Protein AF-A0A1D2VAP7-F1 (afdb_monomer)

Secondary structure (DSSP, 8-state):
-HHHHHHHHHHHHHHHHHHHHHHHGGGG-SSHHHHHHHHHHHHHHHHHHHTT----HHHHHHHHHHHHHHTEETTEES-HHHHHHHHHHHHHHGGGS-HHHHHHTHHHHHHHHHHHHH-TTS-HHHHHHHHHHHHHHHHT--HHHHHH-HHHHHHHHHHHHHTT-S-HHHHHHHHHHHHHHHTSPPPPPS-S------------TTHHHHHHHHHHHHHHHHHHHHHHHHHTTT-----SSHHHHHHHHHHHHHHHHHHHHTTT---GGGHHHHHHHHHHHTTSS-HHHHHHHHHHHHHHHHH---GGGHHHHHHHHHHHHHTPPPTT-HHHHHHHHHHHHHHHHHHHHHS-HHHHHHHHHHHHHHHHHHHT-S-HHHHHHHHHHHHHHHHHH--GGGGSPPPTT-HHHHHHHHHHHHHHHHHHHHHHHHTSGGGGGGHHHHHHHHHHHHHHHGGGGTTTTHHHHHHHHHHHHTTTS--TTHHHHHHHHHHHHHHH-HHHHHHHS----SS-BTTB---TTHHHHHHHH--S--HHHIIIIITHHHHHHHHHHHHS-TT-HHHHHHHHHHHHHHHHHHHHTSS-TTHHHHS-HHHHHHHHHHHHH-GGGHHHHHHHHHHHHHHHHHHHHS--TT-HHHHHHS-HHHHHHHHHHHHHHHHHHHHHHHHHHHHS-GGG-HHHHHHHHHHHTTS-HHHHHHHHHHHHHHHHHHHHHHHHHHHTT----TT-----HHHHHHHHHHHHTTT--GGGHHHHHHHHHHHHTSS-HHHHHHHHHHHHHHTTSHHHHHHHHHTHHHHHHHHHHTTTT--GGGHHHHHHHHHHHHHH--TT-TTHHHHHHHHHHHHTT-SSHHHHHHHHHHHHHHHHHHHT--EE-GGGSTT--TTPPPEE--HHHHHHHHHHGGG-S-HHHHHHHHHHHHHHHHHHGGGS-HHHHHHHHHHHHHGGG-S-HHHHHHHHHHHHHHHHHS-HHHHHHHHHHHHHHHHTTTSSS-HHHHHHHHHHHHHHHHHH-HHHHHHHS-GGGHHHHHHHHHHHHHHHHHHHHHHHS--S---S--------TTS-HHHHHHHHHHTTSTT-TT---------------------------EE---TTS---TTSGGGGGGEESS---PPP----------------SS-------S----TTSS------HHHHHHHHHHHTSPEE-TTS-EE----------------------------------------------------

Solvent-accessible surface area (backbone atoms only — not comparable to full-atom values): 73322 Å² total; per-residue (Å²): 106,74,68,55,56,51,50,55,48,54,51,48,52,51,54,50,49,54,57,49,50,60,38,56,68,23,59,79,46,90,49,65,72,52,19,50,48,19,49,53,50,49,55,51,50,52,52,39,54,74,70,72,49,72,96,41,55,60,52,53,49,54,50,33,49,52,48,34,53,69,20,42,56,96,86,39,77,75,39,61,70,55,33,33,47,23,30,42,51,40,34,67,39,53,78,66,38,60,48,70,58,47,52,74,44,38,66,70,53,45,63,57,50,47,53,58,69,67,45,86,85,59,60,65,69,39,46,45,21,45,49,45,38,47,41,46,51,58,66,45,52,54,76,64,47,68,73,71,37,67,66,59,56,50,53,52,51,53,38,55,55,39,25,57,44,89,51,66,74,43,13,51,54,23,33,53,39,52,24,55,52,35,59,57,49,78,84,73,79,93,76,85,76,95,84,68,100,60,88,75,78,80,50,21,90,59,20,59,59,56,49,48,52,54,51,52,52,55,46,52,50,50,53,53,52,52,51,52,63,63,50,60,80,77,64,91,85,80,84,89,68,69,75,63,54,56,54,54,50,51,51,32,50,51,53,41,49,39,38,40,36,72,30,60,19,62,44,76,93,56,44,64,66,49,52,55,53,35,56,58,49,45,70,48,89,51,66,66,55,24,39,51,35,33,54,40,49,36,43,48,40,75,68,62,84,63,64,88,46,40,71,59,50,54,53,50,51,54,53,55,61,72,64,61,69,63,83,81,44,65,77,48,44,49,39,55,41,49,30,49,41,45,44,48,45,43,43,52,78,51,48,66,68,68,63,48,52,55,50,51,52,54,49,51,61,55,38,57,59,35,46,71,36,92,48,65,69,45,24,54,39,34,39,53,36,51,34,52,38,39,65,65,41,58,56,69,78,73,72,48,79,56,55,96,86,41,71,69,41,44,53,49,40,53,55,49,51,57,48,50,47,52,49,32,57,51,45,52,60,55,73,33,82,87,34,61,94,45,45,70,51,50,40,51,40,50,35,33,49,38,70,50,48,28,58,72,37,65,71,60,44,52,61,54,49,45,56,49,52,48,58,66,69,52,58,94,52,94,63,93,57,52,69,53,47,50,50,32,51,30,46,42,22,38,42,60,15,56,70,61,50,37,73,73,60,48,48,37,78,90,71,35,44,94,93,38,53,20,39,62,77,49,52,65,45,49,37,76,27,40,35,66,25,58,37,45,53,45,61,69,69,52,51,55,52,43,55,54,43,52,52,51,47,72,74,46,68,94,83,48,74,62,46,60,53,43,50,52,51,40,52,51,57,56,58,28,49,28,25,39,26,28,46,34,78,40,47,85,78,45,67,37,72,68,55,54,49,50,54,54,50,42,46,69,77,34,72,82,51,35,62,50,53,34,47,15,54,39,32,35,50,48,39,29,51,48,57,54,68,49,86,72,78,81,50,69,65,54,43,74,81,57,38,56,65,58,34,50,51,49,48,57,57,50,24,76,49,24,65,63,51,46,59,50,50,53,54,45,47,59,73,41,60,84,90,71,34,63,63,52,53,57,32,46,49,57,41,58,72,52,39,54,68,70,60,48,48,53,50,49,53,52,50,50,52,52,29,52,52,40,48,54,52,51,51,56,47,64,73,66,71,61,76,78,67,97,79,67,90,65,65,59,62,37,54,51,41,46,52,52,52,46,61,43,46,55,68,62,54,81,86,52,48,64,61,50,52,52,47,35,62,64,31,47,74,38,100,42,51,72,46,25,32,44,31,28,41,38,57,50,37,19,55,75,27,74,71,35,41,53,50,50,59,75,46,36,72,61,53,52,51,53,57,58,70,40,64,86,61,61,48,78,88,19,43,48,34,45,52,50,27,50,49,52,50,62,75,62,58,52,56,74,56,46,29,55,52,78,56,44,46,65,64,38,31,51,30,52,66,46,92,48,65,68,31,22,56,50,25,52,53,42,53,52,47,52,44,54,56,27,57,71,48,41,40,27,41,38,50,74,25,85,92,50,57,75,86,48,75,69,41,73,36,32,49,67,55,49,52,51,59,53,52,55,36,58,76,45,91,45,64,66,47,25,20,19,27,41,46,46,50,40,54,46,48,72,75,41,57,91,80,51,64,69,68,59,56,51,53,51,48,57,58,45,49,56,42,41,73,49,90,48,72,63,34,30,54,24,32,55,51,28,52,50,45,50,71,71,68,53,64,68,75,68,49,61,80,45,40,46,62,52,41,54,43,52,51,64,47,59,76,46,95,49,68,73,55,26,50,52,48,52,52,47,53,54,49,48,38,71,75,65,35,62,67,62,52,62,72,40,45,58,81,90,51,51,62,57,56,53,49,50,50,53,48,50,52,49,50,52,51,51,53,49,55,50,62,74,73,58,90,84,90,89,88,88,87,88,74,88,83,89,83,70,92,84,79,56,70,68,56,50,60,52,40,73,72,51,75,71,70,82,73,69,91,81,75,83,86,88,82,90,84,92,80,80,90,82,90,84,85,87,82,90,83,90,82,86,88,77,94,54,73,33,78,70,80,62,96,89,56,87,82,62,86,84,46,87,67,51,65,79,38,51,37,74,59,81,80,81,78,84,83,82,86,86,81,87,86,83,86,88,86,85,86,86,87,85,79,80,96,80,86,88,76,88,88,86,72,85,83,73,70,89,82,77,82,78,94,68,91,68,46,76,20,53,56,58,47,51,49,56,58,70,57,44,64,46,70,42,105,78,80,43,76,43,69,77,78,79,81,87,73,87,85,88,84,85,85,85,89,82,91,82,91,88,84,87,87,81,79,89,86,85,84,86,83,88,82,90,84,87,84,90,79,86,86,88,84,84,87,79,91,80,88,84,86,132

InterPro domains:
  IPR012978 RRP12, HEAT domain [PF08161] (373-672)
  IPR016024 Armadillo-type fold [SSF48371] (27-998)
  IPR052087 Ribosomal RNA-processing protein RRP12 [PTHR48287] (18-1241)
  IPR057860 RRP12, N-terminal HEAT domain [PF25772] (27-260)

Organism: NCBI:txid1344418

Foldseek 3Di:
DVVVVVVVLVVLQVVLVVVLVVLCVCCVPPDPLSVLLNVVSVVLVVVCVVVVHDPALVSLLVSLVVQCVVLDDPLDGPDLSSLLSSLQSLLSSLLSDDLVVLAVCVVVLLVNLVSQLPPLPHDPSNLLSSLSNLLSSLLSDAPVCLVPPPSSLVSLVSLLVLLLDPDVSSNVSSLVSNLVSFLDAHDDDPDDDDDDPDPDQSAHPCLVSSLVVLLVVLVVLVVVVVVVVVCVVPDPDDDDDDPVSSVSSLVSSLVSLQSSLVSLHHDQVSLLSLLVSLLVQLPDPDLVSVLSSLSSLLSSLVSDDDLVCLVVLLVSLVSLVVSDDPLPDLSNQLSSLSSNLSSLLSNLNRDDVLVSLVSLLVLLVVLLVSLLDLDPSRNVSSLVSLLSCLQRRQDLVLQDDADPPDPVSVVSVVSVLVSLLVVLVSLVVCLDPSNPSPVLSSLSSLLSSCVRNQQSNPPSNVVVLLSLLVVLQVVVDDDPCNVSSLSSLLSCCQRNNPVSSCVSVPQCQLPFDPVRFHALVCLVSLLVRGAQEALQCLVPPQLVVLVVLVVVLVPDDPPDPVNVLSVVSSVSSLSNLLSCLHNYLCLVPRVDPVVVVVLLVCLVPPVVSVLSSLSSLLNNLCNLVCLLPDPVVPNPPVCSSRNNVNSVVSLVVVQVCLLVVLVSLLVSLLVDQPVPNVSSLSSNLSSLVRHDQVSLQVVLVVLLVVLVVLVVVVVVVVVVPPPPDPPPSNPSSNLSSLSSNLSNLLRHDPVCVVSLVVLLLVQCLDQDLSSNLSSLSSLVNLLVHPVSLVVCLVCLVVVLVSLLVSLVRDDLSSLLSSLSSLQSSLVSPDLAALLSCLSCLLVLLLQCPRPDPSSVLSSLVSLLSNLVSLCVKHKHQQCPHPPGPVPDDIDMRHSLVSLVSLCVQCVDPDPSSNLSSLLSVLSNCQVCVVPDPLVVVLVNLVSLLVQLQPPDPSSVLSSLLSLLSCLVRDDPVSCLVCVLVSQVSLVVQCPDPDVVSVVSSLVSVVSVCVVVNLPSNCVSHDPVCNVSSVVSVVVVVVVVVVVVVVVVPDDDDDPDDDDDDPPDPPPCPSVVSVCSRCVPVVPPPPDDDDDDDDDDDDDDDDDDDDDDDDQDKDADDDPPDDDDPPDPCSVVRIHSDDDDDDDDDDDDDDDDDDDDDDDDDDDDDDPPDDPPPPPPDDPDDDNNNSVVVVVVVVQFFDQPPVRDTDGDDDDDDDDDDDDDDDDDDDDDDDDDDDDDDDDDDDDDDDDDDDDDDDDDDD

Sequence (1258 aa):
MALEIENDKLENELDLQIKLDRIRANQSSSQENQRKLALILSVVEDNIDEQKNSRNPVAYFVSFLALLLQAFKDDQVIDQDLAIASSYFLDLILPFTPKNLLKLKFNDIFQKLIHVLINSGNEAPILKSSIGCLETLILAQDLNSWKTNSSVKKSLLALLNLGLDDRPKVRRRASDAVHKILSNPHPKNFTENLLTQVDPPKAHYASLTATNFILDEFQNYKDLKASITNNNKQNINNGNSTTTNNATELIHLLQLTSSITTANAWSVSKTQPLCNILLEIARNSDKYLVSTSLNVLTTLFQIQSSKNDSQFLENILKIIIDLKPSLNDTHLTGAWVKVLVDGISTYSKLSDPLNLIKLIANFIKILSNYLNSQLPAIYISASNGIIAILSNCLTEDLLLLPSKNDLDSIQIYEQVDDFISYLSDLLNNLLSVKYNHCTKEVLQIFQALLSGFKFRSNPDFLNPLKIVGDWRTKEQSNFDYNTETENVIATAIYELGPDVVLSILPLNLTNSSPDKPGRAWLLPLLRDNVFNSKLNYYIKEILPMTEFFKNKISTMNKSSLNIKVFETIIDQIWSLLPKFCDLPTDLKESFTKDIAQHLSSLLYSNPELRLTICNALKLLLNSNLNYSKTEISSKSLIQQHFPVSNAKENIQFLSIMANNFLSVLFNVYTQTASQSRSYVIETIDLFLQIISTDELASIFDNTCNLLQNALNEETKLLENQQKLSSNNETSRTSVSLLDLVVSMVKYVPESAYNPLFTIFVNTINFNDSLIQKRAYRIITKLSESETGKLALLHYISDIERVLIESIDSVIISAKPSRLAAINVVLDLLPKKDLFFIPSIVSDTILSTKDVNEKSRELSYSILIKMGKKMSEGGTVQNSKVPGFSQDQPDVEASLELFFNIVSAGLAANSQHMISATITSISCLVYEFQDNIPQHLLVELAQTIELFLTSKSKEIIKSAIGFVKIEVVSLPKEIIENNLEELLKNLMQWSHQHAGHIKSKVKHIVERLIRKFGYEVIEANIPEEDKKLIVNIKKSRARAKRKQQNIKENGEVNAESNNNGNNNNRKGELMSGYEKAIYDSEDSDEYMSDDEDEDEEEEISRKSRKSKKNRNQQYIFESKDEPLNLLDKQTLSHISSTKPKFNQNSNNSKRTPKDKFKTKEGKLLINEDGEDDDPFKDKEQTLPNGIDAYVDAIKSGPVRGQRNRFKYKKENRKSNDLGDEDMDASVEKKTKVNNKRFVGKGKISKGPRQQKFKSRRRL

Nearest PDB structures (foldseek):
  7wtx-assembly1_K  TM=6.501E-01  e=4.267E-30  Homo sapiens
  4xri-assembly1_A  TM=3.446E-01  e=3.393E-09  Thermochaetoides thermophila DSM 1495
  5ife-assembly1_C  TM=3.370E-01  e=5.507E-09  Homo sapiens
  8cdj-assembly1_D  TM=3.652E-01  e=2.524E-08  Homo sapiens
  7vps-assembly2_B  TM=4.484E-01  e=1.188E-03  Nakaseomyces glabratus CBS 138

Mean predicted aligned error: 19.9 Å

pLDDT: mean 72.93, std 20.86, range [23.19, 94.81]

Structure (mmCIF, N/CA/C/O backbone):
data_AF-A0A1D2VAP7-F1
#
_entry.id   AF-A0A1D2VAP7-F1
#
loop_
_atom_site.group_PDB
_atom_site.id
_atom_site.type_symbol
_atom_site.label_atom_id
_atom_site.label_alt_id
_atom_site.label_comp_id
_atom_site.label_asym_id
_atom_site.label_entity_id
_atom_site.label_seq_id
_atom_site.pdbx_PDB_ins_code
_atom_site.Cartn_x
_atom_site.Cartn_y
_atom_site.Cartn_z
_atom_site.occupancy
_atom_site.B_iso_or_equiv
_atom_site.auth_seq_id
_atom_site.auth_comp_id
_atom_site.auth_asym_id
_atom_site.auth_atom_id
_atom_site.pdbx_PDB_model_num
ATOM 1 N N . MET A 1 1 ? -16.944 -17.851 21.024 1.00 37.12 1 MET A N 1
ATOM 2 C CA . MET A 1 1 ? -17.499 -19.177 20.677 1.00 37.12 1 MET A CA 1
ATOM 3 C C . MET A 1 1 ? -18.928 -19.394 21.186 1.00 37.12 1 MET A C 1
ATOM 5 O O . MET A 1 1 ? -19.796 -19.481 20.338 1.00 37.12 1 MET A O 1
ATOM 9 N N . ALA A 1 2 ? -19.246 -19.421 22.492 1.00 33.56 2 ALA A N 1
ATOM 10 C CA . ALA A 1 2 ? -20.649 -19.581 22.947 1.00 33.56 2 ALA A CA 1
ATOM 11 C C . ALA A 1 2 ? -21.572 -18.407 22.534 1.00 33.56 2 ALA A C 1
ATOM 13 O O . ALA A 1 2 ? -22.636 -18.640 21.975 1.00 33.56 2 ALA A O 1
ATOM 14 N N . LEU A 1 3 ? -21.101 -17.164 22.694 1.00 38.53 3 LEU A N 1
ATOM 15 C CA . LEU A 1 3 ? -21.807 -15.945 22.261 1.00 38.53 3 LEU A CA 1
ATOM 16 C C . LEU A 1 3 ? -21.901 -15.800 20.730 1.00 38.53 3 LEU A C 1
ATOM 18 O O . LEU A 1 3 ? -22.878 -15.273 20.216 1.00 38.53 3 LEU A O 1
ATOM 22 N N . GLU A 1 4 ? -20.907 -16.294 19.984 1.00 39.75 4 GLU A N 1
ATOM 23 C CA . GLU A 1 4 ? -20.963 -16.335 18.509 1.00 39.75 4 GLU A CA 1
ATOM 24 C C . GLU A 1 4 ? -22.017 -17.341 18.034 1.00 39.75 4 GLU A C 1
ATOM 26 O O . GLU A 1 4 ? -22.783 -17.044 17.129 1.00 39.75 4 GLU A O 1
ATOM 31 N N . ILE A 1 5 ? -22.124 -18.493 18.705 1.00 51.62 5 ILE A N 1
ATOM 32 C CA . ILE A 1 5 ? -23.150 -19.504 18.417 1.00 51.62 5 ILE A CA 1
ATOM 33 C C . ILE A 1 5 ? -24.560 -18.991 18.760 1.00 51.62 5 ILE A C 1
ATOM 35 O O . ILE A 1 5 ? -25.519 -19.371 18.091 1.00 51.62 5 ILE A O 1
ATOM 39 N N . GLU A 1 6 ? -24.718 -18.158 19.792 1.00 50.78 6 GLU A N 1
ATOM 40 C CA . GLU A 1 6 ? -26.006 -17.528 20.126 1.00 50.78 6 GLU A CA 1
ATOM 41 C C . GLU A 1 6 ? -26.384 -16.409 19.151 1.00 50.78 6 GLU A C 1
ATOM 43 O O . GLU A 1 6 ? -27.533 -16.364 18.709 1.00 50.78 6 GLU A O 1
ATOM 48 N N . ASN A 1 7 ? -25.425 -15.578 18.736 1.00 54.72 7 ASN A N 1
ATOM 49 C CA . ASN A 1 7 ? -25.656 -14.546 17.724 1.00 54.72 7 ASN A CA 1
ATOM 50 C C . ASN A 1 7 ? -26.009 -15.152 16.357 1.00 54.72 7 ASN A C 1
ATOM 52 O O . ASN A 1 7 ? -26.987 -14.722 15.748 1.00 54.72 7 ASN A O 1
ATOM 56 N N . ASP A 1 8 ? -25.309 -16.208 15.926 1.00 54.69 8 ASP A N 1
ATOM 57 C CA . ASP A 1 8 ? -25.629 -16.932 14.688 1.00 54.69 8 ASP A CA 1
ATOM 58 C C . ASP A 1 8 ? -27.035 -17.554 14.741 1.00 54.69 8 ASP A C 1
ATOM 60 O O . ASP A 1 8 ? -27.732 -17.621 13.729 1.00 54.69 8 ASP A O 1
ATOM 64 N N . LYS A 1 9 ? -27.489 -18.029 15.909 1.00 62.50 9 LYS A N 1
ATOM 65 C CA . LYS A 1 9 ? -28.854 -18.562 16.074 1.00 62.50 9 LYS A CA 1
ATOM 66 C C . LYS A 1 9 ? -29.911 -17.463 15.969 1.00 62.50 9 LYS A C 1
ATOM 68 O O . LYS A 1 9 ? -30.897 -17.661 15.265 1.00 62.50 9 LYS A O 1
ATOM 73 N N . LEU A 1 10 ? -29.692 -16.322 16.621 1.00 65.06 10 LEU A N 1
ATOM 74 C CA . LEU A 1 10 ? -30.604 -15.173 16.584 1.00 65.06 10 LEU A CA 1
ATOM 75 C C . LEU A 1 10 ? -30.716 -14.571 15.177 1.00 65.06 10 LEU A C 1
ATOM 77 O O . LEU A 1 10 ? -31.815 -14.238 14.736 1.00 65.06 10 LEU A O 1
ATOM 81 N N . GLU A 1 11 ? -29.602 -14.474 14.449 1.00 69.25 11 GLU A N 1
ATOM 82 C CA . GLU A 1 11 ? -29.586 -13.984 13.067 1.00 69.25 11 GLU A CA 1
ATOM 83 C C . GLU A 1 11 ? -30.340 -14.938 12.127 1.00 69.25 11 GLU A C 1
ATOM 85 O O . GLU A 1 11 ? -31.195 -14.507 11.352 1.00 69.25 11 GLU A O 1
ATOM 90 N N . ASN A 1 12 ? -30.121 -16.248 12.269 1.00 72.44 12 ASN A N 1
ATOM 91 C CA . ASN A 1 12 ? -30.835 -17.279 11.514 1.00 72.44 12 ASN A CA 1
ATOM 92 C C . ASN A 1 12 ? -32.351 -17.296 11.800 1.00 72.44 12 ASN A C 1
ATOM 94 O O . ASN A 1 12 ? -33.152 -17.484 10.881 1.00 72.44 12 ASN A O 1
ATOM 98 N N . GLU A 1 13 ? -32.767 -17.087 13.051 1.00 72.94 13 GLU A N 1
ATOM 99 C CA . GLU A 1 13 ? -34.186 -16.987 13.415 1.00 72.94 13 GLU A CA 1
ATOM 100 C C . GLU A 1 13 ? -34.843 -15.726 12.837 1.00 72.94 13 GLU A C 1
ATOM 102 O O . GLU A 1 13 ? -35.961 -15.798 12.315 1.00 72.94 13 GLU A O 1
ATOM 107 N N . LEU A 1 14 ? -34.141 -14.587 12.855 1.00 76.94 14 LEU A N 1
ATOM 108 C CA . LEU A 1 14 ? -34.625 -13.340 12.264 1.00 76.94 14 LEU A CA 1
ATOM 109 C C . LEU A 1 14 ? -34.792 -13.467 10.741 1.00 76.94 14 LEU A C 1
ATOM 111 O O . LEU A 1 14 ? -35.817 -13.060 10.190 1.00 76.94 14 LEU A O 1
ATOM 115 N N . ASP A 1 15 ? -33.825 -14.086 10.064 1.00 79.88 15 ASP A N 1
ATOM 116 C CA . ASP A 1 15 ? -33.852 -14.309 8.616 1.00 79.88 15 ASP A CA 1
ATOM 117 C C . ASP A 1 15 ? -34.991 -15.239 8.178 1.00 79.88 15 ASP A C 1
ATOM 119 O O . ASP A 1 15 ? -35.669 -14.979 7.172 1.00 79.88 15 ASP A O 1
ATOM 123 N N . LEU A 1 16 ? -35.241 -16.314 8.934 1.00 82.31 16 LEU A N 1
ATOM 124 C CA . LEU A 1 16 ? -36.392 -17.184 8.704 1.00 82.31 16 LEU A CA 1
ATOM 125 C C . LEU A 1 16 ? -37.701 -16.404 8.872 1.00 82.31 16 LEU A C 1
ATOM 127 O O . LEU A 1 16 ? -38.590 -16.506 8.021 1.00 82.31 16 LEU A O 1
ATOM 131 N N . GLN A 1 17 ? -37.806 -15.587 9.922 1.00 81.00 17 GLN A N 1
ATOM 132 C CA . GLN A 1 17 ? -39.010 -14.811 10.194 1.00 81.00 17 GLN A CA 1
ATOM 133 C C . GLN A 1 17 ? -39.290 -13.784 9.090 1.00 81.00 17 GLN A C 1
ATOM 135 O O . GLN A 1 17 ? -40.425 -13.687 8.630 1.00 81.00 17 GLN A O 1
ATOM 140 N N . ILE A 1 18 ? -38.261 -13.109 8.564 1.00 82.50 18 ILE A N 1
ATOM 141 C CA . ILE A 1 18 ? -38.391 -12.190 7.420 1.00 82.50 18 ILE A CA 1
ATOM 142 C C . ILE A 1 18 ? -38.918 -12.924 6.178 1.00 82.50 18 ILE A C 1
ATOM 144 O O . ILE A 1 18 ? -39.764 -12.396 5.448 1.00 82.50 18 ILE A O 1
ATOM 148 N N . LYS A 1 19 ? -38.427 -14.141 5.908 1.00 81.19 19 LYS A N 1
ATOM 149 C CA . LYS A 1 19 ? -38.883 -14.949 4.766 1.00 81.19 19 LYS A CA 1
ATOM 150 C C . LYS A 1 19 ? -40.339 -15.393 4.928 1.00 81.19 19 LYS A C 1
ATOM 152 O O . LYS A 1 19 ? -41.094 -15.309 3.959 1.00 81.19 19 LYS A O 1
ATOM 157 N N . LEU A 1 20 ? -40.741 -15.810 6.128 1.00 85.00 20 LEU A N 1
ATOM 158 C CA . LEU A 1 20 ? -42.125 -16.187 6.427 1.00 85.00 20 LEU A CA 1
ATOM 159 C C . LEU A 1 20 ? -43.068 -14.972 6.400 1.00 85.00 20 LEU A C 1
ATOM 161 O O . LEU A 1 20 ? -44.139 -15.057 5.804 1.00 85.00 20 LEU A O 1
ATOM 165 N N . ASP A 1 21 ? -42.654 -13.810 6.915 1.00 81.75 21 ASP A N 1
ATOM 166 C CA . ASP A 1 21 ? -43.439 -12.564 6.887 1.00 81.75 21 ASP A CA 1
ATOM 167 C C . ASP A 1 21 ? -43.754 -12.091 5.463 1.00 81.75 21 ASP A C 1
ATOM 169 O O . ASP A 1 21 ? -44.869 -11.644 5.176 1.00 81.75 21 ASP A O 1
ATOM 173 N N . ARG A 1 22 ? -42.805 -12.248 4.530 1.00 80.38 22 ARG A N 1
ATOM 174 C CA . ARG A 1 22 ? -43.047 -11.973 3.102 1.00 80.38 22 ARG A CA 1
ATOM 175 C C . ARG A 1 22 ? -44.128 -12.877 2.515 1.00 80.38 22 ARG A C 1
ATOM 177 O O . ARG A 1 22 ? -44.867 -12.440 1.638 1.00 80.38 22 ARG A O 1
ATOM 184 N N . ILE A 1 23 ? -44.230 -14.120 2.981 1.00 81.88 23 ILE A N 1
ATOM 185 C CA . ILE A 1 23 ? -45.264 -15.060 2.538 1.00 81.88 23 ILE A CA 1
ATOM 186 C C . ILE A 1 23 ? -46.604 -14.726 3.206 1.00 81.88 23 ILE A C 1
ATOM 188 O O . ILE A 1 23 ? -47.620 -14.709 2.514 1.00 81.88 23 ILE A O 1
ATOM 192 N N . ARG A 1 24 ? -46.613 -14.348 4.494 1.00 81.81 24 ARG A N 1
ATOM 193 C CA . ARG A 1 24 ? -47.816 -13.878 5.212 1.00 81.81 24 ARG A CA 1
ATOM 194 C C . ARG A 1 24 ? -48.462 -12.669 4.526 1.00 81.81 24 ARG A C 1
ATOM 196 O O . ARG A 1 24 ? -49.680 -12.620 4.378 1.00 81.81 24 ARG A O 1
ATOM 203 N N . ALA A 1 25 ? -47.660 -11.733 4.015 1.00 78.00 25 ALA A N 1
ATOM 204 C CA . ALA A 1 25 ? -48.160 -10.564 3.286 1.00 78.00 25 ALA A CA 1
ATOM 205 C C . ALA A 1 25 ? -48.947 -10.917 2.003 1.00 78.00 25 ALA A C 1
ATOM 207 O O . ALA A 1 25 ? -49.784 -10.134 1.551 1.00 78.00 25 ALA A O 1
ATOM 208 N N . ASN A 1 26 ? -48.736 -12.112 1.437 1.00 80.00 26 ASN A N 1
ATOM 209 C CA . ASN A 1 26 ? -49.359 -12.541 0.185 1.00 80.00 26 ASN A CA 1
ATOM 210 C C . ASN A 1 26 ? -50.760 -13.159 0.348 1.00 80.00 26 ASN A C 1
ATOM 212 O O . ASN A 1 26 ? -51.335 -13.599 -0.649 1.00 80.00 26 ASN A O 1
ATOM 216 N N . GLN A 1 27 ? -51.358 -13.147 1.548 1.00 71.94 27 GLN A N 1
ATOM 217 C CA . GLN A 1 27 ? -52.745 -13.602 1.770 1.00 71.94 27 GLN A CA 1
ATOM 218 C C . GLN A 1 27 ? -53.773 -12.863 0.890 1.00 71.94 27 GLN A C 1
ATOM 220 O O . GLN A 1 27 ? -54.802 -13.428 0.526 1.00 71.94 27 GLN A O 1
ATOM 225 N N . SER A 1 28 ? -53.477 -11.618 0.501 1.00 67.44 28 SER A N 1
ATOM 226 C CA . SER A 1 28 ? -54.317 -10.786 -0.375 1.00 67.44 28 SER A CA 1
ATOM 227 C C . SER A 1 28 ? -53.834 -10.724 -1.836 1.00 67.44 28 SER A C 1
ATOM 229 O O . SER A 1 28 ? -54.375 -9.952 -2.629 1.00 67.44 28 SER A O 1
ATOM 231 N N . SER A 1 29 ? -52.826 -11.523 -2.218 1.00 76.56 29 SER A N 1
ATOM 232 C CA . SER A 1 29 ? -52.249 -11.488 -3.569 1.00 76.56 29 SER A CA 1
ATOM 233 C C . SER A 1 29 ? -53.253 -11.939 -4.637 1.00 76.56 29 SER A C 1
ATOM 235 O O . SER A 1 29 ? -53.999 -12.904 -4.460 1.00 76.56 29 SER A O 1
ATOM 237 N N . SER A 1 30 ? -53.226 -11.257 -5.787 1.00 66.06 30 SER A N 1
ATOM 238 C CA . SER A 1 30 ? -54.007 -11.608 -6.985 1.00 66.06 30 SER A CA 1
ATOM 239 C C . SER A 1 30 ? -53.513 -12.910 -7.640 1.00 66.06 30 SER A C 1
ATOM 241 O O . SER A 1 30 ? -54.258 -13.579 -8.356 1.00 66.06 30 SER A O 1
ATOM 243 N N . GLN A 1 31 ? -52.261 -13.311 -7.380 1.00 77.88 31 GLN A N 1
ATOM 244 C CA . GLN A 1 31 ? -51.707 -14.563 -7.893 1.00 77.88 31 GLN A CA 1
ATOM 245 C C . GLN A 1 31 ? -52.126 -15.748 -7.021 1.00 77.88 31 GLN A C 1
ATOM 247 O O . GLN A 1 31 ? -51.729 -15.861 -5.860 1.00 77.88 31 GLN A O 1
ATOM 252 N N . GLU A 1 32 ? -52.871 -16.680 -7.615 1.00 71.56 32 GLU A N 1
ATOM 253 C CA . GLU A 1 32 ? -53.454 -17.822 -6.907 1.00 71.56 32 GLU A CA 1
ATOM 254 C C . GLU A 1 32 ? -52.401 -18.700 -6.207 1.00 71.56 32 GLU A C 1
ATOM 256 O O . GLU A 1 32 ? -52.597 -19.083 -5.057 1.00 71.56 32 GLU A O 1
ATOM 261 N N . ASN A 1 33 ? -51.241 -18.921 -6.834 1.00 71.62 33 ASN A N 1
ATOM 262 C CA . ASN A 1 33 ? -50.147 -19.718 -6.263 1.00 71.62 33 ASN A CA 1
ATOM 263 C C . ASN A 1 33 ? -49.534 -19.079 -5.003 1.00 71.62 33 ASN A C 1
ATOM 265 O O . ASN A 1 33 ? -49.195 -19.782 -4.056 1.00 71.62 33 ASN A O 1
ATOM 269 N N . GLN A 1 34 ? -49.407 -17.748 -4.966 1.00 77.25 34 GLN A N 1
ATOM 270 C CA . GLN A 1 34 ? -48.858 -17.033 -3.805 1.00 77.25 34 GLN A CA 1
ATOM 271 C C . GLN A 1 34 ? -49.866 -16.980 -2.654 1.00 77.25 34 GLN A C 1
ATOM 273 O O . GLN A 1 34 ? -49.499 -17.176 -1.497 1.00 77.25 34 GLN A O 1
ATOM 278 N N . ARG A 1 35 ? -51.145 -16.770 -2.985 1.00 78.00 35 ARG A N 1
ATOM 279 C CA . ARG A 1 35 ? -52.243 -16.776 -2.017 1.00 78.00 35 ARG A CA 1
ATOM 280 C C . ARG A 1 35 ? -52.418 -18.151 -1.368 1.00 78.00 35 ARG A C 1
ATOM 282 O O . ARG A 1 35 ? -52.573 -18.231 -0.156 1.00 78.00 35 ARG A O 1
ATOM 289 N N . LYS A 1 36 ? -52.344 -19.233 -2.155 1.00 77.31 36 LYS A N 1
ATOM 290 C CA . LYS A 1 36 ? -52.418 -20.619 -1.659 1.00 77.31 36 LYS A CA 1
ATOM 291 C C . LYS A 1 36 ? -51.298 -20.937 -0.659 1.00 77.31 36 LYS A C 1
ATOM 293 O O . LYS A 1 36 ? -51.585 -21.479 0.401 1.00 77.31 36 LYS A O 1
ATOM 298 N N . LEU A 1 37 ? -50.052 -20.540 -0.942 1.00 81.12 37 LEU A N 1
ATOM 299 C CA . LEU A 1 37 ? -48.932 -20.712 -0.003 1.00 81.12 37 LEU A CA 1
ATOM 300 C C . LEU A 1 37 ? -49.176 -19.983 1.327 1.00 81.12 37 LEU A C 1
ATOM 302 O O . LEU A 1 37 ? -48.942 -20.550 2.389 1.00 81.12 37 LEU A O 1
ATOM 306 N N . ALA A 1 38 ? -49.685 -18.751 1.272 1.00 80.00 38 ALA A N 1
ATOM 307 C CA . ALA A 1 38 ? -49.971 -17.960 2.466 1.00 80.00 38 ALA A CA 1
ATOM 308 C C . ALA A 1 38 ? -51.110 -18.548 3.323 1.00 80.00 38 ALA A C 1
ATOM 310 O O . ALA A 1 38 ? -51.039 -18.486 4.548 1.00 80.00 38 ALA A O 1
ATOM 311 N N . LEU A 1 39 ? -52.126 -19.145 2.687 1.00 81.69 39 LEU A N 1
ATOM 312 C CA . LEU A 1 39 ? -53.220 -19.848 3.369 1.00 81.69 39 LEU A CA 1
ATOM 313 C C . LEU A 1 39 ? -52.752 -21.155 4.022 1.00 81.69 39 LEU A C 1
ATOM 315 O O . LEU A 1 39 ? -53.140 -21.458 5.143 1.00 81.69 39 LEU A O 1
ATOM 319 N N . ILE A 1 40 ? -51.897 -21.928 3.348 1.00 83.00 40 ILE A N 1
ATOM 320 C CA . ILE A 1 40 ? -51.337 -23.159 3.928 1.00 83.00 40 ILE A CA 1
ATOM 321 C C . ILE A 1 40 ? -50.451 -22.821 5.133 1.00 83.00 40 ILE A C 1
ATOM 323 O O . ILE A 1 40 ? -50.533 -23.494 6.157 1.00 83.00 40 ILE A O 1
ATOM 327 N N . LEU A 1 41 ? -49.654 -21.749 5.049 1.00 84.62 41 LEU A N 1
ATOM 328 C CA . LEU A 1 41 ? -48.849 -21.279 6.177 1.00 84.62 41 LEU A CA 1
ATOM 329 C C . LEU A 1 41 ? -49.718 -20.861 7.371 1.00 84.62 41 LEU A C 1
ATOM 331 O O . LEU A 1 41 ? -49.393 -21.246 8.489 1.00 84.62 41 LEU A O 1
ATOM 335 N N . SER A 1 42 ? -50.820 -20.128 7.156 1.00 83.00 42 SER A N 1
ATOM 336 C CA . SER A 1 42 ? -51.707 -19.737 8.263 1.00 83.00 42 SER A CA 1
ATOM 337 C C . SER A 1 42 ? -52.365 -20.946 8.919 1.00 83.00 42 SER A C 1
ATOM 339 O O . SER A 1 42 ? -52.356 -21.042 10.135 1.00 83.00 42 SER A O 1
ATOM 341 N N . VAL A 1 43 ? -52.836 -21.918 8.128 1.00 84.19 43 VAL A N 1
ATOM 342 C CA . VAL A 1 43 ? -53.422 -23.159 8.665 1.00 84.19 43 VAL A CA 1
ATOM 343 C C . VAL A 1 43 ? -52.400 -23.948 9.489 1.00 84.19 43 VAL A C 1
ATOM 345 O O . VAL A 1 43 ? -52.745 -24.529 10.515 1.00 84.19 43 VAL A O 1
ATOM 348 N N . VAL A 1 44 ? -51.135 -23.986 9.069 1.00 84.56 44 VAL A N 1
ATOM 349 C CA . VAL A 1 44 ? -50.070 -24.642 9.843 1.00 84.56 44 VAL A CA 1
ATOM 350 C C . VAL A 1 44 ? -49.762 -23.882 11.131 1.00 84.56 44 VAL A C 1
ATOM 352 O O . VAL A 1 44 ? -49.594 -24.512 12.169 1.00 84.56 44 VAL A O 1
ATOM 355 N N . GLU A 1 45 ? -49.708 -22.552 11.087 1.00 84.56 45 GLU A N 1
ATOM 356 C CA . GLU A 1 45 ? -49.501 -21.720 12.277 1.00 84.56 45 GLU A CA 1
ATOM 357 C C . GLU A 1 45 ? -50.646 -21.867 13.287 1.00 84.56 45 GLU A C 1
ATOM 359 O O . GLU A 1 45 ? -50.371 -22.045 14.471 1.00 84.56 45 GLU A O 1
ATOM 364 N N . ASP A 1 46 ? -51.896 -21.897 12.818 1.00 84.75 46 ASP A N 1
ATOM 365 C CA . ASP A 1 46 ? -53.076 -22.132 13.657 1.00 84.75 46 ASP A CA 1
ATOM 366 C C . ASP A 1 46 ? -52.989 -23.511 14.339 1.00 84.75 46 ASP A C 1
ATOM 368 O O . ASP A 1 46 ? -53.197 -23.625 15.544 1.00 84.75 46 ASP A O 1
ATOM 372 N N . ASN A 1 47 ? -52.570 -24.553 13.608 1.00 84.94 47 ASN A N 1
ATOM 373 C CA . ASN A 1 47 ? -52.348 -25.889 14.179 1.00 84.94 47 ASN A CA 1
ATOM 374 C C . ASN A 1 47 ? -51.204 -25.924 15.212 1.00 84.94 47 ASN A C 1
ATOM 376 O O . ASN A 1 47 ? -51.292 -26.644 16.207 1.00 84.94 47 ASN A O 1
ATOM 380 N N . ILE A 1 48 ? -50.115 -25.180 14.988 1.00 85.38 48 ILE A N 1
ATOM 381 C CA . ILE A 1 48 ? -48.993 -25.095 15.939 1.00 85.38 48 ILE A CA 1
ATOM 382 C C . ILE A 1 48 ? -49.448 -24.400 17.232 1.00 85.38 48 ILE A C 1
ATOM 384 O O . ILE A 1 48 ? -49.118 -24.868 18.328 1.00 85.38 48 ILE A O 1
ATOM 388 N N . ASP A 1 49 ? -50.240 -23.333 17.103 1.00 83.25 49 ASP A N 1
ATOM 389 C CA . ASP A 1 49 ? -50.799 -22.589 18.230 1.00 83.25 49 ASP A CA 1
ATOM 390 C C . ASP A 1 49 ? -51.829 -23.431 19.011 1.00 83.25 49 ASP A C 1
ATOM 392 O O . ASP A 1 49 ? -51.790 -23.461 20.245 1.00 83.25 49 ASP A O 1
ATOM 396 N N . GLU A 1 50 ? -52.695 -24.188 18.322 1.00 84.81 50 GLU A N 1
ATOM 397 C CA . GLU A 1 50 ? -53.645 -25.133 18.935 1.00 84.81 50 GLU A CA 1
ATOM 398 C C . GLU A 1 50 ? -52.937 -26.227 19.751 1.00 84.81 50 GLU A C 1
ATOM 400 O O . GLU A 1 50 ? -53.403 -26.616 20.826 1.00 84.81 50 GLU A O 1
ATOM 405 N N . GLN A 1 51 ? -51.769 -26.687 19.291 1.00 80.06 51 GLN A N 1
ATOM 406 C CA . GLN A 1 51 ? -50.932 -27.661 19.998 1.00 80.06 51 GLN A CA 1
ATOM 407 C C . GLN A 1 51 ? -50.125 -27.061 21.165 1.00 80.06 51 GLN A C 1
ATOM 409 O O . GLN A 1 51 ? -49.398 -27.796 21.835 1.00 80.06 51 GLN A O 1
ATOM 414 N N . LYS A 1 52 ? -50.250 -25.752 21.439 1.00 76.94 52 LYS A N 1
ATOM 415 C CA . LYS A 1 52 ? -49.469 -25.005 22.447 1.00 76.94 52 LYS A CA 1
ATOM 416 C C . LYS A 1 52 ? -47.947 -25.103 22.253 1.00 76.94 52 LYS A C 1
ATOM 418 O O . LYS A 1 52 ? -47.194 -25.000 23.222 1.00 76.94 52 LYS A O 1
ATOM 423 N N . ASN A 1 53 ? -47.484 -25.296 21.018 1.00 80.31 53 ASN A N 1
ATOM 424 C CA . ASN A 1 53 ? -46.059 -25.322 20.691 1.00 80.31 53 ASN A CA 1
ATOM 425 C C . ASN A 1 53 ? -45.562 -23.917 20.326 1.00 80.31 53 ASN A C 1
ATOM 427 O O . ASN A 1 53 ? -46.288 -23.120 19.738 1.00 80.31 53 ASN A O 1
ATOM 431 N N . SER A 1 54 ? -44.303 -23.597 20.641 1.00 76.56 54 SER A N 1
ATOM 432 C CA . SER A 1 54 ? -43.698 -22.348 20.168 1.00 76.56 54 SER A CA 1
ATOM 433 C C . SER A 1 54 ? -43.375 -22.444 18.674 1.00 76.56 54 SER A C 1
ATOM 435 O O . SER A 1 54 ? -42.912 -23.479 18.189 1.00 76.56 54 SER A O 1
ATOM 437 N N . ARG A 1 55 ? -43.610 -21.351 17.938 1.00 81.38 55 ARG A N 1
ATOM 438 C CA . ARG A 1 55 ? -43.380 -21.228 16.487 1.00 81.38 55 ARG A CA 1
ATOM 439 C C . ARG A 1 55 ? -41.885 -21.193 16.134 1.00 81.38 55 ARG A C 1
ATOM 441 O O . ARG A 1 55 ? -41.373 -20.193 15.641 1.00 81.38 55 ARG A O 1
ATOM 448 N N . ASN A 1 56 ? -41.174 -22.278 16.420 1.00 82.31 56 ASN A N 1
ATOM 449 C CA . ASN A 1 56 ? -39.748 -22.437 16.158 1.00 82.31 56 ASN A CA 1
ATOM 450 C C . ASN A 1 56 ? -39.502 -23.207 14.836 1.00 82.31 56 ASN A C 1
ATOM 452 O O . ASN A 1 56 ? -40.411 -23.872 14.325 1.00 82.31 56 ASN A O 1
ATOM 456 N N . PRO A 1 57 ? -38.281 -23.161 14.261 1.00 83.75 57 PRO A N 1
ATOM 457 C CA . PRO A 1 57 ? -37.967 -23.851 13.004 1.00 83.75 57 PRO A CA 1
ATOM 458 C C . PRO A 1 57 ? -38.273 -25.358 13.032 1.00 83.75 57 PRO A C 1
ATOM 460 O O . PRO A 1 57 ? -38.624 -25.944 12.010 1.00 83.75 57 PRO A O 1
ATOM 463 N N . VAL A 1 58 ? -38.171 -25.990 14.207 1.00 84.00 58 VAL A N 1
ATOM 464 C CA . VAL A 1 58 ? -38.436 -27.423 14.399 1.00 84.00 58 VAL A CA 1
ATOM 465 C C . VAL A 1 58 ? -39.935 -27.733 14.306 1.00 84.00 58 VAL A C 1
ATOM 467 O O . VAL A 1 58 ? -40.305 -28.708 13.657 1.00 84.00 58 VAL A O 1
ATOM 470 N N . ALA A 1 59 ? -40.801 -26.899 14.886 1.00 83.75 59 ALA A N 1
ATOM 471 C CA . ALA A 1 59 ? -42.254 -27.046 14.837 1.00 83.75 59 ALA A CA 1
ATOM 472 C C . ALA A 1 59 ? -42.781 -26.894 13.405 1.00 83.75 59 ALA A C 1
ATOM 474 O O . ALA A 1 59 ? -43.582 -27.714 12.947 1.00 83.75 59 ALA A O 1
ATOM 475 N N . TYR A 1 60 ? -42.265 -25.910 12.660 1.00 86.25 60 TYR A N 1
ATOM 476 C CA . TYR A 1 60 ? -42.581 -25.774 11.239 1.00 86.25 60 TYR A CA 1
ATOM 477 C C . TYR A 1 60 ? -42.071 -26.968 10.428 1.00 86.25 60 TYR A C 1
ATOM 479 O O . TYR A 1 60 ? -42.819 -27.519 9.624 1.00 86.25 60 TYR A O 1
ATOM 487 N N . PHE A 1 61 ? -40.834 -27.415 10.664 1.00 85.06 61 PHE A N 1
ATOM 488 C CA . PHE A 1 61 ? -40.279 -28.593 9.997 1.00 85.06 61 PHE A CA 1
ATOM 489 C C . PHE A 1 61 ? -41.150 -29.842 10.203 1.00 85.06 61 PHE A C 1
ATOM 491 O O . PHE A 1 61 ? -41.497 -30.501 9.227 1.00 85.06 61 PHE A O 1
ATOM 498 N N . VAL A 1 62 ? -41.549 -30.148 11.444 1.00 83.50 62 VAL A N 1
ATOM 499 C CA . VAL A 1 62 ? -42.401 -31.311 11.750 1.00 83.50 62 VAL A CA 1
ATOM 500 C C . VAL A 1 62 ? -43.764 -31.190 11.066 1.00 83.50 62 VAL A C 1
ATOM 502 O O . VAL A 1 62 ? -44.232 -32.157 10.468 1.00 83.50 62 VAL A O 1
ATOM 505 N N . SER A 1 63 ? -44.371 -30.003 11.100 1.00 84.88 63 SER A N 1
ATOM 506 C CA . SER A 1 63 ? -45.698 -29.764 10.523 1.00 84.88 63 SER A CA 1
ATOM 507 C C . SER A 1 63 ? -45.696 -29.888 8.998 1.00 84.88 63 SER A C 1
ATOM 509 O O . SER A 1 63 ? -46.525 -30.600 8.433 1.00 84.88 63 SER A O 1
ATOM 511 N N . PHE A 1 64 ? -44.726 -29.272 8.313 1.00 85.12 64 PHE A N 1
ATOM 512 C CA . PHE A 1 64 ? -44.615 -29.379 6.856 1.00 85.12 64 PHE A CA 1
ATOM 513 C C . PHE A 1 64 ? -44.139 -30.754 6.394 1.00 85.12 64 PHE A C 1
ATOM 515 O O . PHE A 1 64 ? -44.523 -31.189 5.311 1.00 85.12 64 PHE A O 1
ATOM 522 N N . LEU A 1 65 ? -43.361 -31.476 7.205 1.00 82.38 65 LEU A N 1
ATOM 523 C CA . LEU A 1 65 ? -43.034 -32.874 6.932 1.00 82.38 65 LEU A CA 1
ATOM 524 C C . LEU A 1 65 ? -44.277 -33.763 7.058 1.00 82.38 65 LEU A C 1
ATOM 526 O O . LEU A 1 65 ? -44.487 -34.622 6.208 1.00 82.38 65 LEU A O 1
ATOM 530 N N . ALA A 1 66 ? -45.131 -33.543 8.061 1.00 82.75 66 ALA A N 1
ATOM 531 C CA . ALA A 1 66 ? -46.391 -34.271 8.206 1.00 82.75 66 ALA A CA 1
ATOM 532 C C . ALA A 1 66 ? -47.365 -33.983 7.050 1.00 82.75 66 ALA A C 1
ATOM 534 O O . ALA A 1 66 ? -47.948 -34.914 6.497 1.00 82.75 66 ALA A O 1
ATOM 535 N N . LEU A 1 67 ? -47.485 -32.719 6.629 1.00 82.50 67 LEU A N 1
ATOM 536 C CA . LEU A 1 67 ? -48.269 -32.342 5.448 1.00 82.50 67 LEU A CA 1
ATOM 537 C C . LEU A 1 67 ? -47.708 -32.953 4.166 1.00 82.50 67 LEU A C 1
ATOM 539 O O . LEU A 1 67 ? -48.468 -33.473 3.352 1.00 82.50 67 LEU A O 1
ATOM 543 N N . LEU A 1 68 ? -46.379 -32.956 4.015 1.00 78.56 68 LEU A N 1
ATOM 544 C CA . LEU A 1 68 ? -45.728 -33.647 2.913 1.00 78.56 68 LEU A CA 1
ATOM 545 C C . LEU A 1 68 ? -46.138 -35.123 2.921 1.00 78.56 68 LEU A C 1
ATOM 547 O O . LEU A 1 68 ? -46.561 -35.606 1.885 1.00 78.56 68 LEU A O 1
ATOM 551 N N . LEU A 1 69 ? -46.092 -35.817 4.066 1.00 74.75 69 LEU A N 1
ATOM 552 C CA . LEU A 1 69 ? -46.503 -37.224 4.177 1.00 74.75 69 LEU A CA 1
ATOM 553 C C . LEU A 1 69 ? -47.977 -37.448 3.819 1.00 74.75 69 LEU A C 1
ATOM 555 O O . LEU A 1 69 ? -48.291 -38.435 3.161 1.00 74.75 69 LEU A O 1
ATOM 559 N N . GLN A 1 70 ? -48.869 -36.538 4.210 1.00 78.69 70 GLN A N 1
ATOM 560 C CA . GLN A 1 70 ? -50.297 -36.624 3.897 1.00 78.69 70 GLN A CA 1
ATOM 561 C C . GLN A 1 70 ? -50.588 -36.451 2.397 1.00 78.69 70 GLN A C 1
ATOM 563 O O . GLN A 1 70 ? -51.593 -36.965 1.904 1.00 78.69 70 GLN A O 1
ATOM 568 N N . ALA A 1 71 ? -49.698 -35.782 1.659 1.00 74.31 71 ALA A N 1
ATOM 569 C CA . ALA A 1 71 ? -49.806 -35.633 0.211 1.00 74.31 71 ALA A CA 1
ATOM 570 C C . ALA A 1 71 ? -49.561 -36.947 -0.567 1.00 74.31 71 ALA A C 1
ATOM 572 O O . ALA A 1 71 ? -49.848 -36.997 -1.767 1.00 74.31 71 ALA A O 1
ATOM 573 N N . PHE A 1 72 ? -49.058 -38.006 0.090 1.00 70.44 72 PHE A N 1
ATOM 574 C CA . PHE A 1 72 ? -48.762 -39.307 -0.525 1.00 70.44 72 PHE A CA 1
ATOM 575 C C . PHE A 1 72 ? -49.673 -40.435 -0.004 1.00 70.44 72 PHE A C 1
ATOM 577 O O . PHE A 1 72 ? -49.853 -40.601 1.201 1.00 70.44 72 PHE A O 1
ATOM 584 N N . LYS A 1 73 ? -50.163 -41.294 -0.911 1.00 67.75 73 LYS A N 1
ATOM 585 C CA . LYS A 1 73 ? -50.617 -42.674 -0.614 1.00 67.75 73 LYS A CA 1
ATOM 586 C C . LYS A 1 73 ? -49.843 -43.625 -1.503 1.00 67.75 73 LYS A C 1
ATOM 588 O O . LYS A 1 73 ? -49.696 -43.334 -2.685 1.00 67.75 73 LYS A O 1
ATOM 593 N N . ASP A 1 74 ? -49.409 -44.754 -0.947 1.00 58.69 74 ASP A N 1
ATOM 594 C CA . ASP A 1 74 ? -48.773 -45.848 -1.696 1.00 58.69 74 ASP A CA 1
ATOM 595 C C . ASP A 1 74 ? -47.681 -45.348 -2.671 1.00 58.69 74 ASP A C 1
ATOM 597 O O . ASP A 1 74 ? -47.610 -45.748 -3.830 1.00 58.69 74 ASP A O 1
ATOM 601 N N . ASP A 1 75 ? -46.860 -44.404 -2.188 1.00 62.56 75 ASP A N 1
ATOM 602 C CA . ASP A 1 75 ? -45.744 -43.752 -2.892 1.00 62.56 75 ASP A CA 1
ATOM 603 C C . ASP A 1 75 ? -46.109 -42.969 -4.181 1.00 62.56 75 ASP A C 1
ATOM 605 O O . ASP A 1 75 ? -45.234 -42.639 -4.988 1.00 62.56 75 ASP A O 1
ATOM 609 N N . GLN A 1 76 ? -47.381 -42.579 -4.345 1.00 63.47 76 GLN A N 1
ATOM 610 C CA . GLN A 1 76 ? -47.864 -41.666 -5.393 1.00 63.47 76 GLN A CA 1
ATOM 611 C C . GLN A 1 76 ? -48.403 -40.349 -4.809 1.00 63.47 76 GLN A C 1
ATOM 613 O O . GLN A 1 76 ? -48.983 -40.321 -3.722 1.00 63.47 76 GLN A O 1
ATOM 618 N N . VAL A 1 77 ? -48.207 -39.244 -5.541 1.00 66.44 77 VAL A N 1
ATOM 619 C CA . VAL A 1 77 ? -48.691 -37.903 -5.164 1.00 66.44 77 VAL A CA 1
ATOM 620 C C . VAL A 1 77 ? -50.198 -37.831 -5.424 1.00 66.44 77 VAL A C 1
ATOM 622 O O . VAL A 1 77 ? -50.618 -37.880 -6.577 1.00 66.44 77 VAL A O 1
ATOM 625 N N . ILE A 1 78 ? -51.008 -37.718 -4.369 1.00 68.44 78 ILE A N 1
ATOM 626 C CA . ILE A 1 78 ? -52.473 -37.591 -4.486 1.00 68.44 78 ILE A CA 1
ATOM 627 C C . ILE A 1 78 ? -52.868 -36.124 -4.664 1.00 68.44 78 ILE A C 1
ATOM 629 O O . ILE A 1 78 ? -53.695 -35.799 -5.513 1.00 68.44 78 ILE A O 1
ATOM 633 N N . ASP A 1 79 ? -52.277 -35.246 -3.849 1.00 72.62 79 ASP A N 1
ATOM 634 C CA . ASP A 1 79 ? -52.523 -33.806 -3.869 1.00 72.62 79 ASP A CA 1
ATOM 635 C C . ASP A 1 79 ? -51.245 -33.083 -4.286 1.00 72.62 79 ASP A C 1
ATOM 637 O O . ASP A 1 79 ? -50.303 -32.883 -3.511 1.00 72.62 79 ASP A O 1
ATOM 641 N N . GLN A 1 80 ? -51.210 -32.738 -5.567 1.00 72.25 80 GLN A N 1
ATOM 642 C CA . GLN A 1 80 ? -50.046 -32.141 -6.189 1.00 72.25 80 GLN A CA 1
ATOM 643 C C . GLN A 1 80 ? -49.781 -30.735 -5.647 1.00 72.25 80 GLN A C 1
ATOM 645 O O . GLN A 1 80 ? -48.634 -30.430 -5.330 1.00 72.25 80 GLN A O 1
ATOM 650 N N . ASP A 1 81 ? -50.824 -29.923 -5.457 1.00 71.94 81 ASP A N 1
ATOM 651 C CA . ASP A 1 81 ? -50.725 -28.553 -4.938 1.00 71.94 81 ASP A CA 1
ATOM 652 C C . ASP A 1 81 ? -50.181 -28.545 -3.501 1.00 71.94 81 ASP A C 1
ATOM 654 O O . ASP A 1 81 ? -49.277 -27.765 -3.171 1.00 71.94 81 ASP A O 1
ATOM 658 N N . LEU A 1 82 ? -50.678 -29.455 -2.657 1.00 77.44 82 LEU A N 1
ATOM 659 C CA . LEU A 1 82 ? -50.229 -29.597 -1.271 1.00 77.44 82 LEU A CA 1
ATOM 660 C C . LEU A 1 82 ? -48.782 -30.107 -1.190 1.00 77.44 82 LEU A C 1
ATOM 662 O O . LEU A 1 82 ? -48.004 -29.621 -0.362 1.00 77.44 82 LEU A O 1
ATOM 666 N N . ALA A 1 83 ? -48.379 -31.012 -2.088 1.00 75.69 83 ALA A N 1
ATOM 667 C CA . ALA A 1 83 ? -46.994 -31.468 -2.200 1.00 75.69 83 ALA A CA 1
ATOM 668 C C . ALA A 1 83 ? -46.034 -30.344 -2.638 1.00 75.69 83 ALA A C 1
ATOM 670 O O . ALA A 1 83 ? -44.936 -30.240 -2.079 1.00 75.69 83 ALA A O 1
ATOM 671 N N . ILE A 1 84 ? -46.430 -29.479 -3.590 1.00 79.00 84 ILE A N 1
ATOM 672 C CA . ILE A 1 84 ? -45.621 -28.315 -4.015 1.00 79.00 84 ILE A CA 1
ATOM 673 C C . ILE A 1 84 ? -45.403 -27.373 -2.834 1.00 79.00 84 ILE A C 1
ATOM 675 O O . ILE A 1 84 ? -44.267 -26.993 -2.546 1.00 79.00 84 ILE A O 1
ATOM 679 N N . ALA A 1 85 ? -46.490 -27.008 -2.151 1.00 80.62 85 ALA A N 1
ATOM 680 C CA . ALA A 1 85 ? -46.449 -26.074 -1.037 1.00 80.62 85 ALA A CA 1
ATOM 681 C C . ALA A 1 85 ? -45.605 -26.615 0.121 1.00 80.62 85 ALA A C 1
ATOM 683 O O . ALA A 1 85 ? -44.707 -25.925 0.603 1.00 80.62 85 ALA A O 1
ATOM 684 N N . SER A 1 86 ? -45.826 -27.872 0.510 1.00 82.31 86 SER A N 1
ATOM 685 C CA . SER A 1 86 ? -45.088 -28.508 1.605 1.00 82.31 86 SER A CA 1
ATOM 686 C C . SER A 1 86 ? -43.601 -28.650 1.276 1.00 82.31 86 SER A C 1
ATOM 688 O O . SER A 1 86 ? -42.757 -28.323 2.107 1.00 82.31 86 SER A O 1
ATOM 690 N N . SER A 1 87 ? -43.253 -29.042 0.044 1.00 82.44 87 SER A N 1
ATOM 691 C CA . SER A 1 87 ? -41.850 -29.122 -0.393 1.00 82.44 87 SER A CA 1
ATOM 692 C C . SER A 1 87 ? -41.176 -27.749 -0.409 1.00 82.44 87 SER A C 1
ATOM 694 O O . SER A 1 87 ? -40.016 -27.629 -0.027 1.00 82.44 87 SER A O 1
ATOM 696 N N . TYR A 1 88 ? -41.892 -26.707 -0.841 1.00 85.75 88 TYR A N 1
ATOM 697 C CA . TYR A 1 88 ? -41.385 -25.335 -0.871 1.00 85.75 88 TYR A CA 1
ATOM 698 C C . TYR A 1 88 ? -41.095 -24.791 0.530 1.00 85.75 88 TYR A C 1
ATOM 700 O O . TYR A 1 88 ? -40.030 -24.215 0.755 1.00 85.75 88 TYR A O 1
ATOM 708 N N . PHE A 1 89 ? -42.005 -25.004 1.484 1.00 86.75 89 PHE A N 1
ATOM 709 C CA . PHE A 1 89 ? -41.767 -24.612 2.871 1.00 86.75 89 PHE A CA 1
ATOM 710 C C . PHE A 1 89 ? -40.633 -25.420 3.506 1.00 86.75 89 PHE A C 1
ATOM 712 O O . PHE A 1 89 ? -39.807 -24.841 4.208 1.00 86.75 89 PHE A O 1
ATOM 719 N N . LEU A 1 90 ? -40.519 -26.717 3.204 1.00 84.62 90 LEU A N 1
ATOM 720 C CA . LEU A 1 90 ? -39.384 -27.522 3.659 1.00 84.62 90 LEU A CA 1
ATOM 721 C C . LEU A 1 90 ? -38.043 -26.987 3.130 1.00 84.62 90 LEU A C 1
ATOM 723 O O . LEU A 1 90 ? -37.131 -26.806 3.929 1.00 84.62 90 LEU A O 1
ATOM 727 N N . ASP A 1 91 ? -37.927 -26.649 1.842 1.00 86.69 91 ASP A N 1
ATOM 728 C CA . ASP A 1 91 ? -36.708 -26.044 1.263 1.00 86.69 91 ASP A CA 1
ATOM 729 C C . ASP A 1 91 ? -36.335 -24.730 1.977 1.00 86.69 91 ASP A C 1
ATOM 731 O O . ASP A 1 91 ? -35.168 -24.449 2.250 1.00 86.69 91 ASP A O 1
ATOM 735 N N . LEU A 1 92 ? -37.344 -23.941 2.359 1.00 87.19 92 LEU A N 1
ATOM 736 C CA . LEU A 1 92 ? -37.163 -22.678 3.072 1.00 87.19 92 LEU A CA 1
ATOM 737 C C . LEU A 1 92 ? -36.708 -22.878 4.527 1.00 87.19 92 LEU A C 1
ATOM 739 O O . LEU A 1 92 ? -35.880 -22.104 5.005 1.00 87.19 92 LEU A O 1
ATOM 743 N N . ILE A 1 93 ? -37.234 -23.890 5.222 1.00 87.44 93 ILE A N 1
ATOM 744 C CA . ILE A 1 93 ? -37.042 -24.100 6.667 1.00 87.44 93 ILE A CA 1
ATOM 745 C C . ILE A 1 93 ? -35.804 -24.946 6.980 1.00 87.44 93 ILE A C 1
ATOM 747 O O . ILE A 1 93 ? -35.110 -24.662 7.955 1.00 87.44 93 ILE A O 1
ATOM 751 N N . LEU A 1 94 ? -35.490 -25.958 6.162 1.00 85.44 94 LEU A N 1
ATOM 752 C CA . LEU A 1 94 ? -34.386 -26.898 6.403 1.00 85.44 94 LEU A CA 1
ATOM 753 C C . LEU A 1 94 ? -33.027 -26.231 6.713 1.00 85.44 94 LEU A C 1
ATOM 755 O O . LEU A 1 94 ? -32.388 -26.686 7.665 1.00 85.44 94 LEU A O 1
ATOM 759 N N . PRO A 1 95 ? -32.587 -25.148 6.033 1.00 85.69 95 PRO A N 1
ATOM 760 C CA . PRO A 1 95 ? -31.341 -24.449 6.375 1.00 85.69 95 PRO A CA 1
ATOM 761 C C . PRO A 1 95 ? -31.258 -23.965 7.830 1.00 85.69 95 PRO A C 1
ATOM 763 O O . PRO A 1 95 ? -30.165 -23.880 8.382 1.00 85.69 95 PRO A O 1
ATOM 766 N N . PHE A 1 96 ? -32.406 -23.663 8.442 1.00 83.75 96 PHE A N 1
ATOM 767 C CA . PHE A 1 96 ? -32.527 -23.102 9.790 1.00 83.75 96 PHE A CA 1
ATOM 768 C C . PHE A 1 96 ? -32.779 -24.170 10.864 1.00 83.75 96 PHE A C 1
ATOM 770 O O . PHE A 1 96 ? -32.869 -23.860 12.051 1.00 83.75 96 PHE A O 1
ATOM 777 N N . THR A 1 97 ? -32.909 -25.441 10.473 1.00 84.88 97 THR A N 1
ATOM 778 C CA . THR A 1 97 ? -33.122 -26.540 11.422 1.00 84.88 97 THR A CA 1
ATOM 779 C C . THR A 1 97 ? -31.799 -27.072 11.991 1.00 84.88 97 THR A C 1
ATOM 781 O O . THR A 1 97 ? -30.781 -27.101 11.293 1.00 84.88 97 THR A O 1
ATOM 784 N N . PRO A 1 98 ? -31.769 -27.535 13.258 1.00 83.19 98 PRO A N 1
ATOM 785 C CA . PRO A 1 98 ? -30.547 -28.057 13.865 1.00 83.19 98 PRO A CA 1
ATOM 786 C C . PRO A 1 98 ? -29.949 -29.231 13.074 1.00 83.19 98 PRO A C 1
ATOM 788 O O . PRO A 1 98 ? -30.601 -30.257 12.874 1.00 83.19 98 PRO A O 1
ATOM 791 N N . LYS A 1 99 ? -28.662 -29.133 12.706 1.00 83.12 99 LYS A N 1
ATOM 792 C CA . LYS A 1 99 ? -27.950 -30.155 11.907 1.00 83.12 99 LYS A CA 1
ATOM 793 C C . LYS A 1 99 ? -28.036 -31.569 12.502 1.00 83.12 99 LYS A C 1
ATOM 795 O O . LYS A 1 99 ? -28.129 -32.537 11.757 1.00 83.12 99 LYS A O 1
ATOM 800 N N . ASN A 1 100 ? -28.050 -31.704 13.832 1.00 80.94 100 ASN A N 1
ATOM 801 C CA . ASN A 1 100 ? -28.182 -33.006 14.502 1.00 80.94 100 ASN A CA 1
ATOM 802 C C . ASN A 1 100 ? -29.525 -33.689 14.202 1.00 80.94 100 ASN A C 1
ATOM 804 O O . ASN A 1 100 ? -29.568 -34.903 14.016 1.00 80.94 100 ASN A O 1
ATOM 808 N N . LEU A 1 101 ? -30.606 -32.913 14.109 1.00 82.75 101 LEU A N 1
ATOM 809 C CA . LEU A 1 101 ? -31.930 -33.428 13.776 1.00 82.75 101 LEU A CA 1
ATOM 810 C C . LEU A 1 101 ? -31.987 -33.867 12.307 1.00 82.75 101 LEU A C 1
ATOM 812 O O . LEU A 1 101 ? -32.480 -34.955 12.012 1.00 82.75 101 LEU A O 1
ATOM 816 N N . LEU A 1 102 ? -31.393 -33.077 11.406 1.00 83.00 102 LEU A N 1
ATOM 817 C CA . LEU A 1 102 ? -31.271 -33.417 9.984 1.00 83.00 102 LEU A CA 1
ATOM 818 C C . LEU A 1 102 ? -30.474 -34.703 9.745 1.00 83.00 102 LEU A C 1
ATOM 820 O O . LEU A 1 102 ? -30.843 -35.498 8.884 1.00 83.00 102 LEU A O 1
ATOM 824 N N . LYS A 1 103 ? -29.412 -34.944 10.523 1.00 82.12 103 LYS A N 1
ATOM 825 C CA . LYS A 1 103 ? -28.638 -36.195 10.475 1.00 82.12 103 LYS A CA 1
ATOM 826 C C . LYS A 1 103 ? -29.476 -37.402 10.900 1.00 82.12 103 LYS A C 1
ATOM 828 O O . LYS A 1 103 ? -29.518 -38.395 10.180 1.00 82.12 103 LYS A O 1
ATOM 833 N N . LEU A 1 104 ? -30.171 -37.309 12.037 1.00 81.44 104 LEU A N 1
ATOM 834 C CA . LEU A 1 104 ? -30.967 -38.416 12.582 1.00 81.44 104 LEU A CA 1
ATOM 835 C C . LEU A 1 104 ? -32.150 -38.789 11.682 1.00 81.44 104 LEU A C 1
ATOM 837 O O . LEU A 1 104 ? -32.439 -39.969 11.504 1.00 81.44 104 LEU A O 1
ATOM 841 N N . LYS A 1 105 ? -32.823 -37.791 11.100 1.00 81.12 105 LYS A N 1
ATOM 842 C CA . LYS A 1 105 ? -34.001 -37.986 10.243 1.00 81.12 105 LYS A CA 1
ATOM 843 C C . LYS A 1 105 ? -33.691 -38.078 8.750 1.00 81.12 105 LYS A C 1
ATOM 845 O O . LYS A 1 105 ? -34.616 -38.193 7.951 1.00 81.12 105 LYS A O 1
ATOM 850 N N . PHE A 1 106 ? -32.415 -38.092 8.360 1.00 82.81 106 PHE A N 1
ATOM 851 C CA . PHE A 1 106 ? -32.002 -38.090 6.956 1.00 82.81 106 PHE A CA 1
ATOM 852 C C . PHE A 1 106 ? -32.644 -39.217 6.136 1.00 82.81 106 PHE A C 1
ATOM 854 O O . PHE A 1 106 ? -33.219 -38.950 5.087 1.00 82.81 106 PHE A O 1
ATOM 861 N N . ASN A 1 107 ? -32.567 -40.468 6.607 1.00 80.00 107 ASN A N 1
ATOM 862 C CA . ASN A 1 107 ? -33.077 -41.621 5.857 1.00 80.00 107 ASN A CA 1
ATOM 863 C C . ASN A 1 107 ? -34.604 -41.570 5.687 1.00 80.00 107 ASN A C 1
ATOM 865 O O . ASN A 1 107 ? -35.088 -41.843 4.591 1.00 80.00 107 ASN A O 1
ATOM 869 N N . ASP A 1 108 ? -35.333 -41.170 6.733 1.00 76.88 108 ASP A N 1
ATOM 870 C CA . ASP A 1 108 ? -36.797 -41.048 6.720 1.00 76.88 108 ASP A CA 1
ATOM 871 C C . ASP A 1 108 ? -37.246 -40.006 5.680 1.00 76.88 108 ASP A C 1
ATOM 873 O O . ASP A 1 108 ? -38.134 -40.260 4.865 1.00 76.88 108 ASP A O 1
ATOM 877 N N . ILE A 1 109 ? -36.588 -38.840 5.668 1.00 77.31 109 ILE A N 1
ATOM 878 C CA . ILE A 1 109 ? -36.893 -37.747 4.734 1.00 77.31 109 ILE A CA 1
ATOM 879 C C . ILE A 1 109 ? -36.466 -38.127 3.311 1.00 77.31 109 ILE A C 1
ATOM 881 O O . ILE A 1 109 ? -37.209 -37.917 2.352 1.00 77.31 109 ILE A O 1
ATOM 885 N N . PHE A 1 110 ? -35.279 -38.719 3.160 1.00 80.19 110 PHE A N 1
ATOM 886 C CA . PHE A 1 110 ? -34.732 -39.094 1.861 1.00 80.19 110 PHE A CA 1
ATOM 887 C C . PHE A 1 110 ? -35.578 -40.156 1.159 1.00 80.19 110 PHE A C 1
ATOM 889 O O . PHE A 1 110 ? -35.857 -40.000 -0.026 1.00 80.19 110 PHE A O 1
ATOM 896 N N . GLN A 1 111 ? -36.029 -41.197 1.870 1.00 78.56 111 GLN A N 1
ATOM 897 C CA . GLN A 1 111 ? -36.894 -42.228 1.288 1.00 78.56 111 GLN A CA 1
ATOM 898 C C . GLN A 1 111 ? -38.164 -41.633 0.683 1.00 78.56 111 GLN A 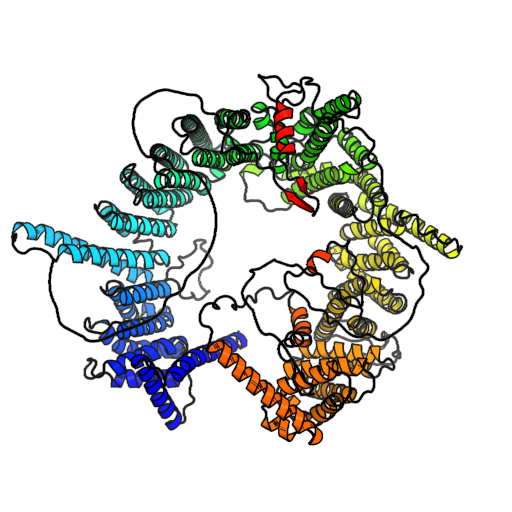C 1
ATOM 900 O O . GLN A 1 111 ? -38.625 -42.119 -0.338 1.00 78.56 111 GLN A O 1
ATOM 905 N N . LYS A 1 112 ? -38.710 -40.557 1.253 1.00 73.81 112 LYS A N 1
ATOM 906 C CA . LYS A 1 112 ? -39.919 -39.918 0.721 1.00 73.81 112 LYS A CA 1
ATOM 907 C C . LYS A 1 112 ? -39.629 -38.916 -0.391 1.00 73.81 112 LYS A C 1
ATOM 909 O O . LYS A 1 112 ? -40.338 -38.908 -1.394 1.00 73.81 112 LYS A O 1
ATOM 914 N N . LEU A 1 113 ? -38.537 -38.157 -0.292 1.00 74.25 113 LEU A N 1
ATOM 915 C CA . LEU A 1 113 ? -38.102 -37.272 -1.377 1.00 74.25 113 LEU A CA 1
ATOM 916 C C . LEU A 1 113 ? -37.651 -38.045 -2.627 1.00 74.25 113 LEU A C 1
ATOM 918 O O . LEU A 1 113 ? -37.843 -37.558 -3.737 1.00 74.25 113 LEU A O 1
ATOM 922 N N . ILE A 1 114 ? -37.089 -39.252 -2.493 1.00 74.12 114 ILE A N 1
ATOM 923 C CA . ILE A 1 114 ? -36.581 -40.003 -3.650 1.00 74.12 114 ILE A CA 1
ATOM 924 C C . ILE A 1 114 ? -37.700 -40.396 -4.626 1.00 74.12 114 ILE A C 1
ATOM 926 O O . ILE A 1 114 ? -37.502 -40.308 -5.836 1.00 74.12 114 ILE A O 1
ATOM 930 N N . HIS A 1 115 ? -38.894 -40.740 -4.128 1.00 71.19 115 HIS A N 1
ATOM 931 C CA . HIS A 1 115 ? -40.051 -41.061 -4.973 1.00 71.19 115 HIS A CA 1
ATOM 932 C C . HIS A 1 115 ? -40.515 -39.844 -5.787 1.00 71.19 115 HIS A C 1
ATOM 934 O O . HIS A 1 115 ? -40.902 -39.972 -6.948 1.00 71.19 115 HIS A O 1
ATOM 940 N N . VAL A 1 116 ? -40.388 -38.643 -5.218 1.00 71.12 116 VAL A N 1
ATOM 941 C CA . VAL A 1 116 ? -40.671 -37.379 -5.911 1.00 71.12 116 VAL A CA 1
ATOM 942 C C . VAL A 1 116 ? -39.639 -37.086 -7.000 1.00 71.12 116 VAL A C 1
ATOM 944 O O . VAL A 1 116 ? -39.982 -36.529 -8.040 1.00 71.12 116 VAL A O 1
ATOM 947 N N . LEU A 1 117 ? -38.380 -37.462 -6.779 1.00 69.44 117 LEU A N 1
ATOM 948 C CA . LEU A 1 117 ? -37.266 -37.153 -7.676 1.00 69.44 117 LEU A CA 1
ATOM 949 C C . LEU A 1 117 ? -37.124 -38.149 -8.834 1.00 69.44 117 LEU A C 1
ATOM 951 O O . LEU A 1 117 ? -36.637 -37.766 -9.893 1.00 69.44 117 LEU A O 1
ATOM 955 N N . ILE A 1 118 ? -37.547 -39.405 -8.648 1.00 67.69 118 ILE A N 1
ATOM 956 C CA . ILE A 1 118 ? -37.457 -40.462 -9.671 1.00 67.69 118 ILE A CA 1
ATOM 957 C C . ILE A 1 118 ? -38.629 -40.396 -10.667 1.00 67.69 118 ILE A C 1
ATOM 959 O O . ILE A 1 118 ? -38.464 -40.746 -11.836 1.00 67.69 118 ILE A O 1
ATOM 963 N N . ASN A 1 119 ? -39.805 -39.919 -10.249 1.00 69.31 119 ASN A N 1
ATOM 964 C CA . ASN A 1 119 ? -40.977 -39.850 -11.123 1.00 69.31 119 ASN A CA 1
ATOM 965 C C . ASN A 1 119 ? -40.849 -38.706 -12.148 1.00 69.31 119 ASN A C 1
ATOM 967 O O . ASN A 1 119 ? -41.112 -37.538 -11.854 1.00 69.31 119 ASN A O 1
ATOM 971 N N . SER A 1 120 ? -40.501 -39.060 -13.389 1.00 54.84 120 SER A N 1
ATOM 972 C CA . SER A 1 120 ? -40.300 -38.143 -14.525 1.00 54.84 120 SER A CA 1
ATOM 973 C C . SER A 1 120 ? -41.540 -37.325 -14.929 1.00 54.84 120 SER A C 1
ATOM 975 O O . SER A 1 120 ? -41.407 -36.315 -15.618 1.00 54.84 120 SER A O 1
ATOM 977 N N . GLY A 1 121 ? -42.736 -37.708 -14.465 1.00 59.25 121 GLY A N 1
ATOM 978 C CA . GLY A 1 121 ? -43.999 -36.991 -14.694 1.00 59.25 121 GLY A CA 1
ATOM 979 C C . GLY A 1 121 ? -44.272 -35.808 -13.752 1.00 59.25 121 GLY A C 1
ATOM 980 O O . GLY A 1 121 ? -45.244 -35.088 -13.964 1.00 59.25 121 GLY A O 1
ATOM 981 N N . ASN A 1 122 ? -43.443 -35.585 -12.726 1.00 67.06 122 ASN A N 1
ATOM 982 C CA . ASN A 1 122 ? -43.682 -34.543 -11.722 1.00 67.06 122 ASN A CA 1
ATOM 983 C C . ASN A 1 122 ? -43.385 -33.133 -12.249 1.00 67.06 122 ASN A C 1
ATOM 985 O O . ASN A 1 122 ? -42.431 -32.919 -12.998 1.00 67.06 122 ASN A O 1
ATOM 989 N N . GLU A 1 123 ? -44.159 -32.136 -11.815 1.00 73.75 123 GLU A N 1
ATOM 990 C CA . GLU A 1 123 ? -43.962 -30.744 -12.223 1.00 73.75 123 GLU A CA 1
ATOM 991 C C . GLU A 1 123 ? -42.642 -30.133 -11.716 1.00 73.75 123 GLU A C 1
ATOM 993 O O . GLU A 1 123 ? -42.135 -30.425 -10.630 1.00 73.75 123 GLU A O 1
ATOM 998 N N . ALA A 1 124 ? -42.098 -29.198 -12.502 1.00 77.56 124 ALA A N 1
ATOM 999 C CA . ALA A 1 124 ? -40.826 -28.531 -12.217 1.00 77.56 124 ALA A CA 1
ATOM 1000 C C . ALA A 1 124 ? -40.729 -27.818 -10.842 1.00 77.56 124 ALA A C 1
ATOM 1002 O O . ALA A 1 124 ? -39.622 -27.786 -10.299 1.00 77.56 124 ALA A O 1
ATOM 1003 N N . PRO A 1 125 ? -41.794 -27.219 -10.262 1.00 80.31 125 PRO A N 1
ATOM 1004 C CA . PRO A 1 125 ? -41.719 -26.577 -8.948 1.00 80.31 125 PRO A CA 1
ATOM 1005 C C . PRO A 1 125 ? -41.441 -27.560 -7.803 1.00 80.31 125 PRO A C 1
ATOM 1007 O O . PRO A 1 125 ? -40.570 -27.282 -6.984 1.00 80.31 125 PRO A O 1
ATOM 1010 N N . ILE A 1 126 ? -42.097 -28.727 -7.791 1.00 81.44 126 ILE A N 1
ATOM 1011 C CA . ILE A 1 126 ? -41.906 -29.756 -6.752 1.00 81.44 126 ILE A CA 1
ATOM 1012 C C . ILE A 1 126 ? -40.465 -30.262 -6.772 1.00 81.44 126 ILE A C 1
ATOM 1014 O O . ILE A 1 126 ? -39.811 -30.345 -5.733 1.00 81.44 126 ILE A O 1
ATOM 1018 N N . LEU A 1 127 ? -39.947 -30.548 -7.969 1.00 83.44 127 LEU A N 1
ATOM 1019 C CA . LEU A 1 127 ? -38.582 -31.036 -8.147 1.00 83.44 127 LEU A CA 1
ATOM 1020 C C . LEU A 1 127 ? -37.544 -30.010 -7.700 1.00 83.44 127 LEU A C 1
ATOM 1022 O O . LEU A 1 127 ? -36.576 -30.372 -7.043 1.00 83.44 127 LEU A O 1
ATOM 1026 N N . LYS A 1 128 ? -37.753 -28.722 -7.991 1.00 84.69 128 LYS A N 1
ATOM 1027 C CA . LYS A 1 128 ? -36.851 -27.658 -7.529 1.00 84.69 128 LYS A CA 1
ATOM 1028 C C . LYS A 1 128 ? -36.765 -27.567 -6.016 1.00 84.69 128 LYS A C 1
ATOM 1030 O O . LYS A 1 128 ? -35.658 -27.485 -5.491 1.00 84.69 128 LYS A O 1
ATOM 1035 N N . SER A 1 129 ? -37.915 -27.552 -5.352 1.00 84.56 129 SER A N 1
ATOM 1036 C CA . SER A 1 129 ? -37.968 -27.488 -3.896 1.00 84.56 129 SER A CA 1
ATOM 1037 C C . SER A 1 129 ? -37.387 -28.759 -3.280 1.00 84.56 129 SER A C 1
ATOM 1039 O O . SER A 1 129 ? -36.577 -28.682 -2.369 1.00 84.56 129 SER A O 1
ATOM 1041 N N . SER A 1 130 ? -37.667 -29.926 -3.867 1.00 85.19 130 SER A N 1
ATOM 1042 C CA . SER A 1 130 ? -37.079 -31.201 -3.436 1.00 85.19 130 SER A CA 1
ATOM 1043 C C . SER A 1 130 ? -35.551 -31.245 -3.609 1.00 85.19 130 SER A C 1
ATOM 1045 O O . SER A 1 130 ? -34.857 -31.759 -2.735 1.00 85.19 130 SER A O 1
ATOM 1047 N N . ILE A 1 131 ? -35.004 -30.669 -4.690 1.00 85.88 131 ILE A N 1
ATOM 1048 C CA . ILE A 1 131 ? -33.551 -30.512 -4.888 1.00 85.88 131 ILE A CA 1
ATOM 1049 C C . ILE A 1 131 ? -32.944 -29.634 -3.787 1.00 85.88 131 ILE A C 1
ATOM 1051 O O . ILE A 1 131 ? -31.885 -29.970 -3.263 1.00 85.88 131 ILE A O 1
ATOM 1055 N N . GLY A 1 132 ? -33.599 -28.529 -3.419 1.00 84.94 132 GLY A N 1
ATOM 1056 C CA . GLY A 1 132 ? -33.127 -27.654 -2.343 1.00 84.94 132 GLY A CA 1
ATOM 1057 C C . GLY A 1 132 ? -33.193 -28.302 -0.954 1.00 84.94 132 GLY A C 1
ATOM 1058 O O . GLY A 1 132 ? -32.235 -28.215 -0.176 1.00 84.94 132 GLY A O 1
ATOM 1059 N N . CYS A 1 133 ? -34.236 -29.097 -0.695 1.00 85.75 133 CYS A N 1
ATOM 1060 C CA . CYS A 1 133 ? -34.299 -29.964 0.480 1.00 85.75 133 CYS A CA 1
ATOM 1061 C C . CYS A 1 133 ? -33.134 -30.967 0.516 1.00 85.75 133 CYS A C 1
ATOM 1063 O O . CYS A 1 133 ? -32.503 -31.150 1.553 1.00 85.75 133 CYS A O 1
ATOM 1065 N N . LEU A 1 134 ? -32.806 -31.612 -0.610 1.00 85.25 134 LEU A N 1
ATOM 1066 C CA . LEU A 1 134 ? -31.665 -32.529 -0.667 1.00 85.25 134 LEU A CA 1
ATOM 1067 C C . LEU A 1 134 ? -30.318 -31.824 -0.492 1.00 85.25 134 LEU A C 1
ATOM 1069 O O . LEU A 1 134 ? -29.453 -32.363 0.193 1.00 85.25 134 LEU A O 1
ATOM 1073 N N . GLU A 1 135 ? -30.132 -30.642 -1.082 1.00 88.06 135 GLU A N 1
ATOM 1074 C CA . GLU A 1 135 ? -28.912 -29.837 -0.930 1.00 88.06 135 GLU A CA 1
ATOM 1075 C C . GLU A 1 135 ? -28.602 -29.595 0.552 1.00 88.06 135 GLU A C 1
ATOM 1077 O O . GLU A 1 135 ? -27.507 -29.903 1.022 1.00 88.06 135 GLU A O 1
ATOM 1082 N N . THR A 1 136 ? -29.589 -29.108 1.303 1.00 86.25 136 THR A N 1
ATOM 1083 C CA . THR A 1 136 ? -29.453 -28.800 2.735 1.00 86.25 136 THR A CA 1
ATOM 1084 C C . THR A 1 136 ? -29.249 -30.057 3.584 1.00 86.25 136 THR A C 1
ATOM 1086 O O . THR A 1 136 ? -28.377 -30.076 4.457 1.00 86.25 136 THR A O 1
ATOM 1089 N N . LEU A 1 137 ? -29.977 -31.140 3.289 1.00 85.19 137 LEU A N 1
ATOM 1090 C CA . LEU A 1 137 ? -29.829 -32.430 3.969 1.00 85.19 137 LEU A CA 1
ATOM 1091 C C . LEU A 1 137 ? -28.446 -33.058 3.768 1.00 85.19 137 LEU A C 1
ATOM 1093 O O . LEU A 1 137 ? -27.899 -33.634 4.710 1.00 85.19 137 LEU A O 1
ATOM 1097 N N . ILE A 1 138 ? -27.883 -32.957 2.560 1.00 84.06 138 ILE A N 1
ATOM 1098 C CA . ILE A 1 138 ? -26.559 -33.495 2.227 1.00 84.06 138 ILE A CA 1
ATOM 1099 C C . ILE A 1 138 ? -25.454 -32.653 2.879 1.00 84.06 138 ILE A C 1
ATOM 1101 O O . ILE A 1 138 ? -24.522 -33.220 3.453 1.00 84.06 138 ILE A O 1
ATOM 1105 N N . LEU A 1 139 ? -25.574 -31.320 2.854 1.00 84.44 139 LEU A N 1
ATOM 1106 C CA . LEU A 1 139 ? -24.626 -30.405 3.506 1.00 84.44 139 LEU A CA 1
ATOM 1107 C C . LEU A 1 139 ? -24.562 -30.590 5.032 1.00 84.44 139 LEU A C 1
ATOM 1109 O O . LEU A 1 139 ? -23.542 -30.283 5.647 1.00 84.44 139 LEU A O 1
ATOM 1113 N N . ALA A 1 140 ? -25.629 -31.096 5.655 1.00 83.69 140 ALA A N 1
ATOM 1114 C CA . ALA A 1 140 ? -25.672 -31.359 7.091 1.00 83.69 140 ALA A CA 1
ATOM 1115 C C . ALA A 1 140 ? -24.961 -32.661 7.523 1.00 83.69 140 ALA A C 1
ATOM 1117 O O . ALA A 1 140 ? -24.718 -32.833 8.720 1.00 83.69 140 ALA A O 1
ATOM 1118 N N . GLN A 1 141 ? -24.639 -33.578 6.600 1.00 83.31 141 GLN A N 1
ATOM 1119 C CA . GLN A 1 141 ? -24.031 -34.881 6.923 1.00 83.31 141 GLN A CA 1
ATOM 1120 C C . GLN A 1 141 ? -22.560 -34.755 7.345 1.00 83.31 141 GLN A C 1
ATOM 1122 O O . GLN A 1 141 ? -21.889 -33.794 6.994 1.00 83.31 141 GLN A O 1
ATOM 1127 N N . ASP A 1 142 ? -22.041 -35.736 8.087 1.00 78.81 142 ASP A N 1
ATOM 1128 C CA . ASP A 1 142 ? -20.621 -35.821 8.458 1.00 78.81 142 ASP A CA 1
ATOM 1129 C C . ASP A 1 142 ? -19.844 -36.856 7.625 1.00 78.81 142 ASP A C 1
ATOM 1131 O O . ASP A 1 142 ? -20.415 -37.670 6.893 1.00 78.81 142 ASP A O 1
ATOM 1135 N N . LEU A 1 143 ? -18.510 -36.845 7.747 1.00 76.06 143 LEU A N 1
ATOM 1136 C CA . LEU A 1 143 ? -17.621 -37.773 7.035 1.00 76.06 143 LEU A CA 1
ATOM 1137 C C . LEU A 1 143 ? -17.961 -39.249 7.280 1.00 76.06 143 LEU A C 1
ATOM 1139 O O . LEU A 1 143 ? -17.810 -40.068 6.372 1.00 76.06 143 LEU A O 1
ATOM 1143 N N . ASN A 1 144 ? -18.409 -39.599 8.487 1.00 75.00 144 ASN A N 1
ATOM 1144 C CA . ASN A 1 144 ? -18.776 -40.974 8.820 1.00 75.00 144 ASN A CA 1
ATOM 1145 C C . ASN A 1 144 ? -20.030 -41.406 8.059 1.00 75.00 144 ASN A C 1
ATOM 1147 O O . ASN A 1 144 ? -20.022 -42.481 7.462 1.00 75.00 144 ASN A O 1
ATOM 1151 N N . SER A 1 145 ? -21.045 -40.543 7.976 1.00 77.44 145 SER A N 1
ATOM 1152 C CA . SER A 1 145 ? -22.262 -40.802 7.200 1.00 77.44 145 SER A CA 1
ATOM 1153 C C . SER A 1 145 ? -21.964 -41.007 5.713 1.00 77.44 145 SER A C 1
ATOM 1155 O O . SER A 1 145 ? -22.520 -41.908 5.092 1.00 77.44 145 SER A O 1
ATOM 1157 N N . TRP A 1 146 ? -21.023 -40.253 5.140 1.00 78.31 146 TRP A N 1
ATOM 1158 C CA . TRP A 1 146 ? -20.584 -40.452 3.753 1.00 78.31 146 TRP A CA 1
ATOM 1159 C C . TRP A 1 146 ? -19.878 -41.796 3.510 1.00 78.31 146 TRP A C 1
ATOM 1161 O O . TRP A 1 146 ? -19.973 -42.354 2.411 1.00 78.31 146 TRP A O 1
ATOM 1171 N N . LYS A 1 147 ? -19.186 -42.335 4.521 1.00 75.75 147 LYS A N 1
ATOM 1172 C CA . LYS A 1 147 ? -18.521 -43.644 4.444 1.00 75.75 147 LYS A CA 1
ATOM 1173 C C . LYS A 1 147 ? -19.505 -44.803 4.612 1.00 75.75 147 LYS A C 1
ATOM 1175 O O . LYS A 1 147 ? -19.420 -45.764 3.849 1.00 75.75 147 LYS A O 1
ATOM 1180 N N . THR A 1 148 ? -20.411 -44.723 5.586 1.00 72.56 148 THR A N 1
ATOM 1181 C CA . THR A 1 148 ? -21.245 -45.856 6.027 1.00 72.56 148 THR A CA 1
ATOM 1182 C C . THR A 1 148 ? -22.660 -45.852 5.448 1.00 72.56 148 THR A C 1
ATOM 1184 O O . THR A 1 148 ? -23.210 -46.922 5.192 1.00 72.56 148 THR A O 1
ATOM 1187 N N . ASN A 1 149 ? -23.265 -44.683 5.205 1.00 75.94 149 ASN A N 1
ATOM 1188 C CA . ASN A 1 149 ? -24.663 -44.587 4.794 1.00 75.94 149 ASN A CA 1
ATOM 1189 C C . ASN A 1 149 ? -24.813 -44.568 3.262 1.00 75.94 149 ASN A C 1
ATOM 1191 O O . ASN A 1 149 ? -24.525 -43.576 2.587 1.00 75.94 149 ASN A O 1
ATOM 1195 N N . SER A 1 150 ? -25.335 -45.665 2.703 1.00 77.00 150 SER A N 1
ATOM 1196 C CA . SER A 1 150 ? -25.601 -45.782 1.261 1.00 77.00 150 SER A CA 1
ATOM 1197 C C . SER A 1 150 ? -26.630 -44.765 0.740 1.00 77.00 150 SER A C 1
ATOM 1199 O O . SER A 1 150 ? -26.544 -44.356 -0.419 1.00 77.00 150 SER A O 1
ATOM 1201 N N . SER A 1 151 ? -27.556 -44.299 1.585 1.00 78.75 151 SER A N 1
ATOM 1202 C CA . SER A 1 151 ? -28.590 -43.326 1.215 1.00 78.75 151 SER A CA 1
ATOM 1203 C C . SER A 1 151 ? -28.005 -41.965 0.829 1.00 78.75 151 SER A C 1
ATOM 1205 O O . SER A 1 151 ? -28.510 -41.331 -0.091 1.00 78.75 151 SER A O 1
ATOM 1207 N N . VAL A 1 152 ? -26.902 -41.540 1.460 1.00 81.38 152 VAL A N 1
ATOM 1208 C CA . VAL A 1 152 ? -26.222 -40.264 1.151 1.00 81.38 152 VAL A CA 1
ATOM 1209 C C . VAL A 1 152 ? -25.554 -40.314 -0.229 1.00 81.38 152 VAL A C 1
ATOM 1211 O O . VAL A 1 152 ? -25.552 -39.342 -0.979 1.00 81.38 152 VAL A O 1
ATOM 1214 N N . LYS A 1 153 ? -25.025 -41.480 -0.621 1.00 79.75 153 LYS A N 1
ATOM 1215 C CA . LYS A 1 153 ? -24.493 -41.678 -1.979 1.00 79.75 153 LYS A CA 1
ATOM 1216 C C . LYS A 1 153 ? -25.618 -41.706 -3.014 1.00 79.75 153 LYS A C 1
ATOM 1218 O O . LYS A 1 153 ? -25.490 -41.098 -4.072 1.00 79.75 153 LYS A O 1
ATOM 1223 N N . LYS A 1 154 ? -26.738 -42.364 -2.697 1.00 82.19 154 LYS A N 1
ATOM 1224 C CA . LYS A 1 154 ? -27.927 -42.401 -3.563 1.00 82.19 154 LYS A CA 1
ATOM 1225 C C . LYS A 1 154 ? -28.555 -41.019 -3.754 1.00 82.19 154 LYS A C 1
ATOM 1227 O O . LYS A 1 154 ? -29.001 -40.721 -4.856 1.00 82.19 154 LYS A O 1
ATOM 1232 N N . SER A 1 155 ? -28.566 -40.170 -2.726 1.00 81.44 155 SER A N 1
ATOM 1233 C CA . SER A 1 155 ? -29.101 -38.808 -2.835 1.00 81.44 155 SER A CA 1
ATOM 1234 C C . SER A 1 155 ? -28.259 -37.931 -3.758 1.00 81.44 155 SER A C 1
ATOM 1236 O O . SER A 1 155 ? -28.813 -37.202 -4.577 1.00 81.44 155 SER A O 1
ATOM 1238 N N . LEU A 1 156 ? -26.930 -38.063 -3.702 1.00 83.94 156 LEU A N 1
ATOM 1239 C CA . LEU A 1 156 ? -26.036 -37.408 -4.654 1.00 83.94 156 LEU A CA 1
ATOM 1240 C C . LEU A 1 156 ? -26.273 -37.898 -6.090 1.00 83.94 156 LEU A C 1
ATOM 1242 O O . LEU A 1 156 ? -26.361 -37.080 -6.999 1.00 83.94 156 LEU A O 1
ATOM 1246 N N . LEU A 1 157 ? -26.415 -39.212 -6.300 1.00 83.88 157 LEU A N 1
ATOM 1247 C CA . LEU A 1 157 ? -26.711 -39.773 -7.625 1.00 83.88 157 LEU A CA 1
ATOM 1248 C C . LEU A 1 157 ? -28.052 -39.269 -8.180 1.00 83.88 157 LEU A C 1
ATOM 1250 O O . LEU A 1 157 ? -28.144 -38.959 -9.364 1.00 83.88 157 LEU A O 1
ATOM 1254 N N . ALA A 1 158 ? -29.072 -39.109 -7.332 1.00 83.75 158 ALA A N 1
ATOM 1255 C CA . ALA A 1 158 ? -30.346 -38.517 -7.739 1.00 83.75 158 ALA A CA 1
ATOM 1256 C C . ALA A 1 158 ? -30.184 -37.061 -8.218 1.00 83.75 158 ALA A C 1
ATOM 1258 O O . ALA A 1 158 ? -30.762 -36.683 -9.236 1.00 83.75 158 ALA A O 1
ATOM 1259 N N . LEU A 1 159 ? -29.361 -36.254 -7.535 1.00 85.69 159 LEU A N 1
ATOM 1260 C CA . LEU A 1 159 ? -29.049 -34.887 -7.974 1.00 85.69 159 LEU A CA 1
ATOM 1261 C C . LEU A 1 159 ? -28.269 -34.860 -9.294 1.00 85.69 159 LEU A C 1
ATOM 1263 O O . LEU A 1 159 ? -28.556 -34.025 -10.148 1.00 85.69 159 LEU A O 1
ATOM 1267 N N . LEU A 1 160 ? -27.316 -35.777 -9.477 1.00 85.06 160 LEU A N 1
ATOM 1268 C CA . LEU A 1 160 ? -26.540 -35.890 -10.714 1.00 85.06 160 LEU A CA 1
ATOM 1269 C C . LEU A 1 160 ? -27.429 -36.260 -11.911 1.00 85.06 160 LEU A C 1
ATOM 1271 O O . LEU A 1 160 ? -27.332 -35.613 -12.951 1.00 85.06 160 LEU A O 1
ATOM 1275 N N . ASN A 1 161 ? -28.363 -37.200 -11.733 1.00 85.62 161 ASN A N 1
ATOM 1276 C CA . ASN A 1 161 ? -29.360 -37.554 -12.750 1.00 85.62 161 ASN A CA 1
ATOM 1277 C C . ASN A 1 161 ? -30.263 -36.369 -13.122 1.00 85.62 161 ASN A C 1
ATOM 1279 O O . ASN A 1 161 ? -30.509 -36.117 -14.298 1.00 85.62 161 ASN A O 1
ATOM 1283 N N . LEU A 1 162 ? -30.714 -35.581 -12.140 1.00 84.88 162 LEU A N 1
ATOM 1284 C CA . LEU A 1 162 ? -31.501 -34.367 -12.404 1.00 84.88 162 LEU A CA 1
ATOM 1285 C C . LEU A 1 162 ? -30.681 -33.254 -13.075 1.00 84.88 162 LEU A C 1
ATOM 1287 O O . LEU A 1 162 ? -31.251 -32.358 -13.698 1.00 84.88 162 LEU A O 1
ATOM 1291 N N . GLY A 1 163 ? -29.351 -33.327 -12.998 1.00 82.56 163 GLY A N 1
ATOM 1292 C CA . GLY A 1 163 ? -28.430 -32.520 -13.796 1.00 82.56 163 GLY A CA 1
ATOM 1293 C C . GLY A 1 163 ? -28.460 -32.838 -15.298 1.00 82.56 163 GLY A C 1
ATOM 1294 O O . GLY A 1 163 ? -27.959 -32.041 -16.088 1.00 82.56 163 GLY A O 1
ATOM 1295 N N . LEU A 1 164 ? -29.074 -33.951 -15.707 1.00 82.94 164 LEU A N 1
ATOM 1296 C CA . LEU A 1 164 ? -29.269 -34.336 -17.110 1.00 82.94 164 LEU A CA 1
ATOM 1297 C C . LEU A 1 164 ? -30.717 -34.128 -17.594 1.00 82.94 164 LEU A C 1
ATOM 1299 O O . LEU A 1 164 ? -30.997 -34.342 -18.769 1.00 82.94 164 LEU A O 1
ATOM 1303 N N . ASP A 1 165 ? -31.620 -33.653 -16.727 1.00 83.38 165 ASP A N 1
ATOM 1304 C CA . ASP A 1 165 ? -33.038 -33.432 -17.047 1.00 83.38 165 ASP A CA 1
ATOM 1305 C C . ASP A 1 165 ? -33.219 -32.423 -18.197 1.00 83.38 165 ASP A C 1
ATOM 1307 O O . ASP A 1 165 ? -32.531 -31.394 -18.269 1.00 83.38 165 ASP A O 1
ATOM 1311 N N . ASP A 1 166 ? -34.193 -32.676 -19.074 1.00 79.81 166 ASP A N 1
ATOM 1312 C CA . ASP A 1 166 ? -34.509 -31.818 -20.221 1.00 79.81 166 ASP A CA 1
ATOM 1313 C C . ASP A 1 166 ? -34.907 -30.395 -19.807 1.00 79.81 166 ASP A C 1
ATOM 1315 O O . ASP A 1 166 ? -34.639 -29.416 -20.516 1.00 79.81 166 ASP A O 1
ATOM 1319 N N . ARG A 1 167 ? -35.520 -30.236 -18.627 1.00 82.75 167 ARG A N 1
ATOM 1320 C CA . ARG A 1 167 ? -36.049 -28.955 -18.159 1.00 82.75 167 ARG A CA 1
ATOM 1321 C C . ARG A 1 167 ? -34.911 -28.079 -17.623 1.00 82.75 167 ARG A C 1
ATOM 1323 O O . ARG A 1 167 ? -34.372 -28.341 -16.544 1.00 82.75 167 ARG A O 1
ATOM 1330 N N . PRO A 1 168 ? -34.628 -26.918 -18.249 1.00 82.38 168 PRO A N 1
ATOM 1331 C CA . PRO A 1 168 ? -33.447 -26.104 -17.934 1.00 82.38 168 PRO A CA 1
ATOM 1332 C C . PRO A 1 168 ? -33.453 -25.565 -16.499 1.00 82.38 168 PRO A C 1
ATOM 1334 O O . PRO A 1 168 ? -32.417 -25.378 -15.867 1.00 82.38 168 PRO A O 1
ATOM 1337 N N . LYS A 1 169 ? -34.651 -25.315 -15.967 1.00 83.00 169 LYS A N 1
ATOM 1338 C CA . LYS A 1 169 ? -34.884 -24.795 -14.621 1.00 83.00 169 LYS A CA 1
ATOM 1339 C C . LYS A 1 169 ? -34.569 -25.826 -13.523 1.00 83.00 169 LYS A C 1
ATOM 1341 O O . LYS A 1 169 ? -34.142 -25.407 -12.451 1.00 83.00 169 LYS A O 1
ATOM 1346 N N . VAL A 1 170 ? -34.817 -27.115 -13.771 1.00 85.94 170 VAL A N 1
ATOM 1347 C CA . VAL A 1 170 ? -34.527 -28.219 -12.835 1.00 85.94 170 VAL A CA 1
ATOM 1348 C C . VAL A 1 170 ? -33.040 -28.547 -12.912 1.00 85.94 170 VAL A C 1
ATOM 1350 O O . VAL A 1 170 ? -32.356 -28.474 -11.894 1.00 85.94 170 VAL A O 1
ATOM 1353 N N . ARG A 1 171 ? -32.530 -28.728 -14.136 1.00 88.56 171 ARG A N 1
ATOM 1354 C CA . ARG A 1 171 ? -31.113 -28.963 -14.424 1.00 88.56 171 ARG A CA 1
ATOM 1355 C C . ARG A 1 171 ? -30.189 -27.943 -13.768 1.00 88.56 171 ARG A C 1
ATOM 1357 O O . ARG A 1 171 ? -29.303 -28.318 -13.0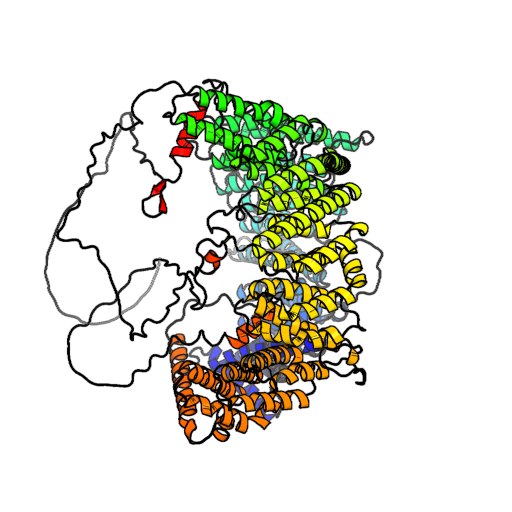13 1.00 88.56 171 ARG A O 1
ATOM 1364 N N . ARG A 1 172 ? -30.436 -26.643 -13.977 1.00 85.88 172 ARG A N 1
ATOM 1365 C CA . ARG A 1 172 ? -29.613 -25.582 -13.375 1.00 85.88 172 ARG A CA 1
ATOM 1366 C C . ARG A 1 172 ? -29.610 -25.647 -11.844 1.00 85.88 172 ARG A C 1
ATOM 1368 O O . ARG A 1 172 ? -28.550 -25.554 -11.243 1.00 85.88 172 ARG A O 1
ATOM 1375 N N . ARG A 1 173 ? -30.774 -25.856 -11.213 1.00 88.00 173 ARG A N 1
ATOM 1376 C CA . ARG A 1 173 ? -30.881 -25.970 -9.746 1.00 88.00 173 ARG A CA 1
ATOM 1377 C C . ARG A 1 173 ? -30.106 -27.184 -9.221 1.00 88.00 173 ARG A C 1
ATOM 1379 O O . ARG A 1 173 ? -29.488 -27.068 -8.167 1.00 88.00 173 ARG A O 1
ATOM 1386 N N . ALA A 1 174 ? -30.146 -28.304 -9.945 1.00 87.88 174 ALA A N 1
ATOM 1387 C CA . ALA A 1 174 ? -29.410 -29.520 -9.616 1.00 87.88 174 ALA A CA 1
ATOM 1388 C C . ALA A 1 174 ? -27.891 -29.326 -9.763 1.00 87.88 174 ALA A C 1
ATOM 1390 O O . ALA A 1 174 ? -27.162 -29.617 -8.819 1.00 87.88 174 ALA A O 1
ATOM 1391 N N . SER A 1 175 ? -27.413 -28.759 -10.877 1.00 86.81 175 SER A N 1
ATOM 1392 C CA . SER A 1 175 ? -25.989 -28.440 -11.074 1.00 86.81 175 SER A CA 1
ATOM 1393 C C . SER A 1 175 ? -25.464 -27.451 -10.026 1.00 86.81 175 SER A C 1
ATOM 1395 O O . SER A 1 175 ? -24.390 -27.671 -9.472 1.00 86.81 175 SER A O 1
ATOM 1397 N N . ASP A 1 176 ? -26.237 -26.412 -9.685 1.00 85.94 176 ASP A N 1
ATOM 1398 C CA . ASP A 1 176 ? -25.882 -25.449 -8.631 1.00 85.94 176 ASP A CA 1
ATOM 1399 C C . ASP A 1 176 ? -25.798 -26.128 -7.249 1.00 85.94 176 ASP A C 1
ATOM 1401 O O . ASP A 1 176 ? -24.890 -25.845 -6.465 1.00 85.94 176 ASP A O 1
ATOM 1405 N N . ALA A 1 177 ? -26.724 -27.047 -6.945 1.00 85.75 177 ALA A N 1
ATOM 1406 C CA . ALA A 1 177 ? -26.705 -27.822 -5.704 1.00 85.75 177 ALA A CA 1
ATOM 1407 C C . ALA A 1 177 ? -25.483 -28.752 -5.637 1.00 85.75 177 ALA A C 1
ATOM 1409 O O . ALA A 1 177 ? -24.789 -28.780 -4.622 1.00 85.75 177 ALA A O 1
ATOM 1410 N N . VAL A 1 178 ? -25.175 -29.466 -6.726 1.00 86.19 178 VAL A N 1
ATOM 1411 C CA . VAL A 1 178 ? -23.979 -30.319 -6.831 1.00 86.19 178 VAL A CA 1
ATOM 1412 C C . VAL A 1 178 ? -22.707 -29.492 -6.638 1.00 86.19 178 VAL A C 1
ATOM 1414 O O . VAL A 1 178 ? -21.855 -29.880 -5.840 1.00 86.19 178 VAL A O 1
ATOM 1417 N N . HIS A 1 179 ? -22.598 -28.332 -7.291 1.00 85.62 179 HIS A N 1
ATOM 1418 C CA . HIS A 1 179 ? -21.455 -27.429 -7.143 1.00 85.62 179 HIS A CA 1
ATOM 1419 C C . HIS A 1 179 ? -21.254 -26.999 -5.681 1.00 85.62 179 HIS A C 1
ATOM 1421 O O . HIS A 1 179 ? -20.157 -27.149 -5.149 1.00 85.62 179 HIS A O 1
ATOM 1427 N N . LYS A 1 180 ? -22.319 -26.554 -4.998 1.00 83.94 180 LYS A N 1
ATOM 1428 C CA . LYS A 1 180 ? -22.263 -26.141 -3.582 1.00 83.94 180 LYS A CA 1
ATOM 1429 C C . LYS A 1 180 ? -21.918 -27.272 -2.613 1.00 83.94 180 LYS A C 1
ATOM 1431 O O . LYS A 1 180 ? -21.237 -27.042 -1.615 1.00 83.94 180 LYS A O 1
ATOM 1436 N N . ILE A 1 181 ? -22.415 -28.485 -2.866 1.00 84.19 181 ILE A N 1
ATOM 1437 C CA . ILE A 1 181 ? -22.073 -29.663 -2.056 1.00 84.19 181 ILE A CA 1
ATOM 1438 C C . ILE A 1 181 ? -20.579 -29.962 -2.204 1.00 84.19 181 ILE A C 1
ATOM 1440 O O . ILE A 1 181 ? -19.882 -30.184 -1.218 1.00 84.19 181 ILE A O 1
ATOM 1444 N N . LEU A 1 182 ? -20.076 -29.942 -3.438 1.00 81.19 182 LEU A N 1
ATOM 1445 C CA . LEU A 1 182 ? -18.686 -30.264 -3.734 1.00 81.19 182 LEU A CA 1
ATOM 1446 C C . LEU A 1 182 ? -17.701 -29.170 -3.293 1.00 81.19 182 LEU A C 1
ATOM 1448 O O . LEU A 1 182 ? -16.578 -29.507 -2.919 1.00 81.19 182 LEU A O 1
ATOM 1452 N N . SER A 1 183 ? -18.119 -27.901 -3.264 1.00 80.69 183 SER A N 1
ATOM 1453 C CA . SER A 1 183 ? -17.293 -26.772 -2.818 1.00 80.69 183 SER A CA 1
ATOM 1454 C C . SER A 1 183 ? -17.107 -26.687 -1.296 1.00 80.69 183 SER A C 1
ATOM 1456 O O . SER A 1 183 ? -16.270 -25.912 -0.840 1.00 80.69 183 SER A O 1
ATOM 1458 N N . ASN A 1 184 ? -17.866 -27.456 -0.504 1.00 75.88 184 ASN A N 1
ATOM 1459 C CA . ASN A 1 184 ? -17.821 -27.453 0.964 1.00 75.88 184 ASN A CA 1
ATOM 1460 C C . ASN A 1 184 ? -17.166 -28.735 1.518 1.00 75.88 184 ASN A C 1
ATOM 1462 O O . ASN A 1 184 ? -17.876 -29.647 1.946 1.00 75.88 184 ASN A O 1
ATOM 1466 N N . PRO A 1 185 ? -15.825 -28.860 1.530 1.00 66.94 185 PRO A N 1
ATOM 1467 C CA . PRO A 1 185 ? -15.161 -30.035 2.089 1.00 66.94 185 PRO A CA 1
ATOM 1468 C C . PRO A 1 185 ? -15.389 -30.139 3.608 1.00 66.94 185 PRO A C 1
ATOM 1470 O O . PRO A 1 185 ? -15.324 -29.147 4.332 1.00 66.94 185 PRO A O 1
ATOM 1473 N N . HIS A 1 186 ? -15.622 -31.357 4.108 1.00 64.88 186 HIS A N 1
ATOM 1474 C CA . HIS A 1 186 ? -15.766 -31.599 5.548 1.00 64.88 186 HIS A CA 1
ATOM 1475 C C . HIS A 1 186 ? -14.463 -31.264 6.295 1.00 64.88 186 HIS A C 1
ATOM 1477 O O . HIS A 1 186 ? -13.394 -31.692 5.844 1.00 64.88 186 HIS A O 1
ATOM 1483 N N . PRO A 1 187 ? -14.517 -30.578 7.452 1.00 48.12 187 PRO A N 1
ATOM 1484 C CA . PRO A 1 187 ? -13.334 -30.359 8.277 1.00 48.12 187 PRO A CA 1
ATOM 1485 C C . PRO A 1 187 ? -12.787 -31.710 8.761 1.00 48.12 187 PRO A C 1
ATOM 1487 O O . PRO A 1 187 ? -13.508 -32.509 9.362 1.00 48.12 187 PRO A O 1
ATOM 1490 N N . LYS A 1 188 ? -11.508 -31.990 8.487 1.00 39.69 188 LYS A N 1
ATOM 1491 C CA . LYS A 1 188 ? -10.803 -33.098 9.144 1.00 39.69 188 LYS A CA 1
ATOM 1492 C C . LYS A 1 188 ? -10.568 -32.728 10.610 1.00 39.69 188 LYS A C 1
ATOM 1494 O O . LYS A 1 188 ? -10.177 -31.600 10.899 1.00 39.69 188 LYS A O 1
ATOM 1499 N N . ASN A 1 189 ? -10.742 -33.697 11.512 1.00 30.94 189 ASN A N 1
ATOM 1500 C CA . ASN A 1 189 ? -10.181 -33.621 12.859 1.00 30.94 189 ASN A CA 1
ATOM 1501 C C . ASN A 1 189 ? -8.672 -33.378 12.738 1.00 30.94 189 ASN A C 1
ATOM 1503 O O . ASN A 1 189 ? -7.961 -34.138 12.081 1.00 30.94 189 ASN A O 1
ATOM 1507 N N . PHE A 1 190 ? -8.212 -32.291 13.345 1.00 32.56 190 PHE A N 1
ATOM 1508 C CA . PHE A 1 190 ? -6.837 -31.807 13.319 1.00 32.56 190 PHE A CA 1
ATOM 1509 C C . PHE A 1 190 ? -5.951 -32.607 14.286 1.00 32.56 190 PHE A C 1
ATOM 1511 O O . PHE A 1 190 ? -5.292 -32.039 15.140 1.00 32.56 190 PHE A O 1
ATOM 1518 N N . THR A 1 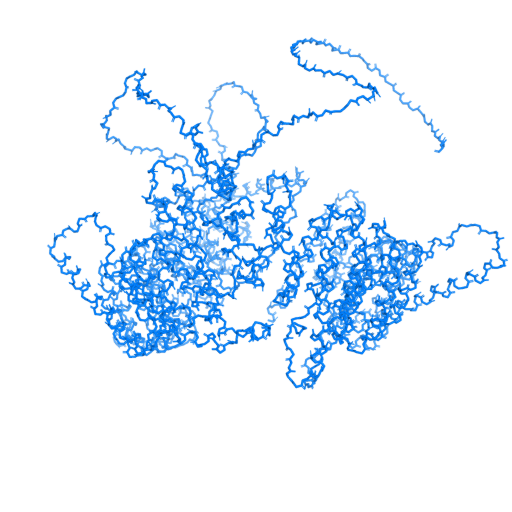191 ? -5.953 -33.935 14.203 1.00 31.28 191 THR A N 1
ATOM 1519 C CA . THR A 1 191 ? -5.062 -34.790 15.000 1.00 31.28 191 THR A CA 1
ATOM 1520 C C . THR A 1 191 ? -4.835 -36.101 14.258 1.00 31.28 191 THR A C 1
ATOM 1522 O O . THR A 1 191 ? -5.591 -37.044 14.450 1.00 31.28 191 THR A O 1
ATOM 1525 N N . GLU A 1 192 ? -3.863 -36.123 13.346 1.00 30.33 192 GLU A N 1
ATOM 1526 C CA . GLU A 1 192 ? -2.907 -37.228 13.149 1.00 30.33 192 GLU A CA 1
ATOM 1527 C C . GLU A 1 192 ? -2.050 -36.952 11.901 1.00 30.33 192 GLU A C 1
ATOM 1529 O O . GLU A 1 192 ? -2.551 -36.843 10.782 1.00 30.33 192 GLU A O 1
ATOM 1534 N N . ASN A 1 193 ? -0.738 -36.870 12.144 1.00 28.86 193 ASN A N 1
ATOM 1535 C CA . ASN A 1 193 ? 0.384 -36.844 11.197 1.00 28.86 193 ASN A CA 1
ATOM 1536 C C . ASN A 1 193 ? 0.771 -35.488 10.573 1.00 28.86 193 ASN A C 1
ATOM 1538 O O . ASN A 1 193 ? 0.755 -35.301 9.357 1.00 28.86 193 ASN A O 1
ATOM 1542 N N . LEU A 1 194 ? 1.284 -34.585 11.422 1.00 34.00 194 LEU A N 1
ATOM 1543 C CA . LEU A 1 194 ? 2.429 -33.740 11.054 1.00 34.00 194 LEU A CA 1
ATOM 1544 C C . LEU A 1 194 ? 3.607 -34.676 10.741 1.00 34.00 194 LEU A C 1
ATOM 1546 O O . LEU A 1 194 ? 4.142 -35.238 11.689 1.00 34.00 194 LEU A O 1
ATOM 1550 N N . LEU A 1 195 ? 3.968 -34.872 9.464 1.00 33.97 195 LEU A N 1
ATOM 1551 C CA . LEU A 1 195 ? 5.343 -35.200 9.007 1.00 33.97 195 LEU A CA 1
ATOM 1552 C C . LEU A 1 195 ? 5.498 -35.440 7.489 1.00 33.97 195 LEU A C 1
ATOM 1554 O O . LEU A 1 195 ? 6.550 -35.897 7.055 1.00 33.97 195 LEU A O 1
ATOM 1558 N N . THR A 1 196 ? 4.532 -35.086 6.637 1.00 30.77 196 THR A N 1
ATOM 1559 C CA . THR A 1 196 ? 4.784 -35.027 5.182 1.00 30.77 196 THR A CA 1
ATOM 1560 C C . THR A 1 196 ? 4.261 -33.716 4.602 1.00 30.77 196 THR A C 1
ATOM 1562 O O . THR A 1 196 ? 3.066 -33.441 4.627 1.00 30.77 196 THR A O 1
ATOM 1565 N N . GLN A 1 197 ? 5.184 -32.877 4.120 1.00 30.77 197 GLN A N 1
ATOM 1566 C CA . GLN A 1 197 ? 4.917 -31.644 3.374 1.00 30.77 197 GLN A CA 1
ATOM 1567 C C . GLN A 1 197 ? 4.382 -31.978 1.973 1.00 30.77 197 GLN A C 1
ATOM 1569 O O . GLN A 1 197 ? 5.073 -31.830 0.969 1.00 30.77 197 GLN A O 1
ATOM 1574 N N . VAL A 1 198 ? 3.151 -32.471 1.904 1.00 31.88 198 VAL A N 1
ATOM 1575 C CA . VAL A 1 198 ? 2.376 -32.528 0.664 1.00 31.88 198 VAL A CA 1
ATOM 1576 C C . VAL A 1 198 ? 0.981 -32.059 1.031 1.00 31.88 198 VAL A C 1
ATOM 1578 O O . VAL A 1 198 ? 0.285 -32.745 1.778 1.00 31.88 198 VAL A O 1
ATOM 1581 N N . ASP A 1 199 ? 0.591 -30.877 0.557 1.00 28.83 199 ASP A N 1
ATOM 1582 C CA . ASP A 1 199 ? -0.761 -30.354 0.753 1.00 28.83 199 ASP A CA 1
ATOM 1583 C C . ASP A 1 199 ? -1.791 -31.427 0.344 1.00 28.83 199 ASP A C 1
ATOM 1585 O O . ASP A 1 199 ? -1.836 -31.821 -0.827 1.00 28.83 199 ASP A O 1
ATOM 1589 N N . PRO A 1 200 ? -2.615 -31.961 1.267 1.00 36.09 200 PRO A N 1
ATOM 1590 C CA . PRO A 1 200 ? -3.605 -32.961 0.899 1.00 36.09 200 PRO A CA 1
ATOM 1591 C C . PRO A 1 200 ? -4.737 -32.287 0.104 1.00 36.09 200 PRO A C 1
ATOM 1593 O O . PRO A 1 200 ? -5.106 -31.146 0.398 1.00 36.09 200 PRO A O 1
ATOM 1596 N N . PRO A 1 201 ? -5.345 -32.970 -0.884 1.00 45.22 201 PRO A N 1
ATOM 1597 C CA . PRO A 1 201 ? -6.322 -32.343 -1.763 1.00 45.22 201 PRO A CA 1
ATOM 1598 C C . PRO A 1 201 ? -7.559 -31.901 -0.974 1.00 45.22 201 PRO A C 1
ATOM 1600 O O . PRO A 1 201 ? -8.147 -32.686 -0.226 1.00 45.22 201 PRO A O 1
ATOM 1603 N N . LYS A 1 202 ? -7.997 -30.658 -1.212 1.00 52.59 202 LYS A N 1
ATOM 1604 C CA . LYS A 1 202 ? -9.263 -30.047 -0.751 1.00 52.59 202 LYS A CA 1
ATOM 1605 C C . LYS A 1 202 ? -10.524 -30.743 -1.317 1.00 52.59 202 LYS A C 1
ATOM 1607 O O . LYS A 1 202 ? -11.568 -30.117 -1.448 1.00 52.59 202 LYS A O 1
ATOM 1612 N N . ALA A 1 203 ? -10.444 -32.015 -1.706 1.00 59.66 203 ALA A N 1
ATOM 1613 C CA . ALA A 1 203 ? -11.507 -32.714 -2.417 1.00 59.66 203 ALA A CA 1
ATOM 1614 C C . ALA A 1 203 ? -12.546 -33.302 -1.446 1.00 59.66 203 ALA A C 1
ATOM 1616 O O . ALA A 1 203 ? -12.215 -34.061 -0.532 1.00 59.66 203 ALA A O 1
ATOM 1617 N N . HIS A 1 204 ? -13.825 -32.994 -1.674 1.00 69.19 204 HIS A N 1
ATOM 1618 C CA . HIS A 1 204 ? -14.953 -33.607 -0.968 1.00 69.19 204 HIS A CA 1
ATOM 1619 C C . HIS A 1 204 ? -14.959 -35.138 -1.175 1.00 69.19 204 HIS A C 1
ATOM 1621 O O . HIS A 1 204 ? -14.685 -35.607 -2.277 1.00 69.19 204 HIS A O 1
ATOM 1627 N N . TYR A 1 205 ? -15.362 -35.946 -0.183 1.00 70.50 205 TYR A N 1
ATOM 1628 C CA . TYR A 1 205 ? -15.464 -37.424 -0.305 1.00 70.50 205 TYR A CA 1
ATOM 1629 C C . TYR A 1 205 ? -16.399 -37.893 -1.448 1.00 70.50 205 TYR A C 1
ATOM 1631 O O . TYR A 1 205 ? -16.288 -38.998 -1.970 1.00 70.50 205 TYR A O 1
ATOM 1639 N N . ALA A 1 206 ? -17.303 -37.011 -1.868 1.00 73.88 206 ALA A N 1
ATOM 1640 C CA . ALA A 1 206 ? -18.275 -37.219 -2.943 1.00 73.88 206 ALA A CA 1
ATOM 1641 C C . ALA A 1 206 ? -17.676 -37.078 -4.352 1.00 73.88 206 ALA A C 1
ATOM 1643 O O . ALA A 1 206 ? -18.285 -37.551 -5.311 1.00 73.88 206 ALA A O 1
ATOM 1644 N N . SER A 1 207 ? -16.493 -36.460 -4.465 1.00 76.00 207 SER A N 1
ATOM 1645 C CA . SER A 1 207 ? -15.776 -36.228 -5.727 1.00 76.00 207 SER A CA 1
ATOM 1646 C C . SER A 1 207 ? -15.702 -37.486 -6.584 1.00 76.00 207 SER A C 1
ATOM 1648 O O . SER A 1 207 ? -16.150 -37.474 -7.723 1.00 76.00 207 SER A O 1
ATOM 1650 N N . LEU A 1 208 ? -15.239 -38.600 -6.009 1.00 77.00 208 LEU A N 1
ATOM 1651 C CA . LEU A 1 208 ? -15.076 -39.867 -6.724 1.00 77.00 208 LEU A CA 1
ATOM 1652 C C . LEU A 1 208 ? -16.406 -40.444 -7.233 1.00 77.00 208 LEU A C 1
ATOM 1654 O O . LEU A 1 208 ? -16.451 -41.074 -8.282 1.00 77.00 208 LEU A O 1
ATOM 1658 N N . THR A 1 209 ? -17.501 -40.239 -6.498 1.00 79.31 209 THR A N 1
ATOM 1659 C CA . THR A 1 209 ? -18.820 -40.744 -6.918 1.00 79.31 209 THR A CA 1
ATOM 1660 C C . THR A 1 209 ? -19.354 -39.925 -8.093 1.00 79.31 209 THR A C 1
ATOM 1662 O O . THR A 1 209 ? -19.851 -40.497 -9.058 1.00 79.31 209 THR A O 1
ATOM 1665 N N . ALA A 1 210 ? -19.189 -38.600 -8.043 1.00 81.25 210 ALA A N 1
ATOM 1666 C CA . ALA A 1 210 ? -19.572 -37.707 -9.132 1.00 81.25 210 ALA A CA 1
ATOM 1667 C C . ALA A 1 210 ? -18.699 -37.898 -10.386 1.00 81.25 210 ALA A C 1
ATOM 1669 O O . ALA A 1 210 ? -19.222 -37.899 -11.499 1.00 81.25 210 ALA A O 1
ATOM 1670 N N . THR A 1 211 ? -17.388 -38.112 -10.220 1.00 80.94 211 THR A N 1
ATOM 1671 C CA . THR A 1 211 ? -16.479 -38.352 -11.352 1.00 80.94 211 THR A CA 1
ATOM 1672 C C . THR A 1 211 ? -16.735 -39.701 -12.018 1.00 80.94 211 THR A C 1
ATOM 1674 O O . THR A 1 211 ? -16.691 -39.781 -13.244 1.00 80.94 211 THR A O 1
ATOM 1677 N N . ASN A 1 212 ? -17.050 -40.747 -11.245 1.00 83.12 212 ASN A N 1
ATOM 1678 C CA . ASN A 1 212 ? -17.459 -42.043 -11.794 1.00 83.12 212 ASN A CA 1
ATOM 1679 C C . ASN A 1 212 ? -18.751 -41.920 -12.598 1.00 83.12 212 ASN A C 1
ATOM 1681 O O . ASN A 1 212 ? -18.760 -42.318 -13.753 1.00 83.12 212 ASN A O 1
ATOM 1685 N N . PHE A 1 213 ? -19.782 -41.293 -12.025 1.00 84.81 213 PHE A N 1
ATOM 1686 C CA . PHE A 1 213 ? -21.064 -41.103 -12.700 1.00 84.81 213 PHE A CA 1
ATOM 1687 C C . PHE A 1 213 ? -20.904 -40.417 -14.062 1.00 84.81 213 PHE A C 1
ATOM 1689 O O . PHE A 1 213 ? -21.407 -40.911 -15.062 1.00 84.81 213 PHE A O 1
ATOM 1696 N N . ILE A 1 214 ? -20.144 -39.318 -14.124 1.00 83.75 214 ILE A N 1
ATOM 1697 C CA . ILE A 1 214 ? -19.900 -38.619 -15.391 1.00 83.75 214 ILE A CA 1
ATOM 1698 C C . ILE A 1 214 ? -19.208 -39.526 -16.413 1.00 83.75 214 ILE A C 1
ATOM 1700 O O . ILE A 1 214 ? -19.579 -39.523 -17.584 1.00 83.75 214 ILE A O 1
ATOM 1704 N N . LEU A 1 215 ? -18.182 -40.273 -15.999 1.00 82.88 215 LEU A N 1
ATOM 1705 C CA . LEU A 1 215 ? -17.444 -41.142 -16.914 1.00 82.88 215 LEU A CA 1
ATOM 1706 C C . LEU A 1 215 ? -18.291 -42.313 -17.409 1.00 82.88 215 LEU A C 1
ATOM 1708 O O . LEU A 1 215 ? -18.211 -42.634 -18.592 1.00 82.88 215 LEU A O 1
ATOM 1712 N N . ASP A 1 216 ? -19.105 -42.898 -16.534 1.00 83.31 216 ASP A N 1
ATOM 1713 C CA . ASP A 1 216 ? -20.027 -43.977 -16.877 1.00 83.31 216 ASP A CA 1
ATOM 1714 C C . ASP A 1 216 ? -21.092 -43.464 -17.865 1.00 83.31 216 ASP A C 1
ATOM 1716 O O . ASP A 1 216 ? -21.333 -44.097 -18.887 1.00 83.31 216 ASP A O 1
ATOM 1720 N N . GLU A 1 217 ? -21.637 -42.259 -17.662 1.00 81.38 217 GLU A N 1
ATOM 1721 C CA . GLU A 1 217 ? -22.576 -41.631 -18.605 1.00 81.38 217 GLU A CA 1
ATOM 1722 C C . GLU A 1 217 ? -21.928 -41.276 -19.954 1.00 81.38 217 GLU A C 1
ATOM 1724 O O . GLU A 1 217 ? -22.522 -41.488 -21.014 1.00 81.38 217 GLU A O 1
ATOM 1729 N N . PHE A 1 218 ? -20.673 -40.810 -19.963 1.00 80.38 218 PHE A N 1
ATOM 1730 C CA . PHE A 1 218 ? -19.929 -40.624 -21.214 1.00 80.38 218 PHE A CA 1
ATOM 1731 C C . PHE A 1 218 ? -19.683 -41.953 -21.949 1.00 80.38 218 PHE A C 1
ATOM 1733 O O . PHE A 1 218 ? -19.692 -41.971 -23.183 1.00 80.38 218 PHE A O 1
ATOM 1740 N N . GLN A 1 219 ? -19.453 -43.055 -21.228 1.00 78.75 219 GLN A N 1
ATOM 1741 C CA . GLN A 1 219 ? -19.313 -44.391 -21.817 1.00 78.75 219 GLN A CA 1
ATOM 1742 C C . GLN A 1 219 ? -20.651 -44.911 -22.353 1.00 78.75 219 GLN A C 1
ATOM 1744 O O . GLN A 1 219 ? -20.709 -45.314 -23.512 1.00 78.75 219 GLN A O 1
ATOM 1749 N N . ASN A 1 220 ? -21.736 -44.782 -21.585 1.00 77.44 220 ASN A N 1
ATOM 1750 C CA . ASN A 1 220 ? -23.093 -45.123 -22.016 1.00 77.44 220 ASN A CA 1
ATOM 1751 C C . ASN A 1 220 ? -23.465 -44.387 -23.308 1.00 77.44 220 ASN A C 1
ATOM 1753 O O . ASN A 1 220 ? -23.979 -44.990 -24.249 1.00 77.44 220 ASN A O 1
ATOM 1757 N N . TYR A 1 221 ? -23.135 -43.095 -23.400 1.00 72.69 221 TYR A N 1
ATOM 1758 C CA . TYR A 1 221 ? -23.323 -42.322 -24.623 1.00 72.69 221 TYR A CA 1
ATOM 1759 C C . TYR A 1 221 ? -22.516 -42.879 -25.806 1.00 72.69 221 TYR A C 1
ATOM 1761 O O . TYR A 1 221 ? -23.028 -42.966 -26.926 1.00 72.69 221 TYR A O 1
ATOM 1769 N N . LYS A 1 222 ? -21.249 -43.259 -25.588 1.00 69.38 222 LYS A N 1
ATOM 1770 C CA . LYS A 1 222 ? -20.404 -43.863 -26.633 1.00 69.38 222 LYS A CA 1
ATOM 1771 C C . LYS A 1 222 ? -20.985 -45.186 -27.127 1.00 69.38 222 LYS A C 1
ATOM 1773 O O . LYS A 1 222 ? -21.058 -45.383 -28.341 1.00 69.38 222 LYS A O 1
ATOM 1778 N N . ASP A 1 223 ? -21.455 -46.034 -26.221 1.00 67.31 223 ASP A N 1
ATOM 1779 C CA . ASP A 1 223 ? -22.061 -47.327 -26.544 1.00 67.31 223 ASP A CA 1
ATOM 1780 C C . ASP A 1 223 ? -23.409 -47.162 -27.265 1.00 67.31 223 ASP A C 1
ATOM 1782 O O . ASP A 1 223 ? -23.681 -47.848 -28.255 1.00 67.31 223 ASP A O 1
ATOM 1786 N N . LEU A 1 224 ? -24.224 -46.182 -26.861 1.00 61.38 224 LEU A N 1
ATOM 1787 C CA . LEU A 1 224 ? -25.452 -45.785 -27.561 1.00 61.38 224 LEU A CA 1
ATOM 1788 C C . LEU A 1 224 ? -25.161 -45.267 -28.975 1.00 61.38 224 LEU A C 1
ATOM 1790 O O . LEU A 1 224 ? -25.821 -45.648 -29.941 1.00 61.38 224 LEU A O 1
ATOM 1794 N N . LYS A 1 225 ? -24.129 -44.438 -29.145 1.00 65.31 225 LYS A N 1
ATOM 1795 C CA . LYS A 1 225 ? -23.731 -43.936 -30.466 1.00 65.31 225 LYS A CA 1
ATOM 1796 C C . LYS A 1 225 ? -23.184 -45.056 -31.360 1.00 65.31 225 LYS A C 1
ATOM 1798 O O . LYS A 1 225 ? -23.529 -45.088 -32.539 1.00 65.31 225 LYS A O 1
ATOM 1803 N N . ALA A 1 226 ? -22.385 -45.976 -30.811 1.00 60.41 226 ALA A N 1
ATOM 1804 C CA . ALA A 1 226 ? -21.825 -47.127 -31.525 1.00 60.41 226 ALA A CA 1
ATOM 1805 C C . ALA A 1 226 ? -22.898 -48.151 -31.940 1.00 60.41 226 ALA A C 1
ATOM 1807 O O . ALA A 1 226 ? -22.846 -48.719 -33.032 1.00 60.41 226 ALA A O 1
ATOM 1808 N N . SER A 1 227 ? -23.907 -48.367 -31.096 1.00 57.28 227 SER A N 1
ATOM 1809 C CA . SER A 1 227 ? -25.046 -49.234 -31.415 1.00 57.28 227 SER A CA 1
ATOM 1810 C C . SER A 1 227 ? -25.968 -48.619 -32.476 1.00 57.28 227 SER A C 1
ATOM 1812 O O . SER A 1 227 ? -26.430 -49.334 -33.367 1.00 57.28 227 SER A O 1
ATOM 1814 N N . ILE A 1 228 ? -26.159 -47.294 -32.478 1.00 56.25 228 ILE A N 1
ATOM 1815 C CA . ILE A 1 228 ? -26.910 -46.588 -33.530 1.00 56.25 228 ILE A CA 1
ATOM 1816 C C . ILE A 1 228 ? -26.159 -46.612 -34.875 1.00 56.25 228 ILE A C 1
ATOM 1818 O O . ILE A 1 228 ? -26.773 -46.859 -35.915 1.00 56.25 228 ILE A O 1
ATOM 1822 N N . THR A 1 229 ? -24.834 -46.417 -34.898 1.00 55.69 229 THR A N 1
ATOM 1823 C CA . THR A 1 229 ? -24.051 -46.499 -36.147 1.00 55.69 229 THR A CA 1
ATOM 1824 C C . THR A 1 229 ? -23.970 -47.919 -36.714 1.00 55.69 229 THR A C 1
ATOM 1826 O O . THR A 1 229 ? -23.975 -48.068 -37.937 1.00 55.69 229 THR A O 1
ATOM 1829 N N . ASN A 1 230 ? -23.976 -48.958 -35.871 1.00 53.62 230 ASN A N 1
ATOM 1830 C CA . ASN A 1 230 ? -24.014 -50.356 -36.317 1.00 53.62 230 ASN A CA 1
ATOM 1831 C C . ASN A 1 230 ? -25.401 -50.789 -36.833 1.00 53.62 230 ASN A C 1
ATOM 1833 O O . ASN A 1 230 ? -25.480 -51.506 -37.832 1.00 53.62 230 ASN A O 1
ATOM 1837 N N . ASN A 1 231 ? -26.494 -50.305 -36.230 1.00 48.28 231 ASN A N 1
ATOM 1838 C CA . ASN A 1 231 ? -27.863 -50.628 -36.663 1.00 48.28 231 ASN A CA 1
ATOM 1839 C C . ASN A 1 231 ? -28.320 -49.861 -37.920 1.00 48.28 231 ASN A C 1
ATOM 1841 O O . ASN A 1 231 ? -29.214 -50.318 -38.637 1.00 48.28 231 ASN A O 1
ATOM 1845 N N . ASN A 1 232 ? -27.670 -48.744 -38.263 1.00 47.28 232 ASN A N 1
ATOM 1846 C CA . ASN A 1 232 ? -27.986 -47.967 -39.470 1.00 47.28 232 ASN A CA 1
ATOM 1847 C C . ASN A 1 232 ? -27.616 -48.659 -40.799 1.00 47.28 232 ASN A C 1
ATOM 1849 O O . ASN A 1 232 ? -27.924 -48.124 -41.862 1.00 47.28 232 ASN A O 1
ATOM 1853 N N . LYS A 1 233 ? -27.027 -49.865 -40.778 1.00 46.56 233 LYS A N 1
ATOM 1854 C CA . LYS A 1 233 ? -26.918 -50.720 -41.975 1.00 46.56 233 LYS A CA 1
ATOM 1855 C C . LYS A 1 233 ? -28.178 -51.541 -42.280 1.00 46.56 233 LYS A C 1
ATOM 1857 O O . LYS A 1 233 ? -28.218 -52.144 -43.348 1.00 46.56 233 LYS A O 1
ATOM 1862 N N . GLN A 1 234 ? -29.197 -51.565 -41.412 1.00 43.81 234 GLN A N 1
ATOM 1863 C CA . GLN A 1 234 ? -30.388 -52.400 -41.643 1.00 43.81 234 GLN A CA 1
ATOM 1864 C C . GLN A 1 234 ? -31.752 -51.704 -41.612 1.00 43.81 234 GLN A C 1
ATOM 1866 O O . GLN A 1 234 ? -32.713 -52.353 -41.997 1.00 43.81 234 GLN A O 1
ATOM 1871 N N . ASN A 1 235 ? -31.885 -50.416 -41.277 1.00 39.69 235 ASN A N 1
ATOM 1872 C CA . ASN A 1 235 ? -33.196 -49.747 -41.338 1.00 39.69 235 ASN A CA 1
ATOM 1873 C C . ASN A 1 235 ? -33.104 -48.279 -41.782 1.00 39.69 235 ASN A C 1
ATOM 1875 O O . ASN A 1 235 ? -33.191 -47.350 -40.982 1.00 39.69 235 ASN A O 1
ATOM 1879 N N . ILE A 1 236 ? -32.981 -48.067 -43.092 1.00 44.69 236 ILE A N 1
ATOM 1880 C CA . ILE A 1 236 ? -33.308 -46.790 -43.738 1.00 44.69 236 ILE A CA 1
ATOM 1881 C C . ILE A 1 236 ? -34.813 -46.833 -44.006 1.00 44.69 236 ILE A C 1
ATOM 1883 O O . ILE A 1 236 ? -35.203 -47.503 -44.955 1.00 44.69 236 ILE A O 1
ATOM 1887 N N . ASN A 1 237 ? -35.642 -46.225 -43.144 1.00 39.75 237 ASN A N 1
ATOM 1888 C CA . ASN A 1 237 ? -36.965 -45.653 -43.488 1.00 39.75 237 ASN A CA 1
ATOM 1889 C C . ASN A 1 237 ? -37.810 -45.260 -42.262 1.00 39.75 237 ASN A C 1
ATOM 1891 O O . ASN A 1 237 ? -38.975 -45.620 -42.186 1.00 39.75 237 ASN A O 1
ATOM 1895 N N . ASN A 1 238 ? -37.284 -44.470 -41.324 1.00 36.34 238 ASN A N 1
ATOM 1896 C CA . ASN A 1 238 ? -38.143 -43.562 -40.551 1.00 36.34 238 ASN A CA 1
ATOM 1897 C C . ASN A 1 238 ? -37.331 -42.343 -40.109 1.00 36.34 238 ASN A C 1
ATOM 1899 O O . ASN A 1 238 ? -36.380 -42.448 -39.339 1.00 36.34 238 ASN A O 1
ATOM 1903 N N . GLY A 1 239 ? -37.671 -41.195 -40.690 1.00 37.78 239 GLY A N 1
ATOM 1904 C CA . GLY A 1 239 ? -36.946 -39.945 -40.526 1.00 37.78 239 GLY A CA 1
ATOM 1905 C C . GLY A 1 239 ? -37.193 -39.248 -39.186 1.00 37.78 239 GLY A C 1
ATOM 1906 O O . GLY A 1 239 ? -38.294 -39.268 -38.648 1.00 37.78 239 GLY A O 1
ATOM 1907 N N . ASN A 1 240 ? -36.145 -38.544 -38.750 1.00 42.53 240 ASN A N 1
ATOM 1908 C CA . ASN A 1 240 ? -36.159 -37.321 -37.942 1.00 42.53 240 ASN A CA 1
ATOM 1909 C C . ASN A 1 240 ? -36.769 -37.386 -36.526 1.00 42.53 240 ASN A C 1
ATOM 1911 O O . ASN A 1 240 ? -37.899 -36.952 -36.324 1.00 42.53 240 ASN A O 1
ATOM 1915 N N . SER A 1 241 ? -35.956 -37.779 -35.531 1.00 41.59 241 SER A N 1
ATOM 1916 C CA . SER A 1 241 ? -36.032 -37.253 -34.142 1.00 41.59 241 SER A CA 1
ATOM 1917 C C . SER A 1 241 ? -34.893 -37.717 -33.216 1.00 41.59 241 SER A C 1
ATOM 1919 O O . SER A 1 241 ? -34.615 -37.062 -32.216 1.00 41.59 241 SER A O 1
ATOM 1921 N N . THR A 1 242 ? -34.204 -38.819 -33.523 1.00 43.28 242 THR A N 1
ATOM 1922 C CA . THR A 1 242 ? -33.258 -39.445 -32.576 1.00 43.28 242 THR A CA 1
ATOM 1923 C C . THR A 1 242 ? -31.869 -38.803 -32.543 1.00 43.28 242 THR A C 1
ATOM 1925 O O . THR A 1 242 ? -31.210 -38.819 -31.510 1.00 43.28 242 THR A O 1
ATOM 1928 N N . THR A 1 243 ? -31.406 -38.180 -33.629 1.00 43.62 243 THR A N 1
ATOM 1929 C CA . THR A 1 243 ? -30.064 -37.568 -33.684 1.00 43.62 243 THR A CA 1
ATOM 1930 C C . THR A 1 243 ? -29.958 -36.227 -32.953 1.00 43.62 243 THR A C 1
ATOM 1932 O O . THR A 1 243 ? -28.878 -35.897 -32.468 1.00 43.62 243 THR A O 1
ATOM 1935 N N . THR A 1 244 ? -31.048 -35.461 -32.834 1.00 46.28 244 THR A N 1
ATOM 1936 C CA . THR A 1 244 ? -31.058 -34.160 -32.139 1.00 46.28 244 THR A CA 1
ATOM 1937 C C . THR A 1 244 ? -31.077 -34.301 -30.618 1.00 46.28 244 THR A C 1
ATOM 1939 O O . THR A 1 244 ? -30.405 -33.525 -29.944 1.00 46.28 244 THR A O 1
ATOM 1942 N N . ASN A 1 245 ? -31.769 -35.316 -30.087 1.00 54.22 245 ASN A N 1
ATOM 1943 C CA . ASN A 1 245 ? -31.852 -35.561 -28.641 1.00 54.22 245 ASN A CA 1
ATOM 1944 C C . ASN A 1 245 ? -30.488 -35.966 -28.049 1.00 54.22 245 ASN A C 1
ATOM 1946 O O . ASN A 1 245 ? -30.096 -35.498 -26.982 1.00 54.22 245 ASN A O 1
ATOM 1950 N N . ASN A 1 246 ? -29.692 -36.721 -28.809 1.00 62.38 246 ASN A N 1
ATOM 1951 C CA . ASN A 1 246 ? -28.371 -37.169 -28.364 1.00 62.38 246 ASN A CA 1
ATOM 1952 C C . ASN A 1 246 ? -27.349 -36.014 -28.277 1.00 62.38 246 ASN A C 1
ATOM 1954 O O . ASN A 1 246 ? -26.414 -36.064 -27.480 1.00 62.38 246 ASN A O 1
ATOM 1958 N N . ALA A 1 247 ? -27.482 -34.968 -29.101 1.00 64.19 247 ALA A N 1
ATOM 1959 C CA . ALA A 1 247 ? -26.604 -33.796 -29.025 1.00 64.19 247 ALA A CA 1
ATOM 1960 C C . ALA A 1 247 ? -26.946 -32.911 -27.814 1.00 64.19 247 ALA A C 1
ATOM 1962 O O . ALA A 1 247 ? -26.045 -32.386 -27.160 1.00 64.19 247 ALA A O 1
ATOM 1963 N N . THR A 1 248 ? -28.234 -32.781 -27.479 1.00 73.56 248 THR A N 1
ATOM 1964 C CA . THR A 1 248 ? -28.689 -32.022 -26.306 1.00 73.56 248 THR A CA 1
ATOM 1965 C C . THR A 1 248 ? -28.289 -32.684 -24.991 1.00 73.56 248 THR A C 1
ATOM 1967 O O . THR A 1 248 ? -27.814 -31.992 -24.093 1.00 73.56 248 THR A O 1
ATOM 1970 N N . GLU A 1 249 ? -28.376 -34.012 -24.896 1.00 73.19 249 GLU A N 1
ATOM 1971 C CA . GLU A 1 249 ? -27.910 -34.769 -23.725 1.00 73.19 249 GLU A CA 1
ATOM 1972 C C . GLU A 1 249 ? -26.402 -34.595 -23.496 1.00 73.19 249 GLU A C 1
ATOM 1974 O O . GLU A 1 249 ? -25.966 -34.333 -22.375 1.00 73.19 249 GLU A O 1
ATOM 1979 N N . LEU A 1 250 ? -25.599 -34.626 -24.566 1.00 78.00 250 LEU A N 1
ATOM 1980 C CA . LEU A 1 250 ? -24.156 -34.399 -24.474 1.00 78.00 250 LEU A CA 1
ATOM 1981 C C . LEU A 1 250 ? -23.821 -32.964 -24.030 1.00 78.00 250 LEU A C 1
ATOM 1983 O O . LEU A 1 250 ? -22.893 -32.762 -23.246 1.00 78.00 250 LEU A O 1
ATOM 1987 N N . ILE A 1 251 ? -24.597 -31.964 -24.465 1.00 77.44 251 ILE A N 1
ATOM 1988 C CA . ILE A 1 251 ? -24.472 -30.585 -23.965 1.00 77.44 251 ILE A CA 1
ATOM 1989 C C . ILE A 1 251 ? -24.773 -30.526 -22.462 1.00 77.44 251 ILE A C 1
ATOM 1991 O O . ILE A 1 251 ? -24.034 -29.875 -21.721 1.00 77.44 251 ILE A O 1
ATOM 1995 N N . HIS A 1 252 ? -25.833 -31.197 -21.998 1.00 83.50 252 HIS A N 1
ATOM 1996 C CA . HIS A 1 252 ? -26.182 -31.238 -20.575 1.00 83.50 252 HIS A CA 1
ATOM 1997 C C . HIS A 1 252 ? -25.072 -31.906 -19.751 1.00 83.50 252 HIS A C 1
ATOM 1999 O O . HIS A 1 252 ? -24.672 -31.374 -18.714 1.00 83.50 252 HIS A O 1
ATOM 2005 N N . LEU A 1 253 ? -24.505 -33.002 -20.258 1.00 82.88 253 LEU A N 1
ATOM 2006 C CA . LEU A 1 253 ? -23.401 -33.722 -19.628 1.00 82.88 253 LEU A CA 1
ATOM 2007 C C . LEU A 1 253 ? -22.127 -32.863 -19.535 1.00 82.88 253 LEU A C 1
ATOM 2009 O O . LEU A 1 253 ? -21.483 -32.822 -18.485 1.00 82.88 253 LEU A O 1
ATOM 2013 N N . LEU A 1 254 ? -21.784 -32.105 -20.583 1.00 80.62 254 LEU A N 1
ATOM 2014 C CA . LEU A 1 254 ? -20.656 -31.162 -20.560 1.00 80.62 254 LEU A CA 1
ATOM 2015 C C . LEU A 1 254 ? -20.885 -29.992 -19.591 1.00 80.62 254 LEU A C 1
ATOM 2017 O O . LEU A 1 254 ? -19.960 -29.598 -18.881 1.00 80.62 254 LEU A O 1
ATOM 2021 N N . GLN A 1 255 ? -22.107 -29.454 -19.518 1.00 82.69 255 GLN A N 1
ATOM 2022 C CA . GLN A 1 255 ? -22.468 -28.406 -18.553 1.00 82.69 255 GLN A CA 1
ATOM 2023 C C . GLN A 1 255 ? -22.357 -28.909 -17.108 1.00 82.69 255 GLN A C 1
ATOM 2025 O O . GLN A 1 255 ? -21.784 -28.224 -16.257 1.00 82.69 255 GLN A O 1
ATOM 2030 N N . LEU A 1 256 ? -22.840 -30.125 -16.838 1.00 83.31 256 LEU A N 1
ATOM 2031 C CA . LEU A 1 256 ? -22.704 -30.767 -15.533 1.00 83.31 256 LEU A CA 1
ATOM 2032 C C . LEU A 1 256 ? -21.227 -31.018 -15.194 1.00 83.31 256 LEU A C 1
ATOM 2034 O O . LEU A 1 256 ? -20.789 -30.707 -14.086 1.00 83.31 256 LEU A O 1
ATOM 2038 N N . THR A 1 257 ? -20.437 -31.483 -16.163 1.00 83.56 257 THR A N 1
ATOM 2039 C CA . THR A 1 257 ? -18.988 -31.670 -15.999 1.00 83.56 257 THR A CA 1
ATOM 2040 C C . THR A 1 257 ? -18.302 -30.356 -15.640 1.00 83.56 257 THR A C 1
ATOM 2042 O O . THR A 1 257 ? -17.545 -30.313 -14.674 1.00 83.56 257 THR A O 1
ATOM 2045 N N . SER A 1 258 ? -18.632 -29.266 -16.338 1.00 82.69 258 SER A N 1
ATOM 2046 C CA . SER A 1 258 ? -18.114 -27.930 -16.028 1.00 82.69 258 SER A CA 1
ATOM 2047 C C . SER A 1 258 ? -18.464 -27.491 -14.598 1.00 82.69 258 SER A C 1
ATOM 2049 O O . SER A 1 258 ? -17.601 -26.980 -13.884 1.00 82.69 258 SER A O 1
ATOM 2051 N N . SER A 1 259 ? -19.696 -27.732 -14.131 1.00 80.88 259 SER A N 1
ATOM 2052 C CA . SER A 1 259 ? -20.106 -27.398 -12.754 1.00 80.88 259 SER A CA 1
ATOM 2053 C C . SER A 1 259 ? -19.318 -28.155 -11.673 1.00 80.88 259 SER A C 1
ATOM 2055 O O . SER A 1 259 ? -19.065 -27.616 -10.596 1.00 80.88 259 SER A O 1
ATOM 2057 N N . ILE A 1 260 ? -18.881 -29.382 -11.973 1.00 81.50 260 ILE A N 1
ATOM 2058 C CA . ILE A 1 260 ? -18.097 -30.223 -11.061 1.00 81.50 260 ILE A CA 1
ATOM 2059 C C . ILE A 1 260 ? -16.612 -29.847 -11.086 1.00 81.50 260 ILE A C 1
ATOM 2061 O O . ILE A 1 260 ? -15.986 -29.771 -10.027 1.00 81.50 260 ILE A O 1
ATOM 2065 N N . THR A 1 261 ? -16.035 -29.581 -12.263 1.00 77.81 261 THR A N 1
ATOM 2066 C CA . THR A 1 261 ? -14.623 -29.182 -12.375 1.00 77.81 261 THR A CA 1
ATOM 2067 C C . THR A 1 261 ? -14.389 -27.811 -11.746 1.00 77.81 261 THR A C 1
ATOM 2069 O O . THR A 1 261 ? -13.461 -27.647 -10.963 1.00 77.81 261 THR A O 1
ATOM 2072 N N . THR A 1 262 ? -15.290 -26.855 -11.975 1.00 77.62 262 THR A N 1
ATOM 2073 C CA . THR A 1 262 ? -15.253 -25.526 -11.329 1.00 77.62 262 THR A CA 1
ATOM 2074 C C . THR A 1 262 ? -15.352 -25.561 -9.804 1.00 77.62 262 THR A C 1
ATOM 2076 O O . THR A 1 262 ? -14.885 -24.634 -9.151 1.00 77.62 262 THR A O 1
ATOM 2079 N N . ALA A 1 263 ? -15.910 -26.623 -9.214 1.00 70.62 263 ALA A N 1
ATOM 2080 C CA . ALA A 1 263 ? -15.922 -26.820 -7.764 1.00 70.62 263 ALA A CA 1
ATOM 2081 C C . ALA A 1 263 ? -14.580 -27.345 -7.204 1.00 70.62 263 ALA A C 1
ATOM 2083 O O . ALA A 1 263 ? -14.502 -27.655 -6.017 1.00 70.62 263 ALA A O 1
ATOM 2084 N N . ASN A 1 264 ? -13.536 -27.498 -8.037 1.00 67.25 264 ASN A N 1
ATOM 2085 C CA . ASN A 1 264 ? -12.247 -28.124 -7.698 1.00 67.25 264 ASN A CA 1
ATOM 2086 C C . ASN A 1 264 ? -12.378 -29.532 -7.088 1.00 67.25 264 ASN A C 1
ATOM 2088 O O . ASN A 1 264 ? -11.531 -29.983 -6.318 1.00 67.25 264 ASN A O 1
ATOM 2092 N N . ALA A 1 265 ? -13.448 -30.245 -7.438 1.00 68.31 265 ALA A N 1
ATOM 2093 C CA . ALA A 1 265 ? -13.782 -31.541 -6.862 1.00 68.31 265 A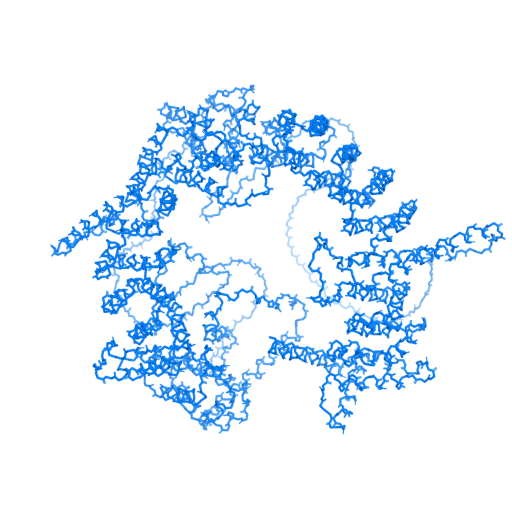LA A CA 1
ATOM 2094 C C . ALA A 1 265 ? -13.549 -32.707 -7.832 1.00 68.31 265 ALA A C 1
ATOM 2096 O O . ALA A 1 265 ? -14.065 -33.800 -7.608 1.00 68.31 265 ALA A O 1
ATOM 2097 N N . TRP A 1 266 ? -12.791 -32.505 -8.915 1.00 75.38 266 TRP A N 1
ATOM 2098 C CA . TRP A 1 266 ? -12.452 -33.592 -9.833 1.00 75.38 266 TRP A CA 1
ATOM 2099 C C . TRP A 1 266 ? -11.319 -34.460 -9.268 1.00 75.38 266 TRP A C 1
ATOM 2101 O O . TRP A 1 266 ? -10.302 -33.954 -8.799 1.00 75.38 266 TRP A O 1
ATOM 2111 N N . SER A 1 267 ? -11.471 -35.786 -9.315 1.00 70.00 267 SER A N 1
ATOM 2112 C CA . SER A 1 267 ? -10.455 -36.723 -8.821 1.00 70.00 267 SER A CA 1
ATOM 2113 C C . SER A 1 267 ? -9.253 -36.802 -9.770 1.00 70.00 267 SER A C 1
ATOM 2115 O O . SER A 1 267 ? -9.425 -37.176 -10.933 1.00 70.00 267 SER A O 1
ATOM 2117 N N . VAL A 1 268 ? -8.042 -36.546 -9.257 1.00 67.44 268 VAL A N 1
ATOM 2118 C CA . VAL A 1 268 ? -6.780 -36.529 -10.031 1.00 67.44 268 VAL A CA 1
ATOM 2119 C C . VAL A 1 268 ? -6.562 -37.825 -10.822 1.00 67.44 268 VAL A C 1
ATOM 2121 O O . VAL A 1 268 ? -6.235 -37.772 -12.003 1.00 67.44 268 VAL A O 1
ATOM 2124 N N . SER A 1 269 ? -6.866 -38.989 -10.238 1.00 67.88 269 SER A N 1
ATOM 2125 C CA . SER A 1 269 ? -6.717 -40.304 -10.889 1.00 67.88 269 SER A CA 1
ATOM 2126 C C . SER A 1 269 ? -7.606 -40.523 -12.120 1.00 67.88 269 SER A C 1
ATOM 2128 O O . SER A 1 269 ? -7.331 -41.407 -12.926 1.00 67.88 269 SER A O 1
ATOM 2130 N N . LYS A 1 270 ? -8.678 -39.737 -12.278 1.00 71.75 270 LYS A N 1
ATOM 2131 C CA . LYS A 1 270 ? -9.643 -39.856 -13.383 1.00 71.75 270 LYS A CA 1
ATOM 2132 C C . LYS A 1 270 ? -9.595 -38.677 -14.361 1.00 71.75 270 LYS A C 1
ATOM 2134 O O . LYS A 1 270 ? -10.500 -38.512 -15.176 1.00 71.75 270 LYS A O 1
ATOM 2139 N N . THR A 1 271 ? -8.558 -37.847 -14.290 1.00 72.81 271 THR A N 1
ATOM 2140 C CA . THR A 1 271 ? -8.337 -36.719 -15.213 1.00 72.81 271 THR A CA 1
ATOM 2141 C C . THR A 1 271 ? -8.012 -37.198 -16.629 1.00 72.81 271 THR A C 1
ATOM 2143 O O . THR A 1 271 ? -8.658 -36.768 -17.580 1.00 72.81 271 THR A O 1
ATOM 2146 N N . GLN A 1 272 ? -7.096 -38.159 -16.776 1.00 75.25 272 GLN A N 1
ATOM 2147 C CA . GLN A 1 272 ? -6.665 -38.676 -18.078 1.00 75.25 272 GLN A CA 1
ATOM 2148 C C . GLN A 1 272 ? -7.805 -39.271 -18.936 1.00 75.25 272 GLN A C 1
ATOM 2150 O O . GLN A 1 272 ? -7.924 -38.883 -20.103 1.00 75.25 272 GLN A O 1
ATOM 2155 N N . PRO A 1 273 ? -8.688 -40.144 -18.404 1.00 78.50 273 PRO A N 1
ATOM 2156 C CA . PRO A 1 273 ? -9.857 -40.627 -19.141 1.00 78.50 273 PRO A CA 1
ATOM 2157 C C . PRO A 1 273 ? -10.781 -39.505 -19.627 1.00 78.50 273 PRO A C 1
ATOM 2159 O O . PRO A 1 273 ? -11.240 -39.548 -20.768 1.00 78.50 273 PRO A O 1
ATOM 2162 N N . LEU A 1 274 ? -11.024 -38.485 -18.795 1.00 79.12 274 LEU A N 1
ATOM 2163 C CA . LEU A 1 274 ? -11.875 -37.357 -19.168 1.00 79.12 274 LEU A CA 1
ATOM 2164 C C . LEU A 1 274 ? -11.228 -36.504 -20.265 1.00 79.12 274 LEU A C 1
ATOM 2166 O O . LEU A 1 274 ? -11.900 -36.172 -21.236 1.00 79.12 274 LEU A O 1
ATOM 2170 N N . CYS A 1 275 ? -9.932 -36.196 -20.161 1.00 76.06 275 CYS A N 1
ATOM 2171 C CA . CYS A 1 275 ? -9.220 -35.440 -21.194 1.00 76.06 275 CYS A CA 1
ATOM 2172 C C . CYS A 1 275 ? -9.292 -36.139 -22.559 1.00 76.06 275 CYS A C 1
ATOM 2174 O O . CYS A 1 275 ? -9.583 -35.486 -23.556 1.00 76.06 275 CYS A O 1
ATOM 2176 N N . ASN A 1 276 ? -9.124 -37.466 -22.609 1.00 78.81 276 ASN A N 1
ATOM 2177 C CA . ASN A 1 276 ? -9.258 -38.225 -23.857 1.00 78.81 276 ASN A CA 1
ATOM 2178 C C . ASN A 1 276 ? -10.676 -38.125 -24.448 1.00 78.81 276 ASN A C 1
ATOM 2180 O O . ASN A 1 276 ? -10.827 -37.903 -25.648 1.00 78.81 276 ASN A O 1
ATOM 2184 N N . ILE A 1 277 ? -11.715 -38.229 -23.611 1.00 79.56 277 ILE A N 1
ATOM 2185 C CA . ILE A 1 277 ? -13.114 -38.074 -24.045 1.00 79.56 277 ILE A CA 1
ATOM 2186 C C . ILE A 1 277 ? -13.372 -36.650 -24.561 1.00 79.56 277 ILE A C 1
ATOM 2188 O O . ILE A 1 277 ? -13.975 -36.480 -25.618 1.00 79.56 277 ILE A O 1
ATOM 2192 N N . LEU A 1 278 ? -12.889 -35.622 -23.859 1.00 79.50 278 LEU A N 1
ATOM 2193 C CA . LEU A 1 278 ? -13.052 -34.223 -24.266 1.00 79.50 278 LEU A CA 1
ATOM 2194 C C . LEU A 1 278 ? -12.319 -33.914 -25.576 1.00 79.50 278 LEU A C 1
ATOM 2196 O O . LEU A 1 278 ? -12.865 -33.195 -26.408 1.00 79.50 278 LEU A O 1
ATOM 2200 N N . LEU A 1 279 ? -11.130 -34.483 -25.796 1.00 78.56 279 LEU A N 1
ATOM 2201 C CA . LEU A 1 279 ? -10.388 -34.344 -27.054 1.00 78.56 279 LEU A CA 1
ATOM 2202 C C . LEU A 1 279 ? -11.094 -35.037 -28.227 1.00 78.56 279 LEU A C 1
ATOM 2204 O O . LEU A 1 279 ? -11.096 -34.509 -29.337 1.00 78.56 279 LEU A O 1
ATOM 2208 N N . GLU A 1 280 ? -11.729 -36.189 -28.004 1.00 78.38 280 GLU A N 1
ATOM 2209 C CA . GLU A 1 280 ? -12.582 -36.823 -29.016 1.00 78.38 280 GLU A CA 1
ATOM 2210 C C . GLU A 1 280 ? -13.824 -35.979 -29.327 1.00 78.38 280 GLU A C 1
ATOM 2212 O O . GLU A 1 280 ? -14.189 -35.830 -30.493 1.00 78.38 280 GLU A O 1
ATOM 2217 N N . ILE A 1 281 ? -14.453 -35.382 -28.308 1.00 75.31 281 ILE A N 1
ATOM 2218 C CA . ILE A 1 281 ? -15.590 -34.471 -28.498 1.00 75.31 281 ILE A CA 1
ATOM 2219 C C . ILE A 1 281 ? -15.155 -33.218 -29.267 1.00 75.31 281 ILE A C 1
ATOM 2221 O O . ILE A 1 281 ? -15.878 -32.778 -30.162 1.00 75.31 281 ILE A O 1
ATOM 2225 N N . ALA A 1 282 ? -13.957 -32.700 -28.985 1.00 74.12 282 ALA A N 1
ATOM 2226 C CA . ALA A 1 282 ? -13.367 -31.550 -29.663 1.00 74.12 282 ALA A CA 1
ATOM 2227 C C . ALA A 1 282 ? -13.053 -31.802 -31.153 1.00 74.12 282 ALA A C 1
ATOM 2229 O O . ALA A 1 282 ? -12.835 -30.847 -31.894 1.00 74.12 282 ALA A O 1
ATOM 2230 N N . ARG A 1 283 ? -13.061 -33.063 -31.618 1.00 76.12 283 ARG A N 1
ATOM 2231 C CA . ARG A 1 283 ? -12.939 -33.421 -33.046 1.00 76.12 283 ARG A CA 1
ATOM 2232 C C . ARG A 1 283 ? -14.272 -33.383 -33.807 1.00 76.12 283 ARG A C 1
ATOM 2234 O O . ARG A 1 283 ? -14.273 -33.558 -35.024 1.00 76.12 283 ARG A O 1
ATOM 2241 N N . ASN A 1 284 ? -15.405 -33.185 -33.127 1.00 73.81 284 ASN A N 1
ATOM 2242 C CA . ASN A 1 284 ? -16.710 -33.077 -33.785 1.00 73.81 284 ASN A CA 1
ATOM 2243 C C . ASN A 1 284 ? -16.870 -31.738 -34.528 1.00 73.81 284 ASN A C 1
ATOM 2245 O O . ASN A 1 284 ? -16.218 -30.746 -34.221 1.00 73.81 284 ASN A O 1
ATOM 2249 N N . SER A 1 285 ? -17.800 -31.692 -35.485 1.00 62.88 285 SER A N 1
ATOM 2250 C CA . SER A 1 285 ? -18.056 -30.510 -36.320 1.00 62.88 285 SER A CA 1
ATOM 2251 C C . SER A 1 285 ? -18.847 -29.386 -35.632 1.00 62.88 285 SER A C 1
ATOM 2253 O O . SER A 1 285 ? -18.940 -28.289 -36.181 1.00 62.88 285 SER A O 1
ATOM 2255 N N . ASP A 1 286 ? -19.460 -29.637 -34.471 1.00 76.88 286 ASP A N 1
ATOM 2256 C CA . ASP A 1 286 ? -20.276 -28.635 -33.775 1.00 76.88 286 ASP A CA 1
ATOM 2257 C C . ASP A 1 286 ? -19.407 -27.675 -32.950 1.00 76.88 286 ASP A C 1
ATOM 2259 O O . ASP A 1 286 ? -18.823 -28.045 -31.929 1.00 76.88 286 ASP A O 1
ATOM 2263 N N . LYS A 1 287 ? -19.371 -26.406 -33.370 1.00 77.69 287 LYS A N 1
ATOM 2264 C CA . LYS A 1 287 ? -18.555 -25.352 -32.755 1.00 77.69 287 LYS A CA 1
ATOM 2265 C C . LYS A 1 287 ? -18.859 -25.145 -31.268 1.00 77.69 287 LYS A C 1
ATOM 2267 O O . LYS A 1 287 ? -17.951 -24.810 -30.507 1.00 77.69 287 LYS A O 1
ATOM 2272 N N . TYR A 1 288 ? -20.109 -25.334 -30.838 1.00 76.94 288 TYR A N 1
ATOM 2273 C CA . TYR A 1 288 ? -20.484 -25.140 -29.435 1.00 76.94 288 TYR A CA 1
ATOM 2274 C C . TYR A 1 288 ? -19.945 -26.266 -28.545 1.00 76.94 288 TYR A C 1
ATOM 2276 O O . TYR A 1 288 ? -19.436 -26.003 -27.452 1.00 76.94 288 TYR A O 1
ATOM 2284 N N . LEU A 1 289 ? -19.987 -27.510 -29.034 1.00 76.56 289 LEU A N 1
ATOM 2285 C CA . LEU A 1 289 ? -19.424 -28.668 -28.337 1.00 76.56 289 LEU A CA 1
ATOM 2286 C C . LEU A 1 289 ? -17.910 -28.546 -28.185 1.00 76.56 289 LEU A C 1
ATOM 2288 O O . LEU A 1 289 ? -17.392 -28.762 -27.095 1.00 76.56 289 LEU A O 1
ATOM 2292 N N . VAL A 1 290 ? -17.220 -28.115 -29.244 1.00 80.19 290 VAL A N 1
ATOM 2293 C CA . VAL A 1 290 ? -15.767 -27.898 -29.213 1.00 80.19 290 VAL A CA 1
ATOM 2294 C C . VAL A 1 290 ? -15.400 -26.782 -28.228 1.00 80.19 290 VAL A C 1
ATOM 2296 O O . VAL A 1 290 ? -14.499 -26.939 -27.409 1.00 80.19 290 VAL A O 1
ATOM 2299 N N . SER A 1 291 ? -16.119 -25.655 -28.248 1.00 80.94 291 SER A N 1
ATOM 2300 C CA . SER A 1 291 ? -15.860 -24.543 -27.322 1.00 80.94 291 SER A CA 1
ATOM 2301 C C . SER A 1 291 ? -16.099 -24.932 -25.858 1.00 80.94 291 SER A C 1
ATOM 2303 O O . SER A 1 291 ? -15.291 -24.612 -24.986 1.00 80.94 291 SER A O 1
ATOM 2305 N N . THR A 1 292 ? -17.184 -25.657 -25.571 1.00 78.56 292 THR A N 1
ATOM 2306 C CA . THR A 1 292 ? -17.498 -26.107 -24.208 1.00 78.56 292 THR A CA 1
ATOM 2307 C C . THR A 1 292 ? -16.526 -27.179 -23.721 1.00 78.56 292 THR A C 1
ATOM 2309 O O . THR A 1 292 ? -16.070 -27.079 -22.584 1.00 78.56 292 THR A O 1
ATOM 2312 N N . SER A 1 293 ? -16.116 -28.131 -24.568 1.00 82.81 293 SER A N 1
ATOM 2313 C CA . SER A 1 293 ? -15.085 -29.114 -24.210 1.00 82.81 293 SER A CA 1
ATOM 2314 C C . SER A 1 293 ? -13.736 -28.458 -23.917 1.00 82.81 293 SER A C 1
ATOM 2316 O O . SER A 1 293 ? -13.078 -28.819 -22.944 1.00 82.81 293 SER A O 1
ATOM 2318 N N . LEU A 1 294 ? -13.353 -27.451 -24.710 1.00 82.56 294 LEU A N 1
ATOM 2319 C CA . LEU A 1 294 ? -12.148 -26.653 -24.484 1.00 82.56 294 LEU A CA 1
ATOM 2320 C C . LEU A 1 294 ? -12.223 -25.907 -23.138 1.00 82.56 294 LEU A C 1
ATOM 2322 O O . LEU A 1 294 ? -11.315 -26.017 -22.322 1.00 82.56 294 LEU A O 1
ATOM 2326 N N . ASN A 1 295 ? -13.339 -25.248 -22.822 1.00 82.38 295 ASN A N 1
ATOM 2327 C CA . ASN A 1 295 ? -13.514 -24.590 -21.518 1.00 82.38 295 ASN A CA 1
ATOM 2328 C C . ASN A 1 295 ? -13.501 -25.570 -20.327 1.00 82.38 295 ASN A C 1
ATOM 2330 O O . ASN A 1 295 ? -13.083 -25.214 -19.229 1.00 82.38 295 ASN A O 1
ATOM 2334 N N . VAL A 1 296 ? -13.946 -26.817 -20.502 1.00 80.88 296 VAL A N 1
ATOM 2335 C CA . VAL A 1 296 ? -13.793 -27.829 -19.443 1.00 80.88 296 VAL A CA 1
ATOM 2336 C C . VAL A 1 296 ? -12.313 -28.191 -19.274 1.00 80.88 296 VAL A C 1
ATOM 2338 O O . VAL A 1 296 ? -11.835 -28.239 -18.140 1.00 80.88 296 VAL A O 1
ATOM 2341 N N . LEU A 1 297 ? -11.557 -28.345 -20.369 1.00 80.81 297 LEU A N 1
ATOM 2342 C CA . LEU A 1 297 ? -10.107 -28.577 -20.318 1.00 80.81 297 LEU A CA 1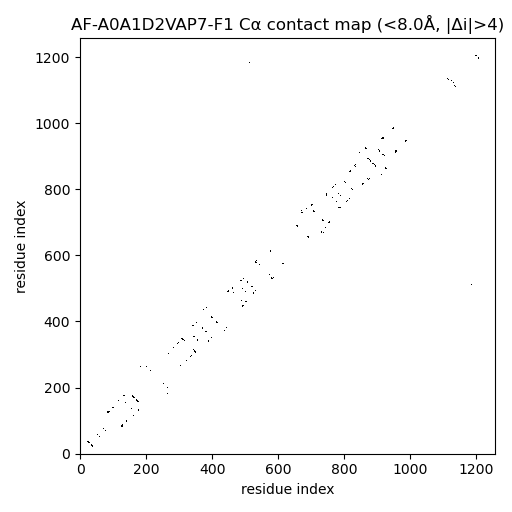
ATOM 2343 C C . LEU A 1 297 ? -9.354 -27.450 -19.591 1.00 80.81 297 LEU A C 1
ATOM 2345 O O . LEU A 1 297 ? -8.493 -27.765 -18.772 1.00 80.81 297 LEU A O 1
ATOM 2349 N N . THR A 1 298 ? -9.718 -26.168 -19.778 1.00 79.50 298 THR A N 1
ATOM 2350 C CA . THR A 1 298 ? -9.088 -25.064 -19.013 1.00 79.50 298 THR A CA 1
ATOM 2351 C C . THR A 1 298 ? -9.228 -25.279 -17.507 1.00 79.50 298 THR A C 1
ATOM 2353 O O . THR A 1 298 ? -8.269 -25.127 -16.756 1.00 79.50 298 THR A O 1
ATOM 2356 N N . THR A 1 299 ? -10.430 -25.657 -17.053 1.00 76.56 299 THR A N 1
ATOM 2357 C CA . THR A 1 299 ? -10.692 -25.883 -15.622 1.00 76.56 299 THR A CA 1
ATOM 2358 C C . THR A 1 299 ? -9.990 -27.129 -15.094 1.00 76.56 299 THR A C 1
ATOM 2360 O O . THR A 1 299 ? -9.564 -27.141 -13.946 1.00 76.56 299 THR A O 1
ATOM 2363 N N . LEU A 1 300 ? -9.820 -28.163 -15.922 1.00 77.88 300 LEU A N 1
ATOM 2364 C CA . LEU A 1 300 ? -9.110 -29.381 -15.532 1.00 77.88 300 LEU A CA 1
ATOM 2365 C C . LEU A 1 300 ? -7.612 -29.142 -15.343 1.00 77.88 300 LEU A C 1
ATOM 2367 O O . LEU A 1 300 ? -7.054 -29.635 -14.364 1.00 77.88 300 LEU A O 1
ATOM 2371 N N . PHE A 1 301 ? -6.981 -28.357 -16.220 1.00 75.25 301 PHE A N 1
ATOM 2372 C CA . PHE A 1 301 ? -5.563 -28.018 -16.081 1.00 75.25 301 PHE A CA 1
ATOM 2373 C C . PHE A 1 301 ? -5.277 -27.275 -14.770 1.00 75.25 301 PHE A C 1
ATOM 2375 O O . PHE A 1 301 ? -4.265 -27.536 -14.131 1.00 75.25 301 PHE A O 1
ATOM 2382 N N . GLN A 1 302 ? -6.196 -26.424 -14.300 1.00 70.56 302 GLN A N 1
ATOM 2383 C CA . GLN A 1 302 ? -6.055 -25.737 -13.008 1.00 70.56 302 GLN A CA 1
ATOM 2384 C C . GLN A 1 302 ? -6.111 -26.679 -11.789 1.00 70.56 302 GLN A C 1
ATOM 2386 O O . GLN A 1 302 ? -5.596 -26.328 -10.729 1.00 70.56 302 GLN A O 1
ATOM 2391 N N . ILE A 1 303 ? -6.723 -27.862 -11.922 1.00 67.06 303 ILE A N 1
ATOM 2392 C CA . ILE A 1 303 ? -6.859 -28.860 -10.845 1.00 67.06 303 ILE A CA 1
ATOM 2393 C C . ILE A 1 303 ? -5.620 -29.772 -10.764 1.00 67.06 303 ILE A C 1
ATOM 2395 O O . ILE A 1 303 ? -5.346 -30.345 -9.709 1.00 67.06 303 ILE A O 1
ATOM 2399 N N . GLN A 1 304 ? -4.862 -29.926 -11.855 1.00 62.88 304 GLN A N 1
ATOM 2400 C CA . GLN A 1 304 ? -3.689 -30.804 -11.910 1.00 62.88 304 GLN A CA 1
ATOM 2401 C C . GLN A 1 304 ? -2.453 -30.145 -11.273 1.00 62.88 304 GLN A C 1
ATOM 2403 O O . GLN A 1 304 ? -1.992 -29.097 -11.715 1.00 62.88 304 GLN A O 1
ATOM 2408 N N . SER A 1 305 ? -1.896 -30.783 -10.237 1.00 53.12 305 SER A N 1
ATOM 2409 C CA . SER A 1 305 ? -0.681 -30.337 -9.531 1.00 53.12 305 SER A CA 1
ATOM 2410 C C . SER A 1 305 ? 0.365 -31.444 -9.302 1.00 53.12 305 SER A C 1
ATOM 2412 O O . SER A 1 305 ? 1.369 -31.210 -8.628 1.00 53.12 305 SER A O 1
ATOM 2414 N N . SER A 1 306 ? 0.178 -32.652 -9.852 1.00 53.97 306 SER A N 1
ATOM 2415 C CA . SER A 1 306 ? 1.120 -33.771 -9.687 1.00 53.97 306 SER A CA 1
ATOM 2416 C C . SER A 1 306 ? 2.231 -33.786 -10.742 1.00 53.97 306 SER A C 1
ATOM 2418 O O . SER A 1 306 ? 1.973 -33.779 -11.942 1.00 53.97 306 SER A O 1
ATOM 2420 N N . LYS A 1 307 ? 3.487 -33.929 -10.290 1.00 51.25 307 LYS A N 1
ATOM 2421 C CA . LYS A 1 307 ? 4.692 -34.024 -11.143 1.00 51.25 307 LYS A CA 1
ATOM 2422 C C . LYS A 1 307 ? 4.669 -35.189 -12.151 1.00 51.25 307 LYS A C 1
ATOM 2424 O O . LYS A 1 307 ? 5.295 -35.099 -13.200 1.00 51.25 307 LYS A O 1
ATOM 2429 N N . ASN A 1 308 ? 3.918 -36.258 -11.872 1.00 51.88 308 ASN A N 1
ATOM 2430 C CA . ASN A 1 308 ? 3.837 -37.442 -12.739 1.00 51.88 308 ASN A CA 1
ATOM 2431 C C . ASN A 1 308 ? 3.039 -37.213 -14.044 1.00 51.88 308 ASN A C 1
ATOM 2433 O O . ASN A 1 308 ? 3.082 -38.063 -14.929 1.00 51.88 308 ASN A O 1
ATOM 2437 N N . ASP A 1 309 ? 2.356 -36.071 -14.195 1.00 62.53 309 ASP A N 1
ATOM 2438 C CA . ASP A 1 309 ? 1.483 -35.778 -15.343 1.00 62.53 309 ASP A CA 1
ATOM 2439 C C . ASP A 1 309 ? 2.178 -34.992 -16.476 1.00 62.53 309 ASP A C 1
ATOM 2441 O O . ASP A 1 309 ? 1.546 -34.692 -17.490 1.00 62.53 309 ASP A O 1
ATOM 2445 N N . SER A 1 310 ? 3.473 -34.667 -16.352 1.00 67.00 310 SER A N 1
ATOM 2446 C CA . SER A 1 310 ? 4.182 -33.790 -17.304 1.00 67.00 310 SER A CA 1
ATOM 2447 C C . SER A 1 310 ? 4.185 -34.327 -18.748 1.00 67.00 310 SER A C 1
ATOM 2449 O O . SER A 1 310 ? 3.774 -33.615 -19.664 1.00 67.00 310 SER A O 1
ATOM 2451 N N . GLN A 1 311 ? 4.537 -35.601 -18.965 1.00 72.38 311 GLN A N 1
ATOM 2452 C CA . GLN A 1 311 ? 4.545 -36.208 -20.309 1.00 72.38 311 GLN A CA 1
ATOM 2453 C C . GLN A 1 311 ? 3.139 -36.326 -20.916 1.00 72.38 311 GLN A C 1
ATOM 2455 O O . GLN A 1 311 ? 2.947 -36.205 -22.127 1.00 72.38 311 GLN A O 1
ATOM 2460 N N . PHE A 1 312 ? 2.133 -36.570 -20.076 1.00 75.50 312 PHE A N 1
ATOM 2461 C CA . PHE A 1 312 ? 0.743 -36.652 -20.510 1.00 75.50 312 PHE A CA 1
ATOM 2462 C C . PHE A 1 312 ? 0.215 -35.280 -20.950 1.00 75.50 312 PHE A C 1
ATOM 2464 O O . PHE A 1 312 ? -0.392 -35.170 -22.017 1.00 75.50 312 PHE A O 1
ATOM 2471 N N . LEU A 1 313 ? 0.505 -34.231 -20.174 1.00 76.31 313 LEU A N 1
ATOM 2472 C CA . LEU A 1 313 ? 0.178 -32.848 -20.520 1.00 76.31 313 LEU A CA 1
ATOM 2473 C C . LEU A 1 313 ? 0.877 -32.400 -21.804 1.00 76.31 313 LEU A C 1
ATOM 2475 O O . LEU A 1 313 ? 0.229 -31.802 -22.660 1.00 76.31 313 LEU A O 1
ATOM 2479 N N . GLU A 1 314 ? 2.153 -32.745 -21.990 1.00 77.81 314 GLU A N 1
ATOM 2480 C CA . GLU A 1 314 ? 2.886 -32.434 -23.221 1.00 77.81 314 GLU A CA 1
ATOM 2481 C C . GLU A 1 314 ? 2.200 -33.044 -24.458 1.00 77.81 314 GLU A C 1
ATOM 2483 O O . GLU A 1 314 ? 1.997 -32.366 -25.469 1.00 77.81 314 GLU A O 1
ATOM 2488 N N . ASN A 1 315 ? 1.780 -34.309 -24.370 1.00 79.75 315 ASN A N 1
ATOM 2489 C CA . ASN A 1 315 ? 1.070 -34.987 -25.455 1.00 79.75 315 ASN A CA 1
ATOM 2490 C C . ASN A 1 315 ? -0.307 -34.367 -25.727 1.00 79.75 315 ASN A C 1
ATOM 2492 O O . ASN A 1 315 ? -0.669 -34.178 -26.889 1.00 79.75 315 ASN A O 1
ATOM 2496 N N . ILE A 1 316 ? -1.065 -34.006 -24.686 1.00 80.88 316 ILE A N 1
ATOM 2497 C CA . ILE A 1 316 ? -2.344 -33.303 -24.853 1.00 80.88 316 ILE A CA 1
ATOM 2498 C C . ILE A 1 316 ? -2.135 -31.952 -25.534 1.00 80.88 316 ILE A C 1
ATOM 2500 O O . ILE A 1 316 ? -2.858 -31.631 -26.475 1.00 80.88 316 ILE A O 1
ATOM 2504 N N . LEU A 1 317 ? -1.152 -31.166 -25.091 1.00 83.19 317 LEU A N 1
ATOM 2505 C CA . LEU A 1 317 ? -0.870 -29.855 -25.667 1.00 83.19 317 LEU A CA 1
ATOM 2506 C C . LEU A 1 317 ? -0.520 -29.966 -27.151 1.00 83.19 317 LEU A C 1
ATOM 2508 O O . LEU A 1 317 ? -1.067 -29.209 -27.948 1.00 83.19 317 LEU A O 1
ATOM 2512 N N . LYS A 1 318 ? 0.293 -30.955 -27.545 1.00 82.62 318 LYS A N 1
ATOM 2513 C CA . LYS A 1 318 ? 0.573 -31.241 -28.964 1.00 82.62 318 LYS A CA 1
ATOM 2514 C C . LYS A 1 318 ? -0.706 -31.555 -29.748 1.00 82.62 318 LYS A C 1
ATOM 2516 O O . LYS A 1 318 ? -0.929 -30.957 -30.795 1.00 82.62 318 LYS A O 1
ATOM 2521 N N . ILE A 1 319 ? -1.593 -32.399 -29.208 1.00 82.75 319 ILE A N 1
ATOM 2522 C CA . ILE A 1 319 ? -2.879 -32.722 -29.853 1.00 82.75 319 ILE A CA 1
ATOM 2523 C C . ILE A 1 319 ? -3.764 -31.474 -29.996 1.00 82.75 319 ILE A C 1
ATOM 2525 O O . ILE A 1 319 ? -4.390 -31.284 -31.035 1.00 82.75 319 ILE A O 1
ATOM 2529 N N . ILE A 1 320 ? -3.830 -30.609 -28.981 1.00 83.50 320 ILE A N 1
ATOM 2530 C CA . ILE A 1 320 ? -4.634 -29.378 -29.039 1.00 83.50 320 ILE A CA 1
ATOM 2531 C C . ILE A 1 320 ? -4.036 -28.389 -30.048 1.00 83.50 320 ILE A C 1
ATOM 2533 O O . ILE A 1 320 ? -4.790 -27.740 -30.773 1.00 83.50 320 ILE A O 1
ATOM 2537 N N . ILE A 1 321 ? -2.706 -28.299 -30.139 1.00 85.06 321 ILE A N 1
ATOM 2538 C CA . ILE A 1 321 ? -2.014 -27.492 -31.153 1.00 85.06 321 ILE A CA 1
ATOM 2539 C C . ILE A 1 321 ? -2.357 -27.985 -32.570 1.00 85.06 321 ILE A C 1
ATOM 2541 O O . ILE A 1 321 ? -2.610 -27.162 -33.453 1.00 85.06 321 ILE A O 1
ATOM 2545 N N . ASP A 1 322 ? -2.436 -29.301 -32.781 1.00 84.12 322 ASP A N 1
ATOM 2546 C CA . ASP A 1 322 ? -2.834 -29.890 -34.067 1.00 84.12 322 ASP A CA 1
ATOM 2547 C C . ASP A 1 322 ? -4.309 -29.611 -34.415 1.00 84.12 322 ASP A C 1
ATOM 2549 O O . ASP A 1 322 ? -4.651 -29.453 -35.589 1.00 84.12 322 ASP A O 1
ATOM 2553 N N . LEU A 1 323 ? -5.181 -29.462 -33.410 1.00 82.19 323 LEU A N 1
ATOM 2554 C CA . LEU A 1 323 ? -6.597 -29.081 -33.555 1.00 82.19 323 LEU A CA 1
ATOM 2555 C C . LEU A 1 323 ? -6.804 -27.572 -33.809 1.00 82.19 323 LEU A C 1
ATOM 2557 O O . LEU A 1 323 ? -7.815 -26.995 -33.399 1.00 82.19 323 LEU A O 1
ATOM 2561 N N . LYS A 1 324 ? -5.856 -26.906 -34.476 1.00 83.62 324 LYS A N 1
ATOM 2562 C CA . LYS A 1 324 ? -5.923 -25.461 -34.720 1.00 83.62 324 LYS A CA 1
ATOM 2563 C C . LYS A 1 324 ? -7.151 -25.068 -35.566 1.00 83.62 324 LYS A C 1
ATOM 2565 O O . LYS A 1 324 ? -7.423 -25.693 -36.597 1.00 83.62 324 LYS A O 1
ATOM 2570 N N . PRO A 1 325 ? -7.886 -24.007 -35.185 1.00 82.88 325 PRO A N 1
ATOM 2571 C CA . PRO A 1 325 ? -9.034 -23.528 -35.946 1.00 82.88 325 PRO A CA 1
ATOM 2572 C C . PRO A 1 325 ? -8.599 -22.823 -37.238 1.00 82.88 325 PRO A C 1
ATOM 2574 O O . PRO A 1 325 ? -7.467 -22.360 -37.370 1.00 82.88 325 PRO A O 1
ATOM 2577 N N . SER A 1 326 ? -9.509 -22.683 -38.202 1.00 82.31 326 SER A N 1
ATOM 2578 C CA . SER A 1 326 ? -9.237 -21.879 -39.403 1.00 82.31 326 SER A CA 1
ATOM 2579 C C . SER A 1 326 ? -8.960 -20.407 -39.051 1.00 82.31 326 SER A C 1
ATOM 2581 O O . SER A 1 326 ? -9.524 -19.889 -38.087 1.00 82.31 326 SER A O 1
ATOM 2583 N N . LEU A 1 327 ? -8.162 -19.711 -39.869 1.00 78.31 327 LEU A N 1
ATOM 2584 C CA . LEU A 1 327 ? -7.736 -18.315 -39.643 1.00 78.31 327 LEU A CA 1
ATOM 2585 C C . LEU A 1 327 ? -8.884 -17.285 -39.558 1.00 78.31 327 LEU A C 1
ATOM 2587 O O . LEU A 1 327 ? -8.642 -16.146 -39.168 1.00 78.31 327 LEU A O 1
ATOM 2591 N N . ASN A 1 328 ? -10.116 -17.677 -39.907 1.00 79.56 328 ASN A N 1
ATOM 2592 C CA . ASN A 1 328 ? -11.305 -16.819 -39.923 1.00 79.56 328 ASN A CA 1
ATOM 2593 C C . ASN A 1 328 ? -12.385 -17.244 -38.905 1.00 79.56 328 ASN A C 1
ATOM 2595 O O . ASN A 1 328 ? -13.482 -16.686 -38.919 1.00 79.56 328 ASN A O 1
ATOM 2599 N N . ASP A 1 329 ? -12.127 -18.230 -38.033 1.00 82.31 329 ASP A N 1
ATOM 2600 C CA . ASP A 1 329 ? -13.124 -18.669 -37.046 1.00 82.31 329 ASP A CA 1
ATOM 2601 C C . ASP A 1 329 ? -13.066 -17.829 -35.761 1.00 82.31 329 ASP A C 1
ATOM 2603 O O . ASP A 1 329 ? -12.259 -18.074 -34.862 1.00 82.31 329 ASP A O 1
ATOM 2607 N N . THR A 1 330 ? -13.949 -16.837 -35.652 1.00 81.31 330 THR A N 1
ATOM 2608 C CA . THR A 1 330 ? -14.026 -15.936 -34.491 1.00 81.31 330 THR A CA 1
ATOM 2609 C C . THR A 1 330 ? -14.509 -16.618 -33.211 1.00 81.31 330 THR A C 1
ATOM 2611 O O . THR A 1 330 ? -14.158 -16.171 -32.121 1.00 81.31 330 THR A O 1
ATOM 2614 N N . HIS A 1 331 ? -15.296 -17.693 -33.312 1.00 79.38 331 HIS A N 1
ATOM 2615 C CA . HIS A 1 331 ? -15.914 -18.337 -32.150 1.00 79.38 331 HIS A CA 1
ATOM 2616 C C . HIS A 1 331 ? -14.986 -19.360 -31.492 1.00 79.38 331 HIS A C 1
ATOM 2618 O O . HIS A 1 331 ? -14.954 -19.456 -30.266 1.00 79.38 331 HIS A O 1
ATOM 2624 N N . LEU A 1 332 ? -14.222 -20.112 -32.291 1.00 83.00 332 LEU A N 1
ATOM 2625 C CA . LEU A 1 332 ? -13.323 -21.148 -31.774 1.00 83.00 332 LEU A CA 1
ATOM 2626 C C . LEU A 1 332 ? -11.954 -20.606 -31.360 1.00 83.00 332 LEU A C 1
ATOM 2628 O O . LEU A 1 332 ? -11.401 -21.088 -30.373 1.00 83.00 332 LEU A O 1
ATOM 2632 N N . THR A 1 333 ? -11.423 -19.597 -32.061 1.00 84.94 333 THR A N 1
ATOM 2633 C CA . THR A 1 333 ? -10.053 -19.104 -31.822 1.00 84.94 333 THR A CA 1
ATOM 2634 C C . THR A 1 333 ? -9.848 -18.644 -30.381 1.00 84.94 333 THR A C 1
ATOM 2636 O O . THR A 1 333 ? -8.876 -19.050 -29.754 1.00 84.94 333 THR A O 1
ATOM 2639 N N . GLY A 1 334 ? -10.782 -17.876 -29.810 1.00 85.50 334 GLY A N 1
ATOM 2640 C CA . GLY A 1 334 ? -10.662 -17.410 -28.424 1.00 85.50 334 GLY A CA 1
ATOM 2641 C C . GLY A 1 334 ? -10.623 -18.551 -27.397 1.00 85.50 334 GLY A C 1
ATOM 2642 O O . GLY A 1 334 ? -9.775 -18.551 -26.507 1.00 85.50 334 GLY A O 1
ATOM 2643 N N . ALA A 1 335 ? -11.498 -19.553 -27.542 1.00 85.06 335 ALA A N 1
ATOM 2644 C CA . ALA A 1 335 ? -11.530 -20.714 -26.648 1.00 85.06 335 ALA A CA 1
ATOM 2645 C C . ALA A 1 335 ? -10.279 -21.596 -26.807 1.00 85.06 335 ALA A C 1
ATOM 2647 O O . ALA A 1 335 ? -9.718 -22.055 -25.815 1.00 85.06 335 ALA A O 1
ATOM 2648 N N . TRP A 1 336 ? -9.814 -21.792 -28.043 1.00 89.31 336 TRP A N 1
ATOM 2649 C CA . TRP A 1 336 ? -8.616 -22.575 -28.350 1.00 89.31 336 TRP A CA 1
ATOM 2650 C C . TRP A 1 336 ? -7.337 -21.928 -27.804 1.00 89.31 336 TRP A C 1
ATOM 2652 O O . TRP A 1 336 ? -6.560 -22.601 -27.127 1.00 89.31 336 TRP A O 1
ATOM 2662 N N . VAL A 1 337 ? -7.154 -20.616 -28.012 1.00 87.69 337 VAL A N 1
ATOM 2663 C CA . VAL A 1 337 ? -6.016 -19.872 -27.444 1.00 87.69 337 VAL A CA 1
ATOM 2664 C C . VAL A 1 337 ? -6.020 -19.977 -25.922 1.00 87.69 337 VAL A C 1
ATOM 2666 O O . VAL A 1 337 ? -4.986 -20.275 -25.333 1.00 87.69 337 VAL A O 1
ATOM 2669 N N . LYS A 1 338 ? -7.181 -19.796 -25.280 1.00 86.19 338 LYS A N 1
ATOM 2670 C CA . LYS A 1 338 ? -7.295 -19.857 -23.819 1.00 86.19 338 LYS A CA 1
ATOM 2671 C C . LYS A 1 338 ? -6.860 -21.210 -23.249 1.00 86.19 338 LYS A C 1
ATOM 2673 O O . LYS A 1 338 ? -6.081 -21.240 -22.303 1.00 86.19 338 LYS A O 1
ATOM 2678 N N . VAL A 1 339 ? -7.316 -22.316 -23.842 1.00 86.75 339 VAL A N 1
ATOM 2679 C CA . VAL A 1 339 ? -6.908 -23.669 -23.421 1.00 86.75 339 VAL A CA 1
ATOM 2680 C C . VAL A 1 339 ? -5.412 -23.879 -23.525 1.00 86.75 339 VAL A C 1
ATOM 2682 O O . VAL A 1 339 ? -4.824 -24.472 -22.623 1.00 86.75 339 VAL A O 1
ATOM 2685 N N . LEU A 1 340 ? -4.792 -23.391 -24.598 1.00 86.25 340 LEU A N 1
ATOM 2686 C CA . LEU A 1 340 ? -3.351 -23.520 -24.768 1.00 86.25 340 LEU A CA 1
ATOM 2687 C C . LEU A 1 340 ? -2.581 -22.659 -23.768 1.00 86.25 340 LEU A C 1
ATOM 2689 O O . LEU A 1 340 ? -1.633 -23.157 -23.176 1.00 86.25 340 LEU A O 1
ATOM 2693 N N . VAL A 1 341 ? -3.007 -21.422 -23.506 1.00 87.06 341 VAL A N 1
ATOM 2694 C CA . VAL A 1 341 ? -2.382 -20.565 -22.483 1.00 87.06 341 VAL A CA 1
ATOM 2695 C C . VAL A 1 341 ? -2.468 -21.213 -21.098 1.00 87.06 341 VAL A C 1
ATOM 2697 O O . VAL A 1 341 ? -1.446 -21.364 -20.430 1.00 87.06 341 VAL A O 1
ATOM 2700 N N . ASP A 1 342 ? -3.660 -21.652 -20.682 1.00 83.94 342 ASP A N 1
ATOM 2701 C CA . ASP A 1 342 ? -3.865 -22.276 -19.369 1.00 83.94 342 ASP A CA 1
ATOM 2702 C C . ASP A 1 342 ? -3.080 -23.598 -19.259 1.00 83.94 342 ASP A C 1
ATOM 2704 O O . ASP A 1 342 ? -2.425 -23.863 -18.247 1.00 83.94 342 ASP A O 1
ATOM 2708 N N . GLY A 1 343 ? -3.062 -24.403 -20.323 1.00 84.38 343 GLY A N 1
ATOM 2709 C CA . GLY A 1 343 ? -2.304 -25.651 -20.376 1.00 84.38 343 GLY A CA 1
ATOM 2710 C C . GLY A 1 343 ? -0.781 -25.451 -20.361 1.00 84.38 343 GLY A C 1
ATOM 2711 O O . GLY A 1 343 ? -0.074 -26.159 -19.652 1.00 84.38 343 GLY A O 1
ATOM 2712 N N . ILE A 1 344 ? -0.251 -24.450 -21.067 1.00 84.56 344 ILE A N 1
ATOM 2713 C CA . ILE A 1 344 ? 1.187 -24.126 -21.043 1.00 84.56 344 ILE A CA 1
ATOM 2714 C C . ILE A 1 344 ? 1.586 -23.539 -19.682 1.00 84.56 344 ILE A C 1
ATOM 2716 O O . ILE A 1 344 ? 2.637 -23.888 -19.154 1.00 84.56 344 ILE A O 1
ATOM 2720 N N . SER A 1 345 ? 0.731 -22.715 -19.069 1.00 84.19 345 SER A N 1
ATOM 2721 C CA . SER A 1 345 ? 0.988 -22.126 -17.743 1.00 84.19 345 SER A CA 1
ATOM 2722 C C . SER A 1 345 ? 0.960 -23.137 -16.592 1.00 84.19 345 SER A C 1
ATOM 2724 O O . SER A 1 345 ? 1.536 -22.911 -15.529 1.00 84.19 345 SER A O 1
ATOM 2726 N N . THR A 1 346 ? 0.257 -24.252 -16.777 1.00 81.00 346 THR A N 1
ATOM 2727 C CA . THR A 1 346 ? 0.250 -25.367 -15.824 1.00 81.00 346 THR A CA 1
ATOM 2728 C C . THR A 1 346 ? 1.434 -26.286 -16.086 1.00 81.00 346 THR A C 1
ATOM 2730 O O . THR A 1 346 ? 2.101 -26.696 -15.139 1.00 81.00 346 THR A O 1
ATOM 2733 N N . TYR A 1 347 ? 1.777 -26.507 -17.358 1.00 80.25 347 TYR A N 1
ATOM 2734 C CA . TYR A 1 347 ? 2.993 -27.210 -17.756 1.00 80.25 347 TYR A CA 1
ATOM 2735 C C . TYR A 1 347 ? 4.265 -26.520 -17.227 1.00 80.25 347 TYR A C 1
ATOM 2737 O O . TYR A 1 347 ? 5.109 -27.196 -16.643 1.00 80.25 347 TYR A O 1
ATOM 2745 N N . SER A 1 348 ? 4.361 -25.183 -17.294 1.00 79.25 348 SER A N 1
ATOM 2746 C CA . SER A 1 348 ? 5.527 -24.425 -16.800 1.00 79.25 348 SER A CA 1
ATOM 2747 C C . SER A 1 348 ? 5.815 -24.618 -15.307 1.00 79.25 348 SER A C 1
ATOM 2749 O O . SER A 1 348 ? 6.959 -24.485 -14.886 1.00 79.25 348 SER A O 1
ATOM 2751 N N . LYS A 1 349 ? 4.805 -24.971 -14.502 1.00 78.19 349 LYS A N 1
ATOM 2752 C CA . LYS A 1 349 ? 4.960 -25.257 -13.065 1.00 78.19 349 LYS A CA 1
ATOM 2753 C C . LYS A 1 349 ? 5.435 -26.683 -12.774 1.00 78.19 349 LYS A C 1
ATOM 2755 O O . LYS A 1 349 ? 5.850 -26.958 -11.650 1.00 78.19 349 LYS A O 1
ATOM 2760 N N . LEU A 1 350 ? 5.303 -27.601 -13.733 1.00 71.44 350 LEU A N 1
ATOM 2761 C CA . LEU A 1 350 ? 5.434 -29.046 -13.516 1.00 71.44 350 LEU A CA 1
ATOM 2762 C C . LEU A 1 350 ? 6.644 -29.677 -14.223 1.00 71.44 350 LEU A C 1
ATOM 2764 O O . LEU A 1 350 ? 7.104 -30.721 -13.763 1.00 71.44 350 LEU A O 1
ATOM 2768 N N . SER A 1 351 ? 7.122 -29.106 -15.333 1.00 64.69 351 SER A N 1
ATOM 2769 C CA . SER A 1 351 ? 8.034 -29.772 -16.281 1.00 64.69 351 SER A CA 1
ATOM 2770 C C . SER A 1 351 ? 9.441 -29.173 -16.384 1.00 64.69 351 SER A C 1
ATOM 2772 O O . SER A 1 351 ? 9.665 -28.032 -15.986 1.00 64.69 351 SER A O 1
ATOM 2774 N N . ASP A 1 352 ? 10.338 -29.901 -17.065 1.00 69.75 352 ASP A N 1
ATOM 2775 C CA . ASP A 1 352 ? 11.688 -29.453 -17.428 1.00 69.75 352 ASP A CA 1
ATOM 2776 C C . ASP A 1 352 ? 11.685 -28.183 -18.311 1.00 69.75 352 ASP A C 1
ATOM 2778 O O . ASP A 1 352 ? 10.934 -28.112 -19.297 1.00 69.75 352 ASP A O 1
ATOM 2782 N N . PRO A 1 353 ? 12.566 -27.199 -18.043 1.00 71.25 353 PRO A N 1
ATOM 2783 C CA . PRO A 1 353 ? 12.512 -25.899 -18.712 1.00 71.25 353 PRO A CA 1
ATOM 2784 C C . PRO A 1 353 ? 12.823 -25.925 -20.222 1.00 71.25 353 PRO A C 1
ATOM 2786 O O . PRO A 1 353 ? 12.304 -25.106 -20.980 1.00 71.25 353 PRO A O 1
ATOM 2789 N N . LEU A 1 354 ? 13.615 -26.892 -20.699 1.00 73.25 354 LEU A N 1
ATOM 2790 C CA . LEU A 1 354 ? 14.012 -26.993 -22.114 1.00 73.25 354 LEU A CA 1
ATOM 2791 C C . LEU A 1 354 ? 12.834 -27.325 -23.046 1.00 73.25 354 LEU A C 1
ATOM 2793 O O . LEU A 1 354 ? 12.677 -26.736 -24.119 1.00 73.25 354 LEU A O 1
ATOM 2797 N N . ASN A 1 355 ? 11.979 -28.270 -22.645 1.00 76.12 355 ASN A N 1
ATOM 2798 C CA . ASN A 1 355 ? 10.813 -28.656 -23.445 1.00 76.12 355 ASN A CA 1
ATOM 2799 C C . ASN A 1 355 ? 9.745 -27.558 -23.439 1.00 76.12 355 ASN A C 1
ATOM 2801 O O . ASN A 1 355 ? 9.061 -27.362 -24.445 1.00 76.12 355 ASN A O 1
ATOM 2805 N N . LEU A 1 356 ? 9.644 -26.808 -22.337 1.00 80.38 356 LEU A N 1
ATOM 2806 C CA . LEU A 1 356 ? 8.779 -25.638 -22.235 1.00 80.38 356 LEU A CA 1
ATOM 2807 C C . LEU A 1 356 ? 9.150 -24.580 -23.287 1.00 80.38 356 LEU A C 1
ATOM 2809 O O . LEU A 1 356 ? 8.272 -24.145 -24.030 1.00 80.38 356 LEU A O 1
ATOM 2813 N N . ILE A 1 357 ? 10.434 -24.224 -23.416 1.00 82.38 357 ILE A N 1
ATOM 2814 C CA . ILE A 1 357 ? 10.901 -23.219 -24.392 1.00 82.38 357 ILE A CA 1
ATOM 2815 C C . ILE A 1 357 ? 10.544 -23.634 -25.825 1.00 82.38 357 ILE A C 1
ATOM 2817 O O . ILE A 1 357 ? 9.973 -22.846 -26.580 1.00 82.38 357 ILE A O 1
ATOM 2821 N N . LYS A 1 358 ? 10.793 -24.898 -26.196 1.00 83.44 358 LYS A N 1
ATOM 2822 C CA . LYS A 1 358 ? 10.458 -25.422 -27.534 1.00 83.44 358 LYS A CA 1
ATOM 2823 C C . LYS A 1 358 ? 8.956 -25.383 -27.820 1.00 83.44 358 LYS A C 1
ATOM 2825 O O . LYS A 1 358 ? 8.542 -25.048 -28.932 1.00 83.44 358 LYS A O 1
ATOM 2830 N N . LEU A 1 359 ? 8.133 -25.722 -26.827 1.00 83.69 359 LEU A N 1
ATOM 2831 C CA . LEU A 1 359 ? 6.677 -25.694 -26.953 1.00 83.69 359 LEU A CA 1
ATOM 2832 C C . LEU A 1 359 ? 6.175 -24.252 -27.121 1.00 83.69 359 LEU A C 1
ATOM 2834 O O . LEU A 1 359 ? 5.399 -23.982 -28.042 1.00 83.69 359 LEU A O 1
ATOM 2838 N N . ILE A 1 360 ? 6.678 -23.318 -26.308 1.00 86.00 360 ILE A N 1
ATOM 2839 C CA . ILE A 1 360 ? 6.359 -21.889 -26.414 1.00 86.00 360 ILE A CA 1
ATOM 2840 C C . ILE A 1 360 ? 6.766 -21.344 -27.790 1.00 86.00 360 ILE A C 1
ATOM 2842 O O . ILE A 1 360 ? 5.959 -20.679 -28.440 1.00 86.00 360 ILE A O 1
ATOM 2846 N N . ALA A 1 361 ? 7.968 -21.664 -28.280 1.00 86.81 361 ALA A N 1
ATOM 2847 C CA . ALA A 1 361 ? 8.443 -21.217 -29.589 1.00 86.81 361 ALA A CA 1
ATOM 2848 C C . ALA A 1 361 ? 7.516 -21.662 -30.729 1.00 86.81 361 ALA A C 1
ATOM 2850 O O . ALA A 1 361 ? 7.122 -20.851 -31.575 1.00 86.81 361 ALA A O 1
ATOM 2851 N N . ASN A 1 362 ? 7.101 -22.932 -30.713 1.00 87.44 362 ASN A N 1
ATOM 2852 C CA . ASN A 1 362 ? 6.145 -23.465 -31.681 1.00 87.44 362 ASN A CA 1
ATOM 2853 C C . ASN A 1 362 ? 4.782 -22.772 -31.584 1.00 87.44 362 ASN A C 1
ATOM 2855 O O . ASN A 1 362 ? 4.190 -22.435 -32.610 1.00 87.44 362 ASN A O 1
ATOM 2859 N N . PHE A 1 363 ? 4.290 -22.517 -30.373 1.00 86.75 363 PHE A N 1
ATOM 2860 C CA . PHE A 1 363 ? 3.008 -21.848 -30.175 1.00 86.75 363 PHE A CA 1
ATOM 2861 C C . PHE A 1 363 ? 3.020 -20.394 -30.670 1.00 86.75 363 PHE A C 1
ATOM 2863 O O . PHE A 1 363 ? 2.133 -20.000 -31.431 1.00 86.75 363 PHE A O 1
ATOM 2870 N N . ILE A 1 364 ? 4.056 -19.616 -30.330 1.00 88.81 364 ILE A N 1
ATOM 2871 C CA . ILE A 1 364 ? 4.221 -18.232 -30.805 1.00 88.81 364 ILE A CA 1
ATOM 2872 C C . ILE A 1 364 ? 4.316 -18.199 -32.335 1.00 88.81 364 ILE A C 1
ATOM 2874 O O . ILE A 1 364 ? 3.682 -17.356 -32.972 1.00 88.81 364 ILE A O 1
ATOM 2878 N N . LYS A 1 365 ? 5.027 -19.158 -32.947 1.00 88.94 365 LYS A N 1
ATOM 2879 C CA . LYS A 1 365 ? 5.100 -19.303 -34.411 1.00 88.94 365 LYS A CA 1
ATOM 2880 C C . LYS A 1 365 ? 3.736 -19.547 -35.058 1.00 88.94 365 LYS A C 1
ATOM 2882 O O . LYS A 1 365 ? 3.494 -19.118 -36.183 1.00 88.94 365 LYS A O 1
ATOM 2887 N N . ILE A 1 366 ? 2.849 -20.281 -34.389 1.00 88.19 366 ILE A N 1
ATOM 2888 C CA . ILE A 1 366 ? 1.505 -20.548 -34.904 1.00 88.19 366 ILE A CA 1
ATOM 2889 C C . ILE A 1 366 ? 0.637 -19.298 -34.761 1.00 88.19 366 ILE A C 1
ATOM 2891 O O . ILE A 1 366 ? 0.007 -18.900 -35.741 1.00 88.19 366 ILE A O 1
ATOM 2895 N N . LEU A 1 367 ? 0.641 -18.656 -33.588 1.00 87.94 367 LEU A N 1
ATOM 2896 C CA . LEU A 1 367 ? -0.155 -17.456 -33.326 1.00 87.94 367 LEU A CA 1
ATOM 2897 C C . LEU A 1 367 ? 0.264 -16.243 -34.155 1.00 87.94 367 LEU A C 1
ATOM 2899 O O . LEU A 1 367 ? -0.607 -15.463 -34.540 1.00 87.94 367 LEU A O 1
ATOM 2903 N N . SER A 1 368 ? 1.546 -16.106 -34.503 1.00 87.00 368 SER A N 1
ATOM 2904 C CA . SER A 1 368 ? 2.000 -15.019 -35.379 1.00 87.00 368 SER A CA 1
ATOM 2905 C C . SER A 1 368 ? 1.295 -15.039 -36.742 1.00 87.00 368 SER A C 1
ATOM 2907 O O . SER A 1 368 ? 1.009 -13.984 -37.303 1.00 87.00 368 SER A O 1
ATOM 2909 N N . ASN A 1 369 ? 0.885 -16.214 -37.239 1.00 88.06 369 ASN A N 1
ATOM 2910 C CA . ASN A 1 369 ? 0.085 -16.308 -38.463 1.00 88.06 369 ASN A CA 1
ATOM 2911 C C . ASN A 1 369 ? -1.343 -15.767 -38.285 1.00 88.06 369 ASN A C 1
ATOM 2913 O O . ASN A 1 369 ? -1.888 -15.196 -39.227 1.00 88.06 369 ASN A O 1
ATOM 2917 N N . TYR A 1 370 ? -1.945 -15.904 -37.097 1.00 88.12 370 TYR A N 1
ATOM 2918 C CA . TYR A 1 370 ? -3.284 -15.368 -36.806 1.00 88.12 370 TYR A CA 1
ATOM 2919 C C . TYR A 1 370 ? -3.284 -13.838 -36.677 1.00 88.12 370 TYR A C 1
ATOM 2921 O O . TYR A 1 370 ? -4.325 -13.222 -36.907 1.00 88.12 370 TYR A O 1
ATOM 2929 N N . LEU A 1 371 ? -2.132 -13.212 -36.398 1.00 87.50 371 LEU A N 1
ATOM 2930 C CA . LEU A 1 371 ? -1.986 -11.748 -36.410 1.00 87.50 371 LEU A CA 1
ATOM 2931 C C . LEU A 1 371 ? -2.153 -11.146 -37.816 1.00 87.50 371 LEU A C 1
ATOM 2933 O O . LEU A 1 371 ? -2.584 -10.004 -37.943 1.00 87.50 371 LEU A O 1
ATOM 2937 N N . ASN A 1 372 ? -1.898 -11.919 -38.881 1.00 86.69 372 ASN A N 1
ATOM 2938 C CA . ASN A 1 372 ? -2.168 -11.482 -40.259 1.00 86.69 372 ASN A CA 1
ATOM 2939 C C . ASN A 1 372 ? -3.670 -11.384 -40.582 1.00 86.69 372 ASN A C 1
ATOM 2941 O O . ASN A 1 372 ? -4.036 -10.846 -41.626 1.00 86.69 372 ASN A O 1
ATOM 2945 N N . SER A 1 373 ? -4.551 -11.928 -39.735 1.00 86.06 373 SER A N 1
ATOM 2946 C CA . SER A 1 373 ? -5.995 -11.830 -39.950 1.00 86.06 373 SER A CA 1
ATOM 2947 C C . SER A 1 373 ? -6.458 -10.378 -39.816 1.00 86.06 373 SER A C 1
ATOM 2949 O O . SER A 1 373 ? -6.061 -9.679 -38.890 1.00 86.06 373 SER A O 1
ATOM 2951 N N . GLN A 1 374 ? -7.345 -9.931 -40.707 1.00 83.38 374 GLN A N 1
ATOM 2952 C CA . GLN A 1 374 ? -7.927 -8.580 -40.656 1.00 83.38 374 GLN A CA 1
ATOM 2953 C C . GLN A 1 374 ? -9.067 -8.455 -39.630 1.00 83.38 374 GLN A C 1
ATOM 2955 O O . GLN A 1 374 ? -9.621 -7.374 -39.444 1.00 83.38 374 GLN A O 1
ATOM 2960 N N . LEU A 1 375 ? -9.455 -9.555 -38.973 1.00 87.19 375 LEU A N 1
ATOM 2961 C CA . LEU A 1 375 ? -10.564 -9.585 -38.020 1.00 87.19 375 LEU A CA 1
ATOM 2962 C C . LEU A 1 375 ? -10.086 -9.264 -36.590 1.00 87.19 375 LEU A C 1
ATOM 2964 O O . LEU A 1 375 ? -9.342 -10.069 -36.021 1.00 87.19 375 LEU A O 1
ATOM 2968 N N . PRO A 1 376 ? -10.594 -8.188 -35.948 1.00 86.44 376 PRO A N 1
ATOM 2969 C CA . PRO A 1 376 ? -10.205 -7.786 -34.590 1.00 86.44 376 PRO A CA 1
ATOM 2970 C C . PRO A 1 376 ? -10.287 -8.885 -33.542 1.00 86.44 376 PRO A C 1
ATOM 2972 O O . PRO A 1 376 ? -9.350 -9.085 -32.778 1.00 86.44 376 PRO A O 1
ATOM 2975 N N . ALA A 1 377 ? -11.367 -9.667 -33.541 1.00 86.62 377 ALA A N 1
ATOM 2976 C CA . ALA A 1 377 ? -11.545 -10.742 -32.568 1.00 86.62 377 ALA A CA 1
ATOM 2977 C C . ALA A 1 377 ? -10.420 -11.796 -32.613 1.00 86.62 377 ALA A C 1
ATOM 2979 O O . ALA A 1 377 ? -10.134 -12.425 -31.596 1.00 86.62 377 ALA A O 1
ATOM 2980 N N . ILE A 1 378 ? -9.784 -11.989 -33.774 1.00 87.56 378 ILE A N 1
ATOM 2981 C CA . ILE A 1 378 ? -8.786 -13.036 -34.004 1.00 87.56 378 ILE A CA 1
ATOM 2982 C C . ILE A 1 378 ? -7.400 -12.544 -33.599 1.00 87.56 378 ILE A C 1
ATOM 2984 O O . ILE A 1 378 ? -6.780 -13.162 -32.733 1.00 87.56 378 ILE A O 1
ATOM 2988 N N . TYR A 1 379 ? -6.935 -11.420 -34.156 1.00 89.88 379 TYR A N 1
ATOM 2989 C CA . TYR A 1 379 ? -5.596 -10.921 -33.838 1.00 89.88 379 TYR A CA 1
ATOM 2990 C C . TYR A 1 379 ? -5.485 -10.423 -32.387 1.00 89.88 379 TYR A C 1
ATOM 2992 O O . TYR A 1 379 ? -4.446 -10.639 -31.774 1.00 89.88 379 TYR A O 1
ATOM 3000 N N . ILE A 1 380 ? -6.556 -9.870 -31.790 1.00 90.62 380 ILE A N 1
ATOM 3001 C CA . ILE A 1 380 ? -6.574 -9.492 -30.361 1.00 90.62 380 ILE A CA 1
ATOM 3002 C C . ILE A 1 380 ? -6.503 -10.735 -29.464 1.00 90.62 380 ILE A C 1
ATOM 3004 O O . ILE A 1 380 ? -5.808 -10.744 -28.452 1.00 90.62 380 ILE A O 1
ATOM 3008 N N . SER A 1 381 ? -7.214 -11.812 -29.816 1.00 88.81 381 SER A N 1
ATOM 3009 C CA . SER A 1 381 ? -7.133 -13.062 -29.048 1.00 88.81 381 SER A CA 1
ATOM 3010 C C . SER A 1 381 ? -5.742 -13.690 -29.159 1.00 88.81 381 SER A C 1
ATOM 3012 O O . SER A 1 381 ? -5.205 -14.156 -28.158 1.00 88.81 381 SER A O 1
ATOM 3014 N N . ALA A 1 382 ? -5.143 -13.669 -30.355 1.00 91.19 382 ALA A N 1
ATOM 3015 C CA . ALA A 1 382 ? -3.793 -14.174 -30.584 1.00 91.19 382 ALA A CA 1
ATOM 3016 C C . ALA A 1 382 ? -2.735 -13.355 -29.824 1.00 91.19 382 ALA A C 1
ATOM 3018 O O . ALA A 1 382 ? -1.893 -13.942 -29.147 1.00 91.19 382 ALA A O 1
ATOM 3019 N N . SER A 1 383 ? -2.795 -12.020 -29.865 1.00 92.31 383 SER A N 1
ATOM 3020 C CA . SER A 1 383 ? -1.848 -11.169 -29.135 1.00 92.31 383 SER A CA 1
ATOM 3021 C C . SER A 1 383 ? -1.961 -11.349 -27.623 1.00 92.31 383 SER A C 1
ATOM 3023 O O . SER A 1 383 ? -0.948 -11.578 -26.966 1.00 92.31 383 SER A O 1
ATOM 3025 N N . ASN A 1 384 ? -3.182 -11.363 -27.077 1.00 92.00 384 ASN A N 1
ATOM 3026 C CA . ASN A 1 384 ? -3.420 -11.632 -25.658 1.00 92.00 384 ASN A CA 1
ATOM 3027 C C . ASN A 1 384 ? -2.896 -13.013 -25.240 1.00 92.00 384 ASN A C 1
ATOM 3029 O O . ASN A 1 384 ? -2.364 -13.157 -24.142 1.00 92.00 384 ASN A O 1
ATOM 3033 N N . GLY A 1 385 ? -3.009 -14.019 -26.115 1.00 90.00 385 GLY A N 1
ATOM 3034 C CA . GLY A 1 385 ? -2.447 -15.349 -25.884 1.00 90.00 385 GLY A CA 1
ATOM 3035 C C . GLY A 1 385 ? -0.920 -15.353 -25.802 1.00 90.00 385 GLY A C 1
ATOM 3036 O O . GLY A 1 385 ? -0.362 -15.957 -24.887 1.00 90.00 385 GLY A O 1
ATOM 3037 N N . ILE A 1 386 ? -0.244 -14.647 -26.717 1.00 90.94 386 ILE A N 1
ATOM 3038 C CA . ILE A 1 386 ? 1.220 -14.487 -26.690 1.00 90.94 386 ILE A CA 1
ATOM 3039 C C . ILE A 1 386 ? 1.645 -13.760 -25.408 1.00 90.94 386 ILE A C 1
ATOM 3041 O O . ILE A 1 386 ? 2.513 -14.250 -24.689 1.00 90.94 386 ILE A O 1
ATOM 3045 N N . ILE A 1 387 ? 1.001 -12.633 -25.086 1.00 90.81 387 ILE A N 1
ATOM 3046 C CA . ILE A 1 387 ? 1.309 -11.824 -23.898 1.00 90.81 387 ILE A CA 1
ATOM 3047 C C . ILE A 1 387 ? 1.144 -12.647 -22.616 1.00 90.81 387 ILE A C 1
ATOM 3049 O O . ILE A 1 387 ? 2.044 -12.650 -21.782 1.00 90.81 387 ILE A O 1
ATOM 3053 N N . ALA A 1 388 ? 0.037 -13.384 -22.475 1.00 88.50 388 ALA A N 1
ATOM 3054 C CA 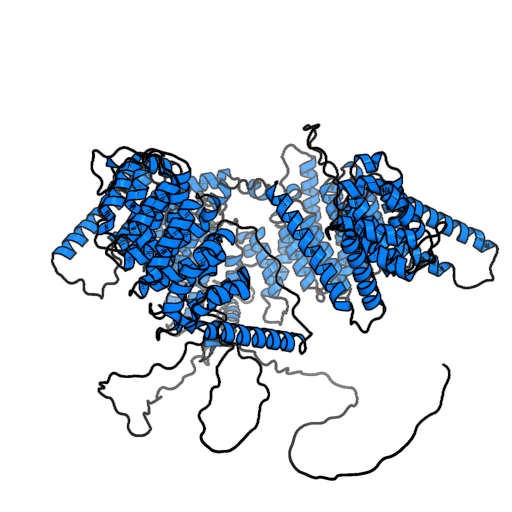. ALA A 1 388 ? -0.231 -14.185 -21.282 1.00 88.50 388 ALA A CA 1
ATOM 3055 C C . ALA A 1 388 ? 0.800 -15.304 -21.068 1.00 88.50 388 ALA A C 1
ATOM 3057 O O . ALA A 1 388 ? 1.124 -15.634 -19.929 1.00 88.50 388 ALA A O 1
ATOM 3058 N N . ILE A 1 389 ? 1.339 -15.887 -22.143 1.00 87.38 389 ILE A N 1
ATOM 3059 C CA . ILE A 1 389 ? 2.407 -16.886 -22.025 1.00 87.38 389 ILE A CA 1
ATOM 3060 C C . ILE A 1 389 ? 3.720 -16.229 -21.629 1.00 87.38 389 ILE A C 1
ATOM 3062 O O . ILE A 1 389 ? 4.375 -16.713 -20.709 1.00 87.38 389 ILE A O 1
ATOM 3066 N N . LEU A 1 390 ? 4.084 -15.121 -22.274 1.00 85.81 390 LEU A N 1
ATOM 3067 C CA . LEU A 1 390 ? 5.309 -14.397 -21.944 1.00 85.81 390 LEU A CA 1
ATOM 3068 C C . LEU A 1 390 ? 5.306 -13.910 -20.487 1.00 85.81 390 LEU A C 1
ATOM 3070 O O . LEU A 1 390 ? 6.334 -13.997 -19.828 1.00 85.81 390 LEU A O 1
ATOM 3074 N N . SER A 1 391 ? 4.158 -13.470 -19.960 1.00 85.25 391 SER A N 1
ATOM 3075 C CA . SER A 1 391 ? 4.054 -12.977 -18.581 1.00 85.25 391 SER A CA 1
ATOM 3076 C C . SER A 1 391 ? 3.958 -14.079 -17.524 1.00 85.25 391 SER A C 1
ATOM 3078 O O . SER A 1 391 ? 4.470 -13.907 -16.422 1.00 85.25 391 SER A O 1
ATOM 3080 N N . ASN A 1 392 ? 3.270 -15.190 -17.819 1.00 82.25 392 ASN A N 1
ATOM 3081 C CA . ASN A 1 392 ? 2.929 -16.194 -16.801 1.00 82.25 392 ASN A CA 1
ATOM 3082 C C . ASN A 1 392 ? 3.805 -17.452 -16.855 1.00 82.25 392 ASN A C 1
ATOM 3084 O O . ASN A 1 392 ? 3.845 -18.198 -15.877 1.00 82.25 392 ASN A O 1
ATOM 3088 N N . CYS A 1 393 ? 4.440 -17.737 -17.997 1.00 77.88 393 CYS A N 1
ATOM 3089 C CA . CYS A 1 393 ? 5.164 -18.995 -18.213 1.00 77.88 393 CYS A CA 1
ATOM 3090 C C . CYS A 1 393 ? 6.686 -18.842 -18.130 1.00 77.88 393 CYS A C 1
ATOM 3092 O O . CYS A 1 393 ? 7.360 -19.831 -17.856 1.00 77.88 393 CYS A O 1
ATOM 3094 N N . LEU A 1 394 ? 7.226 -17.639 -18.351 1.00 76.94 394 LEU A N 1
ATOM 3095 C CA . LEU A 1 394 ? 8.650 -17.358 -18.171 1.00 76.94 394 LEU A CA 1
ATOM 3096 C C . LEU A 1 394 ? 8.929 -17.111 -16.683 1.00 76.94 394 LEU A C 1
ATOM 3098 O O . LEU A 1 394 ? 8.593 -16.061 -16.142 1.00 76.94 394 LEU A O 1
ATOM 3102 N N . THR A 1 395 ? 9.502 -18.101 -16.001 1.00 71.69 395 THR A N 1
ATOM 3103 C CA . THR A 1 395 ? 9.950 -17.961 -14.609 1.00 71.69 395 THR A CA 1
ATOM 3104 C C . THR A 1 395 ? 11.289 -17.224 -14.547 1.00 71.69 395 THR A C 1
ATOM 3106 O O . THR A 1 395 ? 12.125 -17.371 -15.435 1.00 71.69 395 THR A O 1
ATOM 3109 N N . GLU A 1 396 ? 11.523 -16.442 -13.486 1.00 69.25 396 GLU A N 1
ATOM 3110 C CA . GLU A 1 396 ? 12.786 -15.695 -13.323 1.00 69.25 396 GLU A CA 1
ATOM 3111 C C . GLU A 1 396 ? 14.016 -16.621 -13.257 1.00 69.25 396 GLU A C 1
ATOM 3113 O O . GLU A 1 396 ? 15.103 -16.219 -13.666 1.00 69.25 396 GLU A O 1
ATOM 3118 N N . ASP A 1 397 ? 13.835 -17.876 -12.834 1.00 67.69 397 ASP A N 1
ATOM 3119 C CA . ASP A 1 397 ? 14.895 -18.889 -12.758 1.00 67.69 397 ASP A CA 1
ATOM 3120 C C . ASP A 1 397 ? 15.501 -19.235 -14.131 1.00 67.69 397 ASP A C 1
ATOM 3122 O O . ASP A 1 397 ? 16.684 -19.554 -14.221 1.00 67.69 397 ASP A O 1
ATOM 3126 N N . LEU A 1 398 ? 14.722 -19.123 -15.217 1.00 72.81 398 LEU A N 1
ATOM 3127 C CA . LEU A 1 398 ? 15.188 -19.359 -16.593 1.00 72.81 398 LEU A CA 1
ATOM 3128 C C . LEU A 1 398 ? 16.157 -18.285 -17.103 1.00 72.81 398 LEU A C 1
ATOM 3130 O O . LEU A 1 398 ? 16.857 -18.485 -18.097 1.00 72.81 398 LEU A O 1
ATOM 3134 N N . LEU A 1 399 ? 16.166 -17.123 -16.455 1.00 75.62 399 LEU A N 1
ATOM 3135 C CA . LEU A 1 399 ? 16.908 -15.945 -16.889 1.00 75.62 399 LEU A CA 1
ATOM 3136 C C . LEU A 1 399 ? 18.231 -15.771 -16.128 1.00 75.62 399 LEU A C 1
ATOM 3138 O O . LEU A 1 399 ? 18.967 -14.826 -16.405 1.00 75.62 399 LEU A O 1
ATOM 3142 N N . LEU A 1 400 ? 18.540 -16.663 -15.184 1.00 76.94 400 LEU A N 1
ATOM 3143 C CA . LEU A 1 400 ? 19.777 -16.630 -14.407 1.00 76.94 400 LEU A CA 1
ATOM 3144 C C . LEU A 1 400 ? 20.995 -16.981 -15.278 1.00 76.94 400 LEU A C 1
ATOM 3146 O O . LEU A 1 400 ? 20.909 -17.811 -16.186 1.00 76.94 400 LEU A O 1
ATOM 3150 N N . LEU A 1 401 ? 22.149 -16.367 -14.988 1.00 71.94 401 LEU A N 1
ATOM 3151 C CA . LEU A 1 401 ? 23.415 -16.753 -15.634 1.00 71.94 401 LEU A CA 1
ATOM 3152 C C . LEU A 1 401 ? 23.840 -18.161 -15.175 1.00 71.94 401 LEU A C 1
ATOM 3154 O O . LEU A 1 401 ? 23.598 -18.514 -14.015 1.00 71.94 401 LEU A O 1
ATOM 3158 N N . PRO A 1 402 ? 24.516 -18.944 -16.036 1.00 76.00 402 PRO A N 1
ATOM 3159 C CA . PRO A 1 402 ? 24.862 -20.327 -15.735 1.00 76.00 402 PRO A CA 1
ATOM 3160 C C . PRO A 1 402 ? 25.840 -20.431 -14.559 1.00 76.00 402 PRO A C 1
ATOM 3162 O O . PRO A 1 402 ? 26.773 -19.633 -14.412 1.00 76.00 402 PRO A O 1
ATOM 3165 N N . SER A 1 403 ? 25.654 -21.463 -13.734 1.00 68.31 403 SER A N 1
ATOM 3166 C CA . SER A 1 403 ? 26.625 -21.835 -12.706 1.00 68.31 403 SER A CA 1
ATOM 3167 C C . SER A 1 403 ? 27.814 -22.513 -13.382 1.00 68.31 403 SER A C 1
ATOM 3169 O O . SER A 1 403 ? 27.635 -23.426 -14.186 1.00 68.31 403 SER A O 1
ATOM 3171 N N . LYS A 1 404 ? 29.048 -22.105 -13.049 1.00 65.31 404 LYS A N 1
ATOM 3172 C CA . LYS A 1 404 ? 30.281 -22.603 -13.700 1.00 65.31 404 LYS A CA 1
ATOM 3173 C C . LYS A 1 404 ? 30.472 -24.128 -13.621 1.00 65.31 404 LYS A C 1
ATOM 3175 O O . LYS A 1 404 ? 31.306 -24.655 -14.350 1.00 65.31 404 LYS A O 1
ATOM 3180 N N . ASN A 1 405 ? 29.727 -24.814 -12.753 1.00 57.94 405 ASN A N 1
ATOM 3181 C CA . ASN A 1 405 ? 29.878 -26.242 -12.478 1.00 57.94 405 ASN A CA 1
ATOM 3182 C C . ASN A 1 405 ? 28.732 -27.119 -13.027 1.00 57.94 405 ASN A C 1
ATOM 3184 O O . ASN A 1 405 ? 28.877 -28.338 -13.003 1.00 57.94 405 ASN A O 1
ATOM 3188 N N . ASP A 1 406 ? 27.641 -26.539 -13.548 1.00 70.25 406 ASP A N 1
ATOM 3189 C CA . ASP A 1 406 ? 26.457 -27.290 -13.998 1.00 70.25 406 ASP A CA 1
ATOM 3190 C C . ASP A 1 406 ? 26.294 -27.216 -15.523 1.00 70.25 406 ASP A C 1
ATOM 3192 O O . ASP A 1 406 ? 25.808 -26.212 -16.053 1.00 70.25 406 ASP A O 1
ATOM 3196 N N . LEU A 1 407 ? 26.661 -28.294 -16.234 1.00 69.69 407 LEU A N 1
ATOM 3197 C CA . LEU A 1 407 ? 26.508 -28.393 -17.697 1.00 69.69 407 LEU A CA 1
ATOM 3198 C C . LEU A 1 407 ? 25.060 -28.158 -18.160 1.00 69.69 407 LEU A C 1
ATOM 3200 O O . LEU A 1 407 ? 24.844 -27.496 -19.175 1.00 69.69 407 LEU A O 1
ATOM 3204 N N . ASP A 1 408 ? 24.076 -28.633 -17.396 1.00 67.00 408 ASP A N 1
ATOM 3205 C CA . ASP A 1 408 ? 22.655 -28.467 -17.722 1.00 67.00 408 ASP A CA 1
ATOM 3206 C C . ASP A 1 408 ? 22.227 -26.988 -17.678 1.00 67.00 408 ASP A C 1
ATOM 3208 O O . ASP A 1 408 ? 21.420 -26.545 -18.495 1.00 67.00 408 ASP A O 1
ATOM 3212 N N . SER A 1 409 ? 22.820 -26.187 -16.783 1.00 70.06 409 SER A N 1
ATOM 3213 C CA . SER A 1 409 ? 22.536 -24.747 -16.688 1.00 70.06 409 SER A CA 1
ATOM 3214 C C . SER A 1 409 ? 23.069 -23.968 -17.893 1.00 70.06 409 SER A C 1
ATOM 3216 O O . SER A 1 409 ? 22.419 -23.035 -18.363 1.00 70.06 409 SER A O 1
ATOM 3218 N N . ILE A 1 410 ? 24.215 -24.392 -18.438 1.00 77.31 410 ILE A N 1
ATOM 3219 C CA . ILE A 1 410 ? 24.819 -23.808 -19.642 1.00 77.31 410 ILE A CA 1
ATOM 3220 C C . ILE A 1 410 ? 23.932 -24.101 -20.854 1.00 77.31 410 ILE A C 1
ATOM 3222 O O . ILE A 1 410 ? 23.601 -23.192 -21.610 1.00 77.31 410 ILE A O 1
ATOM 3226 N N . GLN A 1 411 ? 23.467 -25.345 -20.995 1.00 77.81 411 GLN A N 1
ATOM 3227 C CA . GLN A 1 411 ? 22.597 -25.731 -22.105 1.00 77.81 411 GLN A CA 1
ATOM 3228 C C . GLN A 1 411 ? 21.234 -25.017 -22.068 1.00 77.81 411 GLN A C 1
ATOM 3230 O O . GLN A 1 411 ? 20.706 -24.641 -23.116 1.00 77.81 411 GLN A O 1
ATOM 3235 N N . ILE A 1 412 ? 20.652 -24.823 -20.877 1.00 77.50 412 ILE A N 1
ATOM 3236 C CA . ILE A 1 412 ? 19.428 -24.023 -20.705 1.00 77.50 412 ILE A CA 1
ATOM 3237 C C . ILE A 1 412 ? 19.690 -22.572 -21.106 1.00 77.50 412 ILE A C 1
ATOM 3239 O O . ILE A 1 412 ? 18.893 -21.991 -21.840 1.00 77.50 412 ILE A O 1
ATOM 3243 N N . TYR A 1 413 ? 20.810 -22.001 -20.664 1.00 82.19 413 TYR A N 1
ATOM 3244 C CA . TYR A 1 413 ? 21.168 -20.625 -20.976 1.00 82.19 413 TYR A CA 1
ATOM 3245 C C . TYR A 1 413 ? 21.299 -20.387 -22.490 1.00 82.19 413 TYR A C 1
ATOM 3247 O O . TYR A 1 413 ? 20.672 -19.453 -22.990 1.00 82.19 413 TYR A O 1
ATOM 3255 N N . GLU A 1 414 ? 22.024 -21.251 -23.210 1.00 83.88 414 GLU A N 1
ATOM 3256 C CA . GLU A 1 414 ? 22.202 -21.168 -24.670 1.00 83.88 414 GLU A CA 1
ATOM 3257 C C . GLU A 1 414 ? 20.871 -21.295 -25.426 1.00 83.88 414 GLU A C 1
ATOM 3259 O O . GLU A 1 414 ? 20.582 -20.497 -26.312 1.00 83.88 414 GLU A O 1
ATOM 3264 N N . GLN A 1 415 ? 20.005 -22.241 -25.042 1.00 82.06 415 GLN A N 1
ATOM 3265 C CA . GLN A 1 415 ? 18.695 -22.393 -25.693 1.00 82.06 415 GLN A CA 1
ATOM 3266 C C . GLN A 1 415 ? 17.758 -21.208 -25.440 1.00 82.06 415 GLN A C 1
ATOM 3268 O O . GLN A 1 415 ? 16.914 -20.905 -26.285 1.00 82.06 415 GLN A O 1
ATOM 3273 N N . VAL A 1 416 ? 17.875 -20.547 -24.284 1.00 84.62 416 VAL A N 1
ATOM 3274 C CA . VAL A 1 416 ? 17.141 -19.305 -24.019 1.00 84.62 416 VAL A CA 1
ATOM 3275 C C . VAL A 1 416 ? 17.669 -18.173 -24.902 1.00 84.62 416 VAL A C 1
ATOM 3277 O O . VAL A 1 416 ? 16.848 -17.433 -25.435 1.00 84.62 416 VAL A O 1
ATOM 3280 N N . ASP A 1 417 ? 18.984 -18.059 -25.116 1.00 84.88 417 ASP A N 1
ATOM 3281 C CA . ASP A 1 417 ? 19.556 -17.054 -26.028 1.00 84.88 417 ASP A CA 1
ATOM 3282 C C . ASP A 1 417 ? 19.103 -17.288 -27.477 1.00 84.88 417 ASP A C 1
ATOM 3284 O O . ASP A 1 417 ? 18.570 -16.372 -28.103 1.00 84.88 417 ASP A O 1
ATOM 3288 N N . ASP A 1 418 ? 19.177 -18.527 -27.977 1.00 87.19 418 ASP A N 1
ATOM 3289 C CA . ASP A 1 418 ? 18.656 -18.885 -29.307 1.00 87.19 418 ASP A CA 1
ATOM 3290 C C . ASP A 1 418 ? 17.165 -18.527 -29.449 1.00 87.19 418 ASP A C 1
ATOM 3292 O O . ASP A 1 418 ? 16.698 -18.073 -30.501 1.00 87.19 418 ASP A O 1
ATOM 3296 N N . PHE A 1 419 ? 16.393 -18.721 -28.376 1.00 88.31 419 PHE A N 1
ATOM 3297 C CA . PHE A 1 419 ? 14.979 -18.375 -28.338 1.00 88.31 419 PHE A CA 1
ATOM 3298 C C . PHE A 1 419 ? 14.741 -16.858 -28.337 1.00 88.31 419 PHE A C 1
ATOM 3300 O O . PHE A 1 419 ? 13.845 -16.392 -29.045 1.00 88.31 419 PHE A O 1
ATOM 3307 N N . ILE A 1 420 ? 15.541 -16.080 -27.602 1.00 89.31 420 ILE A N 1
ATOM 3308 C CA . ILE A 1 420 ? 15.487 -14.609 -27.604 1.00 89.31 420 ILE A CA 1
ATOM 3309 C C . ILE A 1 420 ? 15.824 -14.072 -28.999 1.00 89.31 420 ILE A C 1
ATOM 3311 O O . ILE A 1 420 ? 15.060 -13.263 -29.534 1.00 89.31 420 ILE A O 1
ATOM 3315 N N . SER A 1 421 ? 16.883 -14.582 -29.631 1.00 90.69 421 SER A N 1
ATOM 3316 C CA . SER A 1 421 ? 17.259 -14.219 -31.000 1.00 90.69 421 SER A CA 1
ATOM 3317 C C . SER A 1 421 ? 16.133 -14.531 -31.997 1.00 90.69 421 SER A C 1
ATOM 3319 O O . SER A 1 421 ? 15.731 -13.660 -32.774 1.00 90.69 421 SER A O 1
ATOM 3321 N N . TYR A 1 422 ? 15.519 -15.720 -31.912 1.00 91.69 422 TYR A N 1
ATOM 3322 C CA . TYR A 1 422 ? 14.343 -16.075 -32.719 1.00 91.69 422 TYR A CA 1
ATOM 3323 C C . TYR A 1 422 ? 13.164 -15.106 -32.515 1.00 91.69 422 TYR A C 1
ATOM 3325 O O . TYR A 1 422 ? 12.497 -14.714 -33.478 1.00 91.69 422 TYR A O 1
ATOM 3333 N N . LEU A 1 423 ? 12.885 -14.713 -31.269 1.00 90.50 423 LEU A N 1
ATOM 3334 C CA . LEU A 1 423 ? 11.814 -13.766 -30.961 1.00 90.50 423 LEU A CA 1
ATOM 3335 C C . LEU A 1 423 ? 12.126 -12.353 -31.458 1.00 90.50 423 LEU A C 1
ATOM 3337 O O . LEU A 1 423 ? 11.203 -11.664 -31.893 1.00 90.50 423 LEU A O 1
ATOM 3341 N N . SER A 1 424 ? 13.391 -11.929 -31.440 1.00 91.31 424 SER A N 1
ATOM 3342 C CA . SER A 1 424 ? 13.807 -10.644 -32.011 1.00 91.31 424 SER A CA 1
ATOM 3343 C C . SER A 1 424 ? 13.599 -10.610 -33.525 1.00 91.31 424 SER A C 1
ATOM 3345 O O . SER A 1 424 ? 12.989 -9.672 -34.046 1.00 91.31 424 SER A O 1
ATOM 3347 N N . ASP A 1 425 ? 13.981 -11.673 -34.237 1.00 92.00 425 ASP A N 1
ATOM 3348 C CA . ASP A 1 425 ? 13.724 -11.803 -35.675 1.00 92.00 425 ASP A CA 1
ATOM 3349 C C . ASP A 1 425 ? 12.224 -11.819 -35.994 1.00 92.00 425 ASP A C 1
ATOM 3351 O O . ASP A 1 425 ? 11.758 -11.166 -36.936 1.00 92.00 425 ASP A O 1
ATOM 3355 N N . LEU A 1 426 ? 11.429 -12.533 -35.193 1.00 90.50 426 LEU A N 1
ATOM 3356 C CA . LEU A 1 426 ? 9.975 -12.536 -35.321 1.00 90.50 426 LEU A CA 1
ATOM 3357 C C . LEU A 1 426 ? 9.397 -11.134 -35.088 1.00 90.50 426 LEU A C 1
ATOM 3359 O O . LEU A 1 426 ? 8.541 -10.696 -35.857 1.00 90.50 426 LEU A O 1
ATOM 3363 N N . LEU A 1 427 ? 9.882 -10.407 -34.082 1.00 90.69 427 LEU A N 1
ATOM 3364 C CA . LEU A 1 427 ? 9.431 -9.054 -33.772 1.00 90.69 427 LEU A CA 1
ATOM 3365 C C . LEU A 1 427 ? 9.796 -8.056 -34.879 1.00 90.69 427 LEU A C 1
ATOM 3367 O O . LEU A 1 427 ? 8.943 -7.267 -35.278 1.00 90.69 427 LEU A O 1
ATOM 3371 N N . ASN A 1 428 ? 11.005 -8.130 -35.443 1.00 89.69 428 ASN A N 1
ATOM 3372 C CA . ASN A 1 428 ? 11.395 -7.324 -36.607 1.00 89.69 428 ASN A CA 1
ATOM 3373 C C . ASN A 1 428 ? 10.443 -7.547 -37.794 1.00 89.69 428 ASN A C 1
ATOM 3375 O O . ASN A 1 428 ? 10.058 -6.599 -38.480 1.00 89.69 428 ASN A O 1
ATOM 3379 N N . ASN A 1 429 ? 9.997 -8.789 -38.003 1.00 89.56 429 ASN A N 1
ATOM 3380 C CA . ASN A 1 429 ? 8.994 -9.109 -39.018 1.00 89.56 429 ASN A CA 1
ATOM 3381 C C . ASN A 1 429 ? 7.597 -8.565 -38.665 1.00 89.56 429 ASN A C 1
ATOM 3383 O O . ASN A 1 429 ? 6.891 -8.082 -39.556 1.00 89.56 429 ASN A O 1
ATOM 3387 N N . LEU A 1 430 ? 7.191 -8.620 -37.391 1.00 88.44 430 LEU A N 1
ATOM 3388 C CA . LEU A 1 430 ? 5.914 -8.072 -36.914 1.00 88.44 430 LEU A CA 1
ATOM 3389 C C . LEU A 1 430 ? 5.864 -6.538 -36.960 1.00 88.44 430 LEU A C 1
ATOM 3391 O O . LEU A 1 430 ? 4.793 -5.980 -37.154 1.00 88.44 430 LEU A O 1
ATOM 3395 N N . LEU A 1 431 ? 7.002 -5.849 -36.845 1.00 87.44 431 LEU A N 1
ATOM 3396 C CA . LEU A 1 431 ? 7.101 -4.391 -36.998 1.00 87.44 431 LEU A CA 1
ATOM 3397 C C . LEU A 1 431 ? 7.125 -3.940 -38.473 1.00 87.44 431 LEU A C 1
ATOM 3399 O O . LEU A 1 431 ? 7.292 -2.757 -38.766 1.00 87.44 431 LEU A O 1
ATOM 3403 N N . SER A 1 432 ? 6.958 -4.861 -39.426 1.00 86.31 432 SER A N 1
ATOM 3404 C CA . SER A 1 432 ? 6.842 -4.516 -40.844 1.00 86.31 432 SER A CA 1
ATOM 3405 C C . SER A 1 432 ? 5.464 -3.941 -41.197 1.00 86.31 432 SER A C 1
ATOM 3407 O O . SER A 1 432 ? 4.465 -4.168 -40.517 1.00 86.31 432 SER A O 1
ATOM 3409 N N . VAL A 1 433 ? 5.382 -3.263 -42.348 1.00 81.12 433 VAL A N 1
ATOM 3410 C CA . VAL A 1 433 ? 4.144 -2.641 -42.868 1.00 81.12 433 VAL A CA 1
ATOM 3411 C C . VAL A 1 433 ? 2.977 -3.638 -42.995 1.00 81.12 433 VAL A C 1
ATOM 3413 O O . VAL A 1 433 ? 1.817 -3.236 -42.942 1.00 81.12 433 VAL A O 1
ATOM 3416 N N . LYS A 1 434 ? 3.262 -4.944 -43.111 1.00 82.56 434 LYS A N 1
ATOM 3417 C CA . LYS A 1 434 ? 2.249 -6.009 -43.220 1.00 82.56 434 LYS A CA 1
ATOM 3418 C C . LYS A 1 434 ? 1.291 -6.067 -42.027 1.00 82.56 434 LYS A C 1
ATOM 3420 O O . LYS A 1 434 ? 0.153 -6.484 -42.205 1.00 82.56 434 LYS A O 1
ATOM 3425 N N . TYR A 1 435 ? 1.738 -5.649 -40.846 1.00 85.12 435 TYR A N 1
ATOM 3426 C CA . TYR A 1 435 ? 0.987 -5.754 -39.593 1.00 85.12 435 TYR A CA 1
ATOM 3427 C C . TYR A 1 435 ? 0.475 -4.399 -39.090 1.00 85.12 435 TYR A C 1
ATOM 3429 O O . TYR A 1 435 ? 0.132 -4.259 -37.918 1.00 85.12 435 TYR A O 1
ATOM 3437 N N . ASN A 1 436 ? 0.389 -3.390 -39.967 1.00 84.31 436 ASN A N 1
ATOM 3438 C CA . ASN A 1 436 ? -0.003 -2.040 -39.558 1.00 84.31 436 ASN A CA 1
ATOM 3439 C C . ASN A 1 436 ? -1.433 -1.971 -38.968 1.00 84.31 436 ASN A C 1
ATOM 3441 O O . ASN A 1 436 ? -1.743 -1.103 -38.155 1.00 84.31 436 ASN A O 1
ATOM 3445 N N . HIS A 1 437 ? -2.320 -2.903 -39.344 1.00 85.75 437 HIS A N 1
ATOM 3446 C CA . HIS A 1 437 ? -3.673 -3.004 -38.779 1.00 85.75 437 HIS A CA 1
ATOM 3447 C C . HIS A 1 437 ? -3.690 -3.455 -37.312 1.00 85.75 437 HIS A C 1
ATOM 3449 O O . HIS A 1 437 ? -4.670 -3.182 -36.624 1.00 85.75 437 HIS A O 1
ATOM 3455 N N . CYS A 1 438 ? -2.631 -4.118 -36.835 1.00 89.19 438 CYS A N 1
ATOM 3456 C CA . CYS A 1 438 ? -2.484 -4.598 -35.458 1.00 89.19 438 CYS A CA 1
ATOM 3457 C C . CYS A 1 438 ? -1.244 -4.015 -34.755 1.00 89.19 438 CYS A C 1
ATOM 3459 O O . CYS A 1 438 ? -0.681 -4.634 -33.850 1.00 89.19 438 CYS A O 1
ATOM 3461 N N . THR A 1 439 ? -0.794 -2.820 -35.163 1.00 89.69 439 THR A N 1
ATOM 3462 C CA . THR A 1 439 ? 0.378 -2.135 -34.583 1.00 89.69 439 THR A CA 1
ATOM 3463 C C . THR A 1 439 ? 0.272 -2.006 -33.066 1.00 89.69 439 THR A C 1
ATOM 3465 O O . THR A 1 439 ? 1.247 -2.241 -32.354 1.00 89.69 439 THR A O 1
ATOM 3468 N N . LYS A 1 440 ? -0.923 -1.692 -32.554 1.00 91.44 440 LYS A N 1
ATOM 3469 C CA . LYS A 1 440 ? -1.184 -1.590 -31.116 1.00 91.44 440 LYS A CA 1
ATOM 3470 C C . LYS A 1 440 ? -0.869 -2.896 -30.387 1.00 91.44 440 LYS A C 1
ATOM 3472 O O . LYS A 1 440 ? -0.157 -2.893 -29.386 1.00 91.44 440 LYS A O 1
ATOM 3477 N N . GLU A 1 441 ? -1.392 -4.008 -30.888 1.00 93.38 441 GLU A N 1
ATOM 3478 C CA . GLU A 1 441 ? -1.203 -5.332 -30.305 1.00 93.38 441 GLU A CA 1
ATOM 3479 C C . GLU A 1 441 ? 0.257 -5.793 -30.407 1.00 93.38 441 GLU A C 1
ATOM 3481 O O . GLU A 1 441 ? 0.776 -6.389 -29.466 1.00 93.38 441 GLU A O 1
ATOM 3486 N N . VAL A 1 442 ? 0.950 -5.472 -31.506 1.00 93.50 442 VAL A N 1
ATOM 3487 C CA . VAL A 1 442 ? 2.384 -5.771 -31.673 1.00 93.50 442 VAL A CA 1
ATOM 3488 C C . VAL A 1 442 ? 3.238 -4.996 -30.663 1.00 93.50 442 VAL A C 1
ATOM 3490 O O . VAL A 1 442 ? 4.132 -5.580 -30.052 1.00 93.50 442 VAL A O 1
ATOM 3493 N N . LEU A 1 443 ? 2.942 -3.713 -30.421 1.00 93.38 443 LEU A N 1
ATOM 3494 C CA . LEU A 1 443 ? 3.633 -2.917 -29.397 1.00 93.38 443 LEU A CA 1
ATOM 3495 C C . LEU A 1 443 ? 3.406 -3.485 -27.986 1.00 93.38 443 LEU A C 1
ATOM 3497 O O . LEU A 1 443 ? 4.341 -3.534 -27.190 1.00 93.38 443 LEU A O 1
ATOM 3501 N N . GLN A 1 444 ? 2.205 -3.989 -27.686 1.00 93.94 444 GLN A N 1
ATOM 3502 C CA . GLN A 1 444 ? 1.925 -4.667 -26.413 1.00 93.94 444 GLN A CA 1
ATOM 3503 C C . GLN A 1 444 ? 2.693 -5.990 -26.265 1.00 93.94 444 GLN A C 1
ATOM 3505 O O . GLN A 1 444 ? 3.189 -6.287 -25.179 1.00 93.94 444 GLN A O 1
ATOM 3510 N N . ILE A 1 445 ? 2.844 -6.767 -27.346 1.00 93.88 445 ILE A N 1
ATOM 3511 C CA . ILE A 1 445 ? 3.701 -7.965 -27.348 1.00 93.88 445 ILE A CA 1
ATOM 3512 C C . ILE A 1 445 ? 5.157 -7.570 -27.082 1.00 93.88 445 ILE A C 1
ATOM 3514 O O . ILE A 1 445 ? 5.821 -8.217 -26.276 1.00 93.88 445 ILE A O 1
ATOM 3518 N N . PHE A 1 446 ? 5.651 -6.498 -27.708 1.00 94.31 446 PHE A N 1
ATOM 3519 C CA . PHE A 1 446 ? 7.019 -6.034 -27.477 1.00 94.31 446 PHE A CA 1
ATOM 3520 C C . PHE A 1 446 ? 7.240 -5.600 -26.022 1.00 94.31 446 PHE A C 1
ATOM 3522 O O . PHE A 1 446 ? 8.231 -5.978 -25.401 1.00 94.31 446 PHE A O 1
ATOM 3529 N N . GLN A 1 447 ? 6.279 -4.881 -25.443 1.00 93.44 447 GLN A N 1
ATOM 3530 C CA . GLN A 1 447 ? 6.310 -4.535 -24.027 1.00 93.44 447 GLN A CA 1
ATOM 3531 C C . GLN A 1 447 ? 6.395 -5.788 -23.138 1.00 93.44 447 GLN A C 1
ATOM 3533 O O . GLN A 1 447 ? 7.228 -5.845 -22.233 1.00 93.44 447 GLN A O 1
ATOM 3538 N N . ALA A 1 448 ? 5.577 -6.808 -23.426 1.00 92.06 448 ALA A N 1
ATOM 3539 C CA . ALA A 1 448 ? 5.595 -8.073 -22.697 1.00 92.06 448 ALA A CA 1
ATOM 3540 C C . ALA A 1 448 ? 6.946 -8.800 -22.827 1.00 92.06 448 ALA A C 1
ATOM 3542 O O . ALA A 1 448 ? 7.454 -9.298 -21.825 1.00 92.06 448 ALA A O 1
ATOM 3543 N N . LEU A 1 449 ? 7.561 -8.807 -24.017 1.00 91.81 449 LEU A N 1
ATOM 3544 C CA . LEU A 1 449 ? 8.892 -9.386 -24.250 1.00 91.81 449 LEU A CA 1
ATOM 3545 C C . LEU A 1 449 ? 9.974 -8.704 -23.406 1.00 91.81 449 LEU A C 1
ATOM 3547 O O . LEU A 1 449 ? 10.736 -9.395 -22.732 1.00 91.81 449 LEU A O 1
ATOM 3551 N N . LEU A 1 450 ? 10.003 -7.367 -23.387 1.00 91.00 450 LEU A N 1
ATOM 3552 C CA . LEU A 1 450 ? 10.959 -6.602 -22.580 1.00 91.00 450 LEU A CA 1
ATOM 3553 C C . LEU A 1 450 ? 10.784 -6.885 -21.082 1.00 91.00 450 LEU A C 1
ATOM 3555 O O . LEU A 1 450 ? 11.766 -7.145 -20.396 1.00 91.00 450 LEU A O 1
ATOM 3559 N N . SER A 1 451 ? 9.541 -6.912 -20.587 1.00 89.69 451 SER A N 1
ATOM 3560 C CA . SER A 1 451 ? 9.255 -7.233 -19.179 1.00 89.69 451 SER A CA 1
ATOM 3561 C C . SER A 1 451 ? 9.529 -8.698 -18.813 1.00 89.69 451 SER A C 1
ATOM 3563 O O . SER A 1 451 ? 9.869 -9.001 -17.670 1.00 89.69 451 SER A O 1
ATOM 3565 N N . GLY A 1 452 ? 9.379 -9.610 -19.779 1.00 86.00 452 GLY A N 1
ATOM 3566 C CA . GLY A 1 452 ? 9.570 -11.045 -19.595 1.00 86.00 452 GLY A CA 1
ATOM 3567 C C . GLY A 1 452 ? 11.044 -11.427 -19.532 1.00 86.00 452 GLY A C 1
ATOM 3568 O O . GLY A 1 452 ? 11.441 -12.128 -18.613 1.00 86.00 452 GLY A O 1
ATOM 3569 N N . PHE A 1 453 ? 11.866 -10.941 -20.469 1.00 86.31 453 PHE A N 1
ATOM 3570 C CA . PHE A 1 453 ? 13.301 -11.264 -20.533 1.00 86.31 453 PHE A CA 1
ATOM 3571 C C . PHE A 1 453 ? 14.200 -10.279 -19.780 1.00 86.31 453 PHE A C 1
ATOM 3573 O O . PHE A 1 453 ? 15.364 -10.591 -19.513 1.00 86.31 453 PHE A O 1
ATOM 3580 N N . LYS A 1 454 ? 13.673 -9.105 -19.414 1.00 86.12 454 LYS A N 1
ATOM 3581 C CA . LYS A 1 454 ? 14.362 -8.076 -18.625 1.00 86.12 454 LYS A CA 1
ATOM 3582 C C . LYS A 1 454 ? 15.730 -7.747 -19.229 1.00 86.12 454 LYS A C 1
ATOM 3584 O O . LYS A 1 454 ? 15.789 -7.429 -20.414 1.00 86.12 454 LYS A O 1
ATOM 3589 N N . PHE A 1 455 ? 16.834 -7.888 -18.490 1.00 80.62 455 PHE A N 1
ATOM 3590 C CA . PHE A 1 455 ? 18.179 -7.583 -18.996 1.00 80.62 455 PHE A CA 1
ATOM 3591 C C . PHE A 1 455 ? 18.666 -8.492 -20.132 1.00 80.62 455 PHE A C 1
ATOM 3593 O O . PHE A 1 455 ? 19.475 -8.036 -20.939 1.00 80.62 455 PHE A O 1
ATOM 3600 N N . ARG A 1 456 ? 18.190 -9.747 -20.239 1.00 83.44 456 ARG A N 1
ATOM 3601 C CA . ARG A 1 456 ? 18.625 -10.676 -21.310 1.00 83.44 456 ARG A CA 1
ATOM 3602 C C . ARG A 1 456 ? 18.148 -10.245 -22.695 1.00 83.44 456 ARG A C 1
ATOM 3604 O O . ARG A 1 456 ? 18.638 -10.722 -23.705 1.00 83.44 456 ARG A O 1
ATOM 3611 N N . SER A 1 457 ? 17.226 -9.293 -22.736 1.00 84.62 457 SER A N 1
ATOM 3612 C CA . SER A 1 457 ? 16.792 -8.585 -23.936 1.00 84.62 457 SER A CA 1
ATOM 3613 C C . SER A 1 457 ? 17.918 -7.854 -24.689 1.00 84.62 457 SER A C 1
ATOM 3615 O O . SER A 1 457 ? 17.754 -7.528 -25.866 1.00 84.62 457 SER A O 1
ATOM 3617 N N . ASN A 1 458 ? 19.027 -7.529 -24.019 1.00 85.94 458 ASN A N 1
ATOM 3618 C CA . ASN A 1 458 ? 20.182 -6.846 -24.602 1.00 85.94 458 ASN A CA 1
ATOM 3619 C C . ASN A 1 458 ? 21.220 -7.886 -25.081 1.00 85.94 458 ASN A C 1
ATOM 3621 O O . ASN A 1 458 ? 21.659 -8.676 -24.245 1.00 85.94 458 ASN A O 1
ATOM 3625 N N . PRO A 1 459 ? 21.663 -7.889 -26.360 1.00 86.94 459 PRO A N 1
ATOM 3626 C CA . PRO A 1 459 ? 21.475 -6.859 -27.394 1.00 86.94 459 PRO A CA 1
ATOM 3627 C C . PRO A 1 459 ? 20.367 -7.124 -28.425 1.00 86.94 459 PRO A C 1
ATOM 3629 O O . PRO A 1 459 ? 20.113 -6.268 -29.275 1.00 86.94 459 PRO A O 1
ATOM 3632 N N . ASP A 1 460 ? 19.699 -8.272 -28.386 1.00 89.44 460 ASP A N 1
ATOM 3633 C CA . ASP A 1 460 ? 18.853 -8.711 -29.501 1.00 89.44 460 ASP A CA 1
ATOM 3634 C C . ASP A 1 460 ? 17.660 -7.783 -29.775 1.00 89.44 460 ASP A C 1
ATOM 3636 O O . ASP A 1 460 ? 17.350 -7.503 -30.937 1.00 89.44 460 ASP A O 1
ATOM 3640 N N . PHE A 1 461 ? 17.010 -7.232 -28.744 1.00 91.81 461 PHE A N 1
ATOM 3641 C CA . PHE A 1 461 ? 15.842 -6.355 -28.916 1.00 91.81 461 PHE A CA 1
ATOM 3642 C C . PHE A 1 461 ? 16.185 -4.879 -29.199 1.00 91.81 461 PHE A C 1
ATOM 3644 O O . PHE A 1 461 ? 15.282 -4.053 -29.371 1.00 91.81 461 PHE A O 1
ATOM 3651 N N . LEU A 1 462 ? 17.470 -4.529 -29.317 1.00 90.81 462 LEU A N 1
ATOM 3652 C CA . LEU A 1 462 ? 17.918 -3.159 -29.592 1.00 90.81 462 LEU A CA 1
ATOM 3653 C C . LEU A 1 462 ? 17.499 -2.662 -30.987 1.00 90.81 462 LEU A C 1
ATOM 3655 O O . LEU A 1 462 ? 17.115 -1.501 -31.149 1.00 90.81 462 LEU A O 1
ATOM 3659 N N . ASN A 1 463 ? 17.517 -3.541 -31.992 1.00 91.19 463 ASN A N 1
ATOM 3660 C CA . ASN A 1 463 ? 17.075 -3.216 -33.352 1.00 91.19 463 ASN A CA 1
ATOM 3661 C C . ASN A 1 463 ? 15.558 -2.927 -33.418 1.00 91.19 463 ASN A C 1
ATOM 3663 O O . ASN A 1 463 ? 15.196 -1.840 -33.881 1.00 91.19 463 ASN A O 1
ATOM 3667 N N . PRO A 1 464 ? 14.670 -3.805 -32.901 1.00 91.44 464 PRO A N 1
ATOM 3668 C CA . PRO A 1 464 ? 13.248 -3.494 -32.747 1.00 91.44 464 PRO A CA 1
ATOM 3669 C C . PRO A 1 464 ? 12.980 -2.185 -31.991 1.00 91.44 464 PRO A C 1
ATOM 3671 O O . PRO A 1 464 ? 12.138 -1.387 -32.408 1.00 91.44 464 PRO A O 1
ATOM 3674 N N . LEU A 1 465 ? 13.727 -1.918 -30.911 1.00 92.50 465 LEU A N 1
ATOM 3675 C CA . LEU A 1 465 ? 13.588 -0.687 -30.127 1.00 92.50 465 LEU A CA 1
ATOM 3676 C C . LEU A 1 465 ? 13.925 0.564 -30.948 1.00 92.50 465 LEU A C 1
ATOM 3678 O O . LEU A 1 465 ? 13.218 1.569 -30.860 1.00 92.50 465 LEU A O 1
ATOM 3682 N N . LYS A 1 466 ? 14.968 0.497 -31.785 1.00 91.19 466 LYS A N 1
ATOM 3683 C CA . LYS A 1 466 ? 15.337 1.584 -32.699 1.00 91.19 466 LYS A CA 1
ATOM 3684 C C . LYS A 1 466 ? 14.205 1.912 -33.674 1.00 91.19 466 LYS A C 1
ATOM 3686 O O . LYS A 1 466 ? 13.888 3.083 -33.850 1.00 91.19 466 LYS A O 1
ATOM 3691 N N . ILE A 1 467 ? 13.568 0.891 -34.255 1.00 89.44 467 ILE A N 1
ATOM 3692 C CA . ILE A 1 467 ? 12.442 1.062 -35.190 1.00 89.44 467 ILE A CA 1
ATOM 3693 C C . ILE A 1 467 ? 11.289 1.813 -34.508 1.00 89.44 467 ILE A C 1
ATOM 3695 O O . ILE A 1 467 ? 10.797 2.805 -35.045 1.00 89.44 467 ILE A O 1
ATOM 3699 N N . VAL A 1 468 ? 10.904 1.388 -33.300 1.00 89.81 468 VAL A N 1
ATOM 3700 C CA . VAL A 1 468 ? 9.827 2.022 -32.518 1.00 89.81 468 VAL A CA 1
ATOM 3701 C C . VAL A 1 468 ? 10.187 3.457 -32.112 1.00 89.81 468 VAL A C 1
ATOM 3703 O O . VAL A 1 468 ? 9.359 4.363 -32.224 1.00 89.81 468 VAL A O 1
ATOM 3706 N N . GLY A 1 469 ? 11.431 3.699 -31.690 1.00 86.75 469 GLY A N 1
ATOM 3707 C CA . GLY A 1 469 ? 11.911 5.044 -31.363 1.00 86.75 469 GLY A CA 1
ATOM 3708 C C . GLY A 1 469 ? 11.955 5.984 -32.572 1.00 86.75 469 GLY A C 1
ATOM 3709 O O . GLY A 1 469 ? 11.658 7.176 -32.448 1.00 86.75 469 GLY A O 1
ATOM 3710 N N . ASP A 1 470 ? 12.263 5.459 -33.758 1.00 86.06 470 ASP A N 1
ATOM 3711 C CA . ASP A 1 470 ? 12.233 6.217 -35.008 1.00 86.06 470 ASP A CA 1
ATOM 3712 C C . ASP A 1 470 ? 10.797 6.554 -35.439 1.00 86.06 470 ASP A C 1
ATOM 3714 O O . ASP A 1 470 ? 10.570 7.663 -35.926 1.00 86.06 470 ASP A O 1
ATOM 3718 N N . TRP A 1 471 ? 9.816 5.666 -35.214 1.00 85.75 471 TRP A N 1
ATOM 3719 C CA . TRP A 1 471 ? 8.391 5.982 -35.423 1.00 85.75 471 TRP A CA 1
ATOM 3720 C C . TRP A 1 471 ? 7.954 7.165 -34.562 1.00 85.75 471 TRP A C 1
ATOM 3722 O O . TRP A 1 471 ? 7.358 8.110 -35.075 1.00 85.75 471 TRP A O 1
ATOM 3732 N N . ARG A 1 472 ? 8.349 7.165 -33.284 1.00 83.38 472 ARG A N 1
ATOM 3733 C CA . ARG A 1 472 ? 8.055 8.253 -32.343 1.00 83.38 472 ARG A CA 1
ATOM 3734 C C . ARG A 1 472 ? 8.767 9.565 -32.691 1.00 83.38 472 ARG A C 1
ATOM 3736 O O . ARG A 1 472 ? 8.259 10.637 -32.377 1.00 83.38 472 ARG A O 1
ATOM 3743 N N . THR A 1 473 ? 9.943 9.499 -33.321 1.00 77.44 473 THR A N 1
ATOM 3744 C CA . THR A 1 473 ? 10.738 10.685 -33.694 1.00 77.44 473 THR A CA 1
ATOM 3745 C C . THR A 1 473 ? 10.254 11.332 -35.003 1.00 77.44 473 THR A C 1
ATOM 3747 O O . THR A 1 473 ? 10.392 12.539 -35.178 1.00 77.44 473 THR A O 1
ATOM 3750 N N . LYS A 1 474 ? 9.642 10.564 -35.915 1.00 70.62 474 LYS A N 1
ATOM 3751 C CA . LYS A 1 474 ? 9.112 11.036 -37.215 1.00 70.62 474 LYS A CA 1
ATOM 3752 C C . LYS A 1 474 ? 7.696 11.639 -37.120 1.00 70.62 474 LYS A C 1
ATOM 3754 O O . LYS A 1 474 ? 6.951 11.659 -38.100 1.00 70.62 474 LYS A O 1
ATOM 3759 N N . GLU A 1 475 ? 7.347 12.178 -35.953 1.00 55.31 475 GLU A N 1
ATOM 3760 C CA . GLU A 1 475 ? 6.034 12.713 -35.547 1.00 55.31 475 GLU A CA 1
ATOM 3761 C C . GLU A 1 475 ? 5.421 13.793 -36.459 1.00 55.31 475 GLU A C 1
ATOM 3763 O O . GLU A 1 475 ? 4.252 14.137 -36.308 1.00 55.31 475 GLU A O 1
ATOM 3768 N N . GLN A 1 476 ? 6.162 14.303 -37.444 1.00 53.66 476 GLN A N 1
ATOM 3769 C CA . GLN A 1 476 ? 5.623 15.191 -38.480 1.00 53.66 476 GLN A CA 1
ATOM 3770 C C . GLN A 1 476 ? 4.579 14.497 -39.382 1.00 53.66 476 GLN A C 1
ATOM 3772 O O . GLN A 1 476 ? 3.843 15.170 -40.100 1.00 53.66 476 GLN A O 1
ATOM 3777 N N . SER A 1 477 ? 4.465 13.165 -39.324 1.00 51.44 477 SER A N 1
ATOM 3778 C CA . SER A 1 477 ? 3.411 12.389 -39.989 1.00 51.44 477 SER A CA 1
ATOM 3779 C C . SER A 1 477 ? 2.485 11.737 -38.954 1.00 51.44 477 SER A C 1
ATOM 3781 O O . SER A 1 477 ? 2.942 10.896 -38.193 1.00 51.44 477 SER A O 1
ATOM 3783 N N . ASN A 1 478 ? 1.208 12.146 -38.913 1.00 57.53 478 ASN A N 1
ATOM 3784 C CA . ASN A 1 478 ? 0.114 11.645 -38.052 1.00 57.53 478 ASN A CA 1
ATOM 3785 C C . ASN A 1 478 ? 0.232 10.151 -37.642 1.00 57.53 478 ASN A C 1
ATOM 3787 O O . ASN A 1 478 ? -0.346 9.289 -38.305 1.00 57.53 478 ASN A O 1
ATOM 3791 N N . PHE A 1 479 ? 0.933 9.841 -36.548 1.00 73.75 479 PHE A N 1
ATOM 3792 C CA . PHE A 1 479 ? 1.023 8.488 -35.996 1.00 73.75 479 PHE A CA 1
ATOM 3793 C C . PHE A 1 479 ? 0.122 8.366 -34.762 1.00 73.75 479 PHE A C 1
ATOM 3795 O O . PHE A 1 479 ? 0.334 9.031 -33.751 1.00 73.75 479 PHE A O 1
ATOM 3802 N N . ASP A 1 480 ? -0.904 7.520 -34.850 1.00 77.25 480 ASP A N 1
ATOM 3803 C CA . ASP A 1 480 ? -1.982 7.461 -33.853 1.00 77.25 480 ASP A CA 1
ATOM 3804 C C . ASP A 1 480 ? -1.604 6.708 -32.554 1.00 77.25 480 ASP A C 1
ATOM 3806 O O . ASP A 1 480 ? -2.307 6.844 -31.554 1.00 77.25 480 ASP A O 1
ATOM 3810 N N . TYR A 1 481 ? -0.495 5.948 -32.529 1.00 84.25 481 TYR A N 1
ATOM 3811 C CA . TYR A 1 481 ? -0.113 5.054 -31.414 1.00 84.25 481 TYR A CA 1
ATOM 3812 C C . TYR A 1 481 ? 1.073 5.555 -30.573 1.00 84.25 481 TYR A C 1
ATOM 3814 O O . TYR A 1 481 ? 1.846 4.763 -30.028 1.00 84.25 481 TYR A O 1
ATOM 3822 N N . ASN A 1 482 ? 1.246 6.876 -30.468 1.00 85.06 482 ASN A N 1
ATOM 3823 C CA . ASN A 1 482 ? 2.336 7.483 -29.696 1.00 85.06 482 ASN A CA 1
ATOM 3824 C C . ASN A 1 482 ? 2.387 6.974 -28.248 1.00 85.06 482 ASN A C 1
ATOM 3826 O O . ASN A 1 482 ? 3.457 6.621 -27.757 1.00 85.06 482 ASN A O 1
ATOM 3830 N N . THR A 1 483 ? 1.233 6.859 -27.590 1.00 88.50 483 THR A N 1
ATOM 3831 C CA . THR A 1 483 ? 1.134 6.365 -26.211 1.00 88.50 483 THR A CA 1
ATOM 3832 C C . THR A 1 483 ? 1.693 4.956 -26.053 1.00 88.50 483 THR A C 1
ATOM 3834 O O . THR A 1 483 ? 2.451 4.681 -25.128 1.00 88.50 483 THR A O 1
ATOM 3837 N N . GLU A 1 484 ? 1.363 4.052 -26.970 1.00 90.50 484 GLU A N 1
ATOM 3838 C CA . GLU A 1 484 ? 1.849 2.679 -26.949 1.00 90.50 484 GLU A CA 1
ATOM 3839 C C . GLU A 1 484 ? 3.350 2.603 -27.251 1.00 90.50 484 GLU A C 1
ATOM 3841 O O . GLU A 1 484 ? 4.053 1.820 -26.615 1.00 90.50 484 GLU A O 1
ATOM 3846 N N . THR A 1 485 ? 3.870 3.446 -28.150 1.00 90.75 485 THR A N 1
ATOM 3847 C CA . THR A 1 485 ? 5.322 3.516 -28.400 1.00 90.75 485 THR A CA 1
ATOM 3848 C C . THR A 1 485 ? 6.096 4.055 -27.200 1.00 90.75 485 THR A C 1
ATOM 3850 O O . THR A 1 485 ? 7.141 3.510 -26.850 1.00 90.75 485 THR A O 1
ATOM 3853 N N . GLU A 1 486 ? 5.565 5.071 -26.517 1.00 91.50 486 GLU A N 1
ATOM 3854 C CA . GLU A 1 486 ? 6.151 5.613 -25.290 1.00 91.50 486 GLU A CA 1
ATOM 3855 C C . GLU A 1 486 ? 6.160 4.566 -24.169 1.00 91.50 486 GLU A C 1
ATOM 3857 O O . GLU A 1 486 ? 7.159 4.457 -23.466 1.00 91.50 486 GLU A O 1
ATOM 3862 N N . ASN A 1 487 ? 5.118 3.732 -24.053 1.00 93.44 487 ASN A N 1
ATOM 3863 C CA . ASN A 1 487 ? 5.067 2.634 -23.078 1.00 93.44 487 ASN A CA 1
ATOM 3864 C C . ASN A 1 487 ? 6.137 1.559 -23.326 1.00 93.44 487 ASN A C 1
ATOM 3866 O O . ASN A 1 487 ? 6.735 1.047 -22.375 1.00 93.44 487 ASN A O 1
ATOM 3870 N N . VAL A 1 488 ? 6.404 1.220 -24.591 1.00 94.69 488 VAL A N 1
ATOM 3871 C CA . VAL A 1 488 ? 7.484 0.290 -24.959 1.00 94.69 488 VAL A CA 1
ATOM 3872 C C . VAL A 1 488 ? 8.840 0.871 -24.566 1.00 94.69 488 VAL A C 1
ATOM 3874 O O . VAL A 1 488 ? 9.632 0.194 -23.916 1.00 94.69 488 VAL A O 1
ATOM 3877 N N . ILE A 1 489 ? 9.093 2.140 -24.900 1.00 93.75 489 ILE A N 1
ATOM 3878 C CA . ILE A 1 489 ? 10.353 2.822 -24.570 1.00 93.75 489 ILE A CA 1
ATOM 3879 C C . ILE A 1 489 ? 10.510 2.970 -23.052 1.00 93.75 489 ILE A C 1
ATOM 3881 O O . ILE A 1 489 ? 11.590 2.728 -22.526 1.00 93.75 489 ILE A O 1
ATOM 3885 N N . ALA A 1 490 ? 9.438 3.304 -22.335 1.00 93.75 490 ALA A N 1
ATOM 3886 C CA . ALA A 1 490 ? 9.409 3.358 -20.876 1.00 93.75 490 ALA A CA 1
ATOM 3887 C C . ALA A 1 490 ? 9.783 2.009 -20.246 1.00 93.75 490 ALA A C 1
ATOM 3889 O O . ALA A 1 490 ? 10.637 1.956 -19.363 1.00 93.75 490 ALA A O 1
ATOM 3890 N N . THR A 1 491 ? 9.203 0.914 -20.748 1.00 93.62 491 THR A N 1
ATOM 3891 C CA . THR A 1 491 ? 9.520 -0.446 -20.284 1.00 93.62 491 THR A CA 1
ATOM 3892 C C . THR A 1 491 ? 10.971 -0.812 -20.608 1.00 93.62 491 THR A C 1
ATOM 3894 O O . THR A 1 491 ? 11.660 -1.384 -19.771 1.00 93.62 491 THR A O 1
ATOM 3897 N N . ALA A 1 492 ? 11.481 -0.409 -21.777 1.00 93.62 492 ALA A N 1
ATOM 3898 C CA . ALA A 1 492 ? 12.887 -0.588 -22.130 1.00 93.62 492 ALA A CA 1
ATOM 3899 C C . ALA A 1 492 ? 13.832 0.191 -21.195 1.00 93.62 492 ALA A C 1
ATOM 3901 O O . ALA A 1 492 ? 14.851 -0.351 -20.786 1.00 93.62 492 ALA A O 1
ATOM 3902 N N . ILE A 1 493 ? 13.500 1.435 -20.823 1.00 93.19 493 ILE A N 1
ATOM 3903 C CA . ILE A 1 493 ? 14.296 2.240 -19.876 1.00 93.19 493 ILE A CA 1
ATOM 3904 C C . ILE A 1 493 ? 14.341 1.570 -18.499 1.00 93.19 493 ILE A C 1
ATOM 3906 O O . ILE A 1 493 ? 15.403 1.548 -17.879 1.00 93.19 493 ILE A O 1
ATOM 3910 N N . TYR A 1 494 ? 13.211 1.028 -18.038 1.00 91.50 494 TYR A N 1
ATOM 3911 C CA . TYR A 1 494 ? 13.111 0.369 -16.737 1.00 91.50 494 TYR A CA 1
ATOM 3912 C C . TYR A 1 494 ? 13.896 -0.950 -16.678 1.00 91.50 494 TYR A C 1
ATOM 3914 O O . TYR A 1 494 ? 14.598 -1.192 -15.701 1.00 91.50 494 TYR A O 1
ATOM 3922 N N . GLU A 1 495 ? 13.808 -1.785 -17.720 1.00 89.62 495 GLU A N 1
ATOM 3923 C CA . GLU A 1 495 ? 14.398 -3.133 -17.719 1.00 89.62 495 GLU A CA 1
ATOM 3924 C C . GLU A 1 495 ? 15.842 -3.193 -18.253 1.00 89.62 495 GLU A C 1
ATOM 3926 O O . GLU A 1 495 ? 16.646 -3.984 -17.760 1.00 89.62 495 GLU A O 1
ATOM 3931 N N . LEU A 1 496 ? 16.193 -2.384 -19.264 1.00 88.69 496 LEU A N 1
ATOM 3932 C CA . LEU A 1 496 ? 17.539 -2.367 -19.871 1.00 88.69 496 LEU A CA 1
ATOM 3933 C C . LEU A 1 496 ? 18.461 -1.314 -19.253 1.00 88.69 496 LEU A C 1
ATOM 3935 O O . LEU A 1 496 ? 19.680 -1.423 -19.371 1.00 88.69 496 LEU A O 1
ATOM 3939 N N . GLY A 1 497 ? 17.879 -0.281 -18.645 1.00 89.38 497 GLY A N 1
ATOM 3940 C CA . GLY A 1 497 ? 18.592 0.886 -18.149 1.00 89.38 497 GLY A CA 1
ATOM 3941 C C . GLY A 1 497 ? 18.711 2.026 -19.176 1.00 89.38 497 GLY A C 1
ATOM 3942 O O . GLY A 1 497 ? 18.656 1.823 -20.396 1.00 89.38 497 GLY A O 1
ATOM 3943 N N . PRO A 1 498 ? 18.880 3.271 -18.694 1.00 91.00 498 PRO A N 1
ATOM 3944 C CA . PRO A 1 498 ? 18.948 4.456 -19.545 1.00 91.00 498 PRO A CA 1
ATOM 3945 C C . PRO A 1 498 ? 20.205 4.512 -20.422 1.00 91.00 498 PRO A C 1
ATOM 3947 O O . PRO A 1 498 ? 20.142 5.073 -21.512 1.00 91.00 498 PRO A O 1
ATOM 3950 N N . ASP A 1 499 ? 21.331 3.938 -19.990 1.00 90.12 499 ASP A N 1
ATOM 3951 C CA . ASP A 1 499 ? 22.595 3.931 -20.739 1.00 90.12 499 ASP A CA 1
ATOM 3952 C C . ASP A 1 499 ? 22.475 3.141 -22.051 1.00 90.12 499 ASP A C 1
ATOM 3954 O O . ASP A 1 499 ? 22.869 3.629 -23.114 1.00 90.12 499 ASP A O 1
ATOM 3958 N N . VAL A 1 500 ? 21.853 1.961 -21.999 1.00 90.25 500 VAL A N 1
ATOM 3959 C CA . VAL A 1 500 ? 21.605 1.118 -23.176 1.00 90.25 500 VAL A CA 1
ATOM 3960 C C . VAL A 1 500 ? 20.621 1.790 -24.133 1.00 90.25 500 VAL A C 1
ATOM 3962 O O . VAL A 1 500 ? 20.910 1.916 -25.324 1.00 90.25 500 VAL A O 1
ATOM 3965 N N . VAL A 1 501 ? 19.484 2.285 -23.633 1.00 91.38 501 VAL A N 1
ATOM 3966 C CA . VAL A 1 501 ? 18.456 2.914 -24.482 1.00 91.38 501 VAL A CA 1
ATOM 3967 C C . VAL A 1 501 ? 18.986 4.182 -25.160 1.00 91.38 501 VAL A C 1
ATOM 3969 O O . VAL A 1 501 ? 18.781 4.373 -26.361 1.00 91.38 501 VAL A O 1
ATOM 3972 N N . LEU A 1 502 ? 19.718 5.029 -24.430 1.00 90.56 502 LEU A N 1
ATOM 3973 C CA . LEU A 1 502 ? 20.274 6.275 -24.965 1.00 90.56 502 LEU A CA 1
ATOM 3974 C C . LEU A 1 502 ? 21.431 6.059 -25.947 1.00 90.56 502 LEU A C 1
ATOM 3976 O O . LEU A 1 502 ? 21.691 6.943 -26.763 1.00 90.56 502 LEU A O 1
ATOM 3980 N N . SER A 1 503 ? 22.085 4.893 -25.933 1.00 90.00 503 SER A N 1
ATOM 3981 C CA . SER A 1 503 ? 23.079 4.542 -26.957 1.00 90.00 503 SER A CA 1
ATOM 3982 C C . SER A 1 503 ? 22.459 4.419 -28.360 1.00 90.00 503 SER A C 1
ATOM 3984 O O . SER A 1 503 ? 23.102 4.744 -29.359 1.00 90.00 503 SER A O 1
ATOM 3986 N N . ILE A 1 504 ? 21.184 4.020 -28.437 1.00 89.81 504 ILE A N 1
ATOM 3987 C CA . ILE A 1 504 ? 20.430 3.839 -29.688 1.00 89.81 504 ILE A CA 1
ATOM 3988 C C . ILE A 1 504 ? 19.573 5.063 -29.998 1.00 89.81 504 ILE A C 1
ATOM 3990 O O . ILE A 1 504 ? 19.496 5.496 -31.150 1.00 89.81 504 ILE A O 1
ATOM 3994 N N . LEU A 1 505 ? 18.935 5.627 -28.968 1.00 88.81 505 LEU A N 1
ATOM 3995 C CA . LEU A 1 505 ? 18.063 6.797 -29.044 1.00 88.81 505 LEU A CA 1
ATOM 3996 C C . LEU A 1 505 ? 18.686 7.982 -28.283 1.00 88.81 505 LEU A C 1
ATOM 3998 O O . LEU A 1 505 ? 18.146 8.407 -27.261 1.00 88.81 505 LEU A O 1
ATOM 4002 N N . PRO A 1 506 ? 19.807 8.555 -28.764 1.00 87.44 506 PRO A N 1
ATOM 4003 C CA . PRO A 1 506 ? 20.480 9.641 -28.062 1.00 87.44 506 PRO A CA 1
ATOM 4004 C C . PRO A 1 506 ? 19.607 10.899 -27.988 1.00 87.44 506 PRO A C 1
ATOM 4006 O O . PRO A 1 506 ? 18.876 11.230 -28.929 1.00 87.44 506 PRO A O 1
ATOM 4009 N N . LEU A 1 507 ? 19.726 11.635 -26.879 1.00 84.50 507 LEU A N 1
ATOM 4010 C CA . LEU A 1 507 ? 18.970 12.867 -26.624 1.00 84.50 507 LEU A CA 1
ATOM 4011 C C . LEU A 1 507 ? 19.255 13.967 -27.660 1.00 84.50 507 LEU A C 1
ATOM 4013 O O . LEU A 1 507 ? 18.348 14.718 -28.009 1.00 84.50 507 LEU A O 1
ATOM 4017 N N . ASN A 1 508 ? 20.499 14.071 -28.150 1.00 85.31 508 ASN A N 1
ATOM 4018 C CA . ASN A 1 508 ? 20.948 15.040 -29.166 1.00 85.31 508 ASN A CA 1
ATOM 4019 C C . ASN A 1 508 ? 20.544 16.511 -28.897 1.00 85.31 508 ASN A C 1
ATOM 4021 O O . ASN A 1 508 ? 20.377 17.290 -29.831 1.00 85.31 508 ASN A O 1
ATOM 4025 N N . LEU A 1 509 ? 20.392 16.922 -27.633 1.00 80.44 509 LEU A N 1
ATOM 4026 C CA . LEU A 1 509 ? 19.906 18.268 -27.282 1.00 80.44 509 LEU A CA 1
ATOM 4027 C C . LEU A 1 509 ? 20.959 19.372 -27.485 1.00 80.44 509 LEU A C 1
ATOM 4029 O O . LEU A 1 509 ? 20.612 20.536 -27.681 1.00 80.44 509 LEU A O 1
ATOM 4033 N N . THR A 1 510 ? 22.246 19.021 -27.447 1.00 76.38 510 THR A N 1
ATOM 4034 C CA . THR A 1 510 ? 23.362 19.968 -27.591 1.00 76.38 510 THR A CA 1
ATOM 4035 C C . THR A 1 510 ? 23.740 20.220 -29.056 1.00 76.38 510 THR A C 1
ATOM 4037 O O . THR A 1 510 ? 23.993 21.369 -29.416 1.00 76.38 510 THR A O 1
ATOM 4040 N N . ASN A 1 511 ? 23.691 19.178 -29.900 1.00 70.06 511 ASN A N 1
ATOM 4041 C CA . ASN A 1 511 ? 24.128 19.169 -31.305 1.00 70.06 511 ASN A CA 1
ATOM 4042 C C . ASN A 1 511 ? 23.071 18.532 -32.235 1.00 70.06 511 ASN A C 1
ATOM 4044 O O . ASN A 1 511 ? 23.342 17.517 -32.881 1.00 70.06 511 ASN A O 1
ATOM 4048 N N . SER A 1 512 ? 21.853 19.078 -32.281 1.00 67.38 512 SER A N 1
ATOM 4049 C CA . SER A 1 512 ? 20.801 18.533 -33.153 1.00 67.38 512 SER A CA 1
ATOM 4050 C C . SER A 1 512 ? 20.990 18.962 -34.616 1.00 67.38 512 SER A C 1
ATOM 4052 O O . SER A 1 512 ? 21.286 20.117 -34.915 1.00 67.38 512 SER A O 1
ATOM 4054 N N . SER A 1 513 ? 20.826 17.997 -35.524 1.00 69.25 513 SER A N 1
ATOM 4055 C CA . SER A 1 513 ? 20.878 18.139 -36.987 1.00 69.25 513 SER A CA 1
ATOM 4056 C C . SER A 1 513 ? 19.713 17.349 -37.620 1.00 69.25 513 SER A C 1
ATOM 4058 O O . SER A 1 513 ? 19.084 16.563 -36.908 1.00 69.25 513 SER A O 1
ATOM 4060 N N . PRO A 1 514 ? 19.380 17.508 -38.918 1.00 61.84 514 PRO A N 1
ATOM 4061 C CA . PRO A 1 514 ? 18.310 16.720 -39.549 1.00 61.84 514 PRO A CA 1
ATOM 4062 C C . PRO A 1 514 ? 18.543 15.197 -39.474 1.00 61.84 514 PRO A C 1
ATOM 4064 O O . PRO A 1 514 ? 17.588 14.454 -39.269 1.00 61.84 514 PRO A O 1
ATOM 4067 N N . ASP A 1 515 ? 19.800 14.740 -39.522 1.00 63.25 515 ASP A N 1
ATOM 4068 C CA . ASP A 1 515 ? 20.170 13.324 -39.332 1.00 63.25 515 ASP A CA 1
ATOM 4069 C C . ASP A 1 515 ? 20.238 12.899 -37.850 1.00 63.25 515 ASP A C 1
ATOM 4071 O O . ASP A 1 515 ? 20.248 11.711 -37.526 1.00 63.25 515 ASP A O 1
ATOM 4075 N N . LYS A 1 516 ? 20.303 13.866 -36.925 1.00 75.12 516 LYS A N 1
ATOM 4076 C CA . LYS A 1 516 ? 20.367 13.665 -35.469 1.00 75.12 516 LYS A CA 1
ATOM 4077 C C . LYS A 1 516 ? 19.307 14.532 -34.780 1.00 75.12 516 LYS A C 1
ATOM 4079 O O . LYS A 1 516 ? 19.643 15.567 -34.189 1.00 75.12 516 LYS A O 1
ATOM 4084 N N . PRO A 1 517 ? 18.024 14.136 -34.847 1.00 75.00 517 PRO A N 1
ATOM 4085 C CA . PRO A 1 517 ? 16.947 14.891 -34.221 1.00 75.00 517 PRO A CA 1
ATOM 4086 C C . PRO A 1 517 ? 17.133 14.927 -32.701 1.00 75.00 517 PRO A C 1
ATOM 4088 O O . PRO A 1 517 ? 17.529 13.928 -32.092 1.00 75.00 517 PRO A O 1
ATOM 4091 N N . GLY A 1 518 ? 16.860 16.085 -32.094 1.00 80.75 518 GLY A N 1
ATOM 4092 C CA . GLY A 1 518 ? 16.808 16.230 -30.638 1.00 80.75 518 GLY A CA 1
ATOM 4093 C C . GLY A 1 518 ? 15.546 15.574 -30.068 1.00 80.75 518 GLY A C 1
ATOM 4094 O O . GLY A 1 518 ? 14.463 15.724 -30.627 1.00 80.75 518 GLY A O 1
ATOM 4095 N N . ARG A 1 519 ? 15.677 14.840 -28.959 1.00 85.19 519 ARG A N 1
ATOM 4096 C CA . ARG A 1 519 ? 14.607 14.021 -28.359 1.00 85.19 519 ARG A CA 1
ATOM 4097 C C . ARG A 1 519 ? 14.234 14.505 -26.957 1.00 85.19 519 ARG A C 1
ATOM 4099 O O . ARG A 1 519 ? 14.336 13.761 -25.987 1.00 85.19 519 ARG A O 1
ATOM 4106 N N . ALA A 1 520 ? 13.798 15.758 -26.828 1.00 83.88 520 ALA A N 1
ATOM 4107 C CA . ALA A 1 520 ? 13.413 16.322 -25.525 1.00 83.88 520 ALA A CA 1
ATOM 4108 C C . ALA A 1 520 ? 12.213 15.593 -24.879 1.00 83.88 520 ALA A C 1
ATOM 4110 O O . ALA A 1 520 ? 12.136 15.501 -23.656 1.00 83.88 520 ALA A O 1
ATOM 4111 N N . TRP A 1 521 ? 11.329 14.991 -25.685 1.00 86.19 521 TRP A N 1
ATOM 4112 C CA . TRP A 1 521 ? 10.209 14.153 -25.224 1.00 86.19 521 TRP A CA 1
ATOM 4113 C C . TRP A 1 521 ? 10.645 12.905 -24.436 1.00 86.19 521 TRP A C 1
ATOM 4115 O O . TRP A 1 521 ? 9.835 12.322 -23.721 1.00 86.19 521 TRP A O 1
ATOM 4125 N N . LEU A 1 522 ? 11.920 12.506 -24.519 1.00 89.75 522 LEU A N 1
ATOM 4126 C CA . LEU A 1 522 ? 12.462 11.378 -23.765 1.00 89.75 522 LEU A CA 1
ATOM 4127 C C . LEU A 1 522 ? 12.753 11.741 -22.296 1.00 89.75 522 LEU A C 1
ATOM 4129 O O . LEU A 1 522 ? 12.799 10.848 -21.454 1.00 89.75 522 LEU A O 1
ATOM 4133 N N . LEU A 1 523 ? 12.908 13.032 -21.955 1.00 90.69 523 LEU A N 1
ATOM 4134 C CA . LEU A 1 523 ? 13.212 13.466 -20.582 1.00 90.69 523 LEU A CA 1
ATOM 4135 C C . LEU A 1 523 ? 12.109 13.059 -19.582 1.00 90.69 523 LEU A C 1
ATOM 4137 O O . LEU A 1 523 ? 12.445 12.439 -18.574 1.00 90.69 523 LEU A O 1
ATOM 4141 N N . PRO A 1 524 ? 10.802 13.294 -19.831 1.00 90.88 524 PRO A N 1
ATOM 4142 C CA . PRO A 1 524 ? 9.747 12.785 -18.950 1.00 90.88 524 PRO A CA 1
ATOM 4143 C C . PRO A 1 524 ? 9.736 11.255 -18.816 1.00 90.88 524 PRO A C 1
ATOM 4145 O O . PRO A 1 524 ? 9.511 10.744 -17.722 1.00 90.88 524 PRO A O 1
ATOM 4148 N N . LEU A 1 525 ? 10.025 10.519 -19.897 1.00 91.69 525 LEU A N 1
ATOM 4149 C CA . LEU A 1 525 ? 10.073 9.052 -19.863 1.00 91.69 525 LEU A CA 1
ATOM 4150 C C . LEU A 1 525 ? 11.233 8.541 -19.003 1.00 91.69 525 LEU A C 1
ATOM 4152 O O . LEU A 1 525 ? 11.047 7.607 -18.227 1.00 91.69 525 LEU A O 1
ATOM 4156 N N . LEU A 1 526 ? 12.405 9.177 -19.092 1.00 92.56 526 LEU A N 1
ATOM 4157 C CA . LEU A 1 526 ? 13.542 8.888 -18.214 1.00 92.56 526 LEU A CA 1
ATOM 4158 C C . LEU A 1 526 ? 13.208 9.208 -16.753 1.00 92.56 526 LEU A C 1
ATOM 4160 O O . LEU A 1 526 ? 13.514 8.417 -15.865 1.00 92.56 526 LEU A O 1
ATOM 4164 N N . ARG A 1 527 ? 12.539 10.339 -16.497 1.00 91.62 527 ARG A N 1
ATOM 4165 C CA . ARG A 1 527 ? 12.160 10.746 -15.139 1.00 91.62 527 ARG A CA 1
ATOM 4166 C C . ARG A 1 527 ? 11.323 9.676 -14.448 1.00 91.62 527 ARG A C 1
ATOM 4168 O O . ARG A 1 527 ? 11.538 9.398 -13.278 1.00 91.62 527 ARG A O 1
ATOM 4175 N N . ASP A 1 528 ? 10.368 9.084 -15.153 1.00 90.62 528 ASP A N 1
ATOM 4176 C CA . ASP A 1 528 ? 9.382 8.221 -14.506 1.00 90.62 528 ASP A CA 1
ATOM 4177 C C . ASP A 1 528 ? 9.844 6.748 -14.431 1.00 90.62 528 ASP A C 1
ATOM 4179 O O . ASP A 1 528 ? 9.450 6.042 -13.498 1.00 90.62 528 ASP A O 1
ATOM 4183 N N . ASN A 1 529 ? 10.738 6.309 -15.333 1.00 90.94 529 ASN A N 1
ATOM 4184 C CA . ASN A 1 529 ? 11.050 4.885 -15.545 1.00 90.94 529 ASN A CA 1
ATOM 4185 C C . ASN A 1 529 ? 12.499 4.458 -15.257 1.00 90.94 529 ASN A C 1
ATOM 4187 O O . ASN A 1 529 ? 12.791 3.272 -15.355 1.00 90.94 529 ASN A O 1
ATOM 4191 N N . VAL A 1 530 ? 13.418 5.362 -14.905 1.00 91.75 530 VAL A N 1
ATOM 4192 C CA . VAL A 1 530 ? 14.785 4.951 -14.529 1.00 91.75 530 VAL A CA 1
ATOM 4193 C C . VAL A 1 530 ? 14.778 4.206 -13.188 1.00 91.75 530 VAL A C 1
ATOM 4195 O O . VAL A 1 530 ? 14.209 4.687 -12.206 1.00 91.75 530 VAL A O 1
ATOM 4198 N N . PHE A 1 531 ? 15.431 3.041 -13.165 1.00 85.75 531 PHE A N 1
ATOM 4199 C CA . PHE A 1 531 ? 15.628 2.181 -11.997 1.00 85.75 531 PHE A CA 1
ATOM 4200 C C . PHE A 1 531 ? 16.951 1.409 -12.138 1.00 85.75 531 PHE A C 1
ATOM 4202 O O . PHE A 1 531 ? 17.339 1.091 -13.260 1.00 85.75 531 PHE A O 1
ATOM 4209 N N . ASN A 1 532 ? 17.640 1.120 -11.024 1.00 84.94 532 ASN A N 1
ATOM 4210 C CA . ASN A 1 532 ? 18.857 0.289 -10.976 1.00 84.94 532 ASN A CA 1
ATOM 4211 C C . ASN A 1 532 ? 19.902 0.660 -12.050 1.00 84.94 532 ASN A C 1
ATOM 4213 O O . ASN A 1 532 ? 20.382 -0.179 -12.812 1.00 84.94 532 ASN A O 1
ATOM 4217 N N . SER A 1 533 ? 20.196 1.957 -12.152 1.00 86.81 533 SER A N 1
ATOM 4218 C CA . SER A 1 533 ? 21.036 2.525 -13.213 1.00 86.81 533 SER A CA 1
ATOM 4219 C C . SER A 1 533 ? 22.384 3.024 -12.688 1.00 86.81 533 SER A C 1
ATOM 4221 O O . SER A 1 533 ? 22.616 3.094 -11.480 1.00 86.81 533 SER A O 1
ATOM 4223 N N . LYS A 1 534 ? 23.287 3.392 -13.603 1.00 90.12 534 LYS A N 1
ATOM 4224 C CA . LYS A 1 534 ? 24.580 3.994 -13.257 1.00 90.12 534 LYS A CA 1
ATOM 4225 C C . LYS A 1 534 ? 24.422 5.488 -13.002 1.00 90.12 534 LYS A C 1
ATOM 4227 O O . LYS A 1 534 ? 24.151 6.254 -13.930 1.00 90.12 534 LYS A O 1
ATOM 4232 N N . LEU A 1 535 ? 24.666 5.925 -11.772 1.00 91.12 535 LEU A N 1
ATOM 4233 C CA . LEU A 1 535 ? 24.608 7.338 -11.398 1.00 91.12 535 LEU A CA 1
ATOM 4234 C C . LEU A 1 535 ? 25.714 8.143 -12.102 1.00 91.12 535 LEU A C 1
ATOM 4236 O O . LEU A 1 535 ? 25.498 9.300 -12.469 1.00 91.12 535 LEU A O 1
ATOM 4240 N N . ASN A 1 536 ? 26.868 7.526 -12.384 1.00 91.56 536 ASN A N 1
ATOM 4241 C CA . ASN A 1 536 ? 27.953 8.170 -13.128 1.00 91.56 536 ASN A CA 1
ATOM 4242 C C . ASN A 1 536 ? 27.530 8.613 -14.537 1.00 91.56 536 ASN A C 1
ATOM 4244 O O . ASN A 1 536 ? 28.014 9.629 -15.034 1.00 91.56 536 ASN A O 1
ATOM 4248 N N . TYR A 1 537 ? 26.609 7.879 -15.173 1.00 90.94 537 TYR A N 1
ATOM 4249 C CA . TYR A 1 537 ? 26.085 8.246 -16.489 1.00 90.94 537 TYR A CA 1
ATOM 4250 C C . TYR A 1 537 ? 25.354 9.593 -16.428 1.00 90.94 537 TYR A C 1
ATOM 4252 O O . TYR A 1 537 ? 25.607 10.475 -17.247 1.00 90.94 537 TYR A O 1
ATOM 4260 N N . TYR A 1 538 ? 24.521 9.804 -15.402 1.00 92.44 538 TYR A N 1
ATOM 4261 C CA . TYR A 1 538 ? 23.877 11.098 -15.184 1.00 92.44 538 TYR A CA 1
ATOM 4262 C C . TYR A 1 538 ? 24.910 12.209 -14.953 1.00 92.44 538 TYR A C 1
ATOM 4264 O O . TYR A 1 538 ? 24.818 13.265 -15.572 1.00 92.44 538 TYR A O 1
ATOM 4272 N N . ILE A 1 539 ? 25.918 11.968 -14.110 1.00 90.81 539 ILE A N 1
ATOM 4273 C CA . ILE A 1 539 ? 26.927 12.976 -13.748 1.00 90.81 539 ILE A CA 1
ATOM 4274 C C . ILE A 1 539 ? 27.789 13.398 -14.948 1.00 90.81 539 ILE A C 1
ATOM 4276 O O . ILE A 1 539 ? 28.086 14.582 -15.088 1.00 90.81 539 ILE A O 1
ATOM 4280 N N . LYS A 1 540 ? 28.204 12.454 -15.802 1.00 90.44 540 LYS A N 1
ATOM 4281 C CA . LYS A 1 540 ? 29.130 12.728 -16.915 1.00 90.44 540 LYS A CA 1
ATOM 4282 C C . LYS A 1 540 ? 28.440 13.146 -18.208 1.00 90.44 540 LYS A C 1
ATOM 4284 O O . LYS A 1 540 ? 28.951 14.022 -18.893 1.00 90.44 540 LYS A O 1
ATOM 4289 N N . GLU A 1 541 ? 27.308 12.532 -18.547 1.00 88.00 541 GLU A N 1
ATOM 4290 C CA . GLU A 1 541 ? 26.663 12.737 -19.851 1.00 88.00 541 GLU A CA 1
ATOM 4291 C C . GLU A 1 541 ? 25.489 13.723 -19.768 1.00 88.00 541 GLU A C 1
ATOM 4293 O O . GLU A 1 541 ? 25.327 14.570 -20.644 1.00 88.00 541 GLU A O 1
ATOM 4298 N N . ILE A 1 542 ? 24.669 13.650 -18.711 1.00 90.06 542 ILE A N 1
ATOM 4299 C CA . ILE A 1 542 ? 23.409 14.410 -18.619 1.00 90.06 542 ILE A CA 1
ATOM 4300 C C . ILE A 1 542 ? 23.596 15.750 -17.888 1.00 90.06 542 ILE A C 1
ATOM 4302 O O . ILE A 1 542 ? 23.171 16.794 -18.384 1.00 90.06 542 ILE A O 1
ATOM 4306 N N . LEU A 1 543 ? 24.237 15.753 -16.717 1.00 90.00 543 LEU A N 1
ATOM 4307 C CA . LEU A 1 543 ? 24.380 16.934 -15.860 1.00 90.00 543 LEU A CA 1
ATOM 4308 C C . LEU A 1 543 ? 25.112 18.112 -16.543 1.00 90.00 543 LEU A C 1
ATOM 4310 O O . LEU A 1 543 ? 24.623 19.242 -16.408 1.00 90.00 543 LEU A O 1
ATOM 4314 N N . PRO A 1 544 ? 26.191 17.911 -17.335 1.00 90.88 544 PRO A N 1
ATOM 4315 C CA . PRO A 1 544 ? 26.887 19.011 -18.013 1.00 90.88 544 PRO A CA 1
ATOM 4316 C C . PRO A 1 544 ? 26.023 19.736 -19.053 1.00 90.88 544 PRO A C 1
ATOM 4318 O O . PRO A 1 544 ? 26.279 20.898 -19.379 1.00 90.88 544 PRO A O 1
ATOM 4321 N N . MET A 1 545 ? 24.945 19.105 -19.540 1.00 87.56 545 MET A N 1
ATOM 4322 C CA . MET A 1 545 ? 23.986 19.774 -20.423 1.00 87.56 545 MET A CA 1
ATOM 4323 C C . MET A 1 545 ? 23.329 20.980 -19.734 1.00 87.56 545 MET A C 1
ATOM 4325 O O . MET A 1 545 ? 22.981 21.952 -20.406 1.00 87.56 545 MET A O 1
ATOM 4329 N N . THR A 1 546 ? 23.201 20.970 -18.401 1.00 88.50 546 THR A N 1
ATOM 4330 C CA . THR A 1 546 ? 22.647 22.113 -17.658 1.00 88.50 546 THR A CA 1
ATOM 4331 C C . THR A 1 546 ? 23.537 23.349 -17.755 1.00 88.50 546 THR A C 1
ATOM 4333 O O . THR A 1 546 ? 23.023 24.451 -17.937 1.00 88.50 546 THR A O 1
ATOM 4336 N N . GLU A 1 547 ? 24.862 23.191 -17.701 1.00 87.25 547 GLU A N 1
ATOM 4337 C CA . GLU A 1 547 ? 25.814 24.296 -17.859 1.00 87.25 547 GLU A CA 1
ATOM 4338 C C . GLU A 1 547 ? 25.789 24.842 -19.285 1.00 87.25 547 GLU A C 1
ATOM 4340 O O . GLU A 1 547 ? 25.755 26.056 -19.487 1.00 87.25 547 GLU A O 1
ATOM 4345 N N . PHE A 1 548 ? 25.703 23.956 -20.280 1.00 87.38 548 PHE A N 1
ATOM 4346 C CA . PHE A 1 548 ? 25.555 24.350 -21.678 1.00 87.38 548 PHE A CA 1
ATOM 4347 C C . PHE A 1 548 ? 24.308 25.217 -21.908 1.00 87.38 548 PHE A C 1
ATOM 4349 O O . PHE A 1 548 ? 24.395 26.275 -22.538 1.00 87.38 548 PHE A O 1
ATOM 4356 N N . PHE A 1 549 ? 23.153 24.813 -21.368 1.00 85.88 549 PHE A N 1
ATOM 4357 C CA . PHE A 1 549 ? 21.921 25.595 -21.492 1.00 85.88 549 PHE A CA 1
ATOM 4358 C C . PHE A 1 549 ? 21.952 26.885 -20.664 1.00 85.88 549 PHE A C 1
ATOM 4360 O O . PHE A 1 549 ? 21.506 27.914 -21.166 1.00 85.88 549 PHE A O 1
ATOM 4367 N N . LYS A 1 550 ? 22.555 26.891 -19.466 1.00 86.19 550 LYS A N 1
ATOM 4368 C CA . LYS A 1 550 ? 22.779 28.123 -18.682 1.00 86.19 550 LYS A CA 1
ATOM 4369 C C . LYS A 1 550 ? 23.651 29.129 -19.439 1.00 86.19 550 LYS A C 1
ATOM 4371 O O . LYS A 1 550 ? 23.309 30.310 -19.501 1.00 86.19 550 LYS A O 1
ATOM 4376 N N . ASN A 1 551 ? 24.720 28.666 -20.087 1.00 86.19 551 ASN A N 1
ATOM 4377 C CA . ASN A 1 551 ? 25.587 29.513 -20.908 1.00 86.19 551 ASN A CA 1
ATOM 4378 C C . ASN A 1 551 ? 24.835 30.072 -22.130 1.00 86.19 551 ASN A C 1
ATOM 4380 O O . ASN A 1 551 ? 24.937 31.266 -22.427 1.00 86.19 551 ASN A O 1
ATOM 4384 N N . LYS A 1 552 ? 24.004 29.257 -22.795 1.00 81.94 552 LYS A N 1
ATOM 4385 C CA . LYS A 1 552 ? 23.117 29.730 -23.876 1.00 81.94 552 LYS A CA 1
ATOM 4386 C C . LYS A 1 552 ? 22.092 30.764 -23.404 1.00 81.94 552 LYS A C 1
ATOM 4388 O O . LYS A 1 552 ? 21.882 31.751 -24.098 1.00 81.94 552 LYS A O 1
ATOM 4393 N N . ILE A 1 553 ? 21.498 30.586 -22.225 1.00 83.75 553 ILE A N 1
ATOM 4394 C CA . ILE A 1 553 ? 20.582 31.577 -21.639 1.00 83.75 553 ILE A CA 1
ATOM 4395 C C . ILE A 1 553 ? 21.320 32.897 -21.383 1.00 83.75 553 ILE A C 1
ATOM 4397 O O . ILE A 1 553 ? 20.808 33.958 -21.727 1.00 83.75 553 ILE A O 1
ATOM 4401 N N . SER A 1 554 ? 22.546 32.839 -20.848 1.00 81.06 554 SER A N 1
ATOM 4402 C CA . SER A 1 554 ? 23.339 34.036 -20.528 1.00 81.06 554 SER A CA 1
ATOM 4403 C C . SER A 1 554 ? 23.755 34.862 -21.754 1.00 81.06 554 SER A C 1
ATOM 4405 O O . SER A 1 554 ? 23.955 36.069 -21.644 1.00 81.06 554 SER A O 1
ATOM 4407 N N . THR A 1 555 ? 23.852 34.225 -22.925 1.00 81.12 555 THR A N 1
ATOM 4408 C CA . THR A 1 555 ? 24.230 34.858 -24.200 1.00 81.12 555 THR A CA 1
ATOM 4409 C C . THR A 1 555 ? 23.034 35.325 -25.036 1.00 81.12 555 THR A C 1
ATOM 4411 O O . THR A 1 555 ? 23.223 36.044 -26.016 1.00 81.12 555 THR A O 1
ATOM 4414 N N . MET A 1 556 ? 21.804 34.957 -24.661 1.00 77.44 556 MET A N 1
ATOM 4415 C CA . MET A 1 556 ? 20.576 35.338 -25.366 1.00 77.44 556 MET A CA 1
ATOM 4416 C C . MET A 1 556 ? 19.930 36.612 -24.801 1.00 77.44 556 MET A C 1
ATOM 4418 O O . MET A 1 556 ? 20.025 36.933 -23.618 1.00 77.44 556 MET A O 1
ATOM 4422 N N . ASN A 1 557 ? 19.202 37.333 -25.660 1.00 72.44 557 ASN A N 1
ATOM 4423 C CA . ASN A 1 557 ? 18.429 38.508 -25.258 1.00 72.44 557 ASN A CA 1
ATOM 4424 C C . ASN A 1 557 ? 17.263 38.112 -24.334 1.00 72.44 557 ASN A C 1
ATOM 4426 O O . ASN A 1 557 ? 16.512 37.187 -24.646 1.00 72.44 557 ASN A O 1
ATOM 4430 N N . LYS A 1 558 ? 17.060 38.874 -23.246 1.00 64.12 558 LYS A N 1
ATOM 4431 C CA . LYS A 1 558 ? 16.078 38.614 -22.166 1.00 64.12 558 LYS A CA 1
ATOM 4432 C C . LYS A 1 558 ? 14.611 38.440 -22.613 1.00 64.12 558 LYS A C 1
ATOM 4434 O O . LYS A 1 558 ? 13.801 37.975 -21.821 1.00 64.12 558 LYS A O 1
ATOM 4439 N N . SER A 1 559 ? 14.256 38.803 -23.848 1.00 55.81 559 SER A N 1
ATOM 4440 C CA . SER A 1 559 ? 12.902 38.693 -24.416 1.00 55.81 559 SER A CA 1
ATOM 4441 C C . SER A 1 559 ? 12.654 37.427 -25.252 1.00 55.81 559 SER A C 1
ATOM 4443 O O . SER A 1 559 ? 11.544 37.236 -25.744 1.00 55.81 559 SER A O 1
ATOM 4445 N N . SER A 1 560 ? 13.646 36.548 -25.430 1.00 68.62 560 SER A N 1
ATOM 4446 C CA . SER A 1 560 ? 13.476 35.335 -26.239 1.00 68.62 560 SER A CA 1
ATOM 4447 C C . SER A 1 560 ? 12.668 34.260 -25.499 1.00 68.62 560 SER A C 1
ATOM 4449 O O . SER A 1 560 ? 13.042 33.833 -24.406 1.00 68.62 560 SER A O 1
ATOM 4451 N N . LEU A 1 561 ? 11.597 33.749 -26.124 1.00 65.06 561 LEU A N 1
ATOM 4452 C CA . LEU A 1 561 ? 10.825 32.590 -25.636 1.00 65.06 561 LEU A CA 1
ATOM 4453 C C . LEU A 1 561 ? 11.703 31.352 -25.389 1.00 65.06 561 LEU A C 1
ATOM 4455 O O . LEU A 1 561 ? 11.377 30.523 -24.540 1.00 65.06 561 LEU A O 1
ATOM 4459 N N . ASN A 1 562 ? 12.840 31.266 -26.080 1.00 69.56 562 ASN A N 1
ATOM 4460 C CA . ASN A 1 562 ? 13.797 30.172 -25.967 1.00 69.56 562 ASN A CA 1
ATOM 4461 C C . ASN A 1 562 ? 14.437 30.091 -24.576 1.00 69.56 562 ASN A C 1
ATOM 4463 O O . ASN A 1 562 ? 14.787 28.997 -24.147 1.00 69.56 562 ASN A O 1
ATOM 4467 N N . ILE A 1 563 ? 14.526 31.208 -23.839 1.00 80.00 563 ILE A N 1
ATOM 4468 C CA . ILE A 1 563 ? 15.043 31.214 -22.461 1.00 80.00 563 ILE A CA 1
ATOM 4469 C C . ILE A 1 563 ? 14.173 30.327 -21.569 1.00 80.00 563 ILE A C 1
ATOM 4471 O O . ILE A 1 563 ? 14.697 29.419 -20.932 1.00 80.00 563 ILE A O 1
ATOM 4475 N N . LYS A 1 564 ? 12.845 30.504 -21.608 1.00 81.69 564 LYS A N 1
ATOM 4476 C CA . LYS A 1 564 ? 11.910 29.685 -20.817 1.00 81.69 564 LYS A CA 1
ATOM 4477 C C . LYS A 1 564 ? 11.965 28.212 -21.212 1.00 81.69 564 LYS A C 1
ATOM 4479 O O . LYS A 1 564 ? 11.848 27.341 -20.360 1.00 81.69 564 LYS A O 1
ATOM 4484 N N . VAL A 1 565 ? 12.150 27.920 -22.500 1.00 81.25 565 VAL A N 1
ATOM 4485 C CA . VAL A 1 565 ? 12.294 26.540 -22.986 1.00 81.25 565 VAL A CA 1
ATOM 4486 C C . VAL A 1 565 ? 13.569 25.911 -22.422 1.00 81.25 565 VAL A C 1
ATOM 4488 O O . VAL A 1 565 ? 13.507 24.811 -21.880 1.00 81.25 565 VAL A O 1
ATOM 4491 N N . PHE A 1 566 ? 14.704 26.612 -22.465 1.00 84.00 566 PHE A N 1
ATOM 4492 C CA . PHE A 1 566 ? 15.955 26.125 -21.882 1.00 84.00 566 PHE A CA 1
ATOM 4493 C C . PHE A 1 566 ? 15.895 26.004 -20.355 1.00 84.00 566 PHE A C 1
ATOM 4495 O O . PHE A 1 566 ? 16.395 25.015 -19.828 1.00 84.00 566 PHE A O 1
ATOM 4502 N N . GLU A 1 567 ? 15.237 26.931 -19.655 1.00 85.31 567 GLU A N 1
ATOM 4503 C CA . GLU A 1 567 ? 14.953 26.813 -18.217 1.00 85.31 567 GLU A CA 1
ATOM 4504 C C . GLU A 1 567 ? 14.137 25.548 -17.925 1.00 85.31 567 GLU A C 1
ATOM 4506 O O . GLU A 1 567 ? 14.540 24.744 -17.089 1.00 85.31 567 GLU A O 1
ATOM 4511 N N . THR A 1 568 ? 13.073 25.279 -18.695 1.00 87.00 568 THR A N 1
ATOM 4512 C CA . THR A 1 568 ? 12.281 24.049 -18.507 1.00 87.00 568 THR A CA 1
ATOM 4513 C C . THR A 1 568 ? 13.087 22.777 -18.771 1.00 87.00 568 THR A C 1
ATOM 4515 O O . THR A 1 568 ? 12.881 21.776 -18.091 1.00 87.00 568 THR A O 1
ATOM 4518 N N . ILE A 1 569 ? 14.017 22.801 -19.733 1.00 86.56 569 ILE A N 1
ATOM 4519 C CA . ILE A 1 569 ? 14.914 21.671 -20.007 1.00 86.56 569 ILE A CA 1
ATOM 4520 C C . ILE A 1 569 ? 15.892 21.481 -18.842 1.00 86.56 569 ILE A C 1
ATOM 4522 O O . ILE A 1 569 ? 16.122 20.346 -18.432 1.00 86.56 569 ILE A O 1
ATOM 4526 N N . ILE A 1 570 ? 16.436 22.563 -18.273 1.00 89.81 570 ILE A N 1
ATOM 4527 C CA . ILE A 1 570 ? 17.300 22.501 -17.084 1.00 89.81 570 ILE A CA 1
ATOM 4528 C C . ILE A 1 570 ? 16.538 21.886 -15.905 1.00 89.81 570 ILE A C 1
ATOM 4530 O O . ILE A 1 570 ? 17.053 20.962 -15.274 1.00 89.81 570 ILE A O 1
ATOM 4534 N N . ASP A 1 571 ? 15.310 22.335 -15.643 1.00 89.50 571 ASP A N 1
ATOM 4535 C CA . ASP A 1 571 ? 14.467 21.787 -14.575 1.00 89.50 571 ASP A CA 1
ATOM 4536 C C . ASP A 1 571 ? 14.151 20.308 -14.804 1.00 89.50 571 ASP A C 1
ATOM 4538 O O . ASP A 1 571 ? 14.214 19.500 -13.874 1.00 89.50 571 ASP A O 1
ATOM 4542 N N . GLN A 1 572 ? 13.857 19.923 -16.050 1.00 90.38 572 GLN A N 1
ATOM 4543 C CA . GLN A 1 572 ? 13.623 18.528 -16.411 1.00 90.38 572 GLN A CA 1
ATOM 4544 C C . GLN A 1 572 ? 14.867 17.668 -16.220 1.00 90.38 572 GLN A C 1
ATOM 4546 O O . GLN A 1 572 ? 14.737 16.578 -15.669 1.00 90.38 572 GLN A O 1
ATOM 4551 N N . ILE A 1 573 ? 16.054 18.152 -16.596 1.00 92.81 573 ILE A N 1
ATOM 4552 C CA . ILE A 1 573 ? 17.319 17.451 -16.352 1.00 92.81 573 ILE A CA 1
ATOM 4553 C C . ILE A 1 573 ? 17.515 17.226 -14.848 1.00 92.81 573 ILE A C 1
ATOM 4555 O O . ILE A 1 573 ? 17.737 16.090 -14.433 1.00 92.81 573 ILE A O 1
ATOM 4559 N N . TRP A 1 574 ? 17.347 18.263 -14.018 1.00 93.69 574 TRP A N 1
ATOM 4560 C CA . TRP A 1 574 ? 17.429 18.113 -12.561 1.00 93.69 574 TRP A CA 1
ATOM 4561 C C . TRP A 1 574 ? 16.376 17.153 -12.010 1.00 93.69 574 TRP A C 1
ATOM 4563 O O . TRP A 1 574 ? 16.667 16.392 -11.089 1.00 93.69 574 TRP A O 1
ATOM 4573 N N . SER A 1 575 ? 15.171 17.141 -12.584 1.00 93.31 575 SER A N 1
ATOM 4574 C CA . SER A 1 575 ? 14.101 16.230 -12.171 1.00 93.31 575 SER A CA 1
ATOM 4575 C C . SER A 1 575 ? 14.423 14.749 -12.404 1.00 93.31 575 SER A C 1
ATOM 4577 O O . SER A 1 575 ? 13.777 13.906 -11.787 1.00 93.31 575 SER A O 1
ATOM 4579 N N . LEU A 1 576 ? 15.423 14.423 -13.236 1.00 94.19 576 LEU A N 1
ATOM 4580 C CA . LEU A 1 576 ? 15.893 13.048 -13.440 1.00 94.19 576 LEU A CA 1
ATOM 4581 C C . LEU A 1 576 ? 16.723 12.532 -12.259 1.00 94.19 576 LEU A C 1
ATOM 4583 O O . LEU A 1 576 ? 16.680 11.337 -11.965 1.00 94.19 576 LEU A O 1
ATOM 4587 N N . LEU A 1 577 ? 17.458 13.416 -11.568 1.00 94.31 577 LEU A N 1
ATOM 4588 C CA . LEU A 1 577 ? 18.411 13.043 -10.516 1.00 94.31 577 LEU A CA 1
ATOM 4589 C C . LEU A 1 577 ? 17.816 12.083 -9.469 1.00 94.31 577 LEU A C 1
ATOM 4591 O O . LEU A 1 577 ? 18.458 11.069 -9.195 1.00 94.31 577 LEU A O 1
ATOM 4595 N N . PRO A 1 578 ? 16.605 12.309 -8.909 1.00 94.06 578 PRO A N 1
ATOM 4596 C CA . PRO A 1 578 ? 16.059 11.410 -7.900 1.00 94.06 578 PRO A CA 1
ATOM 4597 C C . PRO A 1 578 ? 15.924 9.957 -8.339 1.00 94.06 578 PRO A C 1
ATOM 4599 O O . PRO A 1 578 ? 16.077 9.067 -7.514 1.00 94.06 578 PRO A O 1
ATOM 4602 N N . LYS A 1 579 ? 15.660 9.710 -9.622 1.00 91.81 579 LYS A N 1
ATOM 4603 C CA . LYS A 1 579 ? 15.452 8.364 -10.162 1.00 91.81 579 LYS A CA 1
ATOM 4604 C C . LYS A 1 579 ? 16.750 7.679 -10.563 1.00 91.81 579 LYS A C 1
ATOM 4606 O O . LYS A 1 579 ? 16.875 6.475 -10.387 1.00 91.81 579 LYS A O 1
ATOM 4611 N N . PHE A 1 580 ? 17.768 8.444 -10.951 1.00 93.12 580 PHE A N 1
ATOM 4612 C CA . PHE A 1 580 ? 19.143 7.932 -11.012 1.00 93.12 580 PHE A CA 1
ATOM 4613 C C . PHE A 1 580 ? 19.715 7.599 -9.624 1.00 93.12 580 PHE A C 1
ATOM 4615 O O . PHE A 1 580 ? 20.642 6.803 -9.516 1.00 93.12 580 PHE A O 1
ATOM 4622 N N . CYS A 1 581 ? 19.144 8.163 -8.557 1.00 92.44 581 CYS A N 1
ATOM 4623 C CA . CYS A 1 581 ? 19.419 7.768 -7.178 1.00 92.44 581 CYS A CA 1
ATOM 4624 C C . CYS A 1 581 ? 18.604 6.543 -6.706 1.00 92.44 581 CYS A C 1
ATOM 4626 O O . CYS A 1 581 ? 18.753 6.146 -5.552 1.00 92.44 581 CYS A O 1
ATOM 4628 N N . ASP A 1 582 ? 17.774 5.926 -7.557 1.00 90.06 582 ASP A N 1
ATOM 4629 C CA . ASP A 1 582 ? 17.021 4.707 -7.228 1.00 90.06 582 ASP A CA 1
ATOM 4630 C C . ASP A 1 582 ? 17.887 3.458 -7.388 1.00 90.06 582 ASP A C 1
ATOM 4632 O O . ASP A 1 582 ? 18.053 2.936 -8.492 1.00 90.06 582 ASP A O 1
ATOM 4636 N N . LEU A 1 583 ? 18.462 3.012 -6.266 1.00 87.50 583 LEU A N 1
ATOM 4637 C CA . LEU A 1 583 ? 19.347 1.850 -6.160 1.00 87.50 583 LEU A CA 1
ATOM 4638 C C . LEU A 1 583 ? 20.494 1.847 -7.201 1.00 87.50 583 LEU A C 1
ATOM 4640 O O . LEU A 1 583 ? 20.582 0.925 -8.009 1.00 87.50 583 LEU A O 1
ATOM 4644 N N . PRO A 1 584 ? 21.382 2.861 -7.223 1.00 90.44 584 PRO A N 1
ATOM 4645 C CA . PRO A 1 584 ? 22.418 2.939 -8.247 1.00 90.44 584 PRO A CA 1
ATOM 4646 C C . PRO A 1 584 ? 23.483 1.849 -8.084 1.00 90.44 584 PRO A C 1
ATOM 4648 O O . PRO A 1 584 ? 23.982 1.599 -6.981 1.00 90.44 584 PRO A O 1
ATOM 4651 N N . THR A 1 585 ? 23.887 1.246 -9.203 1.00 86.31 585 THR A N 1
ATOM 4652 C CA . THR A 1 585 ? 24.832 0.114 -9.224 1.00 86.31 585 THR A CA 1
ATOM 4653 C C . THR A 1 585 ? 26.267 0.510 -8.859 1.00 86.31 585 THR A C 1
ATOM 4655 O O . THR A 1 585 ? 27.032 -0.313 -8.366 1.00 86.31 585 THR A O 1
ATOM 4658 N N . ASP A 1 586 ? 26.642 1.767 -9.107 1.00 89.81 586 ASP A N 1
ATOM 4659 C CA . ASP A 1 586 ? 28.005 2.318 -9.047 1.00 89.81 586 ASP A CA 1
ATOM 4660 C C . ASP A 1 586 ? 28.152 3.429 -7.990 1.00 89.81 586 ASP A C 1
ATOM 4662 O O . ASP A 1 586 ? 28.981 4.332 -8.123 1.00 89.81 586 ASP A O 1
ATOM 4666 N N . LEU A 1 587 ? 27.341 3.393 -6.927 1.00 88.56 587 LEU A N 1
ATOM 4667 C CA . LEU A 1 587 ? 27.242 4.463 -5.924 1.00 88.56 587 LEU A CA 1
ATOM 4668 C C . LEU A 1 587 ? 28.600 4.912 -5.365 1.00 88.56 587 LEU A C 1
ATOM 4670 O O . LEU A 1 587 ? 28.874 6.106 -5.317 1.00 88.56 587 LEU A O 1
ATOM 4674 N N . LYS A 1 588 ? 29.463 3.974 -4.958 1.00 87.00 588 LYS A N 1
ATOM 4675 C CA . LYS A 1 588 ? 30.757 4.299 -4.327 1.00 87.00 588 LYS A CA 1
ATOM 4676 C C . LYS A 1 588 ? 31.745 4.979 -5.277 1.00 87.00 588 LYS A C 1
ATOM 4678 O O . LYS A 1 588 ? 32.585 5.752 -4.830 1.00 87.00 588 LYS A O 1
ATOM 4683 N N . GLU A 1 589 ? 31.659 4.675 -6.569 1.00 86.94 589 GLU A N 1
ATOM 4684 C CA . GLU A 1 589 ? 32.527 5.260 -7.597 1.00 86.94 589 GLU A CA 1
ATOM 4685 C C . GLU A 1 589 ? 31.983 6.607 -8.085 1.00 86.94 589 GLU A C 1
ATOM 4687 O O . GLU A 1 589 ? 32.745 7.523 -8.389 1.00 86.94 589 GLU A O 1
ATOM 4692 N N . SER A 1 590 ? 30.656 6.723 -8.153 1.00 86.62 590 SER A N 1
ATOM 4693 C CA . SER A 1 590 ? 29.944 7.868 -8.716 1.00 86.62 590 SER A CA 1
ATOM 4694 C C . SER A 1 590 ? 29.667 8.979 -7.706 1.00 86.62 590 SER A C 1
ATOM 4696 O O . SER A 1 590 ? 29.824 10.143 -8.052 1.00 86.62 590 SER A O 1
ATOM 4698 N N . PHE A 1 591 ? 29.283 8.675 -6.463 1.00 88.00 591 PHE A N 1
ATOM 4699 C CA . PHE A 1 591 ? 28.931 9.675 -5.448 1.00 88.00 591 PHE A CA 1
ATOM 4700 C C . PHE A 1 591 ? 30.174 10.128 -4.668 1.00 88.00 591 PHE A C 1
ATOM 4702 O O . PHE A 1 591 ? 30.365 9.817 -3.492 1.00 88.00 591 PHE A O 1
ATOM 4709 N N . THR A 1 592 ? 31.068 10.842 -5.355 1.00 87.88 592 THR A N 1
ATOM 4710 C CA . THR A 1 592 ? 32.322 11.338 -4.774 1.00 87.88 592 THR A CA 1
ATOM 4711 C C . THR A 1 592 ? 32.094 12.517 -3.820 1.00 87.88 592 THR A C 1
ATOM 4713 O O . THR A 1 592 ? 31.043 13.165 -3.819 1.00 87.88 592 THR A O 1
ATOM 4716 N N . LYS A 1 593 ? 33.117 12.844 -3.016 1.00 86.06 593 LYS A N 1
ATOM 4717 C CA . LYS A 1 593 ? 33.089 14.004 -2.105 1.00 86.06 593 LYS A CA 1
ATOM 4718 C C . LYS A 1 593 ? 32.800 15.321 -2.836 1.00 86.06 593 LYS A C 1
ATOM 4720 O O . LYS A 1 593 ? 32.070 16.150 -2.301 1.00 86.06 593 LYS A O 1
ATOM 4725 N N . ASP A 1 594 ? 33.306 15.484 -4.057 1.00 87.56 594 ASP A N 1
ATOM 4726 C CA . ASP A 1 594 ? 33.109 16.699 -4.858 1.00 87.56 594 ASP A CA 1
ATOM 4727 C C . ASP A 1 594 ? 31.638 16.891 -5.238 1.00 87.56 594 ASP A C 1
ATOM 4729 O O . ASP A 1 594 ? 31.096 17.992 -5.133 1.00 87.56 594 ASP A O 1
ATOM 4733 N N . ILE A 1 595 ? 30.953 15.807 -5.612 1.00 89.00 595 ILE A N 1
ATOM 4734 C CA . ILE A 1 595 ? 29.523 15.839 -5.941 1.00 89.00 595 ILE A CA 1
ATOM 4735 C C . ILE A 1 595 ? 28.696 16.100 -4.687 1.00 89.00 595 ILE A C 1
ATOM 4737 O O . ILE A 1 595 ? 27.773 16.915 -4.719 1.00 89.00 595 ILE A O 1
ATOM 4741 N N . ALA A 1 596 ? 29.051 15.473 -3.564 1.00 88.50 596 ALA A N 1
ATOM 4742 C CA . ALA A 1 596 ? 28.405 15.741 -2.286 1.00 88.50 596 ALA A CA 1
ATOM 4743 C C . ALA A 1 596 ? 28.543 17.220 -1.873 1.00 88.50 596 ALA A C 1
ATOM 4745 O O . ALA A 1 596 ? 27.564 17.839 -1.444 1.00 88.50 596 ALA A O 1
ATOM 4746 N N . GLN A 1 597 ? 29.725 17.816 -2.064 1.00 90.06 597 GLN A N 1
ATOM 4747 C CA . GLN A 1 597 ? 29.968 19.236 -1.812 1.00 90.06 597 GLN A CA 1
ATOM 4748 C C . GLN A 1 597 ? 29.193 20.132 -2.787 1.00 90.06 597 GLN A C 1
ATOM 4750 O O . GLN A 1 597 ? 28.600 21.125 -2.364 1.00 90.06 597 GLN A O 1
ATOM 4755 N N . HIS A 1 598 ? 29.135 19.767 -4.070 1.00 89.50 598 HIS A N 1
ATOM 4756 C CA . HIS A 1 598 ? 28.362 20.493 -5.076 1.00 89.50 598 HIS A CA 1
ATOM 4757 C C . HIS A 1 598 ? 26.864 20.509 -4.738 1.00 89.50 598 HIS A C 1
ATOM 4759 O O . HIS A 1 598 ? 26.256 21.579 -4.687 1.00 89.50 598 HIS A O 1
ATOM 4765 N N . LEU A 1 599 ? 26.277 19.350 -4.412 1.00 91.44 599 LEU A N 1
ATOM 4766 C CA . LEU A 1 599 ? 24.881 19.247 -3.973 1.00 91.44 599 LEU A CA 1
ATOM 4767 C C . LEU A 1 599 ? 24.633 20.046 -2.688 1.00 91.44 599 LEU A C 1
ATOM 4769 O O . LEU A 1 599 ? 23.634 20.756 -2.590 1.00 91.44 599 LEU A O 1
ATOM 4773 N N . SER A 1 600 ? 25.564 19.992 -1.734 1.00 90.75 600 SER A N 1
ATOM 4774 C CA . SER A 1 600 ? 25.487 20.765 -0.489 1.00 90.75 600 SER A CA 1
ATOM 4775 C C . SER A 1 600 ? 25.495 22.277 -0.738 1.00 90.75 600 SER A C 1
ATOM 4777 O O . SER A 1 600 ? 24.693 23.002 -0.154 1.00 90.75 600 SER A O 1
ATOM 4779 N N . SER A 1 601 ? 26.345 22.765 -1.646 1.00 92.12 601 SER A N 1
ATOM 4780 C CA . SER A 1 601 ? 26.354 24.175 -2.054 1.00 92.12 601 SER A CA 1
ATOM 4781 C C . SER A 1 601 ? 25.042 24.570 -2.729 1.00 92.12 601 SER A C 1
ATOM 4783 O O . SER A 1 601 ? 24.498 25.634 -2.439 1.00 92.12 601 SER A O 1
ATOM 4785 N N . LEU A 1 602 ? 24.501 23.715 -3.603 1.00 90.75 602 LEU A N 1
ATOM 4786 C CA . LEU A 1 602 ? 23.240 23.981 -4.297 1.00 90.75 602 LEU A CA 1
ATOM 4787 C C . LEU A 1 602 ? 22.050 24.063 -3.337 1.00 90.75 602 LEU A C 1
ATOM 4789 O O . LEU A 1 602 ? 21.166 24.889 -3.559 1.00 90.75 602 LEU A O 1
ATOM 4793 N N . LEU A 1 603 ? 22.042 23.273 -2.258 1.00 90.12 603 LEU A N 1
ATOM 4794 C CA . LEU A 1 603 ? 21.018 23.364 -1.214 1.00 90.12 603 LEU A CA 1
ATOM 4795 C C . LEU A 1 603 ? 20.982 24.755 -0.556 1.00 90.12 603 LEU A C 1
ATOM 4797 O O . LEU A 1 603 ? 19.896 25.252 -0.241 1.00 90.12 603 LEU A O 1
ATOM 4801 N N . TYR A 1 604 ? 22.135 25.412 -0.391 1.00 87.44 604 TYR A N 1
ATOM 4802 C CA . TYR A 1 604 ? 22.198 26.790 0.099 1.00 87.44 604 TYR A CA 1
ATOM 4803 C C . TYR A 1 604 ? 21.834 27.809 -0.982 1.00 87.44 604 TYR A C 1
ATOM 4805 O O . TYR A 1 604 ? 20.954 28.639 -0.755 1.00 87.44 604 TYR A O 1
ATOM 4813 N N . SER A 1 605 ? 22.488 27.736 -2.145 1.00 87.62 605 SER A N 1
ATOM 4814 C CA . SER A 1 605 ? 22.397 28.757 -3.195 1.00 87.62 605 SER A CA 1
ATOM 4815 C C . SER A 1 605 ? 21.042 28.793 -3.909 1.00 87.62 605 SER A C 1
ATOM 4817 O O . SER A 1 605 ? 20.577 29.880 -4.241 1.00 87.62 605 SER A O 1
ATOM 4819 N N . ASN A 1 606 ? 20.394 27.639 -4.131 1.00 86.81 606 ASN A N 1
ATOM 4820 C CA . ASN A 1 606 ? 19.210 27.527 -4.990 1.00 86.81 606 ASN A CA 1
ATOM 4821 C C . ASN A 1 606 ? 18.010 26.923 -4.236 1.00 86.81 606 ASN A C 1
ATOM 4823 O O . ASN A 1 606 ? 17.901 25.697 -4.134 1.00 86.81 606 ASN A O 1
ATOM 4827 N N . PRO A 1 607 ? 17.059 27.742 -3.743 1.00 86.62 607 PRO A N 1
ATOM 4828 C CA . PRO A 1 607 ? 15.915 27.245 -2.976 1.00 86.62 607 PRO A CA 1
ATOM 4829 C C . PRO A 1 607 ? 14.972 26.350 -3.795 1.00 86.62 607 PRO A C 1
ATOM 4831 O O . PRO A 1 607 ? 14.391 25.421 -3.239 1.00 86.62 607 PRO A O 1
ATOM 4834 N N . GLU A 1 608 ? 14.852 26.579 -5.106 1.00 86.31 608 GLU A N 1
ATOM 4835 C CA . GLU A 1 608 ? 13.982 25.801 -6.005 1.00 86.31 608 GLU A CA 1
ATOM 4836 C C . GLU A 1 608 ? 14.448 24.344 -6.161 1.00 86.31 608 GLU A C 1
ATOM 4838 O O . GLU A 1 608 ? 13.630 23.426 -6.209 1.00 86.31 608 GLU A O 1
ATOM 4843 N N . LEU A 1 609 ? 15.765 24.105 -6.138 1.00 89.69 609 LEU A N 1
ATOM 4844 C CA . LEU A 1 609 ? 16.342 22.763 -6.263 1.00 89.69 609 LEU A CA 1
ATOM 4845 C C . LEU A 1 609 ? 16.311 21.963 -4.954 1.00 89.69 609 LEU A C 1
ATOM 4847 O O . LEU A 1 609 ? 16.503 20.746 -4.993 1.00 89.69 609 LEU A O 1
ATOM 4851 N N . ARG A 1 610 ? 16.048 22.602 -3.801 1.00 91.44 610 ARG A N 1
ATOM 4852 C CA . ARG A 1 610 ? 16.058 21.931 -2.487 1.00 91.44 610 ARG A CA 1
ATOM 4853 C C . ARG A 1 610 ? 15.145 20.714 -2.457 1.00 91.44 610 ARG A C 1
ATOM 4855 O O . ARG A 1 610 ? 15.561 19.666 -1.970 1.00 91.44 610 ARG A O 1
ATOM 4862 N N . LEU A 1 611 ? 13.938 20.832 -3.013 1.00 91.44 611 LEU A N 1
ATOM 4863 C CA . LEU A 1 611 ? 12.977 19.730 -3.067 1.00 91.44 611 LEU A CA 1
ATOM 4864 C C . LEU A 1 611 ? 13.523 18.549 -3.882 1.00 91.44 611 LEU A C 1
ATOM 4866 O O . LEU A 1 611 ? 13.477 17.410 -3.421 1.00 91.44 611 LEU A O 1
ATOM 4870 N N . THR A 1 612 ? 14.062 18.820 -5.071 1.00 92.94 612 THR A N 1
ATOM 4871 C CA . THR A 1 612 ? 14.595 17.798 -5.981 1.00 92.94 612 THR A CA 1
ATOM 4872 C C . THR A 1 612 ? 15.809 17.094 -5.382 1.00 92.94 612 THR A C 1
ATOM 4874 O O . THR A 1 612 ? 15.849 15.866 -5.363 1.00 92.94 612 THR A O 1
ATOM 4877 N N . ILE A 1 613 ? 16.758 17.847 -4.818 1.00 94.62 613 ILE A N 1
ATOM 4878 C CA . ILE A 1 613 ? 17.963 17.287 -4.188 1.00 94.62 613 ILE A CA 1
ATOM 4879 C C . ILE A 1 613 ? 17.594 16.470 -2.946 1.00 94.62 613 ILE A C 1
ATOM 4881 O O . ILE A 1 613 ? 18.065 15.346 -2.794 1.00 94.62 613 ILE A O 1
ATOM 4885 N N . CYS A 1 614 ? 16.711 16.982 -2.081 1.00 93.69 614 CYS A N 1
ATOM 4886 C CA . CYS A 1 614 ? 16.249 16.233 -0.911 1.00 93.69 614 CYS A CA 1
ATOM 4887 C C . CYS A 1 614 ? 15.542 14.940 -1.324 1.00 93.69 614 CYS A C 1
ATOM 4889 O O . CYS A 1 614 ? 15.831 13.885 -0.776 1.00 93.69 614 CYS A O 1
ATOM 4891 N N . ASN A 1 615 ? 14.662 14.979 -2.329 1.00 93.62 615 ASN A N 1
ATOM 4892 C CA . ASN A 1 615 ? 14.024 13.767 -2.841 1.00 93.62 615 ASN A CA 1
ATOM 4893 C C . ASN A 1 615 ? 15.043 12.770 -3.408 1.00 93.62 615 ASN A C 1
ATOM 4895 O O . ASN A 1 615 ? 14.881 11.577 -3.173 1.00 93.62 615 ASN A O 1
ATOM 4899 N N . ALA A 1 616 ? 16.098 13.235 -4.082 1.00 94.12 616 ALA A N 1
ATOM 4900 C CA . ALA A 1 616 ? 17.169 12.366 -4.557 1.00 94.12 616 ALA A CA 1
ATOM 4901 C C . ALA A 1 616 ? 17.927 11.685 -3.414 1.00 94.12 616 ALA A C 1
ATOM 4903 O O . ALA A 1 616 ? 18.069 10.466 -3.426 1.00 94.12 616 ALA A O 1
ATOM 4904 N N . LEU A 1 617 ? 18.330 12.440 -2.387 1.00 94.19 617 LEU A N 1
ATOM 4905 C CA . LEU A 1 617 ? 18.992 11.886 -1.201 1.00 94.19 617 LEU A CA 1
ATOM 4906 C C . LEU A 1 617 ? 18.076 10.920 -0.436 1.00 94.19 617 LEU A C 1
ATOM 4908 O O . LEU A 1 617 ? 18.515 9.842 -0.039 1.00 94.19 617 LEU A O 1
ATOM 4912 N N . LYS A 1 618 ? 16.789 11.259 -0.277 1.00 94.06 618 LYS A N 1
ATOM 4913 C CA . LYS A 1 618 ? 15.806 10.367 0.354 1.00 94.06 618 LYS A CA 1
ATOM 4914 C C . LYS A 1 618 ? 15.685 9.055 -0.399 1.00 94.06 618 LYS A C 1
ATOM 4916 O O . LYS A 1 618 ? 15.674 7.997 0.220 1.00 94.06 618 LYS A O 1
ATOM 4921 N N . LEU A 1 619 ? 15.567 9.121 -1.721 1.00 92.81 619 LEU A N 1
ATOM 4922 C CA . LEU A 1 619 ? 15.390 7.943 -2.555 1.00 92.81 619 LEU A CA 1
ATOM 4923 C C . LEU A 1 619 ? 16.668 7.084 -2.563 1.00 92.81 619 LEU A C 1
ATOM 4925 O O . LEU A 1 619 ? 16.573 5.868 -2.400 1.00 92.81 619 LEU A O 1
ATOM 4929 N N . LEU A 1 620 ? 17.850 7.711 -2.591 1.00 92.56 620 LEU A N 1
ATOM 4930 C CA . LEU A 1 620 ? 19.150 7.047 -2.448 1.00 92.56 620 LEU A CA 1
ATOM 4931 C C . LEU A 1 620 ? 19.251 6.223 -1.159 1.00 92.56 620 LEU A C 1
ATOM 4933 O O . LEU A 1 620 ? 19.632 5.053 -1.197 1.00 92.56 620 LEU A O 1
ATOM 4937 N N . LEU A 1 621 ? 18.882 6.813 -0.019 1.00 91.69 621 LEU A N 1
ATOM 4938 C CA . LEU A 1 621 ? 18.944 6.134 1.277 1.00 91.69 621 LEU A CA 1
ATOM 4939 C C . LEU A 1 621 ? 17.834 5.086 1.408 1.00 91.69 621 LEU A C 1
ATOM 4941 O O . LEU A 1 621 ? 18.117 3.946 1.766 1.00 91.69 621 LEU A O 1
ATOM 4945 N N . ASN A 1 622 ? 16.585 5.432 1.078 1.00 91.94 622 ASN A N 1
ATOM 4946 C CA . ASN A 1 622 ? 15.439 4.528 1.207 1.00 91.94 622 ASN A CA 1
ATOM 4947 C C . ASN A 1 622 ? 15.558 3.290 0.324 1.00 91.94 622 ASN A C 1
ATOM 4949 O O . ASN A 1 622 ? 15.245 2.199 0.789 1.00 91.94 622 ASN A O 1
ATOM 4953 N N . SER A 1 623 ? 15.994 3.433 -0.929 1.00 88.62 623 SER A N 1
ATOM 4954 C CA . SER A 1 623 ? 16.157 2.292 -1.838 1.00 88.62 623 SER A CA 1
ATOM 4955 C C . SER A 1 623 ? 17.173 1.287 -1.279 1.00 88.62 623 SER A C 1
ATOM 4957 O O . SER A 1 623 ? 16.850 0.108 -1.145 1.00 88.62 623 SER A O 1
ATOM 4959 N N . ASN A 1 624 ? 18.346 1.752 -0.828 1.00 89.12 624 ASN A N 1
ATOM 4960 C CA . ASN A 1 624 ? 19.364 0.897 -0.206 1.00 89.12 624 ASN A CA 1
ATOM 4961 C C . ASN A 1 624 ? 18.915 0.333 1.164 1.00 89.12 624 ASN A C 1
ATOM 4963 O O . ASN A 1 624 ? 19.124 -0.850 1.450 1.00 89.12 624 ASN A O 1
ATOM 4967 N N . LEU A 1 625 ? 18.260 1.133 2.017 1.00 87.62 625 LEU A N 1
ATOM 4968 C CA . LEU A 1 625 ? 17.738 0.691 3.320 1.00 87.62 625 LEU A CA 1
ATOM 4969 C C . LEU A 1 625 ? 16.634 -0.358 3.174 1.00 87.62 625 LEU A C 1
ATOM 4971 O O . LEU A 1 625 ? 16.652 -1.375 3.862 1.00 87.62 625 LEU A O 1
ATOM 4975 N N . ASN A 1 626 ? 15.679 -0.134 2.276 1.00 85.38 626 ASN A N 1
ATOM 4976 C CA . ASN A 1 626 ? 14.595 -1.076 2.032 1.00 85.38 626 ASN A CA 1
ATOM 4977 C C . ASN A 1 626 ? 15.142 -2.367 1.432 1.00 85.38 626 ASN A C 1
ATOM 4979 O O . ASN A 1 626 ? 14.790 -3.435 1.921 1.00 85.38 626 ASN A O 1
ATOM 4983 N N . TYR A 1 627 ? 16.052 -2.286 0.457 1.00 83.19 627 TYR A N 1
ATOM 4984 C CA . TYR A 1 627 ? 16.670 -3.467 -0.151 1.00 83.19 627 TYR A CA 1
ATOM 4985 C C . TYR A 1 627 ? 17.533 -4.271 0.837 1.00 83.19 627 TYR A C 1
ATOM 4987 O O . TYR A 1 627 ? 17.601 -5.490 0.744 1.00 83.19 627 TYR A O 1
ATOM 4995 N N . SER A 1 628 ? 18.155 -3.617 1.824 1.00 81.69 628 SER A N 1
ATOM 4996 C CA . SER A 1 628 ? 18.939 -4.304 2.865 1.00 81.69 628 SER A CA 1
ATOM 4997 C C . SER A 1 628 ? 18.104 -4.917 3.995 1.00 81.69 628 SER A C 1
ATOM 4999 O O . SER A 1 628 ? 18.552 -5.893 4.600 1.00 81.69 628 SER A O 1
ATOM 5001 N N . LYS A 1 629 ? 16.923 -4.353 4.297 1.00 75.00 629 LYS A N 1
ATOM 5002 C CA . LYS A 1 629 ? 16.010 -4.821 5.360 1.00 75.00 629 LYS A CA 1
ATOM 5003 C C . LYS A 1 629 ? 14.991 -5.843 4.885 1.00 75.00 629 LYS A C 1
ATOM 5005 O O . LYS A 1 629 ? 14.551 -6.671 5.675 1.00 75.00 629 LYS A O 1
ATOM 5010 N N . THR A 1 630 ? 14.537 -5.728 3.643 1.00 61.12 630 THR A N 1
ATOM 5011 C CA . THR A 1 630 ? 13.511 -6.631 3.141 1.00 61.12 630 THR A CA 1
ATOM 5012 C C . THR A 1 630 ? 14.103 -8.010 2.892 1.00 61.12 630 THR A C 1
ATOM 5014 O O . THR A 1 630 ? 15.086 -8.167 2.173 1.00 61.12 630 THR A O 1
ATOM 5017 N N . GLU A 1 631 ? 13.429 -9.035 3.409 1.00 51.66 631 GLU A N 1
ATOM 5018 C CA . GLU A 1 631 ? 13.509 -10.399 2.890 1.00 51.66 631 GLU A CA 1
ATOM 5019 C C . GLU A 1 631 ? 12.870 -10.455 1.484 1.00 51.66 631 GLU A C 1
ATOM 5021 O O . GLU A 1 631 ? 11.994 -11.277 1.218 1.00 51.66 631 GLU A O 1
ATOM 5026 N N . ILE A 1 632 ? 13.278 -9.593 0.537 1.00 49.75 632 ILE A N 1
ATOM 5027 C CA . ILE A 1 632 ? 13.048 -9.833 -0.899 1.00 49.75 632 ILE A CA 1
ATOM 5028 C C . ILE A 1 632 ? 14.040 -10.930 -1.314 1.00 49.75 632 ILE A C 1
ATOM 5030 O O . ILE A 1 632 ? 14.960 -10.753 -2.099 1.00 49.75 632 ILE A O 1
ATOM 5034 N N . SER A 1 633 ? 13.819 -12.096 -0.718 1.00 44.88 633 SER A N 1
ATOM 5035 C CA . SER A 1 633 ? 14.322 -13.418 -1.078 1.00 44.88 633 SER A CA 1
ATOM 5036 C C . SER A 1 633 ? 13.697 -13.899 -2.404 1.00 44.88 633 SER A C 1
ATOM 5038 O O . SER A 1 633 ? 14.059 -14.937 -2.938 1.00 44.88 633 SER A O 1
ATOM 5040 N N . SER A 1 634 ? 12.749 -13.139 -2.972 1.00 46.03 634 SER A N 1
ATOM 5041 C CA . SER A 1 634 ? 11.907 -13.567 -4.093 1.00 46.03 634 SER A CA 1
ATOM 5042 C C . SER A 1 634 ? 12.335 -13.095 -5.485 1.00 46.03 634 SER A C 1
ATOM 5044 O O . SER A 1 634 ? 11.710 -13.517 -6.451 1.00 46.03 634 SER A O 1
ATOM 5046 N N . LYS A 1 635 ? 13.366 -12.247 -5.629 1.00 58.22 635 LYS A N 1
ATOM 5047 C CA . LYS A 1 635 ? 13.885 -11.824 -6.948 1.00 58.22 635 LYS A CA 1
ATOM 5048 C C . LYS A 1 635 ? 15.357 -12.201 -7.109 1.00 58.22 635 LYS A C 1
ATOM 5050 O O . LYS A 1 635 ? 16.229 -11.328 -7.102 1.00 58.22 635 LYS A O 1
ATOM 5055 N N . SER A 1 636 ? 15.619 -13.499 -7.282 1.00 61.78 636 SER A N 1
ATOM 5056 C CA . SER A 1 636 ? 16.949 -14.093 -7.529 1.00 61.78 636 SER A CA 1
ATOM 5057 C C . SER A 1 636 ? 17.762 -13.328 -8.585 1.00 61.78 636 SER A C 1
ATOM 5059 O O . SER A 1 636 ? 18.982 -13.209 -8.499 1.00 61.78 636 SER A O 1
ATOM 5061 N N . LEU A 1 637 ? 17.060 -12.749 -9.559 1.00 67.62 637 LEU A N 1
ATOM 5062 C CA . LEU A 1 637 ? 17.623 -12.065 -10.710 1.00 67.62 637 LEU A CA 1
ATOM 5063 C C . LEU A 1 637 ? 18.327 -10.729 -10.380 1.00 67.62 637 LEU A C 1
ATOM 5065 O O . LEU A 1 637 ? 19.411 -10.450 -10.889 1.00 67.62 637 LEU A O 1
ATOM 5069 N N . ILE A 1 638 ? 17.742 -9.901 -9.503 1.00 70.44 638 ILE A N 1
ATOM 5070 C CA . ILE A 1 638 ? 18.352 -8.618 -9.095 1.00 70.44 638 ILE A CA 1
ATOM 5071 C C . ILE A 1 638 ? 19.535 -8.886 -8.161 1.00 70.44 638 ILE A C 1
ATOM 5073 O O . ILE A 1 638 ? 20.564 -8.223 -8.266 1.00 70.44 638 ILE A O 1
ATOM 5077 N N . GLN A 1 639 ? 19.430 -9.908 -7.307 1.00 70.12 639 GLN A N 1
ATOM 5078 C CA . GLN A 1 639 ? 20.491 -10.305 -6.382 1.00 70.12 639 GLN A CA 1
ATOM 5079 C C . GLN A 1 639 ? 21.774 -10.754 -7.100 1.00 70.12 639 GLN A C 1
ATOM 5081 O O . GLN A 1 639 ? 22.866 -10.544 -6.571 1.00 70.12 639 GLN A O 1
ATOM 5086 N N . GLN A 1 640 ? 21.659 -11.330 -8.302 1.00 71.19 640 GLN A N 1
ATOM 5087 C CA . GLN A 1 640 ? 22.810 -11.727 -9.114 1.00 71.19 640 GLN A CA 1
ATOM 5088 C C . GLN A 1 640 ? 23.624 -10.524 -9.620 1.00 71.19 640 GLN A C 1
ATOM 5090 O O . GLN A 1 640 ? 24.852 -10.581 -9.635 1.00 71.19 640 GLN A O 1
ATOM 5095 N N . HIS A 1 641 ? 22.958 -9.434 -10.008 1.00 71.44 641 HIS A N 1
ATOM 5096 C CA . HIS A 1 641 ? 23.612 -8.221 -10.516 1.00 71.44 641 HIS A CA 1
ATOM 5097 C C . HIS A 1 641 ? 23.981 -7.226 -9.413 1.00 71.44 641 HIS A C 1
ATOM 5099 O O . HIS A 1 641 ? 25.025 -6.579 -9.479 1.00 71.44 641 HIS A O 1
ATOM 5105 N N . PHE A 1 642 ? 23.130 -7.099 -8.398 1.00 79.50 642 PHE A N 1
ATOM 5106 C CA . PHE A 1 642 ? 23.315 -6.197 -7.273 1.00 79.50 642 PHE A CA 1
ATOM 5107 C C . PHE A 1 642 ? 23.000 -6.936 -5.964 1.00 79.50 642 PHE A C 1
ATOM 5109 O O . PHE A 1 642 ? 21.855 -6.948 -5.493 1.00 79.50 642 PHE A O 1
ATOM 5116 N N . PRO A 1 643 ? 23.999 -7.604 -5.362 1.00 81.31 643 PRO A N 1
ATOM 5117 C CA . PRO A 1 643 ? 23.781 -8.387 -4.158 1.00 81.31 643 PRO A CA 1
ATOM 5118 C C . PRO A 1 643 ? 23.465 -7.481 -2.965 1.00 81.31 643 PRO A C 1
ATOM 5120 O O . PRO A 1 643 ? 23.939 -6.350 -2.864 1.00 81.31 643 PRO A O 1
ATOM 5123 N N . VAL A 1 644 ? 22.721 -8.016 -1.994 1.00 81.56 644 VAL A N 1
ATOM 5124 C CA . VAL A 1 644 ? 22.356 -7.298 -0.756 1.00 81.56 644 VAL A CA 1
ATOM 5125 C C . VAL A 1 644 ? 23.595 -6.820 0.024 1.00 81.56 644 VAL A C 1
ATOM 5127 O O . VAL A 1 644 ? 23.528 -5.807 0.720 1.00 81.56 644 VAL A O 1
ATOM 5130 N N . SER A 1 645 ? 24.747 -7.492 -0.131 1.00 82.88 645 SER A N 1
ATOM 5131 C CA . SER A 1 645 ? 26.032 -7.028 0.423 1.00 82.88 645 SER A CA 1
ATOM 5132 C C . SER A 1 645 ? 26.396 -5.631 -0.079 1.00 82.88 645 SER A C 1
ATOM 5134 O O . SER A 1 645 ? 26.707 -4.757 0.726 1.00 82.88 645 SER A O 1
ATOM 5136 N N . ASN A 1 646 ? 26.257 -5.376 -1.383 1.00 84.81 646 ASN A N 1
ATOM 5137 C CA . ASN A 1 646 ? 26.610 -4.089 -1.977 1.00 84.81 646 ASN A CA 1
ATOM 5138 C C . ASN A 1 646 ? 25.724 -2.963 -1.432 1.00 84.81 646 ASN A C 1
ATOM 5140 O O . ASN A 1 646 ? 26.223 -1.878 -1.151 1.00 84.81 646 ASN A O 1
ATOM 5144 N N . ALA A 1 647 ? 24.434 -3.224 -1.198 1.00 84.94 647 ALA A N 1
ATOM 5145 C CA . ALA A 1 647 ? 23.541 -2.251 -0.566 1.00 84.94 647 ALA A CA 1
ATOM 5146 C C . ALA A 1 647 ? 23.951 -1.925 0.877 1.00 84.94 647 ALA A C 1
ATOM 5148 O O . ALA A 1 647 ? 23.942 -0.760 1.274 1.00 84.94 647 ALA A O 1
ATOM 5149 N N . LYS A 1 648 ? 24.354 -2.933 1.664 1.00 85.88 648 LYS A N 1
ATOM 5150 C CA . LYS A 1 648 ? 24.872 -2.719 3.027 1.00 85.88 648 LYS A CA 1
ATOM 5151 C C . LYS A 1 648 ? 26.157 -1.894 3.013 1.00 85.88 648 LYS A C 1
ATOM 5153 O O . LYS A 1 648 ? 26.301 -0.969 3.807 1.00 85.88 648 LYS A O 1
ATOM 5158 N N . GLU A 1 649 ? 27.060 -2.181 2.084 1.00 87.62 649 GLU A N 1
ATOM 5159 C CA . GLU A 1 649 ? 28.291 -1.411 1.928 1.00 87.62 649 GLU A CA 1
ATOM 5160 C C . GLU A 1 649 ? 28.032 0.016 1.413 1.00 87.62 649 GLU A C 1
ATOM 5162 O O . GLU A 1 649 ? 28.740 0.944 1.797 1.00 87.62 649 GLU A O 1
ATOM 5167 N N . ASN A 1 650 ? 27.010 0.225 0.576 1.00 89.81 650 ASN A N 1
ATOM 5168 C CA . ASN A 1 650 ? 26.568 1.559 0.167 1.00 89.81 650 ASN A CA 1
ATOM 5169 C C . ASN A 1 650 ? 26.055 2.367 1.364 1.00 89.81 650 ASN A C 1
ATOM 5171 O O . ASN A 1 650 ? 26.390 3.541 1.495 1.00 89.81 650 ASN A O 1
ATOM 5175 N N . ILE A 1 651 ? 25.284 1.745 2.261 1.00 89.50 651 ILE A N 1
ATOM 5176 C CA . ILE A 1 651 ? 24.808 2.394 3.491 1.00 89.50 651 ILE A CA 1
ATOM 5177 C C . ILE A 1 651 ? 25.992 2.803 4.377 1.00 89.50 651 ILE A C 1
ATOM 5179 O O . ILE A 1 651 ? 26.027 3.936 4.849 1.00 89.50 651 ILE A O 1
ATOM 5183 N N . GLN A 1 652 ? 26.989 1.927 4.546 1.00 88.88 652 GLN A N 1
ATOM 5184 C CA . GLN A 1 652 ? 28.221 2.252 5.280 1.00 88.88 652 GLN A CA 1
ATOM 5185 C C . GLN A 1 652 ? 29.017 3.387 4.621 1.00 88.88 652 GLN A C 1
ATOM 5187 O O . GLN A 1 652 ? 29.582 4.236 5.300 1.00 88.88 652 GLN A O 1
ATOM 5192 N N . PHE A 1 653 ? 29.063 3.440 3.290 1.00 90.38 653 PHE A N 1
ATOM 5193 C CA . PHE A 1 653 ? 29.707 4.549 2.589 1.00 90.38 653 PHE A CA 1
ATOM 5194 C C . PHE A 1 653 ? 28.968 5.878 2.821 1.00 90.38 653 PHE A C 1
ATOM 5196 O O . PHE A 1 653 ? 29.598 6.902 3.087 1.00 90.38 653 PHE A O 1
ATOM 5203 N N . LEU A 1 654 ? 27.632 5.864 2.774 1.00 90.38 654 LEU A N 1
ATOM 5204 C CA . LEU A 1 654 ? 26.804 7.048 3.015 1.00 90.38 654 LEU A CA 1
ATOM 5205 C C . LEU A 1 654 ? 26.846 7.507 4.480 1.00 90.38 654 LEU A C 1
ATOM 5207 O O . LEU A 1 654 ? 26.776 8.713 4.725 1.00 90.38 654 LEU A O 1
ATOM 5211 N N . SER A 1 655 ? 27.026 6.596 5.445 1.00 90.00 655 SER A N 1
ATOM 5212 C CA . SER A 1 655 ? 27.146 6.950 6.867 1.00 90.00 655 SER A CA 1
ATOM 5213 C C . SER A 1 655 ? 28.350 7.852 7.139 1.00 90.00 655 SER A C 1
ATOM 5215 O O . SER A 1 655 ? 28.233 8.799 7.908 1.00 90.00 655 SER A O 1
ATOM 5217 N N . ILE A 1 656 ? 29.470 7.640 6.439 1.00 90.19 656 ILE A N 1
ATOM 5218 C CA . ILE A 1 656 ? 30.684 8.473 6.550 1.00 90.19 656 ILE A CA 1
ATOM 5219 C C . ILE A 1 656 ? 30.410 9.930 6.135 1.00 90.19 656 ILE A C 1
ATOM 5221 O O . ILE A 1 656 ? 31.043 10.859 6.632 1.00 90.19 656 ILE A O 1
ATOM 5225 N N . MET A 1 657 ? 29.472 10.153 5.210 1.00 88.69 657 MET A N 1
ATOM 5226 C CA . MET A 1 657 ? 29.106 11.493 4.737 1.00 88.69 657 MET A CA 1
ATOM 5227 C C . MET A 1 657 ? 27.918 12.099 5.498 1.00 88.69 657 MET A C 1
ATOM 5229 O O . MET A 1 657 ? 27.612 13.278 5.301 1.00 88.69 657 MET A O 1
ATOM 5233 N N . ALA A 1 658 ? 27.252 11.324 6.361 1.00 90.50 658 ALA A N 1
ATOM 5234 C CA . ALA A 1 658 ? 26.002 11.715 7.004 1.00 90.50 658 ALA A CA 1
ATOM 5235 C C . ALA A 1 658 ? 26.157 12.971 7.870 1.00 90.50 658 ALA A C 1
ATOM 5237 O O . ALA A 1 658 ? 25.330 13.871 7.769 1.00 90.50 658 ALA A O 1
ATOM 5238 N N . ASN A 1 659 ? 27.235 13.082 8.653 1.00 89.88 659 ASN A N 1
ATOM 5239 C CA . ASN A 1 659 ? 27.476 14.235 9.528 1.00 89.88 659 ASN A CA 1
ATOM 5240 C C . ASN A 1 659 ? 27.552 15.568 8.748 1.00 89.88 659 ASN A C 1
ATOM 5242 O O . ASN A 1 659 ? 26.903 16.558 9.099 1.00 89.88 659 ASN A O 1
ATOM 5246 N N . ASN A 1 660 ? 28.265 15.573 7.616 1.00 89.81 660 ASN A N 1
ATOM 5247 C CA . ASN A 1 660 ? 28.370 16.753 6.754 1.00 89.81 660 ASN A CA 1
ATOM 5248 C C . ASN A 1 660 ? 27.009 17.138 6.157 1.00 89.81 660 ASN A C 1
ATOM 5250 O O . ASN A 1 660 ? 26.632 18.310 6.179 1.00 89.81 660 ASN A O 1
ATOM 5254 N N . PHE A 1 661 ? 26.249 16.157 5.660 1.00 91.81 661 PHE A N 1
ATOM 5255 C CA . PHE A 1 661 ? 24.915 16.411 5.116 1.00 91.81 661 PHE A CA 1
ATOM 5256 C C . PHE A 1 661 ? 23.920 16.858 6.184 1.00 91.81 661 PHE A C 1
ATOM 5258 O O . PHE A 1 661 ? 23.158 17.783 5.925 1.00 91.81 661 PHE A O 1
ATOM 5265 N N . LEU A 1 662 ? 23.936 16.272 7.383 1.00 92.00 662 LEU A N 1
ATOM 5266 C CA . LEU A 1 662 ? 23.082 16.689 8.498 1.00 92.00 662 LEU A CA 1
ATOM 5267 C C . LEU A 1 662 ? 23.373 18.131 8.905 1.00 92.00 662 LEU A C 1
ATOM 5269 O O . LEU A 1 662 ? 22.442 18.923 9.018 1.00 92.00 662 LEU A O 1
ATOM 5273 N N . SER A 1 663 ? 24.650 18.505 9.013 1.00 90.00 663 SER A N 1
ATOM 5274 C CA . SER A 1 663 ? 25.054 19.889 9.289 1.00 90.00 663 SER A CA 1
ATOM 5275 C C . SER A 1 663 ? 24.494 20.868 8.248 1.00 90.00 663 SER A C 1
ATOM 5277 O O . SER A 1 663 ? 23.951 21.919 8.593 1.00 90.00 663 SER A O 1
ATOM 5279 N N . VAL A 1 664 ? 24.563 20.507 6.961 1.00 91.19 664 VAL A N 1
ATOM 5280 C CA . VAL A 1 664 ? 23.987 21.308 5.869 1.00 91.19 664 VAL A CA 1
ATOM 5281 C C . VAL A 1 664 ? 22.463 21.358 5.957 1.00 91.19 664 VAL A C 1
ATOM 5283 O O . VAL A 1 664 ? 21.873 22.436 5.892 1.00 91.19 664 VAL A O 1
ATOM 5286 N N . LEU A 1 665 ? 21.812 20.212 6.141 1.00 92.00 665 LEU A N 1
ATOM 5287 C CA . LEU A 1 665 ? 20.358 20.098 6.198 1.00 92.00 665 LEU A CA 1
ATOM 5288 C C . LEU A 1 665 ? 19.769 20.823 7.412 1.00 92.00 665 LEU A C 1
ATOM 5290 O O . LEU A 1 665 ? 18.692 21.395 7.281 1.00 92.00 665 LEU A O 1
ATOM 5294 N N . PHE A 1 666 ? 20.459 20.877 8.555 1.00 90.94 666 PHE A N 1
ATOM 5295 C CA . PHE A 1 666 ? 20.017 21.639 9.729 1.00 90.94 666 PHE A CA 1
ATOM 5296 C C . PHE A 1 666 ? 20.004 23.140 9.452 1.00 90.94 666 PHE A C 1
ATOM 5298 O O . PHE A 1 666 ? 19.014 23.812 9.741 1.00 90.94 666 PHE A O 1
ATOM 5305 N N . ASN A 1 667 ? 21.052 23.661 8.813 1.00 89.31 667 ASN A N 1
ATOM 5306 C CA . ASN A 1 667 ? 21.096 25.066 8.411 1.00 89.31 667 ASN A CA 1
ATOM 5307 C C . ASN A 1 667 ? 20.061 25.377 7.319 1.00 89.31 667 ASN A C 1
ATOM 5309 O O . ASN A 1 667 ? 19.388 26.405 7.356 1.00 89.31 667 ASN A O 1
ATOM 5313 N N . VAL A 1 668 ? 19.878 24.476 6.352 1.00 89.25 668 VAL A N 1
ATOM 5314 C CA . VAL A 1 668 ? 18.835 24.625 5.327 1.00 89.25 668 VAL A CA 1
ATOM 5315 C C . VAL A 1 668 ? 17.444 24.567 5.964 1.00 89.25 668 VAL A C 1
ATOM 5317 O O . VAL A 1 668 ? 16.559 25.322 5.561 1.00 89.25 668 VAL A O 1
ATOM 5320 N N . TYR A 1 669 ? 17.237 23.731 6.984 1.00 89.06 669 TYR A N 1
ATOM 5321 C CA . TYR A 1 669 ? 15.979 23.629 7.722 1.00 89.06 669 TYR A CA 1
ATOM 5322 C C . TYR A 1 669 ? 15.637 24.943 8.433 1.00 89.06 669 TYR A C 1
ATOM 5324 O O . TYR A 1 669 ? 14.510 25.425 8.300 1.00 89.06 669 TYR A O 1
ATOM 5332 N N . THR A 1 670 ? 16.603 25.566 9.118 1.00 85.56 670 THR A N 1
ATOM 5333 C CA . THR A 1 670 ? 16.396 26.862 9.789 1.00 85.56 670 THR A CA 1
ATOM 5334 C C . THR A 1 670 ? 16.150 28.002 8.793 1.00 85.56 670 THR A C 1
ATOM 5336 O O . THR A 1 670 ? 15.332 28.876 9.070 1.00 85.56 670 THR A O 1
ATOM 5339 N N . GLN A 1 671 ? 16.760 27.963 7.603 1.00 84.50 671 GLN A N 1
ATOM 5340 C CA . GLN A 1 671 ? 16.569 28.968 6.543 1.00 84.50 671 GLN A CA 1
ATOM 5341 C C . GLN A 1 671 ? 15.301 28.774 5.692 1.00 84.50 671 GLN A C 1
ATOM 5343 O O . GLN A 1 671 ? 14.869 29.696 5.001 1.00 84.50 671 GLN A O 1
ATOM 5348 N N . THR A 1 672 ? 14.714 27.578 5.668 1.00 83.94 672 THR A N 1
ATOM 5349 C CA . THR A 1 672 ? 13.539 27.277 4.829 1.00 83.94 672 THR A CA 1
ATOM 5350 C C . THR A 1 672 ? 12.259 27.775 5.503 1.00 83.94 672 THR A C 1
ATOM 5352 O O . THR A 1 672 ? 12.161 27.740 6.722 1.00 83.94 672 THR A O 1
ATOM 5355 N N . ALA A 1 673 ? 11.251 28.234 4.760 1.00 79.00 673 ALA A N 1
ATOM 5356 C CA . ALA A 1 673 ? 9.976 28.665 5.348 1.00 79.00 673 ALA A CA 1
ATOM 5357 C C . ALA A 1 673 ? 9.217 27.486 5.989 1.00 79.00 673 ALA A C 1
ATOM 5359 O O . ALA A 1 673 ? 9.242 26.375 5.464 1.00 79.00 673 ALA A O 1
ATOM 5360 N N . SER A 1 674 ? 8.492 27.711 7.093 1.00 74.50 674 SER A N 1
ATOM 5361 C CA . SER A 1 674 ? 7.850 26.632 7.875 1.00 74.50 674 SER A CA 1
ATOM 5362 C C . SER A 1 674 ? 6.953 25.694 7.047 1.00 74.50 674 SER A C 1
ATOM 5364 O O . SER A 1 674 ? 6.934 24.492 7.303 1.00 74.50 674 SER A O 1
ATOM 5366 N N . GLN A 1 675 ? 6.274 26.208 6.018 1.00 76.94 675 GLN A N 1
ATOM 5367 C CA . GLN A 1 675 ? 5.364 25.442 5.154 1.00 76.94 675 GLN A CA 1
ATOM 5368 C C . GLN A 1 675 ? 6.079 24.436 4.235 1.00 76.94 675 GLN A C 1
ATOM 5370 O O . GLN A 1 675 ? 5.489 23.429 3.843 1.00 76.94 675 GLN A O 1
ATOM 5375 N N . SER A 1 676 ? 7.344 24.688 3.889 1.00 77.38 676 SER A N 1
ATOM 5376 C CA . SER A 1 676 ? 8.135 23.872 2.962 1.00 77.38 676 SER A CA 1
ATOM 5377 C C . SER A 1 676 ? 9.236 23.071 3.665 1.00 77.38 676 SER A C 1
ATOM 5379 O O . SER A 1 676 ? 10.124 22.545 3.013 1.00 77.38 676 SER A O 1
ATOM 5381 N N . ARG A 1 677 ? 9.182 22.915 4.993 1.00 86.25 677 ARG A N 1
ATOM 5382 C CA . ARG A 1 677 ? 10.205 22.182 5.764 1.00 86.25 677 ARG A CA 1
ATOM 5383 C C . ARG A 1 677 ? 10.049 20.656 5.785 1.00 86.25 677 ARG A C 1
ATOM 5385 O O . ARG A 1 677 ? 11.020 19.970 6.093 1.00 86.25 677 ARG A O 1
ATOM 5392 N N . SER A 1 678 ? 8.871 20.116 5.450 1.00 88.12 678 SER A N 1
ATOM 5393 C CA . SER A 1 678 ? 8.570 18.672 5.598 1.00 88.12 678 SER A CA 1
ATOM 5394 C C . SER A 1 678 ? 9.563 17.772 4.861 1.00 88.12 678 SER A C 1
ATOM 5396 O O . SER A 1 678 ? 10.090 16.821 5.424 1.00 88.12 678 SER A O 1
ATOM 5398 N N . TYR A 1 679 ? 9.895 18.098 3.609 1.00 88.88 679 TYR A N 1
ATOM 5399 C CA . TYR A 1 679 ? 10.804 17.253 2.835 1.00 88.88 679 TYR A CA 1
ATOM 5400 C C . TYR A 1 679 ? 12.240 17.280 3.384 1.00 88.88 679 TYR A C 1
ATOM 5402 O O . TYR A 1 679 ? 12.958 16.295 3.229 1.00 88.88 679 TYR A O 1
ATOM 5410 N N . VAL A 1 680 ? 12.654 18.378 4.031 1.00 92.06 680 VAL A N 1
ATOM 5411 C CA . VAL A 1 680 ? 13.978 18.505 4.657 1.00 92.06 680 VAL A CA 1
ATOM 5412 C C . VAL A 1 680 ? 14.036 17.651 5.919 1.00 92.06 680 VAL A C 1
ATOM 5414 O O . VAL A 1 680 ? 14.976 16.876 6.065 1.00 92.06 680 VAL A O 1
ATOM 5417 N N . ILE A 1 681 ? 13.018 17.723 6.789 1.00 90.31 681 ILE A N 1
ATOM 5418 C CA . ILE A 1 681 ? 12.992 16.923 8.026 1.00 90.31 681 ILE A CA 1
ATOM 5419 C C . ILE A 1 681 ? 12.892 15.421 7.739 1.00 90.31 681 ILE A C 1
ATOM 5421 O O . ILE A 1 681 ? 13.558 14.634 8.396 1.00 90.31 681 ILE A O 1
ATOM 5425 N N . GLU A 1 682 ? 12.153 15.022 6.700 1.00 91.31 682 GLU A N 1
ATOM 5426 C CA . GLU A 1 682 ? 12.131 13.631 6.224 1.00 91.31 682 GLU A CA 1
ATOM 5427 C C . GLU A 1 682 ? 13.509 13.169 5.727 1.00 91.31 682 GLU A C 1
ATOM 5429 O O . GLU A 1 682 ? 13.882 12.017 5.914 1.00 91.31 682 GLU A O 1
ATOM 5434 N N . THR A 1 683 ? 14.276 14.056 5.085 1.00 93.12 683 THR A N 1
ATOM 5435 C CA . THR A 1 683 ? 15.639 13.731 4.630 1.00 93.12 683 THR A CA 1
ATOM 5436 C C . THR A 1 683 ? 16.584 13.590 5.820 1.00 93.12 683 THR A C 1
ATOM 5438 O O . THR A 1 683 ? 17.382 12.659 5.863 1.00 93.12 683 THR A O 1
ATOM 5441 N N . ILE A 1 684 ? 16.459 14.486 6.803 1.00 93.81 684 ILE A N 1
ATOM 5442 C CA . ILE A 1 684 ? 17.195 14.433 8.069 1.00 93.81 684 ILE A CA 1
ATOM 5443 C C . ILE A 1 684 ? 16.933 13.107 8.793 1.00 93.81 684 ILE A C 1
ATOM 5445 O O . ILE A 1 684 ? 17.891 12.434 9.154 1.00 93.81 684 ILE A O 1
ATOM 5449 N N . ASP A 1 685 ? 15.668 12.700 8.941 1.00 92.00 685 ASP A N 1
ATOM 5450 C CA . ASP A 1 685 ? 15.269 11.450 9.610 1.00 92.00 685 ASP A CA 1
ATOM 5451 C C . ASP A 1 685 ? 15.969 10.212 9.010 1.00 92.00 685 ASP A C 1
ATOM 5453 O O . ASP A 1 685 ? 16.448 9.344 9.738 1.00 92.00 685 ASP A O 1
ATOM 5457 N N . LEU A 1 686 ? 16.137 10.164 7.682 1.00 92.19 686 LEU A N 1
ATOM 5458 C CA . LEU A 1 686 ? 16.846 9.065 7.011 1.00 92.19 686 LEU A CA 1
ATOM 5459 C C . LEU A 1 686 ? 18.358 9.074 7.245 1.00 92.19 686 LEU A C 1
ATOM 5461 O O . LEU A 1 686 ? 18.958 8.009 7.389 1.00 92.19 686 LEU A O 1
ATOM 5465 N N . PHE A 1 687 ? 18.988 10.248 7.298 1.00 93.38 687 PHE A N 1
ATOM 5466 C CA . PHE A 1 687 ? 20.406 10.339 7.656 1.00 93.38 687 PHE A CA 1
ATOM 5467 C C . PHE A 1 687 ? 20.640 9.986 9.132 1.00 93.38 687 PHE A C 1
ATOM 5469 O O . PHE A 1 687 ? 21.623 9.312 9.441 1.00 93.38 687 PHE A O 1
ATOM 5476 N N . LEU A 1 688 ? 19.718 10.362 10.026 1.00 91.81 688 LEU A N 1
ATOM 5477 C CA . LEU A 1 688 ? 19.755 9.991 11.447 1.00 91.81 688 LEU A CA 1
ATOM 5478 C C . LEU A 1 688 ? 19.634 8.475 11.667 1.00 91.81 688 LEU A C 1
ATOM 5480 O O . LEU A 1 688 ? 20.159 7.957 12.646 1.00 91.81 688 LEU A O 1
ATOM 5484 N N . GLN A 1 689 ? 19.000 7.747 10.746 1.00 90.88 689 GLN A N 1
ATOM 5485 C CA . GLN A 1 689 ? 18.928 6.287 10.802 1.00 90.88 689 GLN A CA 1
ATOM 5486 C C . GLN A 1 689 ? 20.257 5.582 10.454 1.00 90.88 689 GLN A C 1
ATOM 5488 O O . GLN A 1 689 ? 20.434 4.420 10.819 1.00 90.88 689 GLN A O 1
ATOM 5493 N N . ILE A 1 690 ? 21.160 6.236 9.715 1.00 90.31 690 ILE A N 1
ATOM 5494 C CA . ILE A 1 690 ? 22.376 5.613 9.154 1.00 90.31 690 ILE A CA 1
ATOM 5495 C C . ILE A 1 690 ? 23.662 6.087 9.852 1.00 90.31 690 ILE A C 1
ATOM 5497 O O . ILE A 1 690 ? 24.676 5.391 9.799 1.00 90.31 690 ILE A O 1
ATOM 5501 N N . ILE A 1 691 ? 23.646 7.259 10.490 1.00 91.62 691 ILE A N 1
ATOM 5502 C CA . ILE A 1 691 ? 24.803 7.807 11.209 1.00 91.62 691 ILE A CA 1
ATOM 5503 C C . ILE A 1 691 ? 25.279 6.884 12.347 1.00 91.62 691 ILE A C 1
ATOM 5505 O O . ILE A 1 691 ? 24.498 6.133 12.933 1.00 91.62 691 ILE A O 1
ATOM 5509 N N . SER A 1 692 ? 26.574 6.943 12.671 1.00 88.62 692 SER A N 1
ATOM 5510 C CA . SER A 1 692 ? 27.135 6.238 13.826 1.00 88.62 692 SER A CA 1
ATOM 5511 C C . SER A 1 692 ? 26.598 6.801 15.149 1.00 88.62 692 SER A C 1
ATOM 5513 O O . SER A 1 692 ? 26.279 7.985 15.269 1.00 88.62 692 SER A O 1
ATOM 5515 N N . THR A 1 693 ? 26.513 5.948 16.171 1.00 84.94 693 THR A N 1
ATOM 5516 C CA . THR A 1 693 ? 25.969 6.310 17.491 1.00 84.94 693 THR A CA 1
ATOM 5517 C C . THR A 1 693 ? 26.771 7.410 18.182 1.00 84.94 693 THR A C 1
ATOM 5519 O O . THR A 1 693 ? 26.189 8.283 18.825 1.00 84.94 693 THR A O 1
ATOM 5522 N N . ASP A 1 694 ? 28.094 7.394 18.020 1.00 85.25 694 ASP A N 1
ATOM 5523 C CA . ASP A 1 694 ? 29.006 8.335 18.678 1.00 85.25 694 ASP A CA 1
ATOM 5524 C C . ASP A 1 694 ? 28.906 9.732 18.052 1.00 85.25 694 ASP A C 1
ATOM 5526 O O . ASP A 1 694 ? 28.817 10.740 18.757 1.00 85.25 694 ASP A O 1
ATOM 5530 N N . GLU A 1 695 ? 28.846 9.804 16.718 1.00 86.88 695 GLU A N 1
ATOM 5531 C CA . GLU A 1 695 ? 28.632 11.069 16.014 1.00 86.88 695 GLU A CA 1
ATOM 5532 C C . GLU A 1 695 ? 27.236 11.623 16.301 1.00 86.88 695 GLU A C 1
ATOM 5534 O O . GLU A 1 695 ? 27.101 12.823 16.547 1.00 86.88 695 GLU A O 1
ATOM 5539 N N . LEU A 1 696 ? 26.210 10.766 16.353 1.00 89.00 696 LEU A N 1
ATOM 5540 C CA . LEU A 1 696 ? 24.852 11.175 16.707 1.00 89.00 696 LEU A CA 1
ATOM 5541 C C . LEU A 1 696 ? 24.784 11.810 18.099 1.00 89.00 696 LEU A C 1
ATOM 5543 O O . LEU A 1 696 ? 24.144 12.849 18.246 1.00 89.00 696 LEU A O 1
ATOM 5547 N N . ALA A 1 697 ? 25.459 11.231 19.098 1.00 87.88 697 ALA A N 1
ATOM 5548 C CA . ALA A 1 697 ? 25.533 11.812 20.438 1.00 87.88 697 ALA A CA 1
ATOM 5549 C C . ALA A 1 697 ? 26.177 13.208 20.408 1.00 87.88 697 ALA A C 1
ATOM 5551 O O . ALA A 1 697 ? 25.622 14.156 20.958 1.00 87.88 697 ALA A O 1
ATOM 5552 N N . SER A 1 698 ? 27.286 13.368 19.677 1.00 88.19 698 SER A N 1
ATOM 5553 C CA . SER A 1 698 ? 27.957 14.670 19.548 1.00 88.19 698 SER A CA 1
ATOM 5554 C C . SER A 1 698 ? 27.093 15.728 18.845 1.00 88.19 698 SER A C 1
ATOM 5556 O O . SER A 1 698 ? 27.058 16.889 19.257 1.00 88.19 698 SER A O 1
ATOM 5558 N N . ILE A 1 699 ? 26.361 15.338 17.793 1.00 87.56 699 ILE A N 1
ATOM 5559 C CA . ILE A 1 699 ? 25.436 16.222 17.078 1.00 87.56 699 ILE A CA 1
ATOM 5560 C C . ILE A 1 699 ? 24.287 16.612 18.001 1.00 87.56 699 ILE A C 1
ATOM 5562 O O . ILE A 1 699 ? 23.942 17.791 18.075 1.00 87.56 699 ILE A O 1
ATOM 5566 N N . PHE A 1 700 ? 23.731 15.644 18.727 1.00 90.12 700 PHE A N 1
ATOM 5567 C CA . PHE A 1 700 ? 22.673 15.878 19.693 1.00 90.12 700 PHE A CA 1
ATOM 5568 C C . PHE A 1 700 ? 23.114 16.895 20.751 1.00 90.12 700 PHE A C 1
ATOM 5570 O O . PHE A 1 700 ? 22.469 17.934 20.879 1.00 90.12 700 PHE A O 1
ATOM 5577 N N . ASP A 1 701 ? 24.258 16.691 21.408 1.00 88.56 701 ASP A N 1
ATOM 5578 C CA . ASP A 1 701 ? 24.790 17.613 22.421 1.00 88.56 701 ASP A CA 1
ATOM 5579 C C . ASP A 1 701 ? 25.013 19.026 21.863 1.00 88.56 701 ASP A C 1
ATOM 5581 O O . ASP A 1 701 ? 24.621 20.021 22.480 1.00 88.56 701 ASP A O 1
ATOM 5585 N N . ASN A 1 702 ? 25.562 19.139 20.650 1.00 88.75 702 ASN A N 1
ATOM 5586 C CA . ASN A 1 702 ? 25.726 20.425 19.974 1.00 88.75 702 ASN A CA 1
ATOM 5587 C C . ASN A 1 702 ? 24.377 21.109 19.702 1.00 88.75 702 ASN A C 1
ATOM 5589 O O . ASN A 1 702 ? 24.233 22.307 19.958 1.00 88.75 702 ASN A O 1
ATOM 5593 N N . THR A 1 703 ? 23.370 20.371 19.222 1.00 88.56 703 THR A N 1
ATOM 5594 C CA . THR A 1 703 ? 22.025 20.930 19.006 1.00 88.56 703 THR A CA 1
ATOM 5595 C C . THR A 1 703 ? 21.336 21.331 20.308 1.00 88.56 703 THR A C 1
ATOM 5597 O O . THR A 1 703 ? 20.680 22.371 20.342 1.00 88.56 703 THR A O 1
ATOM 5600 N N . CYS A 1 704 ? 21.539 20.577 21.388 1.00 87.38 704 CYS A N 1
ATOM 5601 C CA . CYS A 1 704 ? 21.038 20.879 22.725 1.00 87.38 704 CYS A CA 1
ATOM 5602 C C . CYS A 1 704 ? 21.666 22.161 23.289 1.00 87.38 704 CYS A C 1
ATOM 5604 O O . CYS A 1 704 ? 20.945 23.029 23.780 1.00 87.38 704 CYS A O 1
ATOM 5606 N N . ASN A 1 705 ? 22.982 22.334 23.138 1.00 87.69 705 ASN A N 1
ATOM 5607 C CA . ASN A 1 705 ? 23.693 23.549 23.545 1.00 87.69 705 ASN A CA 1
ATOM 5608 C C . ASN A 1 705 ? 23.225 24.780 22.752 1.00 87.69 705 ASN A C 1
ATOM 5610 O O . ASN A 1 705 ? 22.960 25.836 23.329 1.00 87.69 705 ASN A O 1
ATOM 5614 N N . LEU A 1 706 ? 23.068 24.647 21.429 1.00 87.69 706 LEU A N 1
ATOM 5615 C CA . LEU A 1 706 ? 22.520 25.715 20.586 1.00 87.69 706 LEU A CA 1
ATOM 5616 C C . LEU A 1 706 ? 21.079 26.061 20.972 1.00 87.69 706 LEU A C 1
ATOM 5618 O O . LEU A 1 706 ? 20.720 27.237 21.007 1.00 87.69 706 LEU A O 1
ATOM 5622 N N . LEU A 1 707 ? 20.264 25.054 21.291 1.00 88.12 707 LEU A N 1
ATOM 5623 C CA . LEU A 1 707 ? 18.890 25.242 21.743 1.00 88.12 707 LEU A CA 1
ATOM 5624 C C . LEU A 1 707 ? 18.843 25.968 23.087 1.00 88.12 707 LEU A C 1
ATOM 5626 O O . LEU A 1 707 ? 18.070 26.910 23.231 1.00 88.12 707 LEU A O 1
ATOM 5630 N N . GLN A 1 708 ? 19.685 25.587 24.047 1.00 85.69 708 GLN A N 1
ATOM 5631 C CA . GLN A 1 708 ? 19.752 26.252 25.346 1.00 85.69 708 GLN A CA 1
ATOM 5632 C C . GLN A 1 708 ? 20.186 27.717 25.205 1.00 85.69 708 GLN A C 1
ATOM 5634 O O . GLN A 1 708 ? 19.588 28.595 25.827 1.00 85.69 708 GLN A O 1
ATOM 5639 N N . ASN A 1 709 ? 21.167 28.003 24.344 1.00 86.50 709 ASN A N 1
ATOM 5640 C CA . ASN A 1 709 ? 21.580 29.374 24.041 1.00 86.50 709 ASN A CA 1
ATOM 5641 C C . ASN A 1 709 ? 20.444 30.180 23.397 1.00 86.50 709 ASN A C 1
ATOM 5643 O O . ASN A 1 709 ? 20.146 31.275 23.865 1.00 86.50 709 ASN A O 1
ATOM 5647 N N . ALA A 1 710 ? 19.759 29.615 22.398 1.00 85.81 710 ALA A N 1
ATOM 5648 C CA . ALA A 1 710 ? 18.628 30.267 21.742 1.00 85.81 710 ALA A CA 1
ATOM 5649 C C . ALA A 1 710 ? 17.463 30.530 22.713 1.00 85.81 710 ALA A C 1
ATOM 5651 O O . ALA A 1 710 ? 16.888 31.615 22.699 1.00 85.81 710 ALA A O 1
ATOM 5652 N N . LEU A 1 711 ? 17.139 29.577 23.594 1.00 84.81 711 LEU A N 1
ATOM 5653 C CA . LEU A 1 711 ? 16.112 29.757 24.625 1.00 84.81 711 LEU A CA 1
ATOM 5654 C C . LEU A 1 711 ? 16.495 30.858 25.620 1.00 84.81 711 LEU A C 1
ATOM 5656 O O . LEU A 1 711 ? 15.648 31.677 25.964 1.00 84.81 711 LEU A O 1
ATOM 5660 N N . ASN A 1 712 ? 17.760 30.908 26.044 1.00 83.38 712 ASN A N 1
ATOM 5661 C CA . ASN A 1 712 ? 18.271 31.935 26.956 1.00 83.38 712 ASN A CA 1
ATOM 5662 C C . ASN A 1 712 ? 18.302 33.335 26.323 1.00 83.38 712 ASN A C 1
ATOM 5664 O O . ASN A 1 712 ? 18.132 34.338 27.013 1.00 83.38 712 ASN A O 1
ATOM 5668 N N . GLU A 1 713 ? 18.574 33.433 25.023 1.00 82.00 713 GLU A N 1
ATOM 5669 C CA . GLU A 1 713 ? 18.486 34.696 24.286 1.00 82.00 713 GLU A CA 1
ATOM 5670 C C . GLU A 1 713 ? 17.031 35.152 24.156 1.00 82.00 713 GLU A C 1
ATOM 5672 O O . GLU A 1 713 ? 16.723 36.316 24.409 1.00 82.00 713 GLU A O 1
ATOM 5677 N N . GLU A 1 714 ? 16.120 34.235 23.834 1.00 77.50 714 GLU A N 1
ATOM 5678 C CA . GLU A 1 714 ? 14.694 34.534 23.710 1.00 77.50 714 GLU A CA 1
ATOM 5679 C C . GLU A 1 714 ? 14.061 34.939 25.051 1.00 77.50 714 GLU A C 1
ATOM 5681 O O . GLU A 1 714 ? 13.286 35.896 25.079 1.00 77.50 714 GLU A O 1
ATOM 5686 N N . THR A 1 715 ? 14.424 34.306 26.175 1.00 73.31 715 THR A N 1
ATOM 5687 C CA . THR A 1 715 ? 13.969 34.741 27.511 1.00 73.31 715 THR A CA 1
ATOM 5688 C C . THR A 1 715 ? 14.469 36.142 27.855 1.00 73.31 715 THR A C 1
ATOM 5690 O O . THR A 1 715 ? 13.669 36.989 28.252 1.00 73.31 715 THR A O 1
ATOM 5693 N N . LYS A 1 716 ? 15.748 36.449 27.599 1.00 75.88 716 LYS A N 1
ATOM 5694 C CA . LYS A 1 716 ? 16.312 37.800 27.800 1.00 75.88 716 LYS A CA 1
ATOM 5695 C C . LYS A 1 716 ? 15.642 38.864 26.925 1.00 75.88 716 LYS A C 1
ATOM 5697 O O . LYS A 1 716 ? 15.512 40.017 27.337 1.00 75.88 716 LYS A O 1
ATOM 5702 N N . LEU A 1 717 ? 15.233 38.511 25.708 1.00 68.19 717 LEU A N 1
ATOM 5703 C CA . LEU A 1 717 ? 14.516 39.421 24.809 1.00 68.19 717 LEU A CA 1
ATOM 5704 C C . LEU A 1 717 ? 13.077 39.681 25.282 1.00 68.19 717 LEU A C 1
ATOM 5706 O O . LEU A 1 717 ? 12.594 40.807 25.165 1.00 68.19 717 LEU A O 1
ATOM 5710 N N . LEU A 1 718 ? 12.413 38.671 25.853 1.00 65.06 718 LEU A N 1
ATOM 5711 C CA . LEU A 1 718 ? 11.070 38.793 26.430 1.00 65.06 718 LEU A CA 1
ATOM 5712 C C . LEU A 1 718 ? 11.057 39.647 27.710 1.00 65.06 718 LEU A C 1
ATOM 5714 O O . LEU A 1 718 ? 10.120 40.420 27.914 1.00 65.06 718 LEU A O 1
ATOM 5718 N N . GLU A 1 719 ? 12.102 39.564 28.536 1.00 62.19 719 GLU A N 1
ATOM 5719 C CA . GLU A 1 719 ? 12.244 40.350 29.773 1.00 62.19 719 GLU A CA 1
ATOM 5720 C C . GLU A 1 719 ? 12.482 41.851 29.514 1.00 62.19 719 GLU A C 1
ATOM 5722 O O . GLU A 1 719 ? 12.022 42.697 30.281 1.00 62.19 719 GLU A O 1
ATOM 5727 N N . ASN A 1 720 ? 13.124 42.214 28.398 1.00 57.47 720 ASN A N 1
ATOM 5728 C CA . ASN A 1 720 ? 13.531 43.596 28.106 1.00 57.47 720 ASN A CA 1
ATOM 5729 C C . ASN A 1 720 ? 12.457 44.489 27.442 1.00 57.47 720 ASN A C 1
ATOM 5731 O O . ASN A 1 720 ? 12.776 45.589 26.993 1.00 57.47 720 ASN A O 1
ATOM 5735 N N . GLN A 1 721 ? 11.188 44.062 27.362 1.00 50.78 721 GLN A N 1
ATOM 5736 C CA . GLN A 1 721 ? 10.057 44.831 26.793 1.00 50.78 721 GLN A CA 1
ATOM 5737 C C . GLN A 1 721 ? 10.299 45.489 25.413 1.00 50.78 721 GLN A C 1
ATOM 5739 O O . GLN A 1 721 ? 9.556 46.388 25.005 1.00 50.78 721 GLN A O 1
ATOM 5744 N N . GLN A 1 722 ? 11.273 45.032 24.623 1.00 48.53 722 GLN A N 1
ATOM 5745 C CA . GLN A 1 722 ? 11.317 45.380 23.209 1.00 48.53 722 GLN A CA 1
ATOM 5746 C C . GLN A 1 722 ? 10.283 44.514 22.500 1.00 48.53 722 GLN A C 1
ATOM 5748 O O . GLN A 1 722 ? 10.504 43.336 22.234 1.00 48.53 722 GLN A O 1
ATOM 5753 N N . LYS A 1 723 ? 9.113 45.107 22.232 1.00 45.72 723 LYS A N 1
ATOM 5754 C CA . LYS A 1 723 ? 8.091 44.534 21.352 1.00 45.72 723 LYS A CA 1
ATOM 5755 C C . LYS A 1 723 ? 8.777 44.000 20.095 1.00 45.72 723 LYS A C 1
ATOM 5757 O O . LYS A 1 723 ? 9.201 44.793 19.253 1.00 45.72 723 LYS A O 1
ATOM 5762 N N . LEU A 1 724 ? 8.846 42.674 19.963 1.00 47.41 724 LEU A N 1
ATOM 5763 C CA . LEU A 1 724 ? 9.146 42.034 18.691 1.00 47.41 724 LEU A CA 1
ATOM 5764 C C . LEU A 1 724 ? 8.144 42.575 17.677 1.00 47.41 724 LEU A C 1
ATOM 5766 O O . LEU A 1 724 ? 6.943 42.307 17.744 1.00 47.41 724 LEU A O 1
ATOM 5770 N N . SER A 1 725 ? 8.645 43.416 16.782 1.00 39.53 725 SER A N 1
ATOM 5771 C CA . SER A 1 725 ? 7.888 43.942 15.664 1.00 39.53 725 SER A CA 1
ATOM 5772 C C . SER A 1 725 ? 7.418 42.748 14.844 1.00 39.53 725 SER A C 1
ATOM 5774 O O . SER A 1 725 ? 8.212 41.905 14.433 1.00 39.53 725 SER A O 1
ATOM 5776 N N . SER A 1 726 ? 6.114 42.682 14.622 1.00 40.06 726 SER A N 1
ATOM 5777 C CA . SER A 1 726 ? 5.360 41.621 13.957 1.00 40.06 726 SER A CA 1
ATOM 5778 C C . SER A 1 726 ? 5.680 41.415 12.465 1.00 40.06 726 SER A C 1
ATOM 5780 O O . SER A 1 726 ? 4.823 40.928 11.739 1.00 40.06 726 SER A O 1
ATOM 5782 N N . ASN A 1 727 ? 6.877 41.785 11.994 1.00 34.28 727 ASN A N 1
ATOM 5783 C CA . ASN A 1 727 ? 7.247 41.789 10.574 1.00 34.28 727 ASN A CA 1
ATOM 5784 C C . ASN A 1 727 ? 8.497 40.965 10.223 1.00 34.28 727 ASN A C 1
ATOM 5786 O O . ASN A 1 727 ? 8.840 40.894 9.048 1.00 34.28 727 ASN A O 1
ATOM 5790 N N . ASN A 1 728 ? 9.144 40.297 11.183 1.00 37.72 728 ASN A N 1
ATOM 5791 C CA . ASN A 1 728 ? 10.186 39.316 10.874 1.00 37.72 728 ASN A CA 1
ATOM 5792 C C . ASN A 1 728 ? 9.648 37.904 11.136 1.00 37.72 728 ASN A C 1
ATOM 5794 O O . ASN A 1 728 ? 9.832 37.341 12.211 1.00 37.72 728 ASN A O 1
ATOM 5798 N N . GLU A 1 729 ? 9.015 37.309 10.123 1.00 43.22 729 GLU A N 1
ATOM 5799 C CA . GLU A 1 729 ? 8.769 35.861 10.008 1.00 43.22 729 GLU A CA 1
ATOM 5800 C C . GLU A 1 729 ? 10.082 35.066 9.818 1.00 43.22 729 GLU A C 1
ATOM 5802 O O . GLU A 1 729 ? 10.142 34.067 9.103 1.00 43.22 729 GLU A O 1
ATOM 5807 N N . THR A 1 730 ? 11.180 35.486 10.446 1.00 41.97 730 THR A N 1
ATOM 5808 C CA . THR A 1 730 ? 12.348 34.626 10.616 1.00 41.97 730 THR A CA 1
ATOM 5809 C C . THR A 1 730 ? 11.970 33.600 11.669 1.00 41.97 730 THR A C 1
ATOM 5811 O O . THR A 1 730 ? 11.691 33.960 12.813 1.00 41.97 730 THR A O 1
ATOM 5814 N N . SER A 1 731 ? 11.881 32.329 11.274 1.00 54.22 731 SER A N 1
ATOM 5815 C CA . SER A 1 731 ? 11.513 31.240 12.175 1.00 54.22 731 SER A CA 1
ATOM 5816 C C . SER A 1 731 ? 12.280 31.341 13.487 1.00 54.22 731 SER A C 1
ATOM 5818 O O . SER A 1 731 ? 13.510 31.392 13.452 1.00 54.22 731 SER A O 1
ATOM 5820 N N . ARG A 1 732 ? 11.573 31.335 14.620 1.00 71.62 732 ARG A N 1
ATOM 5821 C CA . ARG A 1 732 ? 12.214 31.266 15.936 1.00 71.62 732 ARG A CA 1
ATOM 5822 C C . ARG A 1 732 ? 13.207 30.110 15.935 1.00 71.62 732 ARG A C 1
ATOM 5824 O O . ARG A 1 732 ? 12.850 28.964 15.620 1.00 71.62 732 ARG A O 1
ATOM 5831 N N . THR A 1 733 ? 14.467 30.435 16.183 1.00 80.50 733 THR A N 1
ATOM 5832 C CA . THR A 1 733 ? 15.575 29.493 16.063 1.00 80.50 733 THR A CA 1
ATOM 5833 C C . THR A 1 733 ? 15.406 28.377 17.090 1.00 80.50 733 THR A C 1
ATOM 5835 O O . THR A 1 733 ? 15.578 27.213 16.739 1.00 80.50 733 THR A O 1
ATOM 5838 N N . SER A 1 734 ? 14.928 28.705 18.300 1.00 84.06 734 SER A N 1
ATOM 5839 C CA . SER A 1 734 ? 14.596 27.748 19.366 1.00 84.06 734 SER A CA 1
ATOM 5840 C C . SER A 1 734 ? 13.597 26.677 18.915 1.00 84.06 734 SER A C 1
ATOM 5842 O O . SER A 1 734 ? 13.833 25.484 19.082 1.00 84.06 734 SER A O 1
ATOM 5844 N N . VAL A 1 735 ? 12.507 27.088 18.262 1.00 85.62 735 VAL A N 1
ATOM 5845 C CA . VAL A 1 735 ? 11.445 26.203 17.766 1.00 85.62 735 VAL A CA 1
ATOM 5846 C C . VAL A 1 735 ? 11.974 25.267 16.679 1.00 85.62 735 VAL A C 1
ATOM 5848 O O . VAL A 1 735 ? 11.637 24.084 16.656 1.00 85.62 735 VAL A O 1
ATOM 5851 N N . SER A 1 736 ? 12.819 25.793 15.790 1.00 86.69 736 SER A N 1
ATOM 5852 C CA . SER A 1 736 ? 13.427 25.017 14.704 1.00 86.69 736 SER A CA 1
ATOM 5853 C C . SER A 1 736 ? 14.437 24.000 15.239 1.00 86.69 736 SER A C 1
ATOM 5855 O O . SER A 1 736 ? 14.433 22.856 14.796 1.00 86.69 736 SER A O 1
ATOM 5857 N N . LEU A 1 737 ? 15.256 24.388 16.220 1.00 87.81 737 LEU A N 1
ATOM 5858 C CA . LEU A 1 737 ? 16.189 23.490 16.902 1.00 87.81 737 LEU A CA 1
ATOM 5859 C C . LEU A 1 737 ? 15.447 22.411 17.699 1.00 87.81 737 LEU A C 1
ATOM 5861 O O . LEU A 1 737 ? 15.850 21.254 17.673 1.00 87.81 737 LEU A O 1
ATOM 5865 N N . LEU A 1 738 ? 14.325 22.750 18.337 1.00 88.88 738 LEU A N 1
ATOM 5866 C CA . LEU A 1 738 ? 13.528 21.782 19.088 1.00 88.88 738 LEU A CA 1
ATOM 5867 C C . LEU A 1 738 ? 12.854 20.753 18.166 1.00 88.88 738 LEU A C 1
ATOM 5869 O O . LEU A 1 738 ? 12.738 19.592 18.541 1.00 88.88 738 LEU A O 1
ATOM 5873 N N . ASP A 1 739 ? 12.457 21.137 16.946 1.00 88.94 739 ASP A N 1
ATOM 5874 C CA . ASP A 1 739 ? 12.022 20.169 15.923 1.00 88.94 739 ASP A CA 1
ATOM 5875 C C . ASP A 1 739 ? 13.143 19.189 15.545 1.00 88.94 739 ASP A C 1
ATOM 5877 O O . ASP A 1 739 ? 12.884 17.992 15.415 1.00 88.94 739 ASP A O 1
ATOM 5881 N N . LEU A 1 740 ? 14.382 19.677 15.399 1.00 90.81 740 LEU A N 1
ATOM 5882 C CA . LEU A 1 740 ? 15.538 18.820 15.123 1.00 90.81 740 LEU A CA 1
ATOM 5883 C C . LEU A 1 740 ? 15.798 17.862 16.289 1.00 90.81 740 LEU A C 1
ATOM 5885 O O . LEU A 1 740 ? 15.923 16.663 16.056 1.00 90.81 740 LEU A O 1
ATOM 5889 N N . VAL A 1 741 ? 15.772 18.352 17.533 1.00 91.25 741 VAL A N 1
ATOM 5890 C CA . VAL A 1 741 ? 15.878 17.509 18.735 1.00 91.25 741 VAL A CA 1
ATOM 5891 C C . VAL A 1 741 ? 14.812 16.416 18.708 1.00 91.25 741 VAL A C 1
ATOM 5893 O O . VAL A 1 741 ? 15.158 15.242 18.775 1.00 91.25 741 VAL A O 1
ATOM 5896 N N . VAL A 1 742 ? 13.535 16.769 18.505 1.00 91.50 742 VAL A N 1
ATOM 5897 C CA . VAL A 1 742 ? 12.418 15.805 18.427 1.00 91.50 742 VAL A CA 1
ATOM 5898 C C . VAL A 1 742 ? 12.622 14.765 17.316 1.00 91.50 742 VAL A C 1
ATOM 5900 O O . VAL A 1 742 ? 12.242 13.610 17.504 1.00 91.50 742 VAL A O 1
ATOM 5903 N N . SER A 1 743 ? 13.230 15.135 16.182 1.00 90.25 743 SER A N 1
ATOM 5904 C CA . SER A 1 743 ? 13.559 14.181 15.111 1.00 90.25 743 SER A CA 1
ATOM 5905 C C . SER A 1 743 ? 14.671 13.199 15.498 1.00 90.25 743 SER A C 1
ATOM 5907 O O . SER A 1 743 ? 14.616 12.036 15.109 1.00 90.25 743 SER A O 1
ATOM 5909 N N . MET A 1 744 ? 15.633 13.627 16.322 1.00 91.00 744 MET A N 1
ATOM 5910 C CA . MET A 1 744 ? 16.725 12.770 16.793 1.00 91.00 744 MET A CA 1
ATOM 5911 C C . MET A 1 744 ? 16.276 11.774 17.855 1.00 91.00 744 MET A C 1
ATOM 5913 O O . MET A 1 744 ? 16.781 10.657 17.850 1.00 91.00 744 MET A O 1
ATOM 5917 N N . VAL A 1 745 ? 15.320 12.141 18.721 1.00 91.25 745 VAL A N 1
ATOM 5918 C CA . VAL A 1 745 ? 14.899 11.381 19.922 1.00 91.25 745 VAL A CA 1
ATOM 5919 C C . VAL A 1 745 ? 14.805 9.867 19.711 1.00 91.25 745 VAL A C 1
ATOM 5921 O O . VAL A 1 745 ? 15.209 9.101 20.579 1.00 91.25 745 VAL A O 1
ATOM 5924 N N . LYS A 1 746 ? 14.283 9.425 18.565 1.00 89.62 746 LYS A N 1
ATOM 5925 C CA . LYS A 1 746 ? 14.094 8.004 18.254 1.00 89.62 746 LYS A CA 1
ATOM 5926 C C . LYS A 1 746 ? 15.405 7.207 18.141 1.00 89.62 746 LYS A C 1
ATOM 5928 O O . LYS A 1 746 ? 15.388 6.000 18.375 1.00 89.62 746 LYS A O 1
ATOM 5933 N N . TYR A 1 747 ? 16.503 7.855 17.758 1.00 89.94 747 TYR A N 1
ATOM 5934 C CA . TYR A 1 747 ? 17.783 7.220 17.416 1.00 89.94 747 TYR A CA 1
ATOM 5935 C C . TYR A 1 747 ? 18.889 7.468 18.452 1.00 89.94 747 TYR A C 1
ATOM 5937 O O . TYR A 1 747 ? 19.942 6.841 18.375 1.00 89.94 747 TYR A O 1
ATOM 5945 N N . VAL A 1 748 ? 18.674 8.389 19.395 1.00 88.19 748 VAL A N 1
ATOM 5946 C CA . VAL A 1 748 ? 19.679 8.815 20.382 1.00 88.19 748 VAL A CA 1
ATOM 5947 C C . VAL A 1 748 ? 20.088 7.650 21.310 1.00 88.19 748 VAL A C 1
ATOM 5949 O O . VAL A 1 748 ? 19.215 6.894 21.743 1.00 88.19 748 VAL A O 1
ATOM 5952 N N . PRO A 1 749 ? 21.389 7.493 21.639 1.00 88.00 749 PRO A N 1
ATOM 5953 C CA . PRO A 1 749 ? 21.865 6.467 22.572 1.00 88.00 749 PRO A CA 1
ATOM 5954 C C . PRO A 1 749 ? 21.531 6.787 24.039 1.00 88.00 749 PRO A C 1
ATOM 5956 O O . PRO A 1 749 ? 21.226 7.922 24.399 1.00 88.00 749 PRO A O 1
ATOM 5959 N N . GLU A 1 750 ? 21.677 5.793 24.922 1.00 85.06 750 GLU A N 1
ATOM 5960 C CA . GLU A 1 750 ? 21.310 5.919 26.343 1.00 85.06 750 GLU A CA 1
ATOM 5961 C C . GLU A 1 750 ? 22.054 7.036 27.092 1.00 85.06 750 GLU A C 1
ATOM 5963 O O . GLU A 1 750 ? 21.498 7.653 28.001 1.00 85.06 750 GLU A O 1
ATOM 5968 N N . SER A 1 751 ? 23.286 7.354 26.679 1.00 86.69 751 SER A N 1
ATOM 5969 C CA . SER A 1 751 ? 24.095 8.429 27.269 1.00 86.69 751 SER A CA 1
ATOM 5970 C C . SER A 1 751 ? 23.430 9.808 27.189 1.00 86.69 751 SER A C 1
ATOM 5972 O O . SER A 1 751 ? 23.648 10.646 28.064 1.00 86.69 751 SER A O 1
ATOM 5974 N N . ALA A 1 752 ? 22.588 10.037 26.181 1.00 86.50 752 ALA A N 1
ATOM 5975 C CA . ALA A 1 752 ? 21.967 11.329 25.906 1.00 86.50 752 ALA A CA 1
ATOM 5976 C C . ALA A 1 752 ? 20.522 11.452 26.436 1.00 86.50 752 ALA A C 1
ATOM 5978 O O . ALA A 1 752 ? 19.908 12.516 26.318 1.00 86.50 752 ALA A O 1
ATOM 5979 N N . TYR A 1 753 ? 19.988 10.425 27.111 1.00 88.31 753 TYR A N 1
ATOM 5980 C CA . TYR A 1 753 ? 18.659 10.495 27.733 1.00 88.31 753 TYR A CA 1
ATOM 5981 C C . TYR A 1 753 ? 18.590 11.491 28.899 1.00 88.31 753 TYR A C 1
ATOM 5983 O O . TYR A 1 753 ? 17.611 12.226 29.008 1.00 88.31 753 TYR A O 1
ATOM 5991 N N . ASN A 1 754 ? 19.629 11.589 29.735 1.00 87.44 754 ASN A N 1
ATOM 5992 C CA . ASN A 1 754 ? 19.670 12.567 30.833 1.00 87.44 754 ASN A CA 1
ATOM 5993 C C . ASN A 1 754 ? 19.572 14.027 30.325 1.00 87.44 754 ASN A C 1
ATOM 5995 O O . ASN A 1 754 ? 18.679 14.758 30.776 1.00 87.44 754 ASN A O 1
ATOM 5999 N N . PRO A 1 755 ? 20.410 14.469 29.360 1.00 86.56 755 PRO A N 1
ATOM 6000 C CA . PRO A 1 755 ? 20.237 15.769 28.711 1.00 86.56 755 PRO A CA 1
ATOM 6001 C C . PRO A 1 755 ? 18.857 15.944 28.061 1.00 86.56 755 PRO A C 1
ATOM 6003 O O . PRO A 1 755 ? 18.245 17.002 28.207 1.00 86.56 755 PRO A O 1
ATOM 6006 N N . LEU A 1 756 ? 18.325 14.907 27.402 1.00 89.44 756 LEU A N 1
ATOM 6007 C CA . LEU A 1 756 ? 17.006 14.958 26.765 1.00 89.44 756 LEU A CA 1
ATOM 6008 C C . LEU A 1 756 ? 15.876 15.227 27.774 1.00 89.44 756 LEU A C 1
ATOM 6010 O O . LEU A 1 756 ? 15.035 16.095 27.536 1.00 89.44 756 LEU A O 1
ATOM 6014 N N . PHE A 1 757 ? 15.863 14.526 28.911 1.00 89.31 757 PHE A N 1
ATOM 6015 C CA . PHE A 1 757 ? 14.873 14.755 29.967 1.00 89.31 757 PHE A CA 1
ATOM 6016 C C . PHE A 1 757 ? 15.062 16.113 30.651 1.00 89.31 757 PHE A C 1
ATOM 6018 O O . PHE A 1 757 ? 14.079 16.771 30.983 1.00 89.31 757 PHE A O 1
ATOM 6025 N N . THR A 1 758 ? 16.300 16.596 30.774 1.00 88.12 758 THR A N 1
ATOM 6026 C CA . THR A 1 758 ? 16.568 17.963 31.254 1.00 88.12 758 THR A CA 1
ATOM 6027 C C . THR A 1 758 ? 15.943 19.010 30.324 1.00 88.12 758 THR A C 1
ATOM 6029 O O . THR A 1 758 ? 15.296 19.952 30.783 1.00 88.12 758 THR A O 1
ATOM 6032 N N . ILE A 1 759 ? 16.061 18.825 29.005 1.00 87.50 759 ILE A N 1
ATOM 6033 C CA . ILE A 1 759 ? 15.414 19.697 28.012 1.00 87.50 759 ILE A CA 1
ATOM 6034 C C . ILE A 1 759 ? 13.895 19.600 28.112 1.00 87.50 759 ILE A C 1
ATOM 6036 O O . ILE A 1 759 ? 13.221 20.628 28.077 1.00 87.50 759 ILE A O 1
ATOM 6040 N N . PHE A 1 760 ? 13.349 18.394 28.261 1.00 90.12 760 PHE A N 1
ATOM 6041 C CA . PHE A 1 760 ? 11.914 18.180 28.442 1.00 90.12 760 PHE A CA 1
ATOM 6042 C C . PHE A 1 760 ? 11.370 18.982 29.634 1.00 90.12 760 PHE A C 1
ATOM 6044 O O . PHE A 1 760 ? 10.442 19.770 29.458 1.00 90.12 760 PHE A O 1
ATOM 6051 N N . VAL A 1 761 ? 12.002 18.882 30.808 1.00 88.56 761 VAL A N 1
ATOM 6052 C CA . VAL A 1 761 ? 11.602 19.636 32.012 1.00 88.56 761 VAL A CA 1
ATOM 6053 C C . VAL A 1 761 ? 11.686 21.149 31.785 1.00 88.56 761 VAL A C 1
ATOM 6055 O O . VAL A 1 761 ? 10.740 21.875 32.093 1.00 88.56 761 VAL A O 1
ATOM 6058 N N . ASN A 1 762 ? 12.775 21.631 31.180 1.00 86.25 762 ASN A N 1
ATOM 6059 C CA . ASN A 1 762 ? 12.975 23.063 30.937 1.00 86.25 762 ASN A CA 1
ATOM 6060 C C . ASN A 1 762 ? 12.001 23.648 29.898 1.00 86.25 762 ASN A C 1
ATOM 6062 O O . ASN A 1 762 ? 11.660 24.828 29.964 1.00 86.25 762 ASN A O 1
ATOM 6066 N N . THR A 1 763 ? 11.553 22.847 28.928 1.00 86.62 763 THR A N 1
ATOM 6067 C CA . THR A 1 763 ? 10.718 23.317 27.807 1.00 86.62 763 THR A CA 1
ATOM 6068 C C . THR A 1 763 ? 9.214 23.199 28.060 1.00 86.62 763 THR A C 1
ATOM 6070 O O . THR A 1 763 ? 8.448 23.941 27.445 1.00 86.62 763 THR A O 1
ATOM 6073 N N . ILE A 1 764 ? 8.764 22.333 28.976 1.00 86.25 764 ILE A N 1
ATOM 6074 C CA . ILE A 1 764 ? 7.337 22.213 29.333 1.00 86.25 764 ILE A CA 1
ATOM 6075 C C . ILE A 1 764 ? 6.810 23.468 30.025 1.00 86.25 764 ILE A C 1
ATOM 6077 O O . ILE A 1 764 ? 5.714 23.922 29.712 1.00 86.25 764 ILE A O 1
ATOM 6081 N N . ASN A 1 765 ? 7.594 24.053 30.929 1.00 82.75 765 ASN A N 1
ATOM 6082 C CA . ASN A 1 765 ? 7.182 25.236 31.688 1.00 82.75 765 ASN A CA 1
ATOM 6083 C C . ASN A 1 765 ? 7.388 26.550 30.919 1.00 82.75 765 ASN A C 1
ATOM 6085 O O . ASN A 1 765 ? 7.210 27.635 31.467 1.00 82.75 765 ASN A O 1
ATOM 6089 N N . PHE A 1 766 ? 7.765 26.473 29.642 1.00 82.94 766 PHE A N 1
ATOM 6090 C CA . PHE A 1 766 ? 7.987 27.649 28.817 1.00 82.94 766 PHE A CA 1
ATOM 6091 C C . PHE A 1 766 ? 6.651 28.250 28.358 1.00 82.94 766 PHE A C 1
ATOM 6093 O O . PHE A 1 766 ? 5.781 27.530 27.864 1.00 82.94 766 PHE A O 1
ATOM 6100 N N . ASN A 1 767 ? 6.497 29.574 28.448 1.00 79.50 767 ASN A N 1
ATOM 6101 C CA . ASN A 1 767 ? 5.271 30.300 28.074 1.00 79.50 767 ASN A CA 1
ATOM 6102 C C . ASN A 1 767 ? 5.107 30.468 26.543 1.00 79.50 767 ASN A C 1
ATOM 6104 O O . ASN A 1 767 ? 4.766 31.545 26.055 1.00 79.50 767 ASN A O 1
ATOM 6108 N N . ASP A 1 768 ? 5.359 29.413 25.762 1.00 83.19 768 ASP A N 1
ATOM 6109 C CA . ASP A 1 768 ? 5.145 29.377 24.311 1.00 83.19 768 ASP A CA 1
ATOM 6110 C C . ASP A 1 768 ? 4.521 28.040 23.882 1.00 83.19 768 ASP A C 1
ATOM 6112 O O . ASP A 1 768 ? 5.095 26.964 24.061 1.00 83.19 768 ASP A O 1
ATOM 6116 N N . SER A 1 769 ? 3.354 28.115 23.236 1.00 85.69 769 SER A N 1
ATOM 6117 C CA . SER A 1 769 ? 2.625 26.956 22.712 1.00 85.69 769 SER A CA 1
ATOM 6118 C C . SER A 1 769 ? 3.464 26.110 21.756 1.00 85.69 769 SER A C 1
ATOM 6120 O O . SER A 1 769 ? 3.380 24.880 21.772 1.00 85.69 769 SER A O 1
ATOM 6122 N N . LEU A 1 770 ? 4.274 26.745 20.901 1.00 86.31 770 LEU A N 1
ATOM 6123 C CA . LEU A 1 770 ? 5.059 26.029 19.896 1.00 86.31 770 LEU A CA 1
ATOM 6124 C C . LEU A 1 770 ? 6.165 25.185 20.533 1.00 86.31 770 LEU A C 1
ATOM 6126 O O . LEU A 1 770 ? 6.454 24.099 20.022 1.00 86.31 770 LEU A O 1
ATOM 6130 N N . ILE A 1 771 ? 6.742 25.664 21.634 1.00 88.12 771 ILE A N 1
ATOM 6131 C CA . ILE A 1 771 ? 7.782 24.974 22.400 1.00 88.12 771 ILE A CA 1
ATOM 6132 C C . ILE A 1 771 ? 7.148 23.848 23.223 1.00 88.12 771 ILE A C 1
ATOM 6134 O O . ILE A 1 771 ? 7.530 22.690 23.046 1.00 88.12 771 ILE A O 1
ATOM 6138 N N . GLN A 1 772 ? 6.093 24.140 23.997 1.00 90.38 772 GLN A N 1
ATOM 6139 C CA . GLN A 1 772 ? 5.378 23.132 24.795 1.00 90.38 772 GLN A CA 1
ATOM 6140 C C . GLN A 1 772 ? 4.892 21.951 23.940 1.00 90.38 772 GLN A C 1
ATOM 6142 O O . GLN A 1 772 ? 5.092 20.787 24.289 1.00 90.38 772 GLN A O 1
ATOM 6147 N N . LYS A 1 773 ? 4.309 22.222 22.761 1.00 90.25 773 LYS A N 1
ATOM 6148 C CA . LYS A 1 773 ? 3.849 21.179 21.824 1.00 90.25 773 LYS A CA 1
ATOM 6149 C C . LYS A 1 773 ? 4.938 20.183 21.443 1.00 90.25 773 LYS A C 1
ATOM 6151 O O . LYS A 1 773 ? 4.619 19.014 21.227 1.00 90.25 773 LYS A O 1
ATOM 6156 N N . ARG A 1 774 ? 6.175 20.652 21.273 1.00 90.44 774 ARG A N 1
ATOM 6157 C CA . ARG A 1 774 ? 7.326 19.839 20.862 1.00 90.44 774 ARG A CA 1
ATOM 6158 C C . ARG A 1 774 ? 7.969 19.142 22.051 1.00 90.44 774 ARG A C 1
ATOM 6160 O O . ARG A 1 774 ? 8.331 17.981 21.909 1.00 90.44 774 ARG A O 1
ATOM 6167 N N . ALA A 1 775 ? 8.002 19.790 23.214 1.00 92.19 775 ALA A N 1
ATOM 6168 C CA . ALA A 1 775 ? 8.421 19.170 24.466 1.00 92.19 775 ALA A CA 1
ATOM 6169 C C . ALA A 1 775 ? 7.626 17.880 24.730 1.00 92.19 775 ALA A C 1
ATOM 6171 O O . ALA A 1 775 ? 8.206 16.805 24.844 1.00 92.19 775 ALA A O 1
ATOM 6172 N N . TYR A 1 776 ? 6.291 17.935 24.668 1.00 93.56 776 TYR A N 1
ATOM 6173 C CA . TYR A 1 776 ? 5.451 16.739 24.827 1.00 93.56 776 TYR A CA 1
ATOM 6174 C C . TYR A 1 776 ? 5.669 15.675 23.739 1.00 93.56 776 TYR A C 1
ATOM 6176 O O . TYR A 1 776 ? 5.531 14.480 24.003 1.00 93.56 776 TYR A O 1
ATOM 6184 N N . ARG A 1 777 ? 6.059 16.077 22.519 1.00 92.81 777 ARG A N 1
ATOM 6185 C CA . ARG A 1 777 ? 6.368 15.123 21.442 1.00 92.81 777 ARG A CA 1
ATOM 6186 C C . ARG A 1 777 ? 7.611 14.288 21.727 1.00 92.81 777 ARG A C 1
ATOM 6188 O O . ARG A 1 777 ? 7.668 13.175 21.209 1.00 92.81 777 ARG A O 1
ATOM 6195 N N . ILE A 1 778 ? 8.549 14.767 22.552 1.00 93.50 778 ILE A N 1
ATOM 6196 C CA . ILE A 1 778 ? 9.738 14.003 22.964 1.00 93.50 778 ILE A CA 1
ATOM 6197 C C . ILE A 1 778 ? 9.313 12.656 23.558 1.00 93.50 778 ILE A C 1
ATOM 6199 O O . ILE A 1 778 ? 9.777 11.622 23.092 1.00 93.50 778 ILE A O 1
ATOM 6203 N N . ILE A 1 779 ? 8.353 12.645 24.490 1.00 92.81 779 ILE A N 1
ATOM 6204 C CA . ILE A 1 779 ? 7.847 11.410 25.115 1.00 92.81 779 ILE A CA 1
ATOM 6205 C C . ILE A 1 779 ? 7.230 10.475 24.073 1.00 92.81 779 ILE A C 1
ATOM 6207 O O . ILE A 1 779 ? 7.558 9.290 24.014 1.00 92.81 779 ILE A O 1
ATOM 6211 N N . THR A 1 780 ? 6.378 11.012 23.194 1.00 92.75 780 THR A N 1
ATOM 6212 C CA . THR A 1 780 ? 5.729 10.194 22.159 1.00 92.75 780 THR A CA 1
ATOM 6213 C C . THR A 1 780 ? 6.734 9.602 21.171 1.00 92.75 780 THR A C 1
ATOM 6215 O O . THR A 1 780 ? 6.620 8.432 20.820 1.00 92.75 780 THR A O 1
ATOM 6218 N N . LYS A 1 781 ? 7.758 10.368 20.773 1.00 90.44 781 LYS A N 1
ATOM 6219 C CA . LYS A 1 781 ? 8.792 9.924 19.832 1.00 90.44 781 LYS A CA 1
ATOM 6220 C C . LYS A 1 781 ? 9.751 8.922 20.457 1.00 90.44 781 LYS A C 1
ATOM 6222 O O . LYS A 1 781 ? 10.107 7.950 19.800 1.00 90.44 781 LYS A O 1
ATOM 6227 N N . LEU A 1 782 ? 10.114 9.117 21.723 1.00 91.00 782 LEU A N 1
ATOM 6228 C CA . LEU A 1 782 ? 10.972 8.187 22.454 1.00 91.00 782 LEU A CA 1
ATOM 6229 C C . LEU A 1 782 ? 10.291 6.823 22.619 1.00 91.00 782 LEU A C 1
ATOM 6231 O O . LEU A 1 782 ? 10.944 5.792 22.534 1.00 91.00 782 LEU A O 1
ATOM 6235 N N . SER A 1 783 ? 8.962 6.795 22.751 1.00 90.75 783 SER A N 1
ATOM 6236 C CA . SER A 1 783 ? 8.205 5.541 22.835 1.00 90.75 783 SER A CA 1
ATOM 6237 C C . SER A 1 783 ? 8.154 4.724 21.535 1.00 90.75 783 SER A C 1
ATOM 6239 O O . SER A 1 783 ? 7.710 3.577 21.561 1.00 90.75 783 SER A O 1
ATOM 6241 N N . GLU A 1 784 ? 8.593 5.274 20.395 1.00 89.69 784 GLU A N 1
ATOM 6242 C CA . GLU A 1 784 ? 8.639 4.539 19.122 1.00 89.69 784 GLU A CA 1
ATOM 6243 C C . GLU A 1 784 ? 9.784 3.510 19.076 1.00 89.69 784 GLU A C 1
ATOM 6245 O O . GLU A 1 784 ? 9.703 2.562 18.293 1.00 89.69 784 GLU A O 1
ATOM 6250 N N . SER A 1 785 ? 10.834 3.669 19.895 1.00 87.94 785 SER A N 1
ATOM 6251 C CA . SER A 1 785 ? 11.951 2.721 20.006 1.00 87.94 785 SER A CA 1
ATOM 6252 C C . SER A 1 785 ? 11.835 1.851 21.264 1.00 87.94 785 SER A C 1
ATOM 6254 O O . SER A 1 785 ? 11.296 2.266 22.290 1.00 87.94 785 SER A O 1
ATOM 6256 N N . GLU A 1 786 ? 12.335 0.613 21.206 1.00 84.88 786 GLU A N 1
ATOM 6257 C CA . GLU A 1 786 ? 12.297 -0.303 22.359 1.00 84.88 786 GLU A CA 1
ATOM 6258 C C . GLU A 1 786 ? 13.190 0.183 23.507 1.00 84.88 786 GLU A C 1
ATOM 6260 O O . GLU A 1 786 ? 12.761 0.204 24.661 1.00 84.88 786 GLU A O 1
ATOM 6265 N N . THR A 1 787 ? 14.395 0.660 23.188 1.00 85.94 787 THR A N 1
ATOM 6266 C CA . THR A 1 787 ? 15.319 1.280 24.151 1.00 85.94 787 THR A CA 1
ATOM 6267 C C . THR A 1 787 ? 14.715 2.532 24.785 1.00 85.94 787 THR A C 1
ATOM 6269 O O . THR A 1 787 ? 14.848 2.743 25.990 1.00 85.94 787 THR A O 1
ATOM 6272 N N . GLY A 1 788 ? 13.988 3.336 24.005 1.00 86.69 788 GLY A N 1
ATOM 6273 C CA . GLY A 1 788 ? 13.293 4.515 24.504 1.00 86.69 788 GLY A CA 1
ATOM 6274 C C . GLY A 1 788 ? 12.137 4.175 25.445 1.00 86.69 788 GLY A C 1
ATOM 6275 O O . GLY A 1 788 ? 11.977 4.835 26.469 1.00 86.69 788 GLY A O 1
ATOM 6276 N N . LYS A 1 789 ? 11.377 3.098 25.191 1.00 88.12 789 LYS A N 1
ATOM 6277 C CA . LYS A 1 789 ? 10.361 2.604 26.144 1.00 88.12 789 LYS A CA 1
ATOM 6278 C C . LYS A 1 789 ? 10.972 2.176 27.477 1.00 88.12 789 LYS A C 1
ATOM 6280 O O . LYS A 1 789 ? 10.407 2.491 28.521 1.00 88.12 789 LYS A O 1
ATOM 6285 N N . LEU A 1 790 ? 12.117 1.489 27.457 1.00 87.81 790 LEU A N 1
ATOM 6286 C CA . LEU A 1 790 ? 12.831 1.105 28.681 1.00 87.81 790 LEU A CA 1
ATOM 6287 C C . LEU A 1 790 ? 13.327 2.332 29.456 1.00 87.81 790 LEU A C 1
ATOM 6289 O O . LEU A 1 790 ? 13.186 2.383 30.676 1.00 87.81 790 LEU A O 1
ATOM 6293 N N . ALA A 1 791 ? 13.832 3.350 28.757 1.00 88.12 791 ALA A N 1
ATOM 6294 C CA . ALA A 1 791 ? 14.223 4.612 29.377 1.00 88.12 791 ALA A CA 1
ATOM 6295 C C . ALA A 1 791 ? 13.026 5.349 29.995 1.00 88.12 791 ALA A C 1
ATOM 6297 O O . ALA A 1 791 ? 13.103 5.803 31.134 1.00 88.12 791 ALA A O 1
ATOM 6298 N N . LEU A 1 792 ? 11.894 5.420 29.287 1.00 89.50 792 LEU A N 1
ATOM 6299 C CA . LEU A 1 792 ? 10.659 6.002 29.817 1.00 89.50 792 LEU A CA 1
ATOM 6300 C C . LEU A 1 792 ? 10.181 5.276 31.080 1.00 89.50 792 LEU A C 1
ATOM 6302 O O . LEU A 1 792 ? 9.751 5.937 32.016 1.00 89.50 792 LEU A O 1
ATOM 6306 N N . LEU A 1 793 ? 10.299 3.945 31.133 1.00 88.50 793 LEU A N 1
ATOM 6307 C CA . LEU A 1 793 ? 9.992 3.158 32.332 1.00 88.50 793 LEU A CA 1
ATOM 6308 C C . LEU A 1 793 ? 10.948 3.459 33.494 1.00 88.50 793 LEU A C 1
ATOM 6310 O O . LEU A 1 793 ? 10.507 3.528 34.636 1.00 88.50 793 LEU A O 1
ATOM 6314 N N . HIS A 1 794 ? 12.239 3.657 33.220 1.00 88.94 794 HIS A N 1
ATOM 6315 C CA . HIS A 1 794 ? 13.227 3.990 34.249 1.00 88.94 794 HIS A CA 1
ATOM 6316 C C . HIS A 1 794 ? 12.968 5.366 34.890 1.00 88.94 794 HIS A C 1
ATOM 6318 O O . HIS A 1 794 ? 13.082 5.506 36.104 1.00 88.94 794 HIS A O 1
ATOM 6324 N N . TYR A 1 795 ? 12.587 6.370 34.092 1.00 88.94 795 TYR A N 1
ATOM 6325 C CA . TYR A 1 795 ? 12.317 7.742 34.557 1.00 88.94 795 TYR A CA 1
ATOM 6326 C C . TYR A 1 795 ? 10.825 8.037 34.788 1.00 88.94 795 TYR A C 1
ATOM 6328 O O . TYR A 1 795 ? 10.437 9.200 34.917 1.00 88.94 795 TYR A O 1
ATOM 6336 N N . ILE A 1 796 ? 9.972 7.008 34.841 1.00 89.00 796 ILE A N 1
ATOM 6337 C CA . ILE A 1 796 ? 8.512 7.174 34.835 1.00 89.00 796 ILE A CA 1
ATOM 6338 C C . ILE A 1 796 ? 8.019 8.047 35.994 1.00 89.00 796 ILE A C 1
ATOM 6340 O O . ILE A 1 796 ? 7.244 8.971 35.766 1.00 89.00 796 ILE A O 1
ATOM 6344 N N . SER A 1 797 ? 8.552 7.855 37.204 1.00 87.81 797 SER A N 1
ATOM 6345 C CA . SER A 1 797 ? 8.137 8.608 38.394 1.00 87.81 797 SER A CA 1
ATOM 6346 C C . SER A 1 797 ? 8.450 10.107 38.298 1.00 87.81 797 SER A C 1
ATOM 6348 O O . SER A 1 797 ? 7.673 10.936 38.772 1.00 87.81 797 SER A O 1
ATOM 6350 N N . ASP A 1 798 ? 9.566 10.485 37.665 1.00 89.25 798 ASP A N 1
ATOM 6351 C CA . ASP A 1 798 ? 9.894 11.896 37.427 1.00 89.25 798 ASP A CA 1
ATOM 6352 C C . ASP A 1 798 ? 9.007 12.495 36.326 1.00 89.25 798 ASP A C 1
ATOM 6354 O O . ASP A 1 798 ? 8.561 13.637 36.451 1.00 89.25 798 ASP A O 1
ATOM 6358 N N . ILE A 1 799 ? 8.708 11.727 35.271 1.00 90.25 799 ILE A N 1
ATOM 6359 C CA . ILE A 1 799 ? 7.805 12.152 34.190 1.00 90.25 799 ILE A CA 1
ATOM 6360 C C . ILE A 1 799 ? 6.391 12.378 34.738 1.00 90.25 799 ILE A C 1
ATOM 6362 O O . ILE A 1 799 ? 5.774 13.395 34.424 1.00 90.25 799 ILE A O 1
ATOM 6366 N N . GLU A 1 800 ? 5.892 11.472 35.579 1.00 90.38 800 GLU A N 1
ATOM 6367 C CA . GLU A 1 800 ? 4.603 11.600 36.263 1.00 90.38 800 GLU A CA 1
ATOM 6368 C C . GLU A 1 800 ? 4.541 12.883 37.097 1.00 90.38 800 GLU A C 1
ATOM 6370 O O . GLU A 1 800 ? 3.605 13.668 36.932 1.00 90.38 800 GLU A O 1
ATOM 6375 N N . ARG A 1 801 ? 5.566 13.148 37.923 1.00 89.81 801 ARG A N 1
ATOM 6376 C CA . ARG A 1 801 ? 5.658 14.381 38.723 1.00 89.81 801 ARG A CA 1
ATOM 6377 C C . ARG A 1 801 ? 5.590 15.626 37.839 1.00 89.81 801 ARG A C 1
ATOM 6379 O O . ARG A 1 801 ? 4.781 16.512 38.092 1.00 89.81 801 ARG A O 1
ATOM 6386 N N . VAL A 1 802 ? 6.394 15.676 36.777 1.00 90.25 802 VAL A N 1
ATOM 6387 C CA . VAL A 1 802 ? 6.457 16.827 35.861 1.00 90.25 802 VAL A CA 1
ATOM 6388 C C . VAL A 1 802 ? 5.129 17.033 35.124 1.00 90.25 802 VAL A C 1
ATOM 6390 O O . VAL A 1 802 ? 4.690 18.169 34.932 1.00 90.25 802 VAL A O 1
ATOM 6393 N N . LEU A 1 803 ? 4.451 15.955 34.717 1.00 90.69 803 LEU A N 1
ATOM 6394 C CA . LEU A 1 803 ? 3.128 16.045 34.098 1.00 90.69 803 LEU A CA 1
ATOM 6395 C C . LEU A 1 803 ? 2.071 16.565 35.079 1.00 90.69 803 LEU A C 1
ATOM 6397 O O . LEU A 1 803 ? 1.219 17.346 34.658 1.00 90.69 803 LEU A O 1
ATOM 6401 N N . ILE A 1 804 ? 2.139 16.197 36.359 1.00 90.06 804 ILE A N 1
ATOM 6402 C CA . ILE A 1 804 ? 1.236 16.712 37.400 1.00 90.06 804 ILE A CA 1
ATOM 6403 C C . ILE A 1 804 ? 1.516 18.198 37.680 1.00 90.06 804 ILE A C 1
ATOM 6405 O O . ILE A 1 804 ? 0.594 19.007 37.663 1.00 90.06 804 ILE A O 1
ATOM 6409 N N . GLU A 1 805 ? 2.779 18.588 37.863 1.00 88.88 805 GLU A N 1
ATOM 6410 C CA . GLU A 1 805 ? 3.167 19.985 38.135 1.00 88.88 805 GLU A CA 1
ATOM 6411 C C . GLU A 1 805 ? 2.819 20.936 36.979 1.00 88.88 805 GLU A C 1
ATOM 6413 O O . GLU A 1 805 ? 2.527 22.111 37.193 1.00 88.88 805 GLU A O 1
ATOM 6418 N N . SER A 1 806 ? 2.818 20.433 35.744 1.00 87.88 806 SER A N 1
ATOM 6419 C CA . SER A 1 806 ? 2.535 21.239 34.553 1.00 87.88 806 SER A CA 1
ATOM 6420 C C . SER A 1 806 ? 1.046 21.440 34.252 1.00 87.88 806 SER A C 1
ATOM 6422 O O . SER A 1 806 ? 0.733 22.119 33.279 1.00 87.88 806 SER A O 1
ATOM 6424 N N . ILE A 1 807 ? 0.112 20.902 35.049 1.00 85.94 807 ILE A N 1
ATOM 6425 C CA . ILE A 1 807 ? -1.339 21.067 34.811 1.00 85.94 807 ILE A CA 1
ATOM 6426 C C . ILE A 1 807 ? -1.720 22.555 34.696 1.00 85.94 807 ILE A C 1
ATOM 6428 O O . ILE A 1 807 ? -2.424 22.939 33.761 1.00 85.94 807 ILE A O 1
ATOM 6432 N N . ASP A 1 808 ? -1.188 23.402 35.580 1.00 83.19 808 ASP A N 1
ATOM 6433 C CA . ASP A 1 808 ? -1.534 24.829 35.636 1.00 83.19 808 ASP A CA 1
ATOM 6434 C C . ASP A 1 808 ? -0.799 25.686 34.586 1.00 83.19 808 ASP A C 1
ATOM 6436 O O . ASP A 1 808 ? -1.243 26.789 34.261 1.00 83.19 808 ASP A O 1
ATOM 6440 N N . SER A 1 809 ? 0.317 25.196 34.030 1.00 84.62 809 SER A N 1
ATOM 6441 C CA . SER A 1 809 ? 1.161 25.929 33.069 1.00 84.62 809 SER A CA 1
ATOM 6442 C C . SER A 1 809 ? 0.877 25.588 31.598 1.00 84.62 809 SER A C 1
ATOM 6444 O O . SER A 1 809 ? 1.453 26.193 30.685 1.00 84.62 809 SER A O 1
ATOM 6446 N N . VAL A 1 810 ? -0.016 24.629 31.329 1.00 85.88 810 VAL A N 1
ATOM 6447 C CA . VAL A 1 810 ? -0.304 24.146 29.972 1.00 85.88 810 VAL A CA 1
ATOM 6448 C C . VAL A 1 810 ? -1.168 25.118 29.178 1.00 85.88 810 VAL A C 1
ATOM 6450 O O . VAL A 1 810 ? -2.299 25.451 29.530 1.00 85.88 810 VAL A O 1
ATOM 6453 N N . ILE A 1 811 ? -0.668 25.496 28.003 1.00 87.44 811 ILE A N 1
ATOM 6454 C CA . ILE A 1 811 ? -1.404 26.331 27.057 1.00 87.44 811 ILE A CA 1
ATOM 6455 C C . ILE A 1 811 ? -2.425 25.470 26.295 1.00 87.44 811 ILE A C 1
ATOM 6457 O O . ILE A 1 811 ? -2.094 24.395 25.794 1.00 87.44 811 ILE A O 1
ATOM 6461 N N . ILE A 1 812 ? -3.653 25.976 26.112 1.00 84.19 812 ILE A N 1
ATOM 6462 C CA . ILE A 1 812 ? -4.783 25.263 25.469 1.00 84.19 812 ILE A CA 1
ATOM 6463 C C . ILE A 1 812 ? -4.386 24.607 24.140 1.00 84.19 812 ILE A C 1
ATOM 6465 O O . ILE A 1 812 ? -4.728 23.461 23.862 1.00 84.19 812 ILE A O 1
ATOM 6469 N N . SER A 1 813 ? -3.621 25.310 23.308 1.00 85.25 813 SER A N 1
ATOM 6470 C CA . SER A 1 813 ? -3.219 24.790 22.003 1.00 85.25 813 SER A CA 1
ATOM 6471 C C . SER A 1 813 ? -2.210 23.636 22.084 1.00 85.25 813 SER A C 1
ATOM 6473 O O . SER A 1 813 ? -2.131 22.872 21.125 1.00 85.25 813 SER A O 1
ATOM 6475 N N . ALA A 1 814 ? -1.462 23.480 23.184 1.00 88.56 814 ALA A N 1
ATOM 6476 C CA . ALA A 1 814 ? -0.518 22.382 23.418 1.00 88.56 814 ALA A CA 1
ATOM 6477 C C . ALA A 1 814 ? -1.161 21.130 24.046 1.00 88.56 814 ALA A C 1
ATOM 6479 O O . ALA A 1 814 ? -0.554 20.056 24.001 1.00 88.56 814 ALA A O 1
ATOM 6480 N N . LYS A 1 815 ? -2.403 21.233 24.541 1.00 88.69 815 LYS A N 1
ATOM 6481 C CA . LYS A 1 815 ? -3.153 20.119 25.144 1.00 88.69 815 LYS A CA 1
ATOM 6482 C C . LYS A 1 815 ? -3.205 18.837 24.300 1.00 88.69 815 LYS A C 1
ATOM 6484 O O . LYS A 1 815 ? -2.958 17.784 24.875 1.00 88.69 815 LYS A O 1
ATOM 6489 N N . PRO A 1 816 ? -3.418 18.855 22.964 1.00 90.31 816 PRO A N 1
ATOM 6490 C CA . PRO A 1 816 ? -3.407 17.615 22.181 1.00 90.31 816 PRO A CA 1
ATOM 6491 C C . PRO A 1 816 ? -2.082 16.848 22.286 1.00 90.31 816 PRO A C 1
ATOM 6493 O O . PRO A 1 816 ? -2.080 15.627 22.418 1.00 90.31 816 PRO A O 1
ATOM 6496 N N . SER A 1 817 ? -0.947 17.560 22.251 1.00 91.19 817 SER A N 1
ATOM 6497 C CA . SER A 1 817 ? 0.374 16.938 22.398 1.00 91.19 817 SER A CA 1
ATOM 6498 C C . SER A 1 817 ? 0.576 16.389 23.812 1.00 91.19 817 SER A C 1
ATOM 6500 O O . SER A 1 817 ? 1.127 15.302 23.963 1.00 91.19 817 SER A O 1
ATOM 6502 N N . ARG A 1 818 ? 0.108 17.112 24.839 1.00 92.88 818 ARG A N 1
ATOM 6503 C CA . ARG A 1 818 ? 0.135 16.659 26.238 1.00 92.88 818 ARG A CA 1
ATOM 6504 C C . ARG A 1 818 ? -0.689 15.389 26.438 1.00 92.88 818 ARG A C 1
ATOM 6506 O O . ARG A 1 818 ? -0.175 14.422 26.985 1.00 92.88 818 ARG A O 1
ATOM 6513 N N . LEU A 1 819 ? -1.931 15.366 25.953 1.00 93.50 819 LEU A N 1
ATOM 6514 C CA . LEU A 1 819 ? -2.808 14.195 26.023 1.00 93.50 819 LEU A CA 1
ATOM 6515 C C . LEU A 1 819 ? -2.176 12.990 25.313 1.00 93.50 819 LEU A C 1
ATOM 6517 O O . LEU A 1 819 ? -2.204 11.883 25.842 1.00 93.50 819 LEU A O 1
ATOM 6521 N N . ALA A 1 820 ? -1.527 13.197 24.163 1.00 93.94 820 ALA A N 1
ATOM 6522 C CA . ALA A 1 820 ? -0.783 12.134 23.489 1.00 93.94 820 ALA A CA 1
ATOM 6523 C C . ALA A 1 820 ? 0.381 11.590 24.344 1.00 93.94 820 ALA A C 1
ATOM 6525 O O . ALA A 1 820 ? 0.570 10.376 24.404 1.00 93.94 820 ALA A O 1
ATOM 6526 N N . ALA A 1 821 ? 1.124 12.457 25.040 1.00 93.69 821 ALA A N 1
ATOM 6527 C CA . ALA A 1 821 ? 2.173 12.037 25.970 1.00 93.69 821 ALA A CA 1
ATOM 6528 C C . ALA A 1 821 ? 1.605 11.272 27.182 1.00 93.69 821 ALA A C 1
ATOM 6530 O O . ALA A 1 821 ? 2.126 10.214 27.524 1.00 93.69 821 ALA A O 1
ATOM 6531 N N . ILE A 1 822 ? 0.500 11.742 27.776 1.00 93.75 822 ILE A N 1
ATOM 6532 C CA . ILE A 1 822 ? -0.210 11.043 28.864 1.00 93.75 822 ILE A CA 1
ATOM 6533 C C . ILE A 1 822 ? -0.663 9.656 28.402 1.00 93.75 822 ILE A C 1
ATOM 6535 O O . ILE A 1 822 ? -0.501 8.681 29.126 1.00 93.75 822 ILE A O 1
ATOM 6539 N N . ASN A 1 823 ? -1.181 9.538 27.178 1.00 93.38 823 ASN A N 1
ATOM 6540 C CA . ASN A 1 823 ? -1.610 8.255 26.633 1.00 93.38 823 ASN A CA 1
ATOM 6541 C C . ASN A 1 823 ? -0.450 7.242 26.567 1.00 93.38 823 ASN A C 1
ATOM 6543 O O . ASN A 1 823 ? -0.641 6.079 26.917 1.00 93.38 823 ASN A O 1
ATOM 6547 N N . VAL A 1 824 ? 0.751 7.684 26.179 1.00 92.75 824 VAL A N 1
ATOM 6548 C CA . VAL A 1 824 ? 1.969 6.852 26.179 1.00 92.75 824 VAL A CA 1
ATOM 6549 C C . VAL A 1 824 ? 2.386 6.467 27.599 1.00 92.75 824 VAL A C 1
ATOM 6551 O O . VAL A 1 824 ? 2.675 5.301 27.853 1.00 92.75 824 VAL A O 1
ATOM 6554 N N . VAL A 1 825 ? 2.370 7.414 28.541 1.00 92.25 825 VAL A N 1
ATOM 6555 C CA . VAL A 1 825 ? 2.670 7.144 29.959 1.00 92.25 825 VAL A CA 1
ATOM 6556 C C . VAL A 1 825 ? 1.702 6.104 30.531 1.00 92.25 825 VAL A C 1
ATOM 6558 O O . VAL A 1 825 ? 2.137 5.167 31.189 1.00 92.25 825 VAL A O 1
ATOM 6561 N N . LEU A 1 826 ? 0.411 6.176 30.192 1.00 91.31 826 LEU A N 1
ATOM 6562 C CA . LEU A 1 826 ? -0.588 5.189 30.616 1.00 91.31 826 LEU A CA 1
ATOM 6563 C C . LEU A 1 826 ? -0.357 3.781 30.042 1.00 91.31 826 LEU A C 1
ATOM 6565 O O . LEU A 1 826 ? -0.747 2.811 30.687 1.00 91.31 826 LEU A O 1
ATOM 6569 N N . ASP A 1 827 ? 0.253 3.634 28.858 1.00 89.69 827 ASP A N 1
ATOM 6570 C CA . ASP A 1 827 ? 0.649 2.305 28.349 1.00 89.69 827 ASP A CA 1
ATOM 6571 C C . ASP A 1 827 ? 1.756 1.681 29.198 1.00 89.69 827 ASP A C 1
ATOM 6573 O O . ASP A 1 827 ? 1.767 0.468 29.413 1.00 89.69 827 ASP A O 1
ATOM 6577 N N . LEU A 1 828 ? 2.674 2.522 29.674 1.00 88.44 828 LEU A N 1
ATOM 6578 C CA . LEU A 1 828 ? 3.868 2.130 30.415 1.00 88.44 828 LEU A CA 1
ATOM 6579 C C . LEU A 1 828 ? 3.657 2.125 31.939 1.00 88.44 828 LEU A C 1
ATOM 6581 O O . LEU A 1 828 ? 4.561 1.722 32.665 1.00 88.44 828 LEU A O 1
ATOM 6585 N N . LEU A 1 829 ? 2.481 2.538 32.422 1.00 87.81 829 LEU A N 1
ATOM 6586 C CA . LEU A 1 829 ? 2.208 2.742 33.844 1.00 87.81 829 LEU A CA 1
ATOM 6587 C C . LEU A 1 829 ? 2.357 1.435 34.656 1.00 87.81 829 LEU A C 1
ATOM 6589 O O . LEU A 1 829 ? 1.620 0.468 34.404 1.00 87.81 829 LEU A O 1
ATOM 6593 N N . PRO A 1 830 ? 3.264 1.382 35.650 1.00 84.81 830 PRO A N 1
ATOM 6594 C CA . PRO A 1 830 ? 3.396 0.243 36.553 1.00 84.81 830 PRO A CA 1
ATOM 6595 C C . PRO A 1 830 ? 2.187 0.093 37.488 1.00 84.81 830 PRO A C 1
ATOM 6597 O O . PRO A 1 830 ? 1.577 1.071 37.910 1.00 84.81 830 PRO A O 1
ATOM 6600 N N . LYS A 1 831 ? 1.899 -1.137 37.943 1.00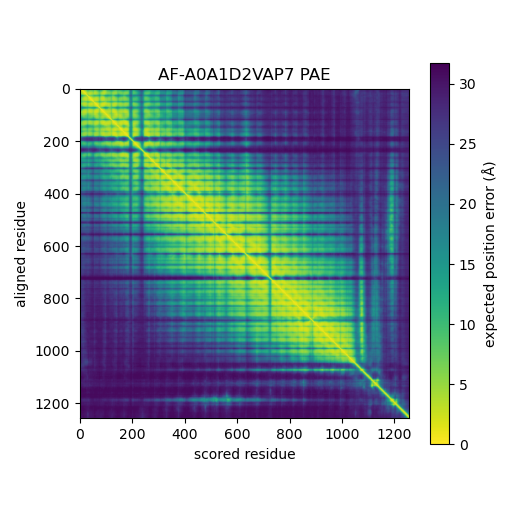 82.19 831 LYS A N 1
ATOM 6601 C CA . LYS A 1 831 ? 0.798 -1.414 38.897 1.00 82.19 831 LYS A CA 1
ATOM 6602 C C . LYS A 1 831 ? 0.934 -0.722 40.266 1.00 82.19 831 LYS A C 1
ATOM 6604 O O . LYS A 1 831 ? -0.026 -0.709 41.031 1.00 82.19 831 LYS A O 1
ATOM 6609 N N . LYS A 1 832 ? 2.125 -0.208 40.594 1.00 80.88 832 LYS A N 1
ATOM 6610 C CA . LYS A 1 832 ? 2.421 0.490 41.856 1.00 80.88 832 LYS A CA 1
ATOM 6611 C C . LYS A 1 832 ? 2.145 1.996 41.791 1.00 80.88 832 LYS A C 1
ATOM 6613 O O . LYS A 1 832 ? 1.916 2.600 42.832 1.00 80.88 832 LYS A O 1
ATOM 6618 N N . ASP A 1 833 ? 2.127 2.574 40.591 1.00 83.19 833 ASP A N 1
ATOM 6619 C CA . ASP A 1 833 ? 2.043 4.023 40.376 1.00 83.19 833 ASP A CA 1
ATOM 6620 C C . ASP A 1 833 ? 0.651 4.450 39.876 1.00 83.19 833 ASP A C 1
ATOM 6622 O O . ASP A 1 833 ? 0.463 5.462 39.206 1.00 83.19 833 ASP A O 1
ATOM 6626 N N . LEU A 1 834 ? -0.390 3.699 40.258 1.00 87.44 834 LEU A N 1
ATOM 6627 C CA . LEU A 1 834 ? -1.773 4.002 39.873 1.00 87.44 834 LEU A CA 1
ATOM 6628 C C . LEU A 1 834 ? -2.300 5.322 40.465 1.00 87.44 834 LEU A C 1
ATOM 6630 O O . LEU A 1 834 ? -3.326 5.813 39.999 1.00 87.44 834 LEU A O 1
ATOM 6634 N N . PHE A 1 835 ? -1.592 5.938 41.424 1.00 89.19 835 PHE A N 1
ATOM 6635 C CA . PHE A 1 835 ? -1.897 7.283 41.943 1.00 89.19 835 PHE A CA 1
ATOM 6636 C C . PHE A 1 835 ? -1.871 8.362 40.844 1.00 89.19 835 PHE A C 1
ATOM 6638 O O . PHE A 1 835 ? -2.537 9.394 40.971 1.00 89.19 835 PHE A O 1
ATOM 6645 N N . PHE A 1 836 ? -1.152 8.120 39.742 1.00 90.38 836 PHE A N 1
ATOM 6646 C CA . PHE A 1 836 ? -1.108 9.025 38.597 1.00 90.38 836 PHE A CA 1
ATOM 6647 C C . PHE A 1 836 ? -2.492 9.233 37.962 1.00 90.38 836 PHE A C 1
ATOM 6649 O O . PHE A 1 836 ? -2.822 10.344 37.544 1.00 90.38 836 PHE A O 1
ATOM 6656 N N . ILE A 1 837 ? -3.338 8.194 37.941 1.00 90.75 837 ILE A N 1
ATOM 6657 C CA . ILE A 1 837 ? -4.679 8.257 37.344 1.00 90.75 837 ILE A CA 1
ATOM 6658 C C . ILE A 1 837 ? -5.565 9.273 38.094 1.00 90.75 837 ILE A C 1
ATOM 6660 O O . ILE A 1 837 ? -5.928 10.272 37.472 1.00 90.75 837 ILE A O 1
ATOM 6664 N N . PRO A 1 838 ? -5.861 9.130 39.407 1.00 89.44 838 PRO A N 1
ATOM 6665 C CA . PRO A 1 838 ? -6.617 10.139 40.159 1.00 89.44 838 PRO A CA 1
ATOM 6666 C C . PRO A 1 838 ? -6.052 11.561 40.034 1.00 89.44 838 PRO A C 1
ATOM 6668 O O . PRO A 1 838 ? -6.814 12.523 40.023 1.00 89.44 838 PRO A O 1
ATOM 6671 N N . SER A 1 839 ? -4.729 11.690 39.896 1.00 90.06 839 SER A N 1
ATOM 6672 C CA . SER A 1 839 ? -4.035 12.982 39.833 1.00 90.06 839 SER A CA 1
ATOM 6673 C C . SER A 1 839 ? -4.271 13.749 38.525 1.00 90.06 839 SER A C 1
ATOM 6675 O O . SER A 1 839 ? -4.252 14.977 38.533 1.00 90.06 839 SER A O 1
ATOM 6677 N N . ILE A 1 840 ? -4.498 13.053 37.402 1.00 91.62 840 ILE A N 1
ATOM 6678 C CA . ILE A 1 840 ? -4.605 13.665 36.061 1.00 91.62 840 ILE A CA 1
ATOM 6679 C C . ILE A 1 840 ? -6.005 13.523 35.432 1.00 91.62 840 ILE A C 1
ATOM 6681 O O . ILE A 1 840 ? -6.297 14.107 34.383 1.00 91.62 840 ILE A O 1
ATOM 6685 N N . VAL A 1 841 ? -6.902 12.763 36.072 1.00 92.19 841 VAL A N 1
ATOM 6686 C CA . VAL A 1 841 ? -8.281 12.548 35.604 1.00 92.19 841 VAL A CA 1
ATOM 6687 C C . VAL A 1 841 ? -9.036 13.870 35.440 1.00 92.19 841 VAL A C 1
ATOM 6689 O O . VAL A 1 841 ? -9.726 14.035 34.440 1.00 92.19 841 VAL A O 1
ATOM 6692 N N . SER A 1 842 ? -8.869 14.843 36.341 1.00 90.06 842 SER A N 1
ATOM 6693 C CA . SER A 1 842 ? -9.530 16.156 36.243 1.00 90.06 842 SER A CA 1
ATOM 6694 C C . SER A 1 842 ? -9.112 16.950 34.992 1.00 90.06 842 SER A C 1
ATOM 6696 O O . SER A 1 842 ? -9.973 17.505 34.307 1.00 90.06 842 SER A O 1
ATOM 6698 N N . ASP A 1 843 ? -7.820 16.942 34.647 1.00 90.19 843 ASP A N 1
ATOM 6699 C CA . ASP A 1 843 ? -7.260 17.552 33.426 1.00 90.19 843 ASP A CA 1
ATOM 6700 C C . ASP A 1 843 ? -7.834 16.884 32.159 1.00 90.19 843 ASP A C 1
ATOM 6702 O O . ASP A 1 843 ? -8.265 17.537 31.200 1.00 90.19 843 ASP A O 1
ATOM 6706 N N . THR A 1 844 ? -7.947 15.553 32.192 1.00 92.25 844 THR A N 1
ATOM 6707 C CA . THR A 1 844 ? -8.528 14.771 31.091 1.00 92.25 844 THR A CA 1
ATOM 6708 C C . THR A 1 844 ? -10.031 15.031 30.940 1.00 92.25 844 THR A C 1
ATOM 6710 O O . THR A 1 844 ? -10.498 15.241 29.820 1.00 92.25 844 THR A O 1
ATOM 6713 N N . ILE A 1 845 ? -10.784 15.082 32.047 1.00 93.06 845 ILE A N 1
ATOM 6714 C CA . ILE A 1 845 ? -12.225 15.385 32.061 1.00 93.06 845 ILE A CA 1
ATOM 6715 C C . ILE A 1 845 ? -12.476 16.753 31.433 1.00 93.06 845 ILE A C 1
ATOM 6717 O O . ILE A 1 845 ? -13.292 16.857 30.519 1.00 93.06 845 ILE A O 1
ATOM 6721 N N . LEU A 1 846 ? -11.755 17.795 31.854 1.00 90.62 846 LEU A N 1
ATOM 6722 C CA . LEU A 1 846 ? -11.912 19.139 31.288 1.00 90.62 846 LEU A CA 1
ATOM 6723 C C . LEU A 1 846 ? -11.636 19.165 29.778 1.00 90.62 846 LEU A C 1
ATOM 6725 O O . LEU A 1 846 ? -12.338 19.843 29.027 1.00 90.62 846 LEU A O 1
ATOM 6729 N N . SER A 1 847 ? -10.669 18.370 29.317 1.00 90.00 847 SER A N 1
ATOM 6730 C CA . SER A 1 847 ? -10.299 18.282 27.901 1.00 90.00 847 SER A CA 1
ATOM 6731 C C . SER A 1 847 ? -11.382 17.651 27.005 1.00 90.00 847 SER A C 1
ATOM 6733 O O . SER A 1 847 ? -11.361 17.863 25.791 1.00 90.00 847 SER A O 1
ATOM 6735 N N . THR A 1 848 ? -12.386 16.963 27.570 1.00 89.69 848 THR A N 1
ATOM 6736 C CA . THR A 1 848 ? -13.546 16.444 26.806 1.00 89.69 848 THR A CA 1
ATOM 6737 C C . THR A 1 848 ? -14.426 17.550 26.218 1.00 89.69 848 THR A C 1
ATOM 6739 O O . THR A 1 848 ? -15.170 17.320 25.260 1.00 89.69 848 THR A O 1
ATOM 6742 N N . LYS A 1 849 ? -14.318 18.773 26.756 1.00 86.94 849 LYS A N 1
ATOM 6743 C CA . LYS A 1 849 ? -15.033 19.970 26.296 1.00 86.94 849 LYS A CA 1
ATOM 6744 C C . LYS A 1 849 ? -14.129 21.042 25.682 1.00 86.94 849 LYS A C 1
ATOM 6746 O O . LYS A 1 849 ? -14.562 22.183 25.520 1.00 86.94 849 LYS A O 1
ATOM 6751 N N . ASP A 1 850 ? -12.907 20.685 25.293 1.00 85.75 850 ASP A N 1
ATOM 6752 C CA . ASP A 1 850 ? -12.029 21.594 24.554 1.00 85.75 850 ASP A CA 1
ATOM 6753 C C . ASP A 1 850 ? -12.612 21.967 23.177 1.00 85.75 850 ASP A C 1
ATOM 6755 O O . ASP A 1 850 ? -13.348 21.205 22.552 1.00 85.75 850 ASP A O 1
ATOM 6759 N N . VAL A 1 851 ? -12.214 23.134 22.660 1.00 82.62 851 VAL A N 1
ATOM 6760 C CA . VAL A 1 851 ? -12.592 23.603 21.311 1.00 82.62 851 VAL A CA 1
ATOM 6761 C C . VAL A 1 851 ? -12.035 22.684 20.213 1.00 82.62 851 VAL A C 1
ATOM 6763 O O . VAL A 1 851 ? -12.658 22.505 19.171 1.00 82.62 851 VAL A O 1
ATOM 6766 N N . ASN A 1 852 ? -10.867 22.077 20.443 1.00 84.19 852 ASN A N 1
ATOM 6767 C CA . ASN A 1 852 ? -10.200 21.220 19.467 1.00 84.19 852 ASN A CA 1
ATOM 6768 C C . ASN A 1 852 ? -10.777 19.796 19.480 1.00 84.19 852 ASN A C 1
ATOM 6770 O O . ASN A 1 852 ? -10.661 19.083 20.476 1.00 84.19 852 ASN A O 1
ATOM 6774 N N . GLU A 1 853 ? -11.308 19.350 18.342 1.00 85.12 853 GLU A N 1
ATOM 6775 C CA . GLU A 1 853 ? -11.871 18.009 18.156 1.00 85.12 853 GLU A CA 1
ATOM 6776 C C . GLU A 1 853 ? -10.894 16.891 18.541 1.00 85.12 853 GLU A C 1
ATOM 6778 O O . GLU A 1 853 ? -11.254 16.004 19.311 1.00 85.12 853 GLU A O 1
ATOM 6783 N N . LYS A 1 854 ? -9.622 17.003 18.137 1.00 83.62 854 LYS A N 1
ATOM 6784 C CA . LYS A 1 854 ? -8.591 16.001 18.456 1.00 83.62 854 LYS A CA 1
ATOM 6785 C C . LYS A 1 854 ? -8.323 15.883 19.956 1.00 83.62 854 LYS A C 1
ATOM 6787 O O . LYS A 1 854 ? -8.026 14.792 20.433 1.00 83.62 854 LYS A O 1
ATOM 6792 N N . SER A 1 855 ? -8.409 16.989 20.705 1.00 87.88 855 SER A N 1
ATOM 6793 C CA . SER A 1 855 ? -8.292 16.946 22.171 1.00 87.88 855 SER A CA 1
ATOM 6794 C C . SER A 1 855 ? -9.457 16.176 22.787 1.00 87.88 855 SER A C 1
ATOM 6796 O O . SER A 1 855 ? -9.250 15.377 23.700 1.00 87.88 855 SER A O 1
ATOM 6798 N N . ARG A 1 856 ? -10.677 16.381 22.274 1.00 90.19 856 ARG A N 1
ATOM 6799 C CA . ARG A 1 856 ? -11.875 15.684 22.758 1.00 90.19 856 ARG A CA 1
ATOM 6800 C C . ARG A 1 856 ? -11.792 14.184 22.476 1.00 90.19 856 ARG A C 1
ATOM 6802 O O . ARG A 1 856 ? -11.957 13.385 23.387 1.00 90.19 856 ARG A O 1
ATOM 6809 N N . GLU A 1 857 ? -11.441 13.789 21.255 1.00 88.75 857 GLU A N 1
ATOM 6810 C CA . GLU A 1 857 ? -11.268 12.373 20.899 1.00 88.75 857 GLU A CA 1
ATOM 6811 C C . GLU A 1 857 ? -10.193 11.685 21.755 1.00 88.75 857 GLU A C 1
ATOM 6813 O O . GLU A 1 857 ? -10.427 10.610 22.315 1.00 88.75 857 GLU A O 1
ATOM 6818 N N . LEU A 1 858 ? -9.023 12.323 21.900 1.00 90.44 858 LEU A N 1
ATOM 6819 C CA . LEU A 1 858 ? -7.936 11.787 22.717 1.00 90.44 858 LEU A CA 1
ATOM 6820 C C . LEU A 1 858 ? -8.334 11.693 24.191 1.00 90.44 858 LEU A C 1
ATOM 6822 O O . LEU A 1 858 ? -8.069 10.664 24.808 1.00 90.44 858 LEU A O 1
ATOM 6826 N N . SER A 1 859 ? -8.997 12.704 24.754 1.00 92.31 859 SER A N 1
ATOM 6827 C CA . SER A 1 859 ? -9.431 12.676 26.159 1.00 92.31 859 SER A CA 1
ATOM 6828 C C . SER A 1 859 ? -10.436 11.557 26.437 1.00 92.31 859 SER A C 1
ATOM 6830 O O . SER A 1 859 ? -10.242 10.819 27.401 1.00 92.31 859 SER A O 1
ATOM 6832 N N . TYR A 1 860 ? -11.424 11.325 25.566 1.00 91.88 860 TYR A N 1
ATOM 6833 C CA . TYR A 1 860 ? -12.311 10.164 25.703 1.00 91.88 860 TYR A CA 1
ATOM 6834 C C . TYR A 1 860 ? -11.542 8.834 25.631 1.00 91.88 860 TYR A C 1
ATOM 6836 O O . TYR A 1 860 ? -11.772 7.940 26.446 1.00 91.88 860 TYR A O 1
ATOM 6844 N N . SER A 1 861 ? -10.581 8.709 24.705 1.00 92.62 861 SER A N 1
ATOM 6845 C CA . SER A 1 861 ? -9.754 7.497 24.597 1.00 92.62 861 SER A CA 1
ATOM 6846 C C . SER A 1 861 ? -8.910 7.246 25.855 1.00 92.62 861 SER A C 1
ATOM 6848 O O . SER A 1 861 ? -8.784 6.107 26.308 1.00 92.62 861 SER A O 1
ATOM 6850 N N . ILE A 1 862 ? -8.386 8.317 26.457 1.00 94.25 862 ILE A N 1
ATOM 6851 C CA . ILE A 1 862 ? -7.586 8.281 27.681 1.00 94.25 862 ILE A CA 1
ATOM 6852 C C . ILE A 1 862 ? -8.457 7.885 28.875 1.00 94.25 862 ILE A C 1
ATOM 6854 O O . ILE A 1 862 ? -8.044 7.021 29.642 1.00 94.25 862 ILE A O 1
ATOM 6858 N N . LEU A 1 863 ? -9.674 8.428 29.005 1.00 94.38 863 LEU A N 1
ATOM 6859 C CA . LEU A 1 863 ? -10.613 8.057 30.074 1.00 94.38 863 LEU A CA 1
ATOM 6860 C C . LEU A 1 863 ? -10.958 6.564 30.040 1.00 94.38 863 LEU A C 1
ATOM 6862 O O . LEU A 1 863 ? -10.907 5.889 31.068 1.00 94.38 863 LEU A O 1
ATOM 6866 N N . ILE A 1 864 ? -11.246 6.022 28.853 1.00 92.81 864 ILE A N 1
ATOM 6867 C CA . ILE A 1 864 ? -11.505 4.585 28.684 1.00 92.81 864 ILE A CA 1
ATOM 6868 C C . ILE A 1 864 ? -10.268 3.769 29.072 1.00 92.81 864 ILE A C 1
ATOM 6870 O O . ILE A 1 864 ? -10.371 2.746 29.750 1.00 92.81 864 ILE A O 1
ATOM 6874 N N . LYS A 1 865 ? -9.079 4.217 28.663 1.00 92.81 865 LYS A N 1
ATOM 6875 C CA . LYS A 1 865 ? -7.822 3.536 28.974 1.00 92.81 865 LYS A CA 1
ATOM 6876 C C . LYS A 1 865 ? -7.498 3.551 30.467 1.00 92.81 865 LYS A C 1
ATOM 6878 O O . LYS A 1 865 ? -7.078 2.523 30.991 1.00 92.81 865 LYS A O 1
ATOM 6883 N N . MET A 1 866 ? -7.742 4.669 31.151 1.00 93.69 866 MET A N 1
ATOM 6884 C CA . MET A 1 866 ? -7.649 4.769 32.609 1.00 93.69 866 MET A CA 1
ATOM 6885 C C . MET A 1 866 ? -8.585 3.757 33.280 1.00 93.69 866 MET A C 1
ATOM 6887 O O . MET A 1 866 ? -8.136 3.006 34.141 1.00 93.69 866 MET A O 1
ATOM 6891 N N . GLY A 1 867 ? -9.838 3.647 32.821 1.00 90.75 867 GLY A N 1
ATOM 6892 C CA . GLY A 1 867 ? -10.784 2.639 33.313 1.00 90.75 867 GLY A CA 1
ATOM 6893 C C . GLY A 1 867 ? -10.296 1.199 33.106 1.00 90.75 867 GLY A C 1
ATOM 6894 O O . GLY A 1 867 ? -10.317 0.402 34.043 1.00 90.75 867 GLY A O 1
ATOM 6895 N N . LYS A 1 868 ? -9.767 0.872 31.916 1.00 91.44 868 LYS A N 1
ATOM 6896 C CA . LYS A 1 868 ? -9.177 -0.454 31.630 1.00 91.44 868 LYS A CA 1
ATOM 6897 C C . LYS A 1 868 ? -7.986 -0.742 32.549 1.00 91.44 868 LYS A C 1
ATOM 6899 O O . LYS A 1 868 ? -7.938 -1.811 33.150 1.00 91.44 868 LYS A O 1
ATOM 6904 N N . LYS A 1 869 ? -7.084 0.222 32.747 1.00 89.50 869 LYS A N 1
ATOM 6905 C CA . LYS A 1 869 ? -5.937 0.079 33.659 1.00 89.50 869 LYS A CA 1
ATOM 6906 C C . LYS A 1 869 ? -6.352 -0.122 35.115 1.00 89.50 869 LYS A C 1
ATOM 6908 O O . LYS A 1 869 ? -5.798 -0.985 35.785 1.00 89.50 869 LYS A O 1
ATOM 6913 N N . MET A 1 870 ? -7.367 0.602 35.578 1.00 88.56 870 MET A N 1
ATOM 6914 C CA . MET A 1 870 ? -7.931 0.420 36.919 1.00 88.56 870 MET A CA 1
ATOM 6915 C C . MET A 1 870 ? -8.627 -0.941 37.085 1.00 88.56 870 MET A C 1
ATOM 6917 O O . MET A 1 870 ? -8.662 -1.470 38.191 1.00 88.56 870 MET A O 1
ATOM 6921 N N . SER A 1 871 ? -9.129 -1.547 36.000 1.00 87.69 871 SER A N 1
ATOM 6922 C CA . SER A 1 871 ? -9.723 -2.894 36.023 1.00 87.69 871 SER A CA 1
ATOM 6923 C C . SER A 1 871 ? -8.702 -4.045 36.065 1.00 87.69 871 SER A C 1
ATOM 6925 O O . SER A 1 871 ? -9.036 -5.135 36.518 1.00 87.69 871 SER A O 1
ATOM 6927 N N . GLU A 1 872 ? -7.447 -3.819 35.647 1.00 85.62 872 GLU A N 1
ATOM 6928 C CA . GLU A 1 872 ? -6.360 -4.823 35.675 1.00 85.62 872 GLU A CA 1
ATOM 6929 C C . GLU A 1 872 ? -5.828 -5.120 37.100 1.00 85.62 872 GLU A C 1
ATOM 6931 O O . GLU A 1 872 ? -4.985 -6.014 37.282 1.00 85.62 872 GLU A O 1
ATOM 6936 N N . GLY A 1 873 ? -6.307 -4.370 38.099 1.00 77.06 873 GLY A N 1
ATOM 6937 C CA . GLY A 1 873 ? -5.948 -4.482 39.511 1.00 77.06 873 GLY A CA 1
ATOM 6938 C C . GLY A 1 873 ? -4.578 -3.883 39.860 1.00 77.06 873 GLY A C 1
ATOM 6939 O O . GLY A 1 873 ? -3.626 -3.919 39.075 1.00 77.06 873 GLY A O 1
ATOM 6940 N N . GLY A 1 874 ? -4.465 -3.354 41.078 1.00 83.31 874 GLY A N 1
ATOM 6941 C CA . GLY A 1 874 ? -3.255 -2.742 41.635 1.00 83.31 874 GLY A CA 1
ATOM 6942 C C . GLY A 1 874 ? -3.569 -1.950 42.903 1.00 83.31 874 GLY A C 1
ATOM 6943 O O . GLY A 1 874 ? -4.662 -2.079 43.451 1.00 83.31 874 GLY A O 1
ATOM 6944 N N . THR A 1 875 ? -2.630 -1.127 43.367 1.00 84.38 875 THR A N 1
ATOM 6945 C CA . THR A 1 875 ? -2.795 -0.337 44.597 1.00 84.38 875 THR A CA 1
ATOM 6946 C C . THR A 1 875 ? -2.671 1.149 44.282 1.00 84.38 875 THR A C 1
ATOM 6948 O O . THR A 1 875 ? -1.672 1.582 43.708 1.00 84.38 875 THR A O 1
ATOM 6951 N N . VAL A 1 876 ? -3.684 1.932 44.652 1.00 84.06 876 VAL A N 1
ATOM 6952 C CA . VAL A 1 876 ? -3.663 3.395 44.565 1.00 84.06 876 VAL A CA 1
ATOM 6953 C C . VAL A 1 876 ? -3.122 3.948 45.878 1.00 84.06 876 VAL A C 1
ATOM 6955 O O . VAL A 1 876 ? -3.755 3.821 46.927 1.00 84.06 876 VAL A O 1
ATOM 6958 N N . GLN A 1 877 ? -1.946 4.571 45.807 1.00 80.69 877 GLN A N 1
ATOM 6959 C CA . GLN A 1 877 ? -1.318 5.233 46.949 1.00 80.69 877 GLN A CA 1
ATOM 6960 C C . GLN A 1 877 ? -1.913 6.628 47.143 1.00 80.69 877 GLN A C 1
ATOM 6962 O O . GLN A 1 877 ? -1.459 7.596 46.529 1.00 80.69 877 GLN A O 1
ATOM 6967 N N . ASN A 1 878 ? -2.929 6.739 47.999 1.00 80.00 878 ASN A N 1
ATOM 6968 C CA . ASN A 1 878 ? -3.637 8.003 48.237 1.00 80.00 878 ASN A CA 1
ATOM 6969 C C . ASN A 1 878 ? -2.725 9.093 48.815 1.00 80.00 878 ASN A C 1
ATOM 6971 O O . ASN A 1 878 ? -2.922 10.270 48.531 1.00 80.00 878 ASN A O 1
ATOM 6975 N N . SER A 1 879 ? -1.672 8.708 49.539 1.00 76.19 879 SER A N 1
ATOM 6976 C CA . SER A 1 879 ? -0.653 9.623 50.072 1.00 76.19 879 SER A CA 1
ATOM 6977 C C . SER A 1 879 ? 0.092 10.439 49.003 1.00 76.19 879 SER A C 1
ATOM 6979 O O . SER A 1 879 ? 0.625 11.503 49.316 1.00 76.19 879 SER A O 1
ATOM 6981 N N . LYS A 1 880 ? 0.132 9.968 47.748 1.00 76.06 880 LYS A N 1
ATOM 6982 C CA . LYS A 1 880 ? 0.782 10.650 46.614 1.00 76.06 880 LYS A CA 1
ATOM 6983 C C . LYS A 1 880 ? -0.182 11.457 45.742 1.00 76.06 880 LYS A C 1
ATOM 6985 O O . LYS A 1 880 ? 0.272 12.171 44.850 1.00 76.06 880 LYS A O 1
ATOM 6990 N N . VAL A 1 881 ? -1.492 11.341 45.960 1.00 79.31 881 VAL A N 1
ATOM 6991 C CA . VAL A 1 881 ? -2.491 12.062 45.164 1.00 79.31 881 VAL A CA 1
ATOM 6992 C C . VAL A 1 881 ? -2.561 13.521 45.643 1.00 79.31 881 VAL A C 1
ATOM 6994 O O . VAL A 1 881 ? -2.734 13.759 46.842 1.00 79.31 881 VAL A O 1
ATOM 6997 N N . PRO A 1 882 ? -2.458 14.520 44.745 1.00 71.25 882 PRO A N 1
ATOM 6998 C CA . PRO A 1 882 ? -2.576 15.927 45.114 1.00 71.25 882 PRO A CA 1
ATOM 6999 C C . PRO A 1 882 ? -3.895 16.214 45.850 1.00 71.25 882 PRO A C 1
ATOM 7001 O O . PRO A 1 882 ? -4.975 15.947 45.328 1.00 71.25 882 PRO A O 1
ATOM 7004 N N . GLY A 1 883 ? -3.812 16.774 47.062 1.00 67.69 883 GLY A N 1
ATOM 7005 C CA . GLY A 1 883 ? -4.980 17.165 47.867 1.00 67.69 883 GLY A CA 1
ATOM 7006 C C . GLY A 1 883 ? -5.448 16.149 48.920 1.00 67.69 883 GLY A C 1
ATOM 7007 O O . GLY A 1 883 ? -6.335 16.484 49.703 1.00 67.69 883 GLY A O 1
ATOM 7008 N N . PHE A 1 884 ? -4.845 14.958 48.994 1.00 72.94 884 PHE A N 1
ATOM 7009 C CA . PHE A 1 884 ? -5.122 13.953 50.031 1.00 72.94 884 PHE A CA 1
ATOM 7010 C C . PHE A 1 884 ? -4.107 14.030 51.189 1.00 72.94 884 PHE A C 1
ATOM 7012 O O . PHE A 1 884 ? -2.960 14.437 51.003 1.00 72.94 884 PHE A O 1
ATOM 7019 N N . SER A 1 885 ? -4.521 13.674 52.412 1.00 67.06 885 SER A N 1
ATOM 7020 C CA . SER A 1 885 ? -3.638 13.665 53.590 1.00 67.06 885 SER A CA 1
ATOM 7021 C C . SER A 1 885 ? -2.717 12.440 53.603 1.00 67.06 885 SER A C 1
ATOM 7023 O O . SER A 1 885 ? -3.118 11.353 53.190 1.00 67.06 885 SER A O 1
ATOM 7025 N N . GLN A 1 886 ? -1.498 12.595 54.137 1.00 65.19 886 GLN A N 1
ATOM 7026 C CA . GLN A 1 886 ? -0.485 11.524 54.191 1.00 65.19 886 GLN A CA 1
ATOM 7027 C C . GLN A 1 886 ? -0.926 10.294 55.010 1.00 65.19 886 GLN A C 1
ATOM 7029 O O . GLN A 1 886 ? -0.393 9.210 54.797 1.00 65.19 886 GLN A O 1
ATOM 7034 N N . ASP A 1 887 ? -1.927 10.446 55.885 1.00 63.41 887 ASP A N 1
ATOM 7035 C CA . ASP A 1 887 ? -2.456 9.390 56.761 1.00 63.41 887 ASP A CA 1
ATOM 7036 C C . ASP A 1 887 ? -3.577 8.534 56.129 1.00 63.41 887 ASP A C 1
ATOM 7038 O O . ASP A 1 887 ? -4.146 7.673 56.802 1.00 63.41 887 ASP A O 1
ATOM 7042 N N . GLN A 1 888 ? -3.959 8.773 54.866 1.00 73.38 888 GLN A N 1
ATOM 7043 C CA . GLN A 1 888 ? -5.004 7.970 54.217 1.00 73.38 888 GLN A CA 1
ATOM 7044 C C . GLN A 1 888 ? -4.492 6.581 53.799 1.00 73.38 888 GLN A C 1
ATOM 7046 O O . GLN A 1 888 ? -3.417 6.489 53.204 1.00 73.38 888 GLN A O 1
ATOM 7051 N N . PRO A 1 889 ? -5.262 5.502 54.051 1.00 76.94 889 PRO A N 1
ATOM 7052 C CA . PRO A 1 889 ? -4.871 4.156 53.655 1.00 76.94 889 PRO A CA 1
ATOM 7053 C C . PRO A 1 889 ? -4.879 3.991 52.131 1.00 76.94 889 PRO A C 1
ATOM 7055 O O . PRO A 1 889 ? -5.686 4.598 51.418 1.00 76.94 889 PRO A O 1
ATOM 7058 N N . ASP A 1 890 ? -3.986 3.129 51.654 1.00 82.94 890 ASP A N 1
ATOM 7059 C CA . ASP A 1 890 ? -3.935 2.695 50.263 1.00 82.94 890 ASP A CA 1
ATOM 7060 C C . ASP A 1 890 ? -5.192 1.884 49.911 1.00 82.94 890 ASP A C 1
ATOM 7062 O O . ASP A 1 890 ? -5.667 1.077 50.714 1.00 82.94 890 ASP A O 1
ATOM 7066 N N . VAL A 1 891 ? -5.729 2.085 48.705 1.00 84.75 891 VAL A N 1
ATOM 7067 C CA . VAL A 1 891 ? -6.956 1.412 48.247 1.00 84.75 891 VAL A CA 1
ATOM 7068 C C . VAL A 1 891 ? -6.665 0.561 47.016 1.00 84.75 891 VAL A C 1
ATOM 7070 O O . VAL A 1 891 ? -5.862 0.933 46.158 1.00 84.75 891 VAL A O 1
ATOM 7073 N N . GLU A 1 892 ? -7.309 -0.601 46.920 1.00 84.69 892 GLU A N 1
ATOM 7074 C CA . GLU A 1 892 ? -7.221 -1.449 45.734 1.00 84.69 892 GLU A CA 1
ATOM 7075 C C . GLU A 1 892 ? -7.883 -0.775 44.526 1.00 84.69 892 GLU A C 1
ATOM 7077 O O . GLU A 1 892 ? -8.987 -0.232 44.601 1.00 84.69 892 GLU A O 1
ATOM 7082 N N . ALA A 1 893 ? -7.188 -0.806 43.392 1.00 86.62 893 ALA A N 1
ATOM 7083 C CA . ALA A 1 893 ? -7.695 -0.268 42.146 1.00 86.62 893 ALA A CA 1
ATOM 7084 C C . ALA A 1 893 ? -8.816 -1.165 41.617 1.00 86.62 893 ALA A C 1
ATOM 7086 O O . ALA A 1 893 ? -8.605 -2.345 41.333 1.00 86.62 893 ALA A O 1
ATOM 7087 N N . SER A 1 894 ? -10.000 -0.580 41.470 1.00 89.00 894 SER A N 1
ATOM 7088 C CA . SER A 1 894 ? -11.152 -1.218 40.853 1.00 89.00 894 SER A CA 1
ATOM 7089 C C . SER A 1 894 ? -11.814 -0.267 39.866 1.00 89.00 894 SER A C 1
ATOM 7091 O O . SER A 1 894 ? -11.647 0.957 39.918 1.00 89.00 894 SER A O 1
ATOM 7093 N N . LEU A 1 895 ? -12.595 -0.842 38.954 1.00 88.88 895 LEU A N 1
ATOM 7094 C CA . LEU A 1 895 ? -13.399 -0.060 38.026 1.00 88.88 895 LEU A CA 1
ATOM 7095 C C . LEU A 1 895 ? -14.437 0.794 38.783 1.00 88.88 895 LEU A C 1
ATOM 7097 O O . LEU A 1 895 ? -14.627 1.957 38.448 1.00 88.88 895 LEU A O 1
ATOM 7101 N N . GLU A 1 896 ? -15.033 0.267 39.854 1.00 89.19 896 GLU A N 1
ATOM 7102 C CA . GLU A 1 896 ? -15.956 1.002 40.733 1.00 89.19 896 GLU A CA 1
ATOM 7103 C C . GLU A 1 896 ? -15.286 2.220 41.387 1.00 89.19 896 GLU A C 1
ATOM 7105 O O . GLU A 1 896 ? -15.820 3.328 41.338 1.00 89.19 896 GLU A O 1
ATOM 7110 N N . LEU A 1 897 ? -14.067 2.055 41.908 1.00 88.56 897 LEU A N 1
ATOM 7111 C CA . LEU A 1 897 ? -13.290 3.160 42.465 1.00 88.56 897 LEU A CA 1
ATOM 7112 C C . LEU A 1 897 ? -12.986 4.230 41.408 1.00 88.56 897 LEU A C 1
ATOM 7114 O O . LEU A 1 897 ? -13.065 5.421 41.701 1.00 88.56 897 LEU A O 1
ATOM 7118 N N . PHE A 1 898 ? -12.692 3.830 40.169 1.00 92.25 898 PHE A N 1
ATOM 7119 C CA . PHE A 1 898 ? -12.504 4.781 39.075 1.00 92.25 898 PHE A CA 1
ATOM 7120 C C . PHE A 1 898 ? -13.781 5.584 38.778 1.00 92.25 898 PHE A C 1
ATOM 7122 O O . PHE A 1 898 ? -13.712 6.808 38.661 1.00 92.25 898 PHE A O 1
ATOM 7129 N N . PHE A 1 899 ? -14.949 4.935 38.728 1.00 92.00 899 PHE A N 1
ATOM 7130 C CA . PHE A 1 899 ? -16.230 5.636 38.585 1.00 92.00 899 PHE A CA 1
ATOM 7131 C C . PHE A 1 899 ? -16.502 6.589 39.752 1.00 92.00 899 PHE A C 1
ATOM 7133 O O . PHE A 1 899 ? -16.953 7.708 39.511 1.00 92.00 899 PHE A O 1
ATOM 7140 N N . ASN A 1 900 ? -16.157 6.216 40.985 1.00 90.06 900 ASN A N 1
ATOM 7141 C CA . ASN A 1 900 ? -16.278 7.095 42.152 1.00 90.06 900 ASN A CA 1
ATOM 7142 C C . ASN A 1 900 ? -15.358 8.324 42.047 1.00 90.06 900 ASN A C 1
ATOM 7144 O O . ASN A 1 900 ? -15.802 9.445 42.298 1.00 90.06 900 ASN A O 1
ATOM 7148 N N . ILE A 1 901 ? -14.108 8.143 41.601 1.00 89.56 901 ILE A N 1
ATOM 7149 C CA . ILE A 1 901 ? -13.163 9.249 41.362 1.00 89.56 901 ILE A CA 1
ATOM 7150 C C . ILE A 1 901 ? -13.705 10.210 40.301 1.00 89.56 901 ILE A C 1
ATOM 7152 O O . ILE A 1 901 ? -13.705 11.422 40.512 1.00 89.56 901 ILE A O 1
ATOM 7156 N N . VAL A 1 902 ? -14.186 9.692 39.167 1.00 92.56 902 VAL A N 1
ATOM 7157 C CA . VAL A 1 902 ? -14.769 10.532 38.110 1.00 92.56 902 VAL A CA 1
ATOM 7158 C C . VAL A 1 902 ? -16.020 11.250 38.628 1.00 92.56 902 VAL A C 1
ATOM 7160 O O . VAL A 1 902 ? -16.186 12.445 38.390 1.00 92.56 902 VAL A O 1
ATOM 7163 N N . SER A 1 903 ? -16.864 10.560 39.398 1.00 90.06 903 SER A N 1
ATOM 7164 C CA . SER A 1 903 ? -18.110 11.108 39.954 1.00 90.06 903 SER A CA 1
ATOM 7165 C C . SER A 1 903 ? -17.881 12.205 40.988 1.00 90.06 903 SER A C 1
ATOM 7167 O O . SER A 1 903 ? -18.697 13.120 41.084 1.00 90.06 903 SER A O 1
ATOM 7169 N N . ALA A 1 904 ? -16.741 12.212 41.687 1.00 89.44 904 ALA A N 1
ATOM 7170 C CA . ALA A 1 904 ? -16.358 13.324 42.559 1.00 89.44 904 ALA A CA 1
ATOM 7171 C C . ALA A 1 904 ? -16.298 14.670 41.804 1.00 89.44 904 ALA A C 1
ATOM 7173 O O . ALA A 1 904 ? -16.578 15.722 42.379 1.00 89.44 904 ALA A O 1
ATOM 7174 N N . GLY A 1 905 ? -16.033 14.649 40.490 1.00 87.31 905 GLY A N 1
ATOM 7175 C CA . GLY A 1 905 ? -16.084 15.830 39.623 1.00 87.31 905 GLY A CA 1
ATOM 7176 C C . GLY A 1 905 ? -17.481 16.453 39.467 1.00 87.31 905 GLY A C 1
ATOM 7177 O O . GLY A 1 905 ? -17.582 17.595 39.014 1.00 87.31 905 GLY A O 1
ATOM 7178 N N . LEU A 1 906 ? -18.557 15.750 39.845 1.00 88.94 906 LEU A N 1
ATOM 7179 C CA . LEU A 1 906 ? -19.928 16.282 39.873 1.00 88.94 906 LEU A CA 1
ATOM 7180 C C . LEU A 1 906 ? -20.161 17.225 41.062 1.00 88.94 906 LEU A C 1
ATOM 7182 O O . LEU A 1 906 ? -21.030 18.091 40.986 1.00 88.94 906 LEU A O 1
ATOM 7186 N N . ALA A 1 907 ? -19.367 17.100 42.130 1.00 87.62 907 ALA A N 1
ATOM 7187 C CA . ALA A 1 907 ? -19.410 17.980 43.300 1.00 87.62 907 ALA A CA 1
ATOM 7188 C C . ALA A 1 907 ? -18.570 19.264 43.125 1.00 87.62 907 ALA A C 1
ATOM 7190 O O . ALA A 1 907 ? -18.438 20.057 44.057 1.00 87.62 907 ALA A O 1
ATOM 7191 N N . ALA A 1 908 ? -17.973 19.482 41.947 1.00 86.19 908 ALA A N 1
ATOM 7192 C CA . ALA A 1 908 ? -17.152 20.656 41.673 1.00 86.19 908 ALA A CA 1
ATOM 7193 C C . ALA A 1 908 ? -17.983 21.953 41.620 1.00 86.19 908 ALA A C 1
ATOM 7195 O O . ALA A 1 908 ? -19.101 21.976 41.121 1.00 86.19 908 ALA A O 1
ATOM 7196 N N . ASN A 1 909 ? -17.398 23.082 42.034 1.00 83.50 909 ASN A N 1
ATOM 7197 C CA . ASN A 1 909 ? -18.086 24.386 42.018 1.00 83.50 909 ASN A CA 1
ATOM 7198 C C . ASN A 1 909 ? -18.264 24.979 40.605 1.00 83.50 909 ASN A C 1
ATOM 7200 O O . ASN A 1 909 ? -19.105 25.855 40.390 1.00 83.50 909 ASN A O 1
ATOM 7204 N N . SER A 1 910 ? -17.453 24.547 39.633 1.00 90.38 910 SER A N 1
ATOM 7205 C CA . SER A 1 910 ? -17.487 25.071 38.264 1.00 90.38 910 SER A CA 1
ATOM 7206 C C . SER A 1 910 ? -18.528 24.341 37.417 1.00 90.38 910 SER A C 1
ATOM 7208 O O . SER A 1 910 ? -18.443 23.129 37.226 1.00 90.38 910 SER A O 1
ATOM 7210 N N . GLN A 1 911 ? -19.463 25.093 36.826 1.00 90.06 911 GLN A N 1
ATOM 7211 C CA . GLN A 1 911 ? -20.477 24.542 35.914 1.00 90.06 911 GLN A CA 1
ATOM 7212 C C . GLN A 1 911 ? -19.852 23.821 34.711 1.00 90.06 911 GLN A C 1
ATOM 7214 O O . GLN A 1 911 ? -20.369 22.792 34.273 1.00 90.06 911 GLN A O 1
ATOM 7219 N N . HIS A 1 912 ? -18.717 24.331 34.222 1.00 89.56 912 HIS A N 1
ATOM 7220 C CA . HIS A 1 912 ? -17.973 23.722 33.126 1.00 89.56 912 HIS A CA 1
ATOM 7221 C C . HIS A 1 912 ? -17.460 22.332 33.524 1.00 89.56 912 HIS A C 1
ATOM 7223 O O . HIS A 1 912 ? -17.710 21.366 32.805 1.00 89.56 912 HIS A O 1
ATOM 7229 N N . MET A 1 913 ? -16.865 22.211 34.719 1.00 91.44 913 MET A N 1
ATOM 7230 C CA . MET A 1 913 ? -16.372 20.940 35.262 1.00 91.44 913 MET A CA 1
ATOM 7231 C C . MET A 1 913 ? -17.502 19.929 35.450 1.00 91.44 913 MET A C 1
ATOM 7233 O O . MET A 1 913 ? -17.406 18.829 34.922 1.00 91.44 913 MET A O 1
ATOM 7237 N N . ILE A 1 914 ? -18.613 20.315 36.092 1.00 91.88 914 ILE A N 1
ATOM 7238 C CA . ILE A 1 914 ? -19.783 19.432 36.260 1.00 91.88 914 ILE A CA 1
ATOM 7239 C C . ILE A 1 914 ? -20.237 18.890 34.899 1.00 91.88 914 ILE A C 1
ATOM 7241 O O . ILE A 1 914 ? -20.447 17.694 34.718 1.00 91.88 914 ILE A O 1
ATOM 7245 N N . SER A 1 915 ? -20.354 19.768 33.904 1.00 91.12 915 SER A N 1
ATOM 7246 C CA . SER A 1 915 ? -20.831 19.382 32.579 1.00 91.12 915 SER A CA 1
ATOM 7247 C C . SER A 1 915 ? -19.844 18.486 31.806 1.00 91.12 915 SER A C 1
ATOM 7249 O O . SER A 1 915 ? -20.267 17.585 31.075 1.00 91.12 915 SER A O 1
ATOM 7251 N N . ALA A 1 916 ? -18.535 18.702 31.964 1.00 92.00 916 ALA A N 1
ATOM 7252 C CA . ALA A 1 916 ? -17.486 17.859 31.398 1.00 92.00 916 ALA A CA 1
ATOM 7253 C C . ALA A 1 916 ? -17.463 16.480 32.078 1.00 92.00 916 ALA A C 1
ATOM 7255 O O . ALA A 1 916 ? -17.391 15.457 31.395 1.00 92.00 916 ALA A O 1
ATOM 7256 N N . THR A 1 917 ? -17.654 16.436 33.399 1.00 94.81 917 THR A N 1
ATOM 7257 C CA . THR A 1 917 ? -17.789 15.200 34.177 1.00 94.81 917 THR A CA 1
ATOM 7258 C C . THR A 1 917 ? -18.992 14.378 33.717 1.00 94.81 917 THR A C 1
ATOM 7260 O O . THR A 1 917 ? -18.829 13.199 33.423 1.00 94.81 917 THR A O 1
ATOM 7263 N N . ILE A 1 918 ? -20.172 14.985 33.526 1.00 93.38 918 ILE A N 1
ATOM 7264 C CA . ILE A 1 918 ? -21.355 14.280 32.986 1.00 93.38 918 ILE A CA 1
ATOM 7265 C C . ILE A 1 918 ? -21.058 13.675 31.604 1.00 93.38 918 ILE A C 1
ATOM 7267 O O . ILE A 1 918 ? -21.455 12.548 31.310 1.00 93.38 918 ILE A O 1
ATOM 7271 N N . THR A 1 919 ? -20.330 14.402 30.752 1.00 91.62 919 THR A N 1
ATOM 7272 C CA . THR A 1 919 ? -19.956 13.934 29.403 1.00 91.62 919 THR A CA 1
ATOM 7273 C C . THR A 1 919 ? -18.910 12.810 29.463 1.00 91.62 919 THR A C 1
ATOM 7275 O O . THR A 1 919 ? -18.931 11.886 28.655 1.00 91.62 919 THR A O 1
ATOM 7278 N N . SER A 1 920 ? -18.026 12.844 30.458 1.00 93.44 920 SER A N 1
ATOM 7279 C CA . SER A 1 920 ? -17.042 11.789 30.718 1.00 93.44 920 SER A CA 1
ATOM 7280 C C . SER A 1 920 ? -17.715 10.517 31.242 1.00 93.44 920 SER A C 1
ATOM 7282 O O . SER A 1 920 ? -17.466 9.436 30.714 1.00 93.44 920 SER A O 1
ATOM 7284 N N . ILE A 1 921 ? -18.638 10.642 32.204 1.00 92.44 921 ILE A N 1
ATOM 7285 C CA . ILE A 1 921 ? -19.440 9.521 32.720 1.00 92.44 921 ILE A CA 1
ATOM 7286 C C . ILE A 1 921 ? -20.297 8.924 31.601 1.00 92.44 921 ILE A C 1
ATOM 7288 O O . ILE A 1 921 ? -20.334 7.710 31.455 1.00 92.44 921 ILE A O 1
ATOM 7292 N N . SER A 1 922 ? -20.906 9.757 30.753 1.00 91.56 922 SER A N 1
ATOM 7293 C CA . SER A 1 922 ? -21.636 9.317 29.554 1.00 91.56 922 SER A CA 1
ATOM 7294 C C . SER A 1 922 ? -20.801 8.383 28.671 1.00 91.56 922 SER A C 1
ATOM 7296 O O . SER A 1 922 ? -21.275 7.325 28.259 1.00 91.56 922 SER A O 1
ATOM 7298 N N . CYS A 1 923 ? -19.549 8.762 28.396 1.00 91.00 923 CYS A N 1
ATOM 7299 C CA . CYS A 1 923 ? -18.617 7.961 27.604 1.00 91.00 923 CYS A CA 1
ATOM 7300 C C . CYS A 1 923 ? -18.228 6.656 28.312 1.00 91.00 923 CYS A C 1
ATOM 7302 O O . CYS A 1 923 ? -18.168 5.604 27.678 1.00 91.00 923 CYS A O 1
ATOM 7304 N N . LEU A 1 924 ? -17.964 6.715 29.618 1.00 91.50 924 LEU A N 1
ATOM 7305 C CA . LEU A 1 924 ? -17.552 5.551 30.399 1.00 91.50 924 LEU A CA 1
ATOM 7306 C C . LEU A 1 924 ? -18.693 4.545 30.586 1.00 91.50 924 LEU A C 1
ATOM 7308 O O . LEU A 1 924 ? -18.458 3.349 30.456 1.00 91.50 924 LEU A O 1
ATOM 7312 N N . VAL A 1 925 ? -19.921 5.005 30.839 1.00 90.06 925 VAL A N 1
ATOM 7313 C CA . VAL A 1 925 ? -21.108 4.140 30.941 1.00 90.06 925 VAL A CA 1
ATOM 7314 C C . VAL A 1 925 ? -21.368 3.440 29.610 1.00 90.06 925 VAL A C 1
ATOM 7316 O O . VAL A 1 925 ? -21.597 2.237 29.604 1.00 90.06 925 VAL A O 1
ATOM 7319 N N . TYR A 1 926 ? -21.252 4.147 28.481 1.00 89.81 926 TYR A N 1
ATOM 7320 C CA . TYR A 1 926 ? -21.415 3.540 27.156 1.00 89.81 926 TYR A CA 1
ATOM 7321 C C . TYR A 1 926 ? -20.438 2.375 26.903 1.00 89.81 926 TYR A C 1
ATOM 7323 O O . TYR A 1 926 ? -20.829 1.373 26.313 1.00 89.81 926 TYR A O 1
ATOM 7331 N N . GLU A 1 927 ? -19.185 2.486 27.358 1.00 89.19 927 GLU A N 1
ATOM 7332 C CA . GLU A 1 927 ? -18.152 1.455 27.156 1.00 89.19 927 GLU A CA 1
ATOM 7333 C C . GLU A 1 927 ? -18.194 0.332 28.212 1.00 89.19 927 GLU A C 1
ATOM 7335 O O . GLU A 1 927 ? -17.946 -0.827 27.886 1.00 89.19 927 GLU A O 1
ATOM 7340 N N . PHE A 1 928 ? -18.468 0.654 29.481 1.00 90.12 928 PHE A N 1
ATOM 7341 C CA . PHE A 1 928 ? -18.299 -0.271 30.611 1.00 90.12 928 PHE A CA 1
ATOM 7342 C C . PHE A 1 928 ? -19.604 -0.752 31.256 1.00 90.12 928 PHE A C 1
ATOM 7344 O O . PHE A 1 928 ? -19.530 -1.443 32.270 1.00 90.12 928 PHE A O 1
ATOM 7351 N N . GLN A 1 929 ? -20.782 -0.440 30.704 1.00 84.38 929 GLN A N 1
ATOM 7352 C CA . GLN A 1 929 ? -22.076 -0.826 31.296 1.00 84.38 929 GLN A CA 1
ATOM 7353 C C . GLN A 1 929 ? -22.199 -2.317 31.660 1.00 84.38 929 GLN A C 1
ATOM 7355 O O . GLN A 1 929 ? -22.806 -2.633 32.677 1.00 84.38 929 GLN A O 1
ATOM 7360 N N . ASP A 1 930 ? -21.585 -3.223 30.895 1.00 84.38 930 ASP A N 1
ATOM 7361 C CA . ASP A 1 930 ? -21.655 -4.670 31.152 1.00 84.38 930 ASP A CA 1
ATOM 7362 C C . ASP A 1 930 ? -20.691 -5.136 32.265 1.00 84.38 930 ASP A C 1
ATOM 7364 O O . ASP A 1 930 ? -20.812 -6.248 32.774 1.00 84.38 930 ASP A O 1
ATOM 7368 N N . ASN A 1 931 ? -19.731 -4.288 32.653 1.00 84.25 931 ASN A N 1
ATOM 7369 C CA . ASN A 1 931 ? -18.642 -4.604 33.587 1.00 84.25 931 ASN A CA 1
ATOM 7370 C C . ASN A 1 931 ? -18.785 -3.903 34.954 1.00 84.25 931 ASN A C 1
ATOM 7372 O O . ASN A 1 931 ? -17.900 -4.035 35.801 1.00 84.25 931 ASN A O 1
ATOM 7376 N N . ILE A 1 932 ? -19.858 -3.135 35.167 1.00 84.62 932 ILE A N 1
ATOM 7377 C CA . ILE A 1 932 ? -20.121 -2.359 36.390 1.00 84.62 932 ILE A CA 1
ATOM 7378 C C . ILE A 1 932 ? -21.283 -3.000 37.163 1.00 84.62 932 ILE A C 1
ATOM 7380 O O . ILE A 1 932 ? -22.251 -3.443 36.542 1.00 84.62 932 ILE A O 1
ATOM 7384 N N . PRO A 1 933 ? -21.255 -3.027 38.511 1.00 86.06 933 PRO A N 1
ATOM 7385 C CA . PRO A 1 933 ? -22.405 -3.459 39.299 1.00 86.06 933 PRO A CA 1
ATOM 7386 C C . PRO A 1 933 ? -23.651 -2.604 39.022 1.00 86.06 933 PRO A C 1
ATOM 7388 O O . PRO A 1 933 ? -23.607 -1.374 39.020 1.00 86.06 933 PRO A O 1
ATOM 7391 N N . GLN A 1 934 ? -24.797 -3.269 38.865 1.00 83.31 934 GLN A N 1
ATOM 7392 C CA . GLN A 1 934 ? -26.072 -2.636 38.508 1.00 83.31 934 GLN A CA 1
ATOM 7393 C C . GLN A 1 934 ? -26.504 -1.529 39.488 1.00 83.31 934 GLN A C 1
ATOM 7395 O O . GLN A 1 934 ? -27.088 -0.538 39.062 1.00 83.31 934 GLN A O 1
ATOM 7400 N N . HIS A 1 935 ? -26.170 -1.657 40.779 1.00 86.12 935 HIS A N 1
ATOM 7401 C CA . HIS A 1 935 ? -26.430 -0.625 41.790 1.00 86.12 935 HIS A CA 1
ATOM 7402 C C . HIS A 1 935 ? -25.743 0.708 41.457 1.00 86.12 935 HIS A C 1
ATOM 7404 O O . HIS A 1 935 ? -26.385 1.752 41.498 1.00 86.12 935 HIS A O 1
ATOM 7410 N N . LEU A 1 936 ? -24.461 0.675 41.072 1.00 85.88 936 LEU A N 1
ATOM 7411 C CA . LEU A 1 936 ? -23.701 1.882 40.742 1.00 85.88 936 LEU A CA 1
ATOM 7412 C C . LEU A 1 936 ? -24.262 2.565 39.487 1.00 85.88 936 LEU A C 1
ATOM 7414 O O . LEU A 1 936 ? -24.326 3.787 39.425 1.00 85.88 936 LEU A O 1
ATOM 7418 N N . LEU A 1 937 ? -24.717 1.791 38.495 1.00 85.38 937 LEU A N 1
ATOM 7419 C CA . LEU A 1 937 ? -25.366 2.344 37.301 1.00 85.38 937 LEU A CA 1
ATOM 7420 C C . LEU A 1 937 ? -26.664 3.087 37.641 1.00 85.38 937 LEU A C 1
ATOM 7422 O O . LEU A 1 937 ? -26.895 4.168 37.103 1.00 85.38 937 LEU A O 1
ATOM 7426 N N . VAL A 1 938 ? -27.482 2.526 38.539 1.00 86.31 938 VAL A N 1
ATOM 7427 C CA . VAL A 1 938 ? -28.715 3.171 39.021 1.00 86.31 938 VAL A CA 1
ATOM 7428 C C . VAL A 1 938 ? -28.388 4.458 39.778 1.00 86.31 938 VAL A C 1
ATOM 7430 O O . VAL A 1 938 ? -28.979 5.496 39.493 1.00 86.31 938 VAL A O 1
ATOM 7433 N N . GLU A 1 939 ? -27.415 4.416 40.690 1.00 87.00 939 GLU A N 1
ATOM 7434 C CA . GLU A 1 939 ? -26.987 5.581 41.470 1.00 87.00 939 GLU A CA 1
ATOM 7435 C C . GLU A 1 939 ? -26.454 6.711 40.572 1.00 87.00 939 GLU A C 1
ATOM 7437 O O . GLU A 1 939 ? -26.835 7.873 40.734 1.00 87.00 939 GLU A O 1
ATOM 7442 N N . LEU A 1 940 ? -25.628 6.382 39.571 1.00 87.75 940 LEU A N 1
ATOM 7443 C CA . LEU A 1 940 ? -25.116 7.350 38.597 1.00 87.75 940 LEU A CA 1
ATOM 7444 C C . LEU A 1 940 ? -26.234 7.954 37.744 1.00 87.75 940 LEU A C 1
ATOM 7446 O O . LEU A 1 940 ? -26.230 9.167 37.522 1.00 87.75 940 LEU A O 1
ATOM 7450 N N . ALA A 1 941 ? -27.184 7.136 37.284 1.00 86.38 941 ALA A N 1
ATOM 7451 C CA . ALA A 1 941 ? -28.325 7.605 36.504 1.00 86.38 941 ALA A CA 1
ATOM 7452 C C . ALA A 1 941 ? -29.176 8.591 37.313 1.00 86.38 941 ALA A C 1
ATOM 7454 O O . ALA A 1 941 ? -29.314 9.743 36.909 1.00 86.38 941 ALA A O 1
ATOM 7455 N N . GLN A 1 942 ? -29.617 8.203 38.513 1.00 86.62 942 GLN A N 1
ATOM 7456 C CA . GLN A 1 942 ? -30.400 9.062 39.410 1.00 86.62 942 GLN A CA 1
ATOM 7457 C C . GLN A 1 942 ? -29.669 10.371 39.745 1.00 86.62 942 GLN A C 1
ATOM 7459 O O . GLN A 1 942 ? -30.254 11.457 39.711 1.00 86.62 942 GLN A O 1
ATOM 7464 N N . THR A 1 943 ? -28.361 10.293 40.006 1.00 87.88 943 THR A N 1
ATOM 7465 C CA . THR A 1 943 ? -27.541 11.476 40.297 1.00 87.88 943 THR A CA 1
ATOM 7466 C C . THR A 1 943 ? -27.474 12.426 39.097 1.00 87.88 943 THR A C 1
ATOM 7468 O O . THR A 1 943 ? -27.605 13.641 39.263 1.00 87.88 943 THR A O 1
ATOM 7471 N N . ILE A 1 944 ? -27.288 11.907 37.877 1.00 88.62 944 ILE A N 1
ATOM 7472 C CA . ILE A 1 944 ? -27.208 12.728 36.658 1.00 88.62 944 ILE A CA 1
ATOM 7473 C C . ILE A 1 944 ? -28.580 13.274 36.249 1.00 88.62 944 ILE A C 1
ATOM 7475 O O . ILE A 1 944 ? -28.679 14.418 35.797 1.00 88.62 944 ILE A O 1
ATOM 7479 N N . GLU A 1 945 ? -29.647 12.512 36.459 1.00 86.50 945 GLU A N 1
ATOM 7480 C CA . GLU A 1 945 ? -31.019 12.959 36.231 1.00 86.50 945 GLU A CA 1
ATOM 7481 C C . GLU A 1 945 ? -31.389 14.163 37.097 1.00 86.50 945 GLU A C 1
ATOM 7483 O O . GLU A 1 945 ? -32.016 15.101 36.601 1.00 86.50 945 GLU A O 1
ATOM 7488 N N . LEU A 1 946 ? -30.931 14.214 38.353 1.00 87.19 946 LEU A N 1
ATOM 7489 C CA . LEU A 1 946 ? -31.136 15.381 39.212 1.00 87.19 946 LEU A CA 1
ATOM 7490 C C . LEU A 1 946 ? -30.535 16.655 38.593 1.00 87.19 946 LEU A C 1
ATOM 7492 O O . LEU A 1 946 ? -31.123 17.736 38.702 1.00 87.19 946 LEU A O 1
ATOM 7496 N N . PHE A 1 947 ? -29.410 16.550 37.871 1.00 88.88 947 PHE A N 1
ATOM 7497 C CA . PHE A 1 947 ? -28.801 17.687 37.169 1.00 88.88 947 PHE A CA 1
ATOM 7498 C C . PHE A 1 947 ? -29.654 18.225 36.009 1.00 88.88 947 PHE A C 1
ATOM 7500 O O . PHE A 1 947 ? -29.416 19.359 35.579 1.00 88.88 947 PHE A O 1
ATOM 7507 N N . LEU A 1 948 ? -30.689 17.505 35.551 1.00 84.88 948 LEU A N 1
ATOM 7508 C CA . LEU A 1 948 ? -31.698 18.065 34.645 1.00 84.88 948 LEU A CA 1
ATOM 7509 C C . LEU A 1 948 ? -32.450 19.224 35.306 1.00 84.88 948 LEU A C 1
ATOM 7511 O O . LEU A 1 948 ? -32.858 20.138 34.611 1.00 84.88 948 LEU A O 1
ATOM 7515 N N . THR A 1 949 ? -32.586 19.270 36.631 1.00 84.88 949 THR A N 1
ATOM 7516 C CA . THR A 1 949 ? -33.254 20.391 37.324 1.00 84.88 949 THR A CA 1
ATOM 7517 C C . THR A 1 949 ? -32.368 21.643 37.459 1.00 84.88 949 THR A C 1
ATOM 7519 O O . THR A 1 949 ? -32.826 22.705 37.894 1.00 84.88 949 THR A O 1
ATOM 7522 N N . SER A 1 950 ? -31.090 21.552 37.066 1.00 85.19 950 SER A N 1
ATOM 7523 C CA . SER A 1 950 ? -30.129 22.656 37.139 1.00 85.19 950 SER A CA 1
ATOM 7524 C C . SER A 1 950 ? -30.524 23.825 36.236 1.00 85.19 950 SER A C 1
ATOM 7526 O O . SER A 1 950 ? -31.052 23.650 35.146 1.00 85.19 950 SER A O 1
ATOM 7528 N N . LYS A 1 951 ? -30.201 25.057 36.644 1.00 80.75 951 LYS A N 1
ATOM 7529 C CA . LYS A 1 951 ? -30.463 26.269 35.842 1.00 80.75 951 LYS A CA 1
ATOM 7530 C C . LYS A 1 951 ? -29.404 26.526 34.756 1.00 80.75 951 LYS A C 1
ATOM 7532 O O . LYS A 1 951 ? -29.594 27.410 33.918 1.00 80.75 951 LYS A O 1
ATOM 7537 N N . SER A 1 952 ? -28.279 25.802 34.761 1.00 85.81 952 SER A N 1
ATOM 7538 C CA . SER A 1 952 ? -27.174 26.040 33.820 1.00 85.81 952 SER A CA 1
ATOM 7539 C C . SER A 1 952 ? -27.371 25.313 32.491 1.00 85.81 952 SER A C 1
ATOM 7541 O O . SER A 1 952 ? -27.331 24.084 32.433 1.00 85.81 952 SER A O 1
ATOM 7543 N N . LYS A 1 953 ? -27.490 26.081 31.395 1.00 82.69 953 LYS A N 1
ATOM 7544 C CA . LYS A 1 953 ? -27.640 25.570 30.014 1.00 82.69 953 LYS A CA 1
ATOM 7545 C C . LYS A 1 953 ? -26.549 24.581 29.607 1.00 82.69 953 LYS A C 1
ATOM 7547 O O . LYS A 1 953 ? -26.800 23.724 28.765 1.00 82.69 953 LYS A O 1
ATOM 7552 N N . GLU A 1 954 ? -25.348 24.722 30.152 1.00 85.44 954 GLU A N 1
ATOM 7553 C CA . GLU A 1 954 ? -24.226 23.844 29.837 1.00 85.44 954 GLU A CA 1
ATOM 7554 C C . GLU A 1 954 ? -24.380 22.461 30.483 1.00 85.44 954 GLU A C 1
ATOM 7556 O O . GLU A 1 954 ? -24.205 21.446 29.806 1.00 85.44 954 GLU A O 1
ATOM 7561 N N . ILE A 1 955 ? -24.776 22.431 31.758 1.00 88.31 955 ILE A N 1
ATOM 7562 C CA . ILE A 1 955 ? -25.028 21.204 32.524 1.00 88.31 955 ILE A CA 1
ATOM 7563 C C . ILE A 1 955 ? -26.202 20.441 31.911 1.00 88.31 955 ILE A C 1
ATOM 7565 O O . ILE A 1 955 ? -26.073 19.258 31.619 1.00 88.31 955 ILE A O 1
ATOM 7569 N N . ILE A 1 956 ? -27.304 21.134 31.611 1.00 87.69 956 ILE A N 1
ATOM 7570 C CA . ILE A 1 956 ? -28.507 20.516 31.032 1.00 87.69 956 ILE A CA 1
ATOM 7571 C C . ILE A 1 956 ? -28.205 19.870 29.680 1.00 87.69 956 ILE A C 1
ATOM 7573 O O . ILE A 1 956 ? -28.671 18.771 29.407 1.00 87.69 956 ILE A O 1
ATOM 7577 N N . LYS A 1 957 ? -27.413 20.521 28.817 1.00 85.38 957 LYS A N 1
ATOM 7578 C CA . LYS A 1 957 ? -27.035 19.939 27.518 1.00 85.38 957 LYS A CA 1
ATOM 7579 C C . LYS A 1 957 ? -26.272 18.624 27.686 1.00 85.38 957 LYS 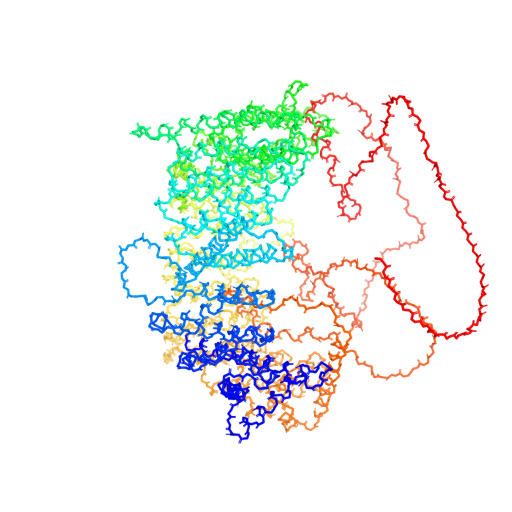A C 1
ATOM 7581 O O . LYS A 1 957 ? -26.555 17.680 26.954 1.00 85.38 957 LYS A O 1
ATOM 7586 N N . SER A 1 958 ? -25.336 18.564 28.633 1.00 88.69 958 SER A N 1
ATOM 7587 C CA . SER A 1 958 ? -24.593 17.337 28.938 1.00 88.69 958 SER A CA 1
ATOM 7588 C C . SER A 1 958 ? -25.478 16.279 29.603 1.00 88.69 958 SER A C 1
ATOM 7590 O O . SER A 1 958 ? -25.396 15.121 29.214 1.00 88.69 958 SER A O 1
ATOM 7592 N N . ALA A 1 959 ? -26.377 16.664 30.515 1.00 90.75 959 ALA A N 1
ATOM 7593 C CA . ALA A 1 959 ? -27.337 15.756 31.150 1.00 90.75 959 ALA A CA 1
ATOM 7594 C C . ALA A 1 959 ? -28.322 15.150 30.133 1.00 90.75 959 ALA A C 1
ATOM 7596 O O . ALA A 1 959 ? -28.533 13.946 30.119 1.00 90.75 959 ALA A O 1
ATOM 7597 N N . ILE A 1 960 ? -28.845 15.946 29.193 1.00 87.56 960 ILE A N 1
ATOM 7598 C CA . ILE A 1 960 ? -29.665 15.453 28.070 1.00 87.56 960 ILE A CA 1
ATOM 7599 C C . ILE A 1 960 ? -28.860 14.493 27.177 1.00 87.56 960 ILE A C 1
ATOM 7601 O O . ILE A 1 960 ? -29.407 13.513 26.669 1.00 87.56 960 ILE A O 1
ATOM 7605 N N . GLY A 1 961 ? -27.565 14.765 26.978 1.00 86.12 961 GLY A N 1
ATOM 7606 C CA . GLY A 1 961 ? -26.643 13.860 26.288 1.00 86.12 961 GLY A CA 1
ATOM 7607 C C . GLY A 1 961 ? -26.500 12.513 27.001 1.00 86.12 961 GLY A C 1
ATOM 7608 O O . GLY A 1 961 ? -26.623 11.477 26.350 1.00 86.12 961 GLY A O 1
ATOM 7609 N N . PHE A 1 962 ? -26.332 12.530 28.326 1.00 90.62 962 PHE A N 1
ATOM 7610 C CA . PHE A 1 962 ? -26.291 11.327 29.159 1.00 90.62 962 PHE A CA 1
ATOM 7611 C C . PHE A 1 962 ? -27.597 10.531 29.069 1.00 90.62 962 PHE A C 1
ATOM 7613 O O . PHE A 1 962 ? -27.556 9.362 28.701 1.00 90.62 962 PHE A O 1
ATOM 7620 N N . VAL A 1 963 ? -28.757 11.171 29.269 1.00 88.62 963 VAL A N 1
ATOM 7621 C CA . VAL A 1 963 ? -30.081 10.518 29.174 1.00 88.62 963 VAL A CA 1
ATOM 7622 C C . VAL A 1 963 ? -30.275 9.851 27.811 1.00 88.62 963 VAL A C 1
ATOM 7624 O O . VAL A 1 963 ? -30.848 8.770 27.696 1.00 88.62 963 VAL A O 1
ATOM 7627 N N . LYS A 1 964 ? -29.772 10.457 26.730 1.00 86.06 964 LYS A N 1
ATOM 7628 C CA . LYS A 1 964 ? -29.829 9.831 25.403 1.00 86.06 964 LYS A CA 1
ATOM 7629 C C . LYS A 1 964 ? -29.080 8.495 25.375 1.00 86.06 964 LYS A C 1
ATOM 7631 O O . LYS A 1 964 ? -29.563 7.550 24.752 1.00 86.06 964 LYS A O 1
ATOM 7636 N N . ILE A 1 965 ? -27.912 8.432 26.004 1.00 85.75 965 ILE A N 1
ATOM 7637 C CA . ILE A 1 965 ? -27.070 7.234 26.072 1.00 85.75 965 ILE A CA 1
ATOM 7638 C C . ILE A 1 965 ? -27.668 6.215 27.021 1.00 85.75 965 ILE A C 1
ATOM 7640 O O . ILE A 1 965 ? -27.722 5.044 26.665 1.00 85.75 965 ILE A O 1
ATOM 7644 N N . GLU A 1 966 ? -28.186 6.666 28.156 1.00 86.50 966 GLU A N 1
ATOM 7645 C CA . GLU A 1 966 ? -28.944 5.868 29.109 1.00 86.50 966 GLU A CA 1
ATOM 7646 C C . GLU A 1 966 ? -30.086 5.123 28.396 1.00 86.50 966 GLU A C 1
ATOM 7648 O O . GLU A 1 966 ? -30.156 3.896 28.407 1.00 86.50 966 GLU A O 1
ATOM 7653 N N . VAL A 1 967 ? -30.899 5.844 27.615 1.00 84.00 967 VAL A N 1
ATOM 7654 C CA . VAL A 1 967 ? -32.013 5.271 26.842 1.00 84.00 967 VAL A CA 1
ATOM 7655 C C . VAL A 1 967 ? -31.552 4.317 25.739 1.00 84.00 967 VAL A C 1
ATOM 7657 O O . VAL A 1 967 ? -32.264 3.359 25.425 1.00 84.00 967 VAL A O 1
ATOM 7660 N N . VAL A 1 968 ? -30.393 4.548 25.126 1.00 80.94 968 VAL A N 1
ATOM 7661 C CA . VAL A 1 968 ? -29.885 3.702 24.032 1.00 80.94 968 VAL A CA 1
ATOM 7662 C C . VAL A 1 968 ? -29.191 2.445 24.547 1.00 80.94 968 VAL A C 1
ATOM 7664 O O . VAL A 1 968 ? -29.383 1.385 23.957 1.00 80.94 968 VAL A O 1
ATOM 7667 N N . SER A 1 969 ? -28.422 2.560 25.624 1.00 78.81 969 SER A N 1
ATOM 7668 C CA . SER A 1 969 ? -27.385 1.585 25.978 1.00 78.81 969 SER A CA 1
ATOM 7669 C C . SER A 1 969 ? -27.804 0.700 27.153 1.00 78.81 969 SER A C 1
ATOM 7671 O O . SER A 1 969 ? -27.579 -0.507 27.096 1.00 78.81 969 SER A O 1
ATOM 7673 N N . LEU A 1 970 ? -28.504 1.252 28.158 1.00 80.38 970 LEU A N 1
ATOM 7674 C CA . LEU A 1 970 ? -28.871 0.499 29.362 1.00 80.38 970 LEU A CA 1
ATOM 7675 C C . LEU A 1 970 ? -30.056 -0.466 29.130 1.00 80.38 970 LEU A C 1
ATOM 7677 O O . LEU A 1 970 ? -30.947 -0.178 28.316 1.00 80.38 970 LEU A O 1
ATOM 7681 N N . PRO A 1 971 ? -30.120 -1.602 29.854 1.00 79.00 971 PRO A N 1
ATOM 7682 C CA . PRO A 1 971 ? -31.253 -2.529 29.842 1.00 79.00 971 PRO A CA 1
ATOM 7683 C C . PRO A 1 971 ? -32.602 -1.867 30.161 1.00 79.00 971 PRO A C 1
ATOM 7685 O O . PRO A 1 971 ? -32.682 -0.886 30.899 1.00 79.00 971 PRO A O 1
ATOM 7688 N N . LYS A 1 972 ? -33.692 -2.429 29.617 1.00 76.88 972 LYS A N 1
ATOM 7689 C CA . LYS A 1 972 ? -35.062 -1.909 29.804 1.00 76.88 972 LYS A CA 1
ATOM 7690 C C . LYS A 1 972 ? -35.490 -1.874 31.275 1.00 76.88 972 LYS A C 1
ATOM 7692 O O . LYS A 1 972 ? -36.064 -0.882 31.705 1.00 76.88 972 LYS A O 1
ATOM 7697 N N . GLU A 1 973 ? -35.142 -2.913 32.025 1.00 76.12 973 GLU A N 1
ATOM 7698 C CA . GLU A 1 973 ? -35.547 -3.119 33.423 1.00 76.12 973 GLU A CA 1
ATOM 7699 C C . GLU A 1 973 ? -35.035 -2.020 34.368 1.00 76.12 973 GLU A C 1
ATOM 7701 O O . GLU A 1 973 ? -35.717 -1.642 35.314 1.00 76.12 973 GLU A O 1
ATOM 7706 N N . ILE A 1 974 ? -33.845 -1.473 34.097 1.00 73.31 974 ILE A N 1
ATOM 7707 C CA . ILE A 1 974 ? -33.231 -0.424 34.926 1.00 73.31 974 ILE A CA 1
ATOM 7708 C C . ILE A 1 974 ? -33.973 0.903 34.751 1.00 73.31 974 ILE A C 1
ATOM 7710 O O . ILE A 1 974 ? -34.280 1.581 35.726 1.00 73.31 974 ILE A O 1
ATOM 7714 N N . ILE A 1 975 ? -34.289 1.248 33.502 1.00 77.81 975 ILE A N 1
ATOM 7715 C CA . ILE A 1 975 ? -34.913 2.526 33.150 1.00 77.81 975 ILE A CA 1
ATOM 7716 C C . ILE A 1 975 ? -36.397 2.530 33.535 1.00 77.81 975 ILE A C 1
ATOM 7718 O O . ILE A 1 975 ? -36.910 3.572 33.922 1.00 77.81 975 ILE A O 1
ATOM 7722 N N . GLU A 1 976 ? -37.098 1.389 33.463 1.00 77.50 976 GLU A N 1
ATOM 7723 C CA . GLU A 1 976 ? -38.521 1.292 33.840 1.00 77.50 976 GLU A CA 1
ATOM 7724 C C . GLU A 1 976 ? -38.780 1.717 35.288 1.00 77.50 976 GLU A C 1
ATOM 7726 O O . GLU A 1 976 ? -39.734 2.453 35.538 1.00 77.50 976 GLU A O 1
ATOM 7731 N N . ASN A 1 977 ? -37.901 1.329 36.216 1.00 78.00 977 ASN A N 1
ATOM 7732 C CA . ASN A 1 977 ? -38.032 1.663 37.637 1.00 78.00 977 ASN A CA 1
ATOM 7733 C C . ASN A 1 977 ? -37.870 3.163 37.927 1.00 78.00 977 ASN A C 1
ATOM 7735 O O . ASN A 1 977 ? -38.405 3.640 38.924 1.00 78.00 977 ASN A O 1
ATOM 7739 N N . ASN A 1 978 ? -37.156 3.899 37.068 1.00 78.44 978 ASN A N 1
ATOM 7740 C CA . ASN A 1 978 ? -36.889 5.331 37.234 1.00 78.44 978 ASN A CA 1
ATOM 7741 C C . ASN A 1 978 ? -37.622 6.215 36.203 1.00 78.44 978 ASN A C 1
ATOM 7743 O O . ASN A 1 978 ? -37.435 7.429 36.139 1.00 78.44 978 ASN A O 1
ATOM 7747 N N . LEU A 1 979 ? -38.475 5.610 35.370 1.00 81.50 979 LEU A N 1
ATOM 7748 C CA . LEU A 1 979 ? -39.050 6.254 34.190 1.00 81.50 979 LEU A CA 1
ATOM 7749 C C . LEU A 1 979 ? -39.944 7.453 34.540 1.00 81.50 979 LEU A C 1
ATOM 7751 O O . LEU A 1 979 ? -39.954 8.439 33.805 1.00 81.50 979 LEU A O 1
ATOM 7755 N N . GLU A 1 980 ? -40.701 7.370 35.637 1.00 82.06 980 GLU A N 1
ATOM 7756 C CA . GLU A 1 980 ? -41.604 8.438 36.091 1.00 82.06 980 GLU A CA 1
ATOM 7757 C C . GLU A 1 980 ? -40.830 9.703 36.497 1.00 82.06 980 GLU A C 1
ATOM 7759 O O . GLU A 1 980 ? -41.156 10.810 36.054 1.00 82.06 980 GLU A O 1
ATOM 7764 N N . GLU A 1 981 ? -39.763 9.544 37.282 1.00 81.88 981 GLU A N 1
ATOM 7765 C CA . GLU A 1 981 ? -38.929 10.656 37.741 1.00 81.88 981 GLU A CA 1
ATOM 7766 C C . GLU A 1 981 ? -38.106 11.258 36.593 1.00 81.88 981 GLU A C 1
ATOM 7768 O O . GLU A 1 981 ? -38.108 12.482 36.403 1.00 81.88 981 GLU A O 1
ATOM 7773 N N . LEU A 1 982 ? -37.511 10.408 35.749 1.00 84.62 982 LEU A N 1
ATOM 7774 C CA . LEU A 1 982 ? -36.791 10.818 34.545 1.00 84.62 982 LEU A CA 1
ATOM 7775 C C . LEU A 1 982 ? -37.673 11.672 33.622 1.00 84.62 982 LEU A C 1
ATOM 7777 O O . LEU A 1 982 ? -37.267 12.753 33.184 1.00 84.62 982 LEU A O 1
ATOM 7781 N N . LEU A 1 983 ? -38.892 11.209 33.320 1.00 84.62 983 LEU A N 1
ATOM 7782 C CA . LEU A 1 983 ? -39.821 11.927 32.445 1.00 84.62 983 LEU A CA 1
ATOM 7783 C C . LEU A 1 983 ? -40.244 13.259 33.061 1.00 84.62 983 LEU A C 1
ATOM 7785 O O . LEU A 1 983 ? -40.226 14.276 32.367 1.00 84.62 983 LEU A O 1
ATOM 7789 N N . LYS A 1 984 ? -40.555 13.291 34.359 1.00 84.00 984 LYS A N 1
ATOM 7790 C CA . LYS A 1 984 ? -40.896 14.531 35.067 1.00 84.00 984 LYS A CA 1
ATOM 7791 C C . LYS A 1 984 ? -39.780 15.578 34.956 1.00 84.00 984 LYS A C 1
ATOM 7793 O O . LYS A 1 984 ? -40.056 16.728 34.608 1.00 84.00 984 LYS A O 1
ATOM 7798 N N . ASN A 1 985 ? -38.528 15.177 35.179 1.00 84.06 985 ASN A N 1
ATOM 7799 C CA . ASN A 1 985 ? -37.365 16.065 35.107 1.00 84.06 985 ASN A CA 1
ATOM 7800 C C . ASN A 1 985 ? -37.041 16.496 33.663 1.00 84.06 985 ASN A C 1
ATOM 7802 O O . ASN A 1 985 ? -36.686 17.650 33.409 1.00 84.06 985 ASN A O 1
ATOM 7806 N N . LEU A 1 986 ? -37.216 15.603 32.686 1.00 83.88 986 LEU A N 1
ATOM 7807 C CA . LEU A 1 986 ? -36.987 15.891 31.269 1.00 83.88 986 LEU A CA 1
ATOM 7808 C C . LEU A 1 986 ? -38.040 16.858 30.692 1.00 83.88 986 LEU A C 1
ATOM 7810 O O . LEU A 1 986 ? -37.708 17.752 29.905 1.00 83.88 986 LEU A O 1
ATOM 7814 N N . MET A 1 987 ? -39.307 16.709 31.096 1.00 82.31 987 MET A N 1
ATOM 7815 C CA . MET A 1 987 ? -40.428 17.489 30.565 1.00 82.31 987 MET A CA 1
ATOM 7816 C C . MET A 1 987 ? -40.401 18.967 30.971 1.00 82.31 987 MET A C 1
ATOM 7818 O O . MET A 1 987 ? -40.868 19.810 30.198 1.00 82.31 987 MET A O 1
ATOM 7822 N N . GLN A 1 988 ? -39.747 19.322 32.082 1.00 79.00 988 GLN A N 1
ATOM 7823 C CA . GLN A 1 988 ? -39.518 20.717 32.486 1.00 79.00 988 GLN A CA 1
ATOM 7824 C C . GLN A 1 988 ? -38.867 21.563 31.369 1.00 79.00 988 GLN A C 1
ATOM 7826 O O . GLN A 1 988 ? -39.135 22.761 31.236 1.00 79.00 988 GLN A O 1
ATOM 7831 N N . TRP A 1 989 ? -38.042 20.942 30.519 1.00 76.19 989 TRP A N 1
ATOM 7832 C CA . TRP A 1 989 ? -37.329 21.604 29.420 1.00 76.19 989 TRP A CA 1
ATOM 7833 C C . TRP A 1 989 ? -38.102 21.642 28.105 1.00 76.19 989 TRP A C 1
ATOM 7835 O O . TRP A 1 989 ? -37.687 22.327 27.169 1.00 76.19 989 TRP A O 1
ATOM 7845 N N . SER A 1 990 ? -39.240 20.953 28.027 1.00 69.88 990 SER A N 1
ATOM 7846 C CA . SER A 1 990 ? -40.138 21.027 26.873 1.00 69.88 990 SER A CA 1
ATOM 7847 C C . SER A 1 990 ? -40.899 22.365 26.804 1.00 69.88 990 SER A C 1
ATOM 7849 O O . SER A 1 990 ? -41.256 22.819 25.709 1.00 69.88 990 SER A O 1
ATOM 7851 N N . HIS A 1 991 ? -41.057 23.026 27.960 1.00 68.38 991 HIS A N 1
ATOM 7852 C CA . HIS A 1 991 ? -41.777 24.294 28.144 1.00 68.38 991 HIS A CA 1
ATOM 7853 C C . HIS A 1 991 ? -40.897 25.545 28.041 1.00 68.38 991 HIS A C 1
ATOM 7855 O O . HIS A 1 991 ? -41.412 26.652 27.906 1.00 68.38 991 HIS A O 1
ATOM 7861 N N . GLN A 1 992 ? -39.567 25.411 28.072 1.00 66.81 992 GLN A N 1
ATOM 7862 C CA . GLN A 1 992 ? -38.664 26.561 27.966 1.00 66.81 992 GLN A CA 1
ATOM 7863 C C . GLN A 1 992 ? -38.451 27.016 26.509 1.00 66.81 992 GLN A C 1
ATOM 7865 O O . GLN A 1 992 ? -38.313 26.202 25.598 1.00 66.81 992 GLN A O 1
ATOM 7870 N N . HIS A 1 993 ? -38.345 28.333 26.279 1.00 52.53 993 HIS A N 1
ATOM 7871 C CA . HIS A 1 993 ? -38.291 28.981 24.951 1.00 52.53 993 HIS A CA 1
ATOM 7872 C C . HIS A 1 993 ? -37.015 28.724 24.101 1.00 52.53 993 HIS A C 1
ATOM 7874 O O . HIS A 1 993 ? -36.715 29.485 23.182 1.00 52.53 993 HIS A O 1
ATOM 7880 N N . ALA A 1 994 ? -36.247 27.659 24.356 1.00 59.91 994 ALA A N 1
ATOM 7881 C CA . ALA A 1 994 ? -35.082 27.276 23.552 1.00 59.91 994 ALA A CA 1
ATOM 7882 C C . ALA A 1 994 ? -35.428 26.114 22.598 1.00 59.91 994 ALA A C 1
ATOM 7884 O O . ALA A 1 994 ? -35.329 24.945 22.971 1.00 59.91 994 ALA A O 1
ATOM 7885 N N . GLY A 1 995 ? -35.789 26.426 21.345 1.00 63.31 995 GLY A N 1
ATOM 7886 C CA . GLY A 1 995 ? -36.257 25.443 20.349 1.00 63.31 995 GLY A CA 1
ATOM 7887 C C . GLY A 1 995 ? -35.346 24.218 20.151 1.00 63.31 995 GLY A C 1
ATOM 7888 O O . GLY A 1 995 ? -35.839 23.098 20.036 1.00 63.31 995 GLY A O 1
ATOM 7889 N N . HIS A 1 996 ? -34.020 24.392 20.222 1.00 67.88 996 HIS A N 1
ATOM 7890 C CA . HIS A 1 996 ? -33.066 23.281 20.111 1.00 67.88 996 HIS A CA 1
ATOM 7891 C C . HIS A 1 996 ? -33.157 22.275 21.272 1.00 67.88 996 HIS A C 1
ATOM 7893 O O . HIS A 1 996 ? -33.059 21.077 21.039 1.00 67.88 996 HIS A O 1
ATOM 7899 N N . ILE A 1 997 ? -33.387 22.716 22.513 1.00 72.69 997 ILE A N 1
ATOM 7900 C CA . ILE A 1 997 ? -33.506 21.801 23.666 1.00 72.69 997 ILE A CA 1
ATOM 7901 C C . ILE A 1 997 ? -34.842 21.052 23.597 1.00 72.69 997 ILE A C 1
ATOM 7903 O O . ILE A 1 997 ? -34.878 19.834 23.765 1.00 72.69 997 ILE A O 1
ATOM 7907 N N . LYS A 1 998 ? -35.917 21.759 23.231 1.00 76.12 998 LYS A N 1
ATOM 7908 C CA . LYS A 1 998 ? -37.252 21.181 23.035 1.00 76.12 998 LYS A CA 1
ATOM 7909 C C . LYS A 1 998 ? -37.260 20.063 21.984 1.00 76.12 998 LYS A C 1
ATOM 7911 O O . LYS A 1 998 ? -37.880 19.024 22.202 1.00 76.12 998 LYS A O 1
ATOM 7916 N N . SER A 1 999 ? -36.544 20.246 20.870 1.00 77.81 999 SER A N 1
ATOM 7917 C CA . SER A 1 999 ? -36.389 19.200 19.846 1.00 77.81 999 SER A CA 1
ATOM 7918 C C . SER A 1 999 ? -35.669 17.957 20.390 1.00 77.81 999 SER A C 1
ATOM 7920 O O . SER A 1 999 ? -36.171 16.844 20.238 1.00 77.81 999 SER A O 1
ATOM 7922 N N . LYS A 1 1000 ? -34.562 18.131 21.129 1.00 79.50 1000 LYS A N 1
ATOM 7923 C CA . LYS A 1 1000 ? -33.798 17.024 21.733 1.00 79.50 1000 LYS A CA 1
ATOM 7924 C C . LYS A 1 1000 ? -34.632 16.227 22.734 1.00 79.50 1000 LYS A C 1
ATOM 7926 O O . LYS A 1 1000 ? -34.648 15.000 22.659 1.00 79.50 1000 LYS A O 1
ATOM 7931 N N . VAL A 1 1001 ? -35.383 16.911 23.599 1.00 82.56 1001 VAL A N 1
ATOM 7932 C CA . VAL A 1 1001 ? -36.327 16.276 24.535 1.00 82.56 1001 VAL A CA 1
ATOM 7933 C C . VAL A 1 1001 ? -37.375 15.456 23.779 1.00 82.56 1001 VAL A C 1
ATOM 7935 O O . VAL A 1 1001 ? -37.570 14.280 24.080 1.00 82.56 1001 VAL A O 1
ATOM 7938 N N . LYS A 1 1002 ? -37.985 16.022 22.728 1.00 81.25 1002 LYS A N 1
ATOM 7939 C CA . LYS A 1 1002 ? -38.951 15.305 21.882 1.00 81.25 1002 LYS A CA 1
ATOM 7940 C C . LYS A 1 1002 ? -38.354 14.029 21.273 1.00 81.25 1002 LYS A C 1
ATOM 7942 O O . LYS A 1 1002 ? -39.017 12.996 21.282 1.00 81.25 1002 LYS A O 1
ATOM 7947 N N . HIS A 1 1003 ? -37.115 14.065 20.780 1.00 81.62 1003 HIS A N 1
ATOM 7948 C CA . HIS A 1 1003 ? -36.454 12.882 20.213 1.00 81.62 1003 HIS A CA 1
ATOM 7949 C C . HIS A 1 1003 ? -36.149 11.799 21.251 1.00 81.62 1003 HIS A C 1
ATOM 7951 O O . HIS A 1 1003 ? -36.276 10.611 20.947 1.00 81.62 1003 HIS A O 1
ATOM 7957 N N . ILE A 1 1004 ? -35.761 12.185 22.469 1.00 84.00 1004 ILE A N 1
ATOM 7958 C CA . ILE A 1 1004 ? -35.561 11.238 23.573 1.00 84.00 1004 ILE A CA 1
ATOM 7959 C C . ILE A 1 1004 ? -36.891 10.561 23.913 1.00 84.00 1004 ILE A C 1
ATOM 7961 O O . ILE A 1 1004 ? -36.952 9.333 23.943 1.00 84.00 1004 ILE A O 1
ATOM 7965 N N . VAL A 1 1005 ? -37.976 11.332 24.044 1.00 82.81 1005 VAL A N 1
ATOM 7966 C CA . VAL A 1 1005 ? -39.329 10.796 24.274 1.00 82.81 1005 VAL A CA 1
ATOM 7967 C C . VAL A 1 1005 ? -39.769 9.881 23.123 1.00 82.81 1005 VAL A C 1
ATOM 7969 O O . VAL A 1 1005 ? -40.299 8.799 23.353 1.00 82.81 1005 VAL A O 1
ATOM 7972 N N . GLU A 1 1006 ? -39.484 10.234 21.867 1.00 81.56 1006 GLU A N 1
ATOM 7973 C CA . GLU A 1 1006 ? -39.739 9.356 20.717 1.00 81.56 1006 GLU A CA 1
ATOM 7974 C C . GLU A 1 1006 ? -38.973 8.028 20.790 1.00 81.56 1006 GLU A C 1
ATOM 7976 O O . GLU A 1 1006 ? -39.519 6.989 20.404 1.00 81.56 1006 GLU A O 1
ATOM 7981 N N . ARG A 1 1007 ? -37.718 8.041 21.258 1.00 81.12 1007 ARG A N 1
ATOM 7982 C CA . ARG A 1 1007 ? -36.914 6.826 21.460 1.00 81.12 1007 ARG A CA 1
ATOM 7983 C C . ARG A 1 1007 ? -37.446 5.989 22.618 1.00 81.12 1007 ARG A C 1
ATOM 7985 O O . ARG A 1 1007 ? -37.602 4.783 22.437 1.00 81.12 1007 ARG A O 1
ATOM 7992 N N . LEU A 1 1008 ? -37.812 6.613 23.736 1.00 81.69 1008 LEU A N 1
ATOM 7993 C CA . LEU A 1 1008 ? -38.490 5.945 24.847 1.00 81.69 1008 LEU A CA 1
ATOM 7994 C C . LEU A 1 1008 ? -39.764 5.240 24.345 1.00 81.69 1008 LEU A C 1
ATOM 7996 O O . LEU A 1 1008 ? -39.929 4.047 24.585 1.00 81.69 1008 LEU A O 1
ATOM 8000 N N . ILE A 1 1009 ? -40.598 5.908 23.532 1.00 81.50 1009 ILE A N 1
ATOM 8001 C CA . ILE A 1 1009 ? -41.828 5.325 22.946 1.00 81.50 1009 ILE A CA 1
ATOM 8002 C C . ILE A 1 1009 ? -41.534 4.134 22.032 1.00 81.50 1009 ILE A C 1
ATOM 8004 O O . ILE A 1 1009 ? -42.354 3.222 21.912 1.00 81.50 1009 ILE A O 1
ATOM 8008 N N . ARG A 1 1010 ? -40.374 4.098 21.370 1.00 79.62 1010 ARG A N 1
ATOM 8009 C CA . ARG A 1 1010 ? -39.953 2.912 20.608 1.00 79.62 1010 ARG A CA 1
ATOM 8010 C C . ARG A 1 1010 ? -39.510 1.765 21.519 1.00 79.62 1010 ARG A C 1
ATOM 8012 O O . ARG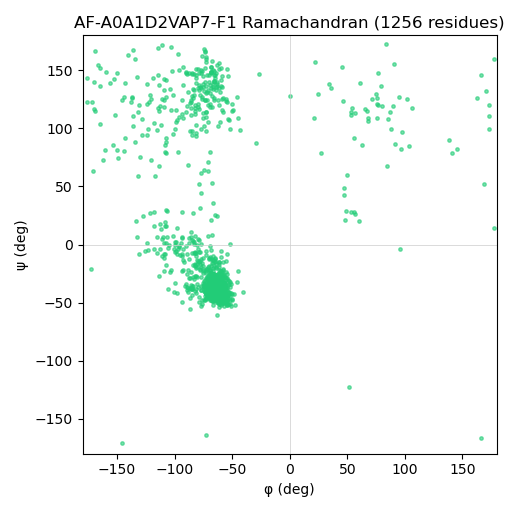 A 1 1010 ? -39.709 0.619 21.134 1.00 79.62 1010 ARG A O 1
ATOM 8019 N N . LYS A 1 1011 ? -38.913 2.062 22.678 1.00 80.00 1011 LYS A N 1
ATOM 8020 C CA . LYS A 1 1011 ? -38.308 1.071 23.583 1.00 80.00 1011 LYS A CA 1
ATOM 8021 C C . LYS A 1 1011 ? -39.323 0.431 24.542 1.00 80.00 1011 LYS A C 1
ATOM 8023 O O . LYS A 1 1011 ? -39.307 -0.795 24.670 1.00 80.00 1011 LYS A O 1
ATOM 8028 N N . PHE A 1 1012 ? -40.210 1.233 25.136 1.00 81.06 1012 PHE A N 1
ATOM 8029 C CA . PHE A 1 1012 ? -41.188 0.832 26.166 1.00 81.06 1012 PHE A CA 1
ATOM 8030 C C . PHE A 1 1012 ? -42.638 0.793 25.666 1.00 81.06 1012 PHE A C 1
ATOM 8032 O O . PHE A 1 1012 ? -43.531 0.305 26.349 1.00 81.06 1012 PHE A O 1
ATOM 8039 N N . GLY A 1 1013 ? -42.883 1.281 24.447 1.00 78.94 1013 GLY A N 1
ATOM 8040 C CA . GLY A 1 1013 ? -44.231 1.405 23.908 1.00 78.94 1013 GLY A CA 1
ATOM 8041 C C . GLY A 1 1013 ? -44.932 2.686 24.361 1.00 78.94 1013 GLY A C 1
ATOM 8042 O O . GLY A 1 1013 ? -44.418 3.479 25.144 1.00 78.94 1013 GLY A O 1
ATOM 8043 N N . TYR A 1 1014 ? -46.105 2.927 23.782 1.00 78.31 1014 TYR A N 1
ATOM 8044 C CA . TYR A 1 1014 ? -46.859 4.163 24.000 1.00 78.31 1014 TYR A CA 1
ATOM 8045 C C . TYR A 1 1014 ? -47.574 4.176 25.358 1.00 78.31 1014 TYR A C 1
ATOM 8047 O O . TYR A 1 1014 ? -47.592 5.204 26.022 1.00 78.31 1014 TYR A O 1
ATOM 8055 N N . GLU A 1 1015 ? -48.122 3.033 25.772 1.00 79.81 1015 GLU A N 1
ATOM 8056 C CA . GLU A 1 1015 ? -48.979 2.909 26.959 1.00 79.81 1015 GLU A CA 1
ATOM 8057 C C . GLU A 1 1015 ? -48.208 3.165 28.261 1.00 79.81 1015 GLU A C 1
ATOM 8059 O O . GLU A 1 1015 ? -48.658 3.940 29.099 1.00 79.81 1015 GLU A O 1
ATOM 8064 N N . VAL A 1 1016 ? -47.001 2.602 28.384 1.00 80.88 1016 VAL A N 1
ATOM 8065 C CA . VAL A 1 1016 ? -46.137 2.760 29.570 1.00 80.88 1016 VAL A CA 1
ATOM 8066 C C . VAL A 1 1016 ? -45.700 4.217 29.763 1.00 80.88 1016 VAL A C 1
ATOM 8068 O O . VAL A 1 1016 ? -45.651 4.724 30.878 1.00 80.88 1016 VAL A O 1
ATOM 8071 N N . ILE A 1 1017 ? -45.423 4.929 28.670 1.00 82.44 1017 ILE A N 1
ATOM 8072 C CA . ILE A 1 1017 ? -44.971 6.326 28.727 1.00 82.44 1017 ILE A CA 1
ATOM 8073 C C . ILE A 1 1017 ? -46.131 7.291 28.934 1.00 82.44 1017 ILE A C 1
ATOM 8075 O O . ILE A 1 1017 ? -45.967 8.303 29.603 1.00 82.44 1017 ILE A O 1
ATOM 8079 N N . GLU A 1 1018 ? -47.308 6.997 28.385 1.00 79.50 1018 GLU A N 1
ATOM 8080 C CA . GLU A 1 1018 ? -48.504 7.807 28.623 1.00 79.50 1018 GLU A CA 1
ATOM 8081 C C . GLU A 1 1018 ? -48.959 7.747 30.089 1.00 79.50 1018 GLU A C 1
ATOM 8083 O O . GLU A 1 1018 ? -49.447 8.754 30.603 1.00 79.50 1018 GLU A O 1
ATOM 8088 N N . ALA A 1 1019 ? -48.752 6.611 30.767 1.00 81.56 1019 ALA A N 1
ATOM 8089 C CA . ALA A 1 1019 ? -49.033 6.451 32.193 1.00 81.56 1019 ALA A CA 1
ATOM 8090 C C . ALA A 1 1019 ? -48.091 7.275 33.089 1.00 81.56 1019 ALA A C 1
ATOM 8092 O O . ALA A 1 1019 ? -48.540 7.839 34.083 1.00 81.56 1019 ALA A O 1
ATOM 8093 N N . ASN A 1 1020 ? -46.816 7.390 32.702 1.00 80.31 1020 ASN A N 1
ATOM 8094 C CA . ASN A 1 1020 ? -45.761 7.995 33.524 1.00 80.31 1020 ASN A CA 1
ATOM 8095 C C . ASN A 1 1020 ? -45.432 9.459 33.152 1.00 80.31 1020 ASN A C 1
ATOM 8097 O O . ASN A 1 1020 ? -44.525 10.049 33.736 1.00 80.31 1020 ASN A O 1
ATOM 8101 N N . ILE A 1 1021 ? -46.132 10.067 32.181 1.00 79.62 1021 ILE A N 1
ATOM 8102 C CA . ILE A 1 1021 ? -45.948 11.481 31.799 1.00 79.62 1021 ILE A CA 1
ATOM 8103 C C . ILE A 1 1021 ? -46.923 12.404 32.560 1.00 79.62 1021 ILE A C 1
ATOM 8105 O O . ILE A 1 1021 ? -48.121 12.109 32.621 1.00 79.62 1021 ILE A O 1
ATOM 8109 N N . PRO A 1 1022 ? -46.459 13.575 33.054 1.00 78.25 1022 PRO A N 1
ATOM 8110 C CA . PRO A 1 1022 ? -47.321 14.603 33.640 1.00 78.25 1022 PRO A CA 1
ATOM 8111 C C . PRO A 1 1022 ? -48.479 15.038 32.725 1.00 78.25 1022 PRO A C 1
ATOM 8113 O O . PRO A 1 1022 ? -48.330 15.147 31.506 1.00 78.25 1022 PRO A O 1
ATOM 8116 N N . GLU A 1 1023 ? -49.644 15.345 33.306 1.00 71.44 1023 GLU A N 1
ATOM 8117 C CA . GLU A 1 1023 ? -50.871 15.624 32.537 1.00 71.44 1023 GLU A CA 1
ATOM 8118 C C . GLU A 1 1023 ? -50.761 16.817 31.578 1.00 71.44 1023 GLU A C 1
ATOM 8120 O O . GLU A 1 1023 ? -51.360 16.802 30.500 1.00 71.44 1023 GLU A O 1
ATOM 8125 N N . GLU A 1 1024 ? -49.949 17.813 31.934 1.00 70.81 1024 GLU A N 1
ATOM 8126 C CA . GLU A 1 1024 ? -49.700 19.023 31.140 1.00 70.81 1024 GLU A CA 1
ATOM 8127 C C . GLU A 1 1024 ? -49.034 18.713 29.785 1.00 70.81 1024 GLU A C 1
ATOM 8129 O O . GLU A 1 1024 ? -49.256 19.409 28.790 1.00 70.81 1024 GLU A O 1
ATOM 8134 N N . ASP A 1 1025 ? -48.297 17.602 29.716 1.00 74.44 1025 ASP A N 1
ATOM 8135 C CA . ASP A 1 1025 ? -47.418 17.232 28.609 1.00 74.44 1025 ASP A CA 1
ATOM 8136 C C . ASP A 1 1025 ? -47.956 16.115 27.712 1.00 74.44 1025 ASP A C 1
ATOM 8138 O O . ASP A 1 1025 ? -47.394 15.827 26.647 1.00 74.44 1025 ASP A O 1
ATOM 8142 N N . LYS A 1 1026 ? -49.123 15.552 28.051 1.00 75.62 1026 LYS A N 1
ATOM 8143 C CA . LYS A 1 1026 ? -49.820 14.541 27.234 1.00 75.62 1026 LYS A CA 1
ATOM 8144 C C . LYS A 1 1026 ? -50.061 15.022 25.791 1.00 75.62 1026 LYS A C 1
ATOM 8146 O O . LYS A 1 1026 ? -50.031 14.226 24.848 1.00 75.62 1026 LYS A O 1
ATOM 8151 N N . LYS A 1 1027 ? -50.198 16.340 25.568 1.00 73.44 1027 LYS A N 1
ATOM 8152 C CA . LYS A 1 1027 ? -50.305 16.950 24.224 1.00 73.44 1027 LYS A CA 1
ATOM 8153 C C . LYS A 1 1027 ? -49.071 16.690 23.345 1.00 73.44 1027 LYS A C 1
ATOM 8155 O O . LYS A 1 1027 ? -49.223 16.478 22.140 1.00 73.44 1027 LYS A O 1
ATOM 8160 N N . LEU A 1 1028 ? -47.863 16.659 23.916 1.00 71.88 1028 LEU A N 1
ATOM 8161 C CA . LEU A 1 1028 ? -46.630 16.378 23.170 1.00 71.88 1028 LEU A CA 1
ATOM 8162 C C . LEU A 1 1028 ? -46.593 14.929 22.673 1.00 71.88 1028 LEU A C 1
ATOM 8164 O O . LEU A 1 1028 ? -46.230 14.695 21.518 1.00 71.88 1028 LEU A O 1
ATOM 8168 N N . ILE A 1 1029 ? -47.067 13.974 23.477 1.00 74.56 1029 ILE A N 1
ATOM 8169 C CA . ILE A 1 1029 ? -47.179 12.563 23.078 1.00 74.56 1029 ILE A CA 1
ATOM 8170 C C . ILE A 1 1029 ? -48.194 12.396 21.935 1.00 74.56 1029 ILE A C 1
ATOM 8172 O O . ILE A 1 1029 ? -47.924 11.713 20.943 1.00 74.56 1029 ILE A O 1
ATOM 8176 N N . VAL A 1 1030 ? -49.340 13.083 22.014 1.00 75.12 1030 VAL A N 1
ATOM 8177 C CA . VAL A 1 1030 ? -50.356 13.093 20.947 1.00 75.12 1030 VAL A CA 1
ATOM 8178 C C . VAL A 1 1030 ? -49.790 13.686 19.652 1.00 75.12 1030 VAL A C 1
ATOM 8180 O O . VAL A 1 1030 ? -50.031 13.150 18.564 1.00 75.12 1030 VAL A O 1
ATOM 8183 N N . ASN A 1 1031 ? -48.986 14.747 19.745 1.00 74.88 1031 ASN A N 1
ATOM 8184 C CA . ASN A 1 1031 ? -48.317 15.354 18.594 1.00 74.88 1031 ASN A CA 1
ATOM 8185 C C . ASN A 1 1031 ? -47.274 14.417 17.973 1.00 74.88 1031 ASN A C 1
ATOM 8187 O O . ASN A 1 1031 ? -47.237 14.275 16.747 1.00 74.88 1031 ASN A O 1
ATOM 8191 N N . ILE A 1 1032 ? -46.488 13.714 18.792 1.00 72.56 1032 ILE A N 1
ATOM 8192 C CA . ILE A 1 1032 ? -45.558 12.667 18.345 1.00 72.56 1032 ILE A CA 1
ATOM 8193 C C . ILE A 1 1032 ? -46.323 11.529 17.648 1.00 72.56 1032 ILE A C 1
ATOM 8195 O O . ILE A 1 1032 ? -45.939 11.108 16.556 1.00 72.56 1032 ILE A O 1
ATOM 8199 N N . LYS A 1 1033 ? -47.457 11.079 18.201 1.00 72.62 1033 LYS A N 1
ATOM 8200 C CA . LYS A 1 1033 ? -48.322 10.041 17.611 1.00 72.62 1033 LYS A CA 1
ATOM 8201 C C . LYS A 1 1033 ? -48.880 10.468 16.252 1.00 72.62 1033 LYS A C 1
ATOM 8203 O O . LYS A 1 1033 ? -48.783 9.713 15.283 1.00 72.62 1033 LYS A O 1
ATOM 8208 N N . LYS A 1 1034 ? -49.401 11.697 16.146 1.00 75.06 1034 LYS A N 1
ATOM 8209 C CA . LYS A 1 1034 ? -49.887 12.278 14.881 1.00 75.06 1034 LYS A CA 1
ATOM 8210 C C . LYS A 1 1034 ? -48.755 12.461 13.869 1.00 75.06 1034 LYS A C 1
ATOM 8212 O O . LYS A 1 1034 ? -48.951 12.185 12.689 1.00 75.06 1034 LYS A O 1
ATOM 8217 N N . SER A 1 1035 ? -47.578 12.914 14.300 1.00 69.81 1035 SER A N 1
ATOM 8218 C CA . SER A 1 1035 ? -46.391 13.056 13.445 1.00 69.81 1035 SER A CA 1
ATOM 8219 C C . SER A 1 1035 ? -45.923 11.700 12.910 1.00 69.81 1035 SER A C 1
ATOM 8221 O O . SER A 1 1035 ? -45.767 11.529 11.705 1.00 69.81 1035 SER A O 1
ATOM 8223 N N . ARG A 1 1036 ? -45.822 10.681 13.772 1.00 68.06 1036 ARG A N 1
ATOM 8224 C CA . ARG A 1 1036 ? -45.433 9.317 13.391 1.00 68.06 1036 ARG A CA 1
ATOM 8225 C C . ARG A 1 1036 ? -46.462 8.656 12.476 1.00 68.06 1036 ARG A C 1
ATOM 8227 O O . ARG A 1 1036 ? -46.080 7.993 11.518 1.00 68.06 1036 ARG A O 1
ATOM 8234 N N . ALA A 1 1037 ? -47.757 8.868 12.714 1.00 69.69 1037 ALA A N 1
ATOM 8235 C CA . ALA A 1 1037 ? -48.817 8.404 11.819 1.00 69.69 1037 ALA A CA 1
ATOM 8236 C C . ALA A 1 1037 ? -48.740 9.083 10.438 1.00 69.69 1037 ALA A C 1
ATOM 8238 O O . ALA A 1 1037 ? -48.899 8.416 9.416 1.00 69.69 1037 ALA A O 1
ATOM 8239 N N . ARG A 1 1038 ? -48.431 10.388 10.393 1.00 69.75 1038 ARG A N 1
ATOM 8240 C CA . ARG A 1 1038 ? -48.195 11.146 9.151 1.00 69.75 1038 ARG A CA 1
ATOM 8241 C C . ARG A 1 1038 ? -46.933 10.679 8.421 1.00 69.75 1038 ARG A C 1
ATOM 8243 O O . ARG A 1 1038 ? -46.995 10.448 7.219 1.00 69.75 1038 ARG A O 1
ATOM 8250 N N . ALA A 1 1039 ? -45.828 10.453 9.130 1.00 64.75 1039 ALA A N 1
ATOM 8251 C CA . ALA A 1 1039 ? -44.590 9.918 8.570 1.00 64.75 1039 ALA A CA 1
ATOM 8252 C C . ALA A 1 1039 ? -44.782 8.493 8.030 1.00 64.75 1039 ALA A C 1
ATOM 8254 O O . ALA A 1 1039 ? -44.377 8.218 6.907 1.00 64.75 1039 ALA A O 1
ATOM 8255 N N . LYS A 1 1040 ? -45.488 7.619 8.762 1.00 69.69 1040 LYS A N 1
ATOM 8256 C CA . LYS A 1 1040 ? -45.825 6.255 8.320 1.00 69.69 1040 LYS A CA 1
ATOM 8257 C C . LYS A 1 1040 ? -46.697 6.271 7.058 1.00 69.69 1040 LYS A C 1
ATOM 8259 O O . LYS A 1 1040 ? -46.397 5.534 6.125 1.00 69.69 1040 LYS A O 1
ATOM 8264 N N . ARG A 1 1041 ? -47.685 7.174 6.974 1.00 69.25 1041 ARG A N 1
ATOM 8265 C CA . ARG A 1 1041 ? -48.492 7.406 5.758 1.00 69.25 1041 ARG A CA 1
ATOM 8266 C C . ARG A 1 1041 ? -47.669 7.978 4.600 1.00 69.25 1041 ARG A C 1
ATOM 8268 O O . ARG A 1 1041 ? -47.846 7.558 3.467 1.00 69.25 1041 ARG A O 1
ATOM 8275 N N . LYS A 1 1042 ? -46.732 8.895 4.861 1.00 64.25 1042 LYS A N 1
ATOM 8276 C CA . LYS A 1 1042 ? -45.833 9.468 3.841 1.00 64.25 1042 LYS A CA 1
ATOM 8277 C C . LYS A 1 1042 ? -44.846 8.422 3.311 1.00 64.25 1042 LYS A C 1
ATOM 8279 O O . LYS A 1 1042 ? -44.606 8.370 2.114 1.00 64.25 1042 LYS A O 1
ATOM 8284 N N . GLN A 1 1043 ? -44.335 7.547 4.176 1.00 58.09 1043 GLN A N 1
ATOM 8285 C CA . GLN A 1 1043 ? -43.446 6.442 3.808 1.00 58.09 1043 GLN A CA 1
ATOM 8286 C C . GLN A 1 1043 ? -44.198 5.323 3.069 1.00 58.09 1043 GLN A C 1
ATOM 8288 O O . GLN A 1 1043 ? -43.648 4.746 2.137 1.00 58.09 1043 GLN A O 1
ATOM 8293 N N . GLN A 1 1044 ? -45.462 5.064 3.423 1.00 55.03 1044 GLN A N 1
ATOM 8294 C CA . GLN A 1 1044 ? -46.370 4.202 2.654 1.00 55.03 1044 GLN A CA 1
ATOM 8295 C C . GLN A 1 1044 ? -46.679 4.803 1.272 1.00 55.03 1044 GLN A C 1
ATOM 8297 O O . GLN A 1 1044 ? -46.501 4.117 0.275 1.00 55.03 1044 GLN A O 1
ATOM 8302 N N . ASN A 1 1045 ? -46.968 6.105 1.180 1.00 50.75 1045 ASN A N 1
ATOM 8303 C CA . ASN A 1 1045 ? -47.193 6.798 -0.097 1.00 50.75 1045 ASN A CA 1
ATOM 8304 C C . ASN A 1 1045 ? -45.945 6.862 -1.001 1.00 50.75 1045 ASN A C 1
ATOM 8306 O O . ASN A 1 1045 ? -46.078 6.929 -2.221 1.00 50.75 1045 ASN A O 1
ATOM 8310 N N . ILE A 1 1046 ? -44.735 6.872 -0.426 1.00 52.03 1046 ILE A N 1
ATOM 8311 C CA . ILE A 1 1046 ? -43.468 6.793 -1.176 1.00 52.03 1046 ILE A CA 1
ATOM 8312 C C . ILE A 1 1046 ? -43.226 5.362 -1.678 1.00 52.03 1046 ILE A C 1
ATOM 8314 O O . ILE A 1 1046 ? -42.746 5.192 -2.795 1.00 52.03 1046 ILE A O 1
ATOM 8318 N N . LYS A 1 1047 ? -43.606 4.342 -0.895 1.00 50.12 1047 LYS A N 1
ATOM 8319 C CA . LYS A 1 1047 ? -43.554 2.931 -1.311 1.00 50.12 1047 LYS A CA 1
ATOM 8320 C C . LYS A 1 1047 ? -44.602 2.586 -2.377 1.00 50.12 1047 LYS A C 1
ATOM 8322 O O . LYS A 1 1047 ? -44.321 1.767 -3.238 1.00 50.12 1047 LYS A O 1
ATOM 8327 N N . GLU A 1 1048 ? -45.768 3.231 -2.364 1.00 46.97 1048 GLU A N 1
ATOM 8328 C CA . GLU A 1 1048 ? -46.860 2.971 -3.319 1.00 46.97 1048 GLU A CA 1
ATOM 8329 C C . GLU A 1 1048 ? -46.705 3.684 -4.679 1.00 46.97 1048 GLU A C 1
ATOM 8331 O O . GLU A 1 1048 ? -47.342 3.278 -5.645 1.00 46.97 1048 GLU A O 1
ATOM 8336 N N . ASN A 1 1049 ? -45.852 4.713 -4.801 1.00 42.19 1049 ASN A N 1
ATOM 8337 C CA . ASN A 1 1049 ? -45.692 5.504 -6.038 1.00 42.19 1049 ASN A CA 1
ATOM 8338 C C . ASN A 1 1049 ? -44.289 5.450 -6.677 1.00 42.19 1049 ASN A C 1
ATOM 8340 O O . ASN A 1 1049 ? -43.967 6.285 -7.526 1.00 42.19 1049 ASN A O 1
ATOM 8344 N N . GLY A 1 1050 ? -43.440 4.489 -6.309 1.00 34.22 1050 GLY A N 1
ATOM 8345 C CA . GLY A 1 1050 ? -42.089 4.404 -6.864 1.00 34.22 1050 GLY A CA 1
ATOM 8346 C C . GLY A 1 1050 ? -41.432 3.038 -6.726 1.00 34.22 1050 GLY A C 1
ATOM 8347 O O . GLY A 1 1050 ? -40.568 2.860 -5.877 1.00 34.22 1050 GLY A O 1
ATOM 8348 N N . GLU A 1 1051 ? -41.753 2.112 -7.627 1.00 32.09 1051 GLU A N 1
ATOM 8349 C CA . GLU A 1 1051 ? -40.842 1.021 -7.983 1.00 32.09 1051 GLU A CA 1
ATOM 8350 C C . GLU A 1 1051 ? -40.127 1.404 -9.283 1.00 32.09 1051 GLU A C 1
ATOM 8352 O O . GLU A 1 1051 ? -40.766 1.468 -10.327 1.00 32.09 1051 GLU A O 1
ATOM 8357 N N . VAL A 1 1052 ? -38.845 1.783 -9.197 1.00 32.19 1052 VAL A N 1
ATOM 8358 C CA . VAL A 1 1052 ? -37.678 1.148 -9.851 1.00 32.19 1052 VAL A CA 1
ATOM 8359 C C . VAL A 1 1052 ? -36.416 1.899 -9.368 1.00 32.19 1052 VAL A C 1
ATOM 8361 O O . VAL A 1 1052 ? -36.286 3.101 -9.597 1.00 32.19 1052 VAL A O 1
ATOM 8364 N N . ASN A 1 1053 ? -35.481 1.146 -8.767 1.00 28.80 1053 ASN A N 1
ATOM 8365 C CA . ASN A 1 1053 ? -34.108 1.473 -8.321 1.00 28.80 1053 ASN A CA 1
ATOM 8366 C C . ASN A 1 1053 ? -33.891 1.860 -6.846 1.00 28.80 1053 ASN A C 1
ATOM 8368 O O . ASN A 1 1053 ? -33.690 3.031 -6.533 1.00 28.80 1053 ASN A O 1
ATOM 8372 N N . ALA A 1 1054 ? -33.777 0.843 -5.980 1.00 27.12 1054 ALA A N 1
ATOM 8373 C CA . ALA A 1 1054 ? -32.857 0.847 -4.833 1.00 27.12 1054 ALA A CA 1
ATOM 8374 C C . ALA A 1 1054 ? -32.617 -0.585 -4.299 1.00 27.12 1054 ALA A C 1
ATOM 8376 O O . ALA A 1 1054 ? -33.087 -0.944 -3.226 1.00 27.12 1054 ALA A O 1
ATOM 8377 N N . GLU A 1 1055 ? -31.857 -1.398 -5.035 1.00 26.47 1055 GLU A N 1
ATOM 8378 C CA . GLU A 1 1055 ? -31.101 -2.520 -4.461 1.00 26.47 1055 GLU A CA 1
ATOM 8379 C C . GLU A 1 1055 ? -29.631 -2.332 -4.836 1.00 26.47 1055 GLU A C 1
ATOM 8381 O O . GLU A 1 1055 ? -29.226 -2.694 -5.935 1.00 26.47 1055 GLU A O 1
ATOM 8386 N N . SER A 1 1056 ? -28.862 -1.707 -3.940 1.00 26.39 1056 SER A N 1
ATOM 8387 C CA . SER A 1 1056 ? -27.422 -1.943 -3.745 1.00 26.39 1056 SER A CA 1
ATOM 8388 C C . SER A 1 1056 ? -26.861 -0.919 -2.754 1.00 26.39 1056 SER A C 1
ATOM 8390 O O . SER A 1 1056 ? -26.608 0.227 -3.129 1.00 26.39 1056 SER A O 1
ATOM 8392 N N . ASN A 1 1057 ? -26.711 -1.361 -1.502 1.00 25.80 1057 ASN A N 1
ATOM 8393 C CA . ASN A 1 1057 ? -25.683 -0.999 -0.510 1.00 25.80 1057 ASN A CA 1
ATOM 8394 C C . ASN A 1 1057 ? -26.275 -0.893 0.894 1.00 25.80 1057 ASN A C 1
ATOM 8396 O O . ASN A 1 1057 ? -26.510 0.193 1.407 1.00 25.80 1057 ASN A O 1
ATOM 8400 N N . ASN A 1 1058 ? -26.477 -2.054 1.509 1.00 27.50 1058 ASN A N 1
ATOM 8401 C CA . ASN A 1 1058 ? -26.289 -2.239 2.943 1.00 27.50 1058 ASN A CA 1
ATOM 8402 C C . ASN A 1 1058 ? -25.853 -3.691 3.155 1.00 27.50 1058 ASN A C 1
ATOM 8404 O O . ASN A 1 1058 ? -26.639 -4.533 3.566 1.00 27.50 1058 ASN A O 1
ATOM 8408 N N . ASN A 1 1059 ? -24.595 -3.972 2.807 1.00 26.58 1059 ASN A N 1
ATOM 8409 C CA . ASN A 1 1059 ? -23.857 -5.084 3.391 1.00 26.58 1059 ASN A CA 1
ATOM 8410 C C . ASN A 1 1059 ? -22.755 -4.484 4.254 1.00 26.58 1059 ASN A C 1
ATOM 8412 O O . ASN A 1 1059 ? -21.976 -3.647 3.791 1.00 26.58 1059 ASN A O 1
ATOM 8416 N N . GLY A 1 1060 ? -22.758 -4.901 5.517 1.00 28.52 1060 GLY A N 1
ATOM 8417 C CA . GLY A 1 1060 ? -21.774 -4.528 6.510 1.00 28.52 1060 GLY A CA 1
ATOM 8418 C C . GLY A 1 1060 ? -20.379 -4.977 6.100 1.00 28.52 1060 GLY A C 1
ATOM 8419 O O . GLY A 1 1060 ? -20.151 -6.135 5.762 1.00 28.52 1060 GLY A O 1
ATOM 8420 N N . ASN A 1 1061 ? -19.447 -4.038 6.187 1.00 24.20 1061 ASN A N 1
ATOM 8421 C CA . ASN A 1 1061 ? -18.026 -4.311 6.294 1.00 24.20 1061 ASN A CA 1
ATOM 8422 C C . ASN A 1 1061 ? -17.633 -3.949 7.731 1.00 24.20 1061 ASN A C 1
ATOM 8424 O O . ASN A 1 1061 ? -17.220 -2.830 7.995 1.00 24.20 1061 ASN A O 1
ATOM 8428 N N . ASN A 1 1062 ? -17.801 -4.890 8.662 1.00 28.39 1062 ASN A N 1
ATOM 8429 C CA . ASN A 1 1062 ? -17.213 -4.810 9.999 1.00 28.39 1062 ASN A CA 1
ATOM 8430 C C . ASN A 1 1062 ? -16.069 -5.820 10.075 1.00 28.39 1062 ASN A C 1
ATOM 8432 O O . ASN A 1 1062 ? -16.219 -6.908 10.613 1.00 28.39 1062 ASN A O 1
ATOM 8436 N N . ASN A 1 1063 ? -14.927 -5.446 9.506 1.00 32.38 1063 ASN A N 1
ATOM 8437 C CA . ASN A 1 1063 ? -13.630 -6.019 9.849 1.00 32.38 1063 ASN A CA 1
ATOM 8438 C C . ASN A 1 1063 ? -12.564 -4.948 9.619 1.00 32.38 1063 ASN A C 1
ATOM 8440 O O . ASN A 1 1063 ? -11.947 -4.900 8.562 1.00 32.38 1063 ASN A O 1
ATOM 8444 N N . ASN A 1 1064 ? -12.427 -4.052 10.604 1.00 28.58 1064 ASN A N 1
ATOM 8445 C CA . ASN A 1 1064 ? -11.191 -3.349 10.979 1.00 28.58 1064 ASN A CA 1
ATOM 8446 C C . ASN A 1 1064 ? -11.401 -2.582 12.304 1.00 28.58 1064 ASN A C 1
ATOM 8448 O O . ASN A 1 1064 ? -11.323 -1.358 12.388 1.00 28.58 1064 ASN A O 1
ATOM 8452 N N . ARG A 1 1065 ? -11.668 -3.326 13.388 1.00 36.47 1065 ARG A N 1
ATOM 8453 C CA . ARG A 1 1065 ? -11.926 -2.787 14.739 1.00 36.47 1065 ARG A CA 1
ATOM 8454 C C . ARG A 1 1065 ? -10.662 -2.331 15.481 1.00 36.47 1065 ARG A C 1
ATOM 8456 O O . ARG A 1 1065 ? -10.355 -2.836 16.558 1.00 36.47 1065 ARG A O 1
ATOM 8463 N N . LYS A 1 1066 ? -9.933 -1.351 14.944 1.00 33.78 1066 LYS A N 1
ATOM 8464 C CA . LYS A 1 1066 ? -8.958 -0.587 15.752 1.00 33.78 1066 LYS A CA 1
ATOM 8465 C C . LYS A 1 1066 ? -9.061 0.938 15.628 1.00 33.78 1066 LYS A C 1
ATOM 8467 O O . LYS A 1 1066 ? -8.450 1.618 16.440 1.00 33.78 1066 LYS A O 1
ATOM 8472 N N . GLY A 1 1067 ? -9.871 1.473 14.707 1.00 34.09 1067 GLY A N 1
ATOM 8473 C CA . GLY A 1 1067 ? -10.063 2.927 14.546 1.00 34.09 1067 GLY A CA 1
ATOM 8474 C C . GLY A 1 1067 ? -11.506 3.440 14.661 1.00 34.09 1067 GLY A C 1
ATOM 8475 O O . GLY A 1 1067 ? -11.715 4.644 14.626 1.00 34.09 1067 GLY A O 1
ATOM 8476 N N . GLU A 1 1068 ? -12.503 2.560 14.797 1.00 38.50 1068 GLU A N 1
ATOM 8477 C CA . GLU A 1 1068 ? -13.929 2.900 14.606 1.00 38.50 1068 GLU A CA 1
ATOM 8478 C C . GLU A 1 1068 ? -14.720 3.141 15.911 1.00 38.50 1068 GLU A C 1
ATOM 8480 O O . GLU A 1 1068 ? -15.875 3.557 15.868 1.00 38.50 1068 GLU A O 1
ATOM 8485 N N . LEU A 1 1069 ? -14.118 2.894 17.084 1.00 41.88 1069 LEU A N 1
ATOM 8486 C CA . LEU A 1 1069 ? -14.844 2.868 18.364 1.00 41.88 1069 LEU A CA 1
ATOM 8487 C C . LEU A 1 1069 ? -15.359 4.258 18.798 1.00 41.88 1069 LEU A C 1
ATOM 8489 O O . LEU A 1 1069 ? -16.479 4.377 19.289 1.00 41.88 1069 LEU A O 1
ATOM 8493 N N . MET A 1 1070 ? -14.575 5.317 18.561 1.00 47.97 1070 MET A N 1
ATOM 8494 C CA . MET A 1 1070 ? -14.905 6.684 19.004 1.00 47.97 1070 MET A CA 1
ATOM 8495 C C . MET A 1 1070 ? -16.025 7.319 18.171 1.00 47.97 1070 MET A C 1
ATOM 8497 O O . MET A 1 1070 ? -16.858 8.052 18.704 1.00 47.97 1070 MET A O 1
ATOM 8501 N N . SER A 1 1071 ? -16.121 6.934 16.890 1.00 56.28 1071 SER A N 1
ATOM 8502 C CA . SER A 1 1071 ? -17.227 7.326 16.013 1.00 56.28 1071 SER A CA 1
ATOM 8503 C C . SER A 1 1071 ? -18.566 6.776 16.515 1.00 56.28 1071 SER A C 1
ATOM 8505 O O . SER A 1 1071 ? -19.585 7.412 16.296 1.00 56.28 1071 SER A O 1
ATOM 8507 N N . GLY A 1 1072 ? -18.598 5.650 17.243 1.00 58.09 1072 GLY A N 1
ATOM 8508 C CA . GLY A 1 1072 ? -19.834 5.049 17.762 1.00 58.09 1072 GLY A CA 1
ATOM 8509 C C . GLY A 1 1072 ? -20.543 5.886 18.833 1.00 58.09 1072 GLY A C 1
ATOM 8510 O O . GLY A 1 1072 ? -21.742 6.132 18.711 1.00 58.09 1072 GLY A O 1
ATOM 8511 N N . TYR A 1 1073 ? -19.808 6.363 19.845 1.00 66.06 1073 TYR A N 1
ATOM 8512 C CA . TYR A 1 1073 ? -20.336 7.253 20.892 1.00 66.06 1073 TYR A CA 1
ATOM 8513 C C . TYR A 1 1073 ? -20.769 8.605 20.308 1.00 66.06 1073 TYR A C 1
ATOM 8515 O O . TYR A 1 1073 ? -21.881 9.077 20.555 1.00 66.06 1073 TYR A O 1
ATOM 8523 N N . GLU A 1 1074 ? -19.925 9.201 19.463 1.00 64.81 1074 GLU A N 1
ATOM 8524 C CA . GLU A 1 1074 ? -20.216 10.488 18.836 1.00 64.81 1074 GLU A CA 1
ATOM 8525 C C . GLU A 1 1074 ? -21.412 10.391 17.877 1.00 64.81 1074 GLU A C 1
ATOM 8527 O O . GLU A 1 1074 ? -22.351 11.186 17.951 1.00 64.81 1074 GLU A O 1
ATOM 8532 N N . LYS A 1 1075 ? -21.479 9.330 17.069 1.00 62.56 1075 LYS A N 1
ATOM 8533 C CA . LYS A 1 1075 ? -22.652 8.999 16.256 1.00 62.56 1075 LYS A CA 1
ATOM 8534 C C . LYS A 1 1075 ? -23.886 8.778 17.131 1.00 62.56 1075 LYS A C 1
ATOM 8536 O O . LYS A 1 1075 ? -24.931 9.357 16.858 1.00 62.56 1075 LYS A O 1
ATOM 8541 N N . ALA A 1 1076 ? -23.800 8.048 18.242 1.00 60.75 1076 ALA A N 1
ATOM 8542 C CA . ALA A 1 1076 ? -24.943 7.884 19.144 1.00 60.75 1076 ALA A CA 1
ATOM 8543 C C . ALA A 1 1076 ? -25.494 9.234 19.652 1.00 60.75 1076 ALA A C 1
ATOM 8545 O O . ALA A 1 1076 ? -26.718 9.379 19.783 1.00 60.75 1076 ALA A O 1
ATOM 8546 N N . ILE A 1 1077 ? -24.634 10.245 19.846 1.00 65.44 1077 ILE A N 1
ATOM 8547 C CA . ILE A 1 1077 ? -24.993 11.610 20.263 1.00 65.44 1077 ILE A CA 1
ATOM 8548 C C . ILE A 1 1077 ? -25.490 12.495 19.103 1.00 65.44 1077 ILE A C 1
ATOM 8550 O O . ILE A 1 1077 ? -26.479 13.207 19.308 1.00 65.44 1077 ILE A O 1
ATOM 8554 N N . TYR A 1 1078 ? -24.917 12.412 17.897 1.00 56.97 1078 TYR A N 1
ATOM 8555 C CA . TYR A 1 1078 ? -25.201 13.348 16.790 1.00 56.97 1078 TYR A CA 1
ATOM 8556 C C . TYR A 1 1078 ? -26.045 12.783 15.623 1.00 56.97 1078 TYR A C 1
ATOM 8558 O O . TYR A 1 1078 ? -26.700 13.560 14.936 1.00 56.97 1078 TYR A O 1
ATOM 8566 N N . ASP A 1 1079 ? -26.184 11.460 15.460 1.00 47.25 1079 ASP A N 1
ATOM 8567 C CA . ASP A 1 1079 ? -26.928 10.767 14.368 1.00 47.25 1079 ASP A CA 1
ATOM 8568 C C . ASP A 1 1079 ? -28.461 10.980 14.404 1.00 47.25 1079 ASP A C 1
ATOM 8570 O O . ASP A 1 1079 ? -29.228 10.335 13.696 1.00 47.25 1079 ASP A O 1
ATOM 8574 N N . SER A 1 1080 ? -28.952 11.874 15.268 1.00 40.88 1080 SER A N 1
ATOM 8575 C CA . SER A 1 1080 ? -30.359 12.296 15.310 1.00 40.88 1080 SER A CA 1
ATOM 8576 C C . SER A 1 1080 ? -30.586 13.754 14.908 1.00 40.88 1080 SER A C 1
ATOM 8578 O O . SER A 1 1080 ? -31.739 14.165 14.875 1.00 40.88 1080 SER A O 1
ATOM 8580 N N . GLU A 1 1081 ? -29.537 14.538 14.636 1.00 38.62 1081 GLU A N 1
ATOM 8581 C CA . GLU A 1 1081 ? -29.678 15.932 14.176 1.00 38.62 1081 GLU A CA 1
ATOM 8582 C C . GLU A 1 1081 ? -29.902 16.021 12.645 1.00 38.62 1081 GLU A C 1
ATOM 8584 O O . GLU A 1 1081 ? -30.456 17.002 12.159 1.00 38.62 1081 GLU A O 1
ATOM 8589 N N . ASP A 1 1082 ? -29.601 14.957 11.887 1.00 31.98 1082 ASP A N 1
ATOM 8590 C CA . ASP A 1 1082 ? -29.754 14.895 10.418 1.00 31.98 1082 ASP A CA 1
ATOM 8591 C C . ASP A 1 1082 ? -31.191 14.608 9.918 1.00 31.98 1082 ASP A C 1
ATOM 8593 O O . ASP A 1 1082 ? -31.443 14.560 8.710 1.00 31.98 1082 ASP A O 1
ATOM 8597 N N . SER A 1 1083 ? -32.174 14.423 10.811 1.00 30.78 1083 SER A N 1
ATOM 8598 C CA . SER A 1 1083 ? -33.555 14.063 10.429 1.00 30.78 1083 SER A CA 1
ATOM 8599 C C . SER A 1 1083 ? -34.538 15.236 10.263 1.00 30.78 1083 SER A C 1
ATOM 8601 O O . SER A 1 1083 ? -35.726 15.000 10.031 1.00 30.78 1083 SER A O 1
ATOM 8603 N N . ASP A 1 1084 ? -34.070 16.485 10.341 1.00 37.03 1084 ASP A N 1
ATOM 8604 C CA . ASP A 1 1084 ? -34.936 17.660 10.542 1.00 37.03 1084 ASP A CA 1
ATOM 8605 C C . ASP A 1 1084 ? -35.485 18.357 9.273 1.00 37.03 1084 ASP A C 1
ATOM 8607 O O . ASP A 1 1084 ? -36.292 19.277 9.394 1.00 37.03 1084 ASP A O 1
ATOM 8611 N N . GLU A 1 1085 ? -35.174 17.934 8.039 1.00 31.52 1085 GLU A N 1
ATOM 8612 C CA . GLU A 1 1085 ? -35.589 18.699 6.835 1.00 31.52 1085 GLU A CA 1
ATOM 8613 C C . GLU A 1 1085 ? -36.928 18.277 6.171 1.00 31.52 1085 GLU A C 1
ATOM 8615 O O . GLU A 1 1085 ? -37.123 18.489 4.973 1.00 31.52 1085 GLU A O 1
ATOM 8620 N N . TYR A 1 1086 ? -37.901 17.716 6.909 1.00 30.22 1086 TYR A N 1
ATOM 8621 C CA . TYR A 1 1086 ? -39.209 17.348 6.323 1.00 30.22 1086 TYR A CA 1
ATOM 8622 C C . TYR A 1 1086 ? -40.472 17.749 7.087 1.00 30.22 1086 TYR A C 1
ATOM 8624 O O . TYR A 1 1086 ? -41.512 17.170 6.786 1.00 30.22 1086 TYR A O 1
ATOM 8632 N N . MET A 1 1087 ? -40.467 18.718 8.002 1.00 30.95 1087 MET A N 1
ATOM 8633 C CA . MET A 1 1087 ? -41.721 19.182 8.618 1.00 30.95 1087 MET A CA 1
ATOM 8634 C C . MET A 1 1087 ? -41.689 20.701 8.851 1.00 30.95 1087 MET A C 1
ATOM 8636 O O . MET A 1 1087 ? -41.223 21.157 9.887 1.00 30.95 1087 MET A O 1
ATOM 8640 N N . SER A 1 1088 ? -42.170 21.473 7.871 1.00 26.08 1088 SER A N 1
ATOM 8641 C CA . SER A 1 1088 ? -42.629 22.851 8.098 1.00 26.08 1088 SER A CA 1
ATOM 8642 C C . SER A 1 1088 ? -44.091 22.768 8.528 1.00 26.08 1088 SER A C 1
ATOM 8644 O O . SER A 1 1088 ? -44.889 22.163 7.808 1.00 26.08 1088 SER A O 1
ATOM 8646 N N . ASP A 1 1089 ? -44.398 23.304 9.707 1.00 28.84 1089 ASP A N 1
ATOM 8647 C CA . ASP A 1 1089 ? -45.755 23.516 10.211 1.00 28.84 1089 ASP A CA 1
ATOM 8648 C C . ASP A 1 1089 ? -46.398 24.674 9.430 1.00 28.84 1089 ASP A C 1
ATOM 8650 O O . ASP A 1 1089 ? -45.833 25.766 9.373 1.00 28.84 1089 ASP A O 1
ATOM 8654 N N . ASP A 1 1090 ? -47.556 24.409 8.824 1.00 28.08 1090 ASP A N 1
ATOM 8655 C CA . ASP A 1 1090 ? -48.527 25.422 8.406 1.00 28.08 1090 ASP A CA 1
ATOM 8656 C C . ASP A 1 1090 ? -49.590 25.483 9.519 1.00 28.08 1090 ASP A C 1
ATOM 8658 O O . ASP A 1 1090 ? -50.382 24.546 9.656 1.00 28.08 1090 ASP A O 1
ATOM 8662 N N . GLU A 1 1091 ? -49.587 26.550 10.320 1.00 28.09 1091 GLU A N 1
ATOM 8663 C CA . GLU A 1 1091 ? -50.754 27.002 11.091 1.00 28.09 1091 GLU A CA 1
ATOM 8664 C C . GLU A 1 1091 ? -50.964 28.504 10.802 1.00 28.09 1091 GLU A C 1
ATOM 8666 O O . GLU A 1 1091 ? -50.143 29.345 11.158 1.00 28.09 1091 GLU A O 1
ATOM 8671 N N . ASP A 1 1092 ? -52.030 28.737 10.037 1.00 27.95 1092 ASP A N 1
ATOM 8672 C CA . ASP A 1 1092 ? -52.846 29.913 9.696 1.00 27.95 1092 ASP A CA 1
ATOM 8673 C C . ASP A 1 1092 ? -52.525 31.312 10.276 1.00 27.95 1092 ASP A C 1
ATOM 8675 O O . ASP A 1 1092 ? -52.568 31.527 11.484 1.00 27.95 1092 ASP A O 1
ATOM 8679 N N . GLU A 1 1093 ? -52.407 32.299 9.375 1.00 27.38 1093 GLU A N 1
ATOM 8680 C CA . GLU A 1 1093 ? -52.994 33.644 9.520 1.00 27.38 1093 GLU A CA 1
ATOM 8681 C C . GLU A 1 1093 ? -53.417 34.157 8.124 1.00 27.38 1093 GLU A C 1
ATOM 8683 O O . GLU A 1 1093 ? -52.635 34.140 7.169 1.00 27.38 1093 GLU A O 1
ATOM 8688 N N . ASP A 1 1094 ? -54.695 34.526 8.011 1.00 25.89 1094 ASP A N 1
ATOM 8689 C CA . ASP A 1 1094 ? -55.376 35.033 6.819 1.00 25.89 1094 ASP A CA 1
ATOM 8690 C C . ASP A 1 1094 ? -54.866 36.429 6.414 1.00 25.89 1094 ASP A C 1
ATOM 8692 O O . ASP A 1 1094 ? -54.805 37.309 7.263 1.00 25.89 1094 ASP A O 1
ATOM 8696 N N . GLU A 1 1095 ? -54.592 36.656 5.121 1.00 28.28 1095 GLU A N 1
ATOM 8697 C CA . GLU A 1 1095 ? -54.947 37.895 4.399 1.00 28.28 1095 GLU A CA 1
ATOM 8698 C C . GLU A 1 1095 ? -54.709 37.748 2.874 1.00 28.28 1095 GLU A C 1
ATOM 8700 O O . GLU A 1 1095 ? -53.612 37.469 2.395 1.00 28.28 1095 GLU A O 1
ATOM 8705 N N . GLU A 1 1096 ? -55.832 37.848 2.158 1.00 25.42 1096 GLU A N 1
ATOM 8706 C CA . GLU A 1 1096 ? -56.124 38.331 0.796 1.00 25.42 1096 GLU A CA 1
ATOM 8707 C C . GLU A 1 1096 ? -55.059 38.343 -0.332 1.00 25.42 1096 GLU A C 1
ATOM 8709 O O . GLU A 1 1096 ? -54.007 38.960 -0.233 1.00 25.42 1096 GLU A O 1
ATOM 8714 N N . GLU A 1 1097 ? -55.493 37.773 -1.477 1.00 24.03 1097 GLU A N 1
ATOM 8715 C CA . GLU A 1 1097 ? -55.300 38.255 -2.868 1.00 24.03 1097 GLU A CA 1
ATOM 8716 C C . GLU A 1 1097 ? -53.854 38.399 -3.422 1.00 24.03 1097 GLU A C 1
ATOM 8718 O O . GLU A 1 1097 ? -52.934 38.893 -2.801 1.00 24.03 1097 GLU A O 1
ATOM 8723 N N . GLU A 1 1098 ? -53.477 38.064 -4.653 1.00 24.36 1098 GLU A N 1
ATOM 8724 C CA . GLU A 1 1098 ? -54.095 37.510 -5.846 1.00 24.36 1098 GLU A CA 1
ATOM 8725 C C . GLU A 1 1098 ? -52.924 37.148 -6.810 1.00 24.36 1098 GLU A C 1
ATOM 8727 O O . GLU A 1 1098 ? -51.797 37.623 -6.679 1.00 24.36 1098 GLU A O 1
ATOM 8732 N N . ILE A 1 1099 ? -53.226 36.370 -7.854 1.00 25.47 1099 ILE A N 1
ATOM 8733 C CA . ILE A 1 1099 ? -52.508 36.297 -9.147 1.00 25.47 1099 ILE A CA 1
ATOM 8734 C C . ILE A 1 1099 ? -51.267 35.375 -9.299 1.00 25.47 1099 ILE A C 1
ATOM 8736 O O . ILE A 1 1099 ? -50.106 35.683 -9.049 1.00 25.47 1099 ILE A O 1
ATOM 8740 N N . SER A 1 1100 ? -51.565 34.310 -10.055 1.00 25.92 1100 SER A N 1
ATOM 8741 C CA . SER A 1 1100 ? -50.772 33.668 -11.122 1.00 25.92 1100 SER A CA 1
ATOM 8742 C C . SER A 1 1100 ? -49.921 32.431 -10.803 1.00 25.92 1100 SER A C 1
ATOM 8744 O O . SER A 1 1100 ? -48.745 32.438 -10.459 1.00 25.92 1100 SER A O 1
ATOM 8746 N N . ARG A 1 1101 ? -50.560 31.299 -11.109 1.00 23.98 1101 ARG A N 1
ATOM 8747 C CA . ARG A 1 1101 ? -49.963 29.991 -11.380 1.00 23.98 1101 ARG A CA 1
ATOM 8748 C C . ARG A 1 1101 ? -49.157 29.981 -12.691 1.00 23.98 1101 ARG A C 1
ATOM 8750 O O . ARG A 1 1101 ? -49.553 30.620 -13.663 1.00 23.98 1101 ARG A O 1
ATOM 8757 N N . LYS A 1 1102 ? -48.237 29.001 -12.743 1.00 24.58 1102 LYS A N 1
ATOM 8758 C CA . LYS A 1 1102 ? -47.551 28.343 -13.892 1.00 24.58 1102 LYS A CA 1
ATOM 8759 C C . LYS A 1 1102 ? -46.114 28.857 -14.096 1.00 24.58 1102 LYS A C 1
ATOM 8761 O O . LYS A 1 1102 ? -45.899 30.033 -14.288 1.00 24.58 1102 LYS A O 1
ATOM 8766 N N . SER A 1 1103 ? -45.064 28.034 -14.134 1.00 25.72 1103 SER A N 1
ATOM 8767 C CA . SER A 1 1103 ? -44.978 26.653 -14.612 1.00 25.72 1103 SER A CA 1
ATOM 8768 C C . SER A 1 1103 ? -43.692 25.959 -14.127 1.00 25.72 1103 SER A C 1
ATOM 8770 O O . SER A 1 1103 ? -42.592 26.498 -14.204 1.00 25.72 1103 SER A O 1
ATOM 8772 N N . ARG A 1 1104 ? -43.833 24.708 -13.673 1.00 24.58 1104 ARG A N 1
ATOM 8773 C CA . ARG A 1 1104 ? -42.744 23.730 -13.546 1.00 24.58 1104 ARG A CA 1
ATOM 8774 C C . ARG A 1 1104 ? -42.540 23.040 -14.901 1.00 24.58 1104 ARG A C 1
ATOM 8776 O O . ARG A 1 1104 ? -43.485 22.419 -15.381 1.00 24.58 1104 ARG A O 1
ATOM 8783 N N . LYS A 1 1105 ? -41.312 23.045 -15.442 1.00 26.30 1105 LYS A N 1
ATOM 8784 C CA . LYS A 1 1105 ? -40.598 21.817 -15.870 1.00 26.30 1105 LYS A CA 1
ATOM 8785 C C . LYS A 1 1105 ? -39.128 22.058 -16.275 1.00 26.30 1105 LYS A C 1
ATOM 8787 O O . LYS A 1 1105 ? -38.821 22.813 -17.186 1.00 26.30 1105 LYS A O 1
ATOM 8792 N N . SER A 1 1106 ? -38.274 21.316 -15.565 1.00 27.05 1106 SER A N 1
ATOM 8793 C CA . SER A 1 1106 ? -36.944 20.760 -15.876 1.00 27.05 1106 SER A CA 1
ATOM 8794 C C . SER A 1 1106 ? -35.799 21.651 -16.386 1.00 27.05 1106 SER A C 1
ATOM 8796 O O . SER A 1 1106 ? -35.711 21.967 -17.571 1.00 27.05 1106 SER A O 1
ATOM 8798 N N . LYS A 1 1107 ? -34.782 21.823 -15.528 1.00 28.14 1107 LYS A N 1
ATOM 8799 C CA . LYS A 1 1107 ? -33.371 21.897 -15.941 1.00 28.14 1107 LYS A CA 1
ATOM 8800 C C . LYS A 1 1107 ? -32.529 20.954 -15.076 1.00 28.14 1107 LYS A C 1
ATOM 8802 O O . LYS A 1 1107 ? -32.508 21.079 -13.858 1.00 28.14 1107 LYS A O 1
ATOM 8807 N N . LYS A 1 1108 ? -31.885 19.996 -15.749 1.00 29.92 1108 LYS A N 1
ATOM 8808 C CA . LYS A 1 1108 ? -30.940 19.004 -15.220 1.00 29.92 1108 LYS A CA 1
ATOM 8809 C C . LYS A 1 1108 ? -29.671 19.671 -14.662 1.00 29.92 1108 LYS A C 1
ATOM 8811 O O . LYS A 1 1108 ? -29.101 20.546 -15.308 1.00 29.92 1108 LYS A O 1
ATOM 8816 N N . ASN A 1 1109 ? -29.275 19.188 -13.484 1.00 29.78 1109 ASN A N 1
ATOM 8817 C CA . ASN A 1 1109 ? -27.961 19.104 -12.833 1.00 29.78 1109 ASN A CA 1
ATOM 8818 C C . ASN A 1 1109 ? -26.831 20.043 -13.296 1.00 29.78 1109 ASN A C 1
ATOM 8820 O O . ASN A 1 1109 ? -26.171 19.814 -14.308 1.00 29.78 1109 ASN A O 1
ATOM 8824 N N . ARG A 1 1110 ? -26.508 21.013 -12.432 1.00 32.88 1110 ARG A N 1
ATOM 8825 C CA . ARG A 1 1110 ? -25.156 21.562 -12.262 1.00 32.88 1110 ARG A CA 1
ATOM 8826 C C . ARG A 1 1110 ? -24.661 21.155 -10.873 1.00 32.88 1110 ARG A C 1
ATOM 8828 O O . ARG A 1 1110 ? -25.279 21.554 -9.891 1.00 32.88 1110 ARG A O 1
ATOM 8835 N N . ASN A 1 1111 ? -23.560 20.406 -10.806 1.00 38.19 1111 ASN A N 1
ATOM 8836 C CA . ASN A 1 1111 ? -22.824 20.158 -9.564 1.00 38.19 1111 ASN A CA 1
ATOM 8837 C C . ASN A 1 1111 ? -22.370 21.501 -8.977 1.00 38.19 1111 ASN A C 1
ATOM 8839 O O . ASN A 1 1111 ? -21.595 22.222 -9.610 1.00 38.19 1111 ASN A O 1
ATOM 8843 N N . GLN A 1 1112 ? -22.877 21.843 -7.797 1.00 38.59 1112 GLN A N 1
ATOM 8844 C CA . GLN A 1 1112 ? -22.368 22.923 -6.954 1.00 38.59 1112 GLN A CA 1
ATOM 8845 C C . GLN A 1 1112 ? -21.706 22.251 -5.746 1.00 38.59 1112 GLN A C 1
ATOM 8847 O O . GLN A 1 1112 ? -22.344 21.422 -5.109 1.00 38.59 1112 GLN A O 1
ATOM 8852 N N . GLN A 1 1113 ? -20.434 22.561 -5.496 1.00 39.84 1113 GLN A N 1
ATOM 8853 C CA . GLN A 1 1113 ? -19.703 22.182 -4.283 1.00 39.84 1113 GLN A CA 1
ATOM 8854 C C . GLN A 1 1113 ? -19.884 23.280 -3.227 1.00 39.84 1113 GLN A C 1
ATOM 8856 O O . GLN A 1 1113 ? -20.029 24.451 -3.587 1.00 39.84 1113 GLN A O 1
ATOM 8861 N N . TYR A 1 1114 ? -19.881 22.908 -1.950 1.00 45.97 1114 TYR A N 1
ATOM 8862 C CA . TYR A 1 1114 ? -20.170 23.784 -0.817 1.00 45.97 1114 TYR A CA 1
ATOM 8863 C C . TYR A 1 1114 ? -19.132 23.634 0.285 1.00 45.97 1114 TYR A C 1
ATOM 8865 O O . TYR A 1 1114 ? -18.659 22.530 0.527 1.00 45.97 1114 TYR A O 1
ATOM 8873 N N . ILE A 1 1115 ? -18.815 24.741 0.951 1.00 51.53 1115 ILE A N 1
ATOM 8874 C CA . ILE A 1 1115 ? -17.808 24.831 2.011 1.00 51.53 1115 ILE A CA 1
ATOM 8875 C C . ILE A 1 1115 ? -18.536 24.848 3.360 1.00 51.53 1115 ILE A C 1
ATOM 8877 O O . ILE A 1 1115 ? -19.485 25.615 3.531 1.00 51.53 1115 ILE A O 1
ATOM 8881 N N . PHE A 1 1116 ? -18.133 23.978 4.283 1.00 44.19 1116 PHE A N 1
ATOM 8882 C CA . PHE A 1 1116 ? -18.673 23.903 5.641 1.00 44.19 1116 PHE A CA 1
ATOM 8883 C C . PHE A 1 1116 ? -17.932 24.886 6.565 1.00 44.19 1116 PHE A C 1
ATOM 8885 O O . PHE A 1 1116 ? -16.714 24.802 6.691 1.00 44.19 1116 PHE A O 1
ATOM 8892 N N . GLU A 1 1117 ? -18.656 25.808 7.205 1.00 46.00 1117 GLU A N 1
ATOM 8893 C CA . GLU A 1 1117 ? -18.127 26.757 8.200 1.00 46.00 1117 GLU A CA 1
ATOM 8894 C C . GLU A 1 1117 ? -18.758 26.453 9.572 1.00 46.00 1117 GLU A C 1
ATOM 8896 O O . GLU A 1 1117 ? -19.977 26.558 9.736 1.00 46.00 1117 GLU A O 1
ATOM 8901 N N . SER A 1 1118 ? -17.954 26.070 10.568 1.00 36.25 1118 SER A N 1
ATOM 8902 C CA . SER A 1 1118 ? -18.367 26.053 11.977 1.00 36.25 1118 SER A CA 1
ATOM 8903 C C . SER A 1 1118 ? -18.279 27.480 12.533 1.00 36.25 1118 SER A C 1
ATOM 8905 O O . SER A 1 1118 ? -17.316 28.200 12.296 1.00 36.25 1118 SER A O 1
ATOM 8907 N N . LYS A 1 1119 ? -19.306 27.931 13.263 1.00 40.03 1119 LYS A N 1
ATOM 8908 C CA . LYS A 1 1119 ? -19.437 29.339 13.696 1.00 40.03 1119 LYS A CA 1
ATOM 8909 C C . LYS A 1 1119 ? -18.376 29.820 14.699 1.00 40.03 1119 LYS A C 1
ATOM 8911 O O . LYS A 1 1119 ? -18.306 31.024 14.931 1.00 40.03 1119 LYS A O 1
ATOM 8916 N N . ASP A 1 1120 ? -17.569 28.918 15.249 1.00 37.38 1120 ASP A N 1
ATOM 8917 C CA . ASP A 1 1120 ? -16.635 29.217 16.339 1.00 37.38 1120 ASP A CA 1
ATOM 8918 C C . ASP A 1 1120 ? -15.153 29.252 15.905 1.00 37.38 1120 ASP A C 1
ATOM 8920 O O . ASP A 1 1120 ? -14.288 29.534 16.731 1.00 37.38 1120 ASP A O 1
ATOM 8924 N N . GLU A 1 1121 ? -14.838 29.051 14.616 1.00 41.31 1121 GLU A N 1
ATOM 8925 C CA . GLU A 1 1121 ? -13.470 29.175 14.088 1.00 41.31 1121 GLU A CA 1
ATOM 8926 C C . GLU A 1 1121 ? -13.468 29.774 12.663 1.00 41.31 1121 GLU A C 1
ATOM 8928 O O . GLU A 1 1121 ? -14.172 29.275 11.783 1.00 41.31 1121 GLU A O 1
ATOM 8933 N N . PRO A 1 1122 ? -12.710 30.851 12.375 1.00 41.81 1122 PRO A N 1
ATOM 8934 C CA . PRO A 1 1122 ? -12.588 31.358 11.012 1.00 41.81 1122 PRO A CA 1
ATOM 8935 C C . PRO A 1 1122 ? -11.793 30.371 10.144 1.00 41.81 1122 PRO A C 1
ATOM 8937 O O . PRO A 1 1122 ? -10.630 30.074 10.416 1.00 41.81 1122 PRO A O 1
ATOM 8940 N N . LEU A 1 1123 ? -12.420 29.890 9.068 1.00 47.78 1123 LEU A N 1
ATOM 8941 C CA . LEU A 1 1123 ? -11.850 28.926 8.128 1.00 47.78 1123 LEU A CA 1
ATOM 8942 C C . LEU A 1 1123 ? -10.540 29.450 7.502 1.00 47.78 1123 LEU A C 1
ATOM 8944 O O . LEU A 1 1123 ? -10.541 30.407 6.723 1.00 47.78 1123 LEU A O 1
ATOM 8948 N N . ASN A 1 1124 ? -9.414 28.798 7.800 1.00 49.41 1124 ASN A N 1
ATOM 8949 C CA . ASN A 1 1124 ? -8.117 29.151 7.226 1.00 49.41 1124 ASN A CA 1
ATOM 8950 C C . ASN A 1 1124 ? -7.922 28.477 5.857 1.00 49.41 1124 ASN A C 1
ATOM 8952 O O . ASN A 1 1124 ? -7.460 27.343 5.763 1.00 49.41 1124 ASN A O 1
ATOM 8956 N N . LEU A 1 1125 ? -8.263 29.199 4.786 1.00 47.03 1125 LEU A N 1
ATOM 8957 C CA . LEU A 1 1125 ? -8.275 28.740 3.384 1.00 47.03 1125 LEU A CA 1
ATOM 8958 C C . LEU A 1 1125 ? -6.920 28.258 2.820 1.00 47.03 1125 LEU A C 1
ATOM 8960 O O . LEU A 1 1125 ? -6.868 27.785 1.686 1.00 47.03 1125 LEU A O 1
ATOM 8964 N N . LEU A 1 1126 ? -5.830 28.395 3.576 1.00 40.59 1126 LEU A N 1
ATOM 8965 C CA . LEU A 1 1126 ? -4.488 27.960 3.178 1.00 40.59 1126 LEU A CA 1
ATOM 8966 C C . LEU A 1 1126 ? -4.124 26.560 3.697 1.00 40.59 1126 LEU A C 1
ATOM 8968 O O . LEU A 1 1126 ? -3.104 26.012 3.279 1.00 40.59 1126 LEU A O 1
ATOM 8972 N N . ASP A 1 1127 ? -4.932 25.970 4.584 1.00 43.47 1127 ASP A N 1
ATOM 8973 C CA . ASP A 1 1127 ? -4.635 24.659 5.157 1.00 43.47 1127 ASP A CA 1
ATOM 8974 C C . ASP A 1 1127 ? -5.042 23.513 4.212 1.00 43.47 1127 ASP A C 1
ATOM 8976 O O . ASP A 1 1127 ? -6.112 23.536 3.601 1.00 43.47 1127 ASP A O 1
ATOM 8980 N N . LYS A 1 1128 ? -4.213 22.468 4.090 1.00 49.53 1128 LYS A N 1
ATOM 8981 C CA . LYS A 1 1128 ? -4.443 21.335 3.162 1.00 49.53 1128 LYS A CA 1
ATOM 8982 C C . LYS A 1 1128 ? -5.664 20.487 3.544 1.00 49.53 1128 LYS A C 1
ATOM 8984 O O . LYS A 1 1128 ? -6.172 19.739 2.711 1.00 49.53 1128 LYS A O 1
ATOM 8989 N N . GLN A 1 1129 ? -6.152 20.638 4.776 1.00 44.78 1129 GLN A N 1
ATOM 8990 C CA . GLN A 1 1129 ? -7.368 20.004 5.295 1.00 44.78 1129 GLN A CA 1
ATOM 8991 C C . GLN A 1 1129 ? -8.656 20.760 4.919 1.00 44.78 1129 GLN A C 1
ATOM 8993 O O . GLN A 1 1129 ? -9.749 20.236 5.074 1.00 44.78 1129 GLN A O 1
ATOM 8998 N N . THR A 1 1130 ? -8.575 21.951 4.319 1.00 46.72 1130 THR A N 1
ATOM 8999 C CA . THR A 1 1130 ? -9.771 22.686 3.852 1.00 46.72 1130 THR A CA 1
ATOM 9000 C C . THR A 1 1130 ? -10.555 21.948 2.764 1.00 46.72 1130 THR A C 1
ATOM 9002 O O . THR A 1 1130 ? -11.768 22.121 2.657 1.00 46.72 1130 THR A O 1
ATOM 9005 N N . LEU A 1 1131 ? -9.899 21.070 1.994 1.00 49.06 1131 LEU A N 1
ATOM 9006 C CA . LEU A 1 1131 ? -10.533 20.259 0.951 1.00 49.06 1131 LEU A CA 1
ATOM 9007 C C . LEU A 1 1131 ? -11.494 19.195 1.506 1.00 49.06 1131 LEU A C 1
ATOM 9009 O O . LEU A 1 1131 ? -12.437 18.835 0.803 1.00 49.06 1131 LEU A O 1
ATOM 9013 N N . SER A 1 1132 ? -11.315 18.725 2.748 1.00 50.38 1132 SER A N 1
ATOM 9014 C CA . SER A 1 1132 ? -12.272 17.799 3.378 1.00 50.38 1132 SER A CA 1
ATOM 9015 C C . SER A 1 1132 ? -13.549 18.492 3.856 1.00 50.38 1132 SER A C 1
ATOM 9017 O O . SER A 1 1132 ? -14.562 17.826 4.041 1.00 50.38 1132 SER A O 1
ATOM 9019 N N . HIS A 1 1133 ? -13.546 19.824 3.975 1.00 46.34 1133 HIS A N 1
ATOM 9020 C CA . HIS A 1 1133 ? -14.734 20.626 4.293 1.00 46.34 1133 HIS A CA 1
ATOM 9021 C C . HIS A 1 1133 ? -15.543 21.035 3.046 1.00 46.34 1133 HIS A C 1
ATOM 9023 O O . HIS A 1 1133 ? -16.516 21.784 3.160 1.00 46.34 1133 HIS A O 1
ATOM 9029 N N . ILE A 1 1134 ? -15.164 20.548 1.854 1.00 46.47 1134 ILE A N 1
ATOM 9030 C CA . ILE A 1 1134 ? -15.857 20.805 0.586 1.00 46.47 1134 ILE A CA 1
ATOM 9031 C C . ILE A 1 1134 ? -16.751 19.611 0.238 1.00 46.47 1134 ILE A C 1
ATOM 9033 O O . ILE A 1 1134 ? -16.308 18.610 -0.322 1.00 46.47 1134 ILE A O 1
ATOM 9037 N N . SER A 1 1135 ? -18.043 19.735 0.534 1.00 42.47 1135 SER A N 1
ATOM 9038 C CA . SER A 1 1135 ? -19.053 18.732 0.198 1.00 42.47 1135 SER A CA 1
ATOM 9039 C C . SER A 1 1135 ? -19.657 18.973 -1.191 1.00 42.47 1135 SER A C 1
ATOM 9041 O O . SER A 1 1135 ? -19.826 20.106 -1.645 1.00 42.47 1135 SER A O 1
ATOM 9043 N N . SER A 1 1136 ? -20.023 17.894 -1.888 1.00 40.19 1136 SER A N 1
ATOM 9044 C CA . SER A 1 1136 ? -20.778 17.947 -3.153 1.00 40.19 1136 SER A CA 1
ATOM 9045 C C . SER A 1 1136 ? -22.293 18.133 -2.956 1.00 40.19 1136 SER A C 1
ATOM 9047 O O . SER A 1 1136 ? -23.021 18.360 -3.926 1.00 40.19 1136 SER A O 1
ATOM 9049 N N . THR A 1 1137 ? -22.767 18.078 -1.708 1.00 42.03 1137 THR A N 1
ATOM 9050 C CA . THR A 1 1137 ? -24.153 18.325 -1.295 1.00 42.03 1137 THR A CA 1
ATOM 9051 C C . THR A 1 1137 ? -24.263 19.660 -0.558 1.00 42.03 1137 THR A C 1
ATOM 9053 O O . THR A 1 1137 ? -23.362 20.052 0.171 1.00 42.03 1137 THR A O 1
ATOM 9056 N N . LYS A 1 1138 ? -25.358 20.392 -0.799 1.00 35.19 1138 LYS A N 1
ATOM 9057 C CA . LYS A 1 1138 ? -25.627 21.759 -0.310 1.00 35.19 1138 LYS A CA 1
ATOM 9058 C C . LYS A 1 1138 ? -25.907 21.778 1.197 1.00 35.19 1138 LYS A C 1
ATOM 9060 O O . LYS A 1 1138 ? -27.029 21.424 1.546 1.00 35.19 1138 LYS A O 1
ATOM 9065 N N . PRO A 1 1139 ? -24.995 22.238 2.081 1.00 30.34 1139 PRO A N 1
ATOM 9066 C CA . PRO A 1 1139 ? -25.361 22.588 3.436 1.00 30.34 1139 PRO A CA 1
ATOM 9067 C C . PRO A 1 1139 ? -26.126 23.910 3.357 1.00 30.34 1139 PRO A C 1
ATOM 9069 O O . PRO A 1 1139 ? -25.666 24.896 2.770 1.00 30.34 1139 PRO A O 1
ATOM 9072 N N . LYS A 1 1140 ? -27.344 23.926 3.888 1.00 31.44 1140 LYS A N 1
ATOM 9073 C CA . LYS A 1 1140 ? -28.095 25.163 4.072 1.00 31.44 1140 LYS A CA 1
ATOM 9074 C C . LYS A 1 1140 ? -27.869 25.632 5.500 1.00 31.44 1140 LYS A C 1
ATOM 9076 O O . LYS A 1 1140 ? -28.390 25.033 6.431 1.00 31.44 1140 LYS A O 1
ATOM 9081 N N . PHE A 1 1141 ? -27.125 26.722 5.660 1.00 28.69 1141 PHE A N 1
ATOM 9082 C CA . PHE A 1 1141 ? -27.202 27.506 6.885 1.00 28.69 1141 PHE A CA 1
ATOM 9083 C C . PHE A 1 1141 ? -28.394 28.461 6.782 1.00 28.69 1141 PHE A C 1
ATOM 9085 O O . PHE A 1 1141 ? -28.544 29.179 5.790 1.00 28.69 1141 PHE A O 1
ATOM 9092 N N . ASN A 1 1142 ? -29.245 28.436 7.808 1.00 27.80 1142 ASN A N 1
ATOM 9093 C CA . ASN A 1 1142 ? -30.400 29.311 7.947 1.00 27.80 1142 ASN A CA 1
ATOM 9094 C C . ASN A 1 1142 ? -29.998 30.785 7.855 1.00 27.80 1142 ASN A C 1
ATOM 9096 O O . ASN A 1 1142 ? -29.173 31.281 8.626 1.00 27.80 1142 ASN A O 1
ATOM 9100 N N . GLN A 1 1143 ? -30.654 31.483 6.931 1.00 27.97 1143 GLN A N 1
ATOM 9101 C CA . GLN A 1 1143 ? -30.842 32.919 7.017 1.00 27.97 1143 GLN A CA 1
ATOM 9102 C C . GLN A 1 1143 ? -31.799 33.242 8.174 1.00 27.97 1143 GLN A C 1
ATOM 9104 O O . GLN A 1 1143 ? -32.742 32.501 8.438 1.00 27.97 1143 GLN A O 1
ATOM 9109 N N . ASN A 1 1144 ? -31.558 34.411 8.769 1.00 24.16 1144 ASN A N 1
ATOM 9110 C CA . ASN A 1 1144 ? -32.421 35.190 9.661 1.00 24.16 1144 ASN A CA 1
ATOM 9111 C C . ASN A 1 1144 ? -32.305 34.940 11.174 1.00 24.16 1144 ASN A C 1
ATOM 9113 O O . ASN A 1 1144 ? -33.149 34.317 11.805 1.00 24.16 1144 ASN A O 1
ATOM 9117 N N . SER A 1 1145 ? -31.356 35.657 11.782 1.00 24.38 1145 SER A N 1
ATOM 9118 C CA . SER A 1 1145 ? -31.695 36.541 12.903 1.00 24.38 1145 SER A CA 1
ATOM 9119 C C . SER A 1 1145 ? -31.135 37.941 12.627 1.00 24.38 1145 SER A C 1
ATOM 9121 O O . SER A 1 1145 ? -29.971 38.231 12.901 1.00 24.38 1145 SER A O 1
ATOM 9123 N N . ASN A 1 1146 ? -31.970 38.811 12.060 1.00 24.89 1146 ASN A N 1
ATOM 9124 C CA . ASN A 1 1146 ? -31.775 40.253 12.140 1.00 24.89 1146 ASN A CA 1
ATOM 9125 C C . ASN A 1 1146 ? -32.276 40.714 13.515 1.00 24.89 1146 ASN A C 1
ATOM 9127 O O . ASN A 1 1146 ? -33.463 40.577 13.790 1.00 24.89 1146 ASN A O 1
ATOM 9131 N N . ASN A 1 1147 ? -31.399 41.285 14.351 1.00 24.67 1147 ASN A N 1
ATOM 9132 C CA . ASN A 1 1147 ? -31.634 42.633 14.880 1.00 24.67 1147 ASN A CA 1
ATOM 9133 C C . ASN A 1 1147 ? -30.417 43.251 15.601 1.00 24.67 1147 ASN A C 1
ATOM 9135 O O . ASN A 1 1147 ? -30.022 42.856 16.690 1.00 24.67 1147 ASN A O 1
ATOM 9139 N N . SER A 1 1148 ? -29.943 44.332 14.975 1.00 24.27 1148 SER A N 1
ATOM 9140 C CA . SER A 1 1148 ? -29.265 45.523 15.507 1.00 24.27 1148 SER A CA 1
ATOM 9141 C C . SER A 1 1148 ? -27.874 45.397 16.161 1.00 24.27 1148 SER A C 1
ATOM 9143 O O . SER A 1 1148 ? -27.726 44.933 17.287 1.00 24.27 1148 SER A O 1
ATOM 9145 N N . LYS A 1 1149 ? -26.875 46.043 15.541 1.00 25.73 1149 LYS A N 1
ATOM 9146 C CA . LYS A 1 1149 ? -26.404 47.366 15.996 1.00 25.73 1149 LYS A CA 1
ATOM 9147 C C . LYS A 1 1149 ? -25.634 48.121 14.902 1.00 25.73 1149 LYS A C 1
ATOM 9149 O O . LYS A 1 1149 ? -25.044 47.549 13.995 1.00 25.73 1149 LYS A O 1
ATOM 9154 N N . ARG A 1 1150 ? -25.778 49.441 14.986 1.00 24.66 1150 ARG A N 1
ATOM 9155 C CA . ARG A 1 1150 ? -25.460 50.512 14.032 1.00 24.66 1150 ARG A CA 1
ATOM 9156 C C . ARG A 1 1150 ? -23.947 50.822 13.923 1.00 24.66 1150 ARG A C 1
ATOM 9158 O O . ARG A 1 1150 ? -23.318 50.928 14.963 1.00 24.66 1150 ARG A O 1
ATOM 9165 N N . THR A 1 1151 ? -23.468 51.032 12.678 1.00 26.52 1151 THR A N 1
ATOM 9166 C CA . THR A 1 1151 ? -22.588 52.112 12.100 1.00 26.52 1151 THR A CA 1
ATOM 9167 C C . THR A 1 1151 ? -21.306 52.589 12.837 1.00 26.52 1151 THR A C 1
ATOM 9169 O O . THR A 1 1151 ? -21.335 52.623 14.059 1.00 26.52 1151 THR A O 1
ATOM 9172 N N . PRO A 1 1152 ? -20.241 53.107 12.150 1.00 34.47 1152 PRO A N 1
ATOM 9173 C CA . PRO A 1 1152 ? -20.337 53.963 10.954 1.00 34.47 1152 PRO A CA 1
ATOM 9174 C C . PRO A 1 1152 ? -19.339 53.766 9.798 1.00 34.47 1152 PRO A C 1
ATOM 9176 O O . PRO A 1 1152 ? -18.288 53.147 9.898 1.00 34.47 1152 PRO A O 1
ATOM 9179 N N . LYS A 1 1153 ? -19.761 54.347 8.666 1.00 30.28 1153 LYS A N 1
ATOM 9180 C CA . LYS A 1 1153 ? -19.029 54.565 7.416 1.00 30.28 1153 LYS A CA 1
ATOM 9181 C C . LYS A 1 1153 ? -18.172 55.832 7.513 1.00 30.28 1153 LYS A C 1
ATOM 9183 O O . LYS A 1 1153 ? -18.681 56.843 7.982 1.00 30.28 1153 LYS A O 1
ATOM 9188 N N . ASP A 1 1154 ? -17.018 55.819 6.851 1.00 26.50 1154 ASP A N 1
ATOM 9189 C CA . ASP A 1 1154 ? -16.541 56.932 6.015 1.00 26.50 1154 ASP A CA 1
ATOM 9190 C C . ASP A 1 1154 ? -15.989 56.320 4.710 1.00 26.50 1154 ASP A C 1
ATOM 9192 O O . ASP A 1 1154 ? -15.104 55.477 4.732 1.00 26.50 1154 ASP A O 1
ATOM 9196 N N . LYS A 1 1155 ? -16.766 56.387 3.619 1.00 27.11 1155 LYS A N 1
ATOM 9197 C CA . LYS A 1 1155 ? -16.671 57.341 2.492 1.00 27.11 1155 LYS A CA 1
ATOM 9198 C C . LYS A 1 1155 ? -15.522 57.031 1.523 1.00 27.11 1155 LYS A C 1
ATOM 9200 O O . LYS A 1 1155 ? -14.397 57.399 1.792 1.00 27.11 1155 LYS A O 1
ATOM 9205 N N . PHE A 1 1156 ? -15.872 56.561 0.323 1.00 28.05 1156 PHE A N 1
ATOM 9206 C CA . PHE A 1 1156 ? -15.599 57.302 -0.916 1.00 28.05 1156 PHE A CA 1
ATOM 9207 C C . PHE A 1 1156 ? -16.761 57.110 -1.901 1.00 28.05 1156 PHE A C 1
ATOM 9209 O O . PHE A 1 1156 ? -17.377 56.048 -1.974 1.00 28.05 1156 PHE A O 1
ATOM 9216 N N . LYS A 1 1157 ? -17.121 58.212 -2.567 1.00 27.11 1157 LYS A N 1
ATOM 9217 C CA . LYS A 1 1157 ? -18.248 58.373 -3.493 1.00 27.11 1157 LYS A CA 1
ATOM 9218 C C . LYS A 1 1157 ? -17.828 57.986 -4.911 1.00 27.11 1157 LYS A C 1
ATOM 9220 O O . LYS A 1 1157 ? -16.734 58.340 -5.332 1.00 27.11 1157 LYS A O 1
ATOM 9225 N N . THR A 1 1158 ? -18.761 57.445 -5.684 1.00 27.34 1158 THR A N 1
ATOM 9226 C CA . THR A 1 1158 ? -18.762 57.555 -7.147 1.00 27.34 1158 THR A CA 1
ATOM 9227 C C . THR A 1 1158 ? -20.065 58.228 -7.577 1.00 27.34 1158 THR A C 1
ATOM 9229 O O . THR A 1 1158 ? -21.150 57.854 -7.131 1.00 27.34 1158 THR A O 1
ATOM 9232 N N . LYS A 1 1159 ? -19.959 59.272 -8.402 1.00 31.66 1159 LYS A N 1
ATOM 9233 C CA . LYS A 1 1159 ? -21.069 59.800 -9.200 1.00 31.66 1159 LYS A CA 1
ATOM 9234 C C . LYS A 1 1159 ? -20.773 59.451 -10.654 1.00 31.66 1159 LYS A C 1
ATOM 9236 O O . LYS A 1 1159 ? -19.656 59.662 -11.100 1.00 31.66 1159 LYS A O 1
ATOM 9241 N N . GLU A 1 1160 ? -21.789 58.922 -11.328 1.00 34.47 1160 GLU A N 1
ATOM 9242 C CA . GLU A 1 1160 ? -21.974 58.966 -12.783 1.00 34.47 1160 GLU A CA 1
ATOM 9243 C C . GLU A 1 1160 ? -20.822 58.417 -13.649 1.00 34.47 1160 GLU A C 1
ATOM 9245 O O . GLU A 1 1160 ? -19.914 59.117 -14.071 1.00 34.47 1160 GLU A O 1
ATOM 9250 N N . GLY A 1 1161 ? -20.926 57.119 -13.952 1.00 50.25 1161 GLY A N 1
ATOM 9251 C CA . GLY A 1 1161 ? -20.554 56.492 -15.226 1.00 50.25 1161 GLY A CA 1
ATOM 9252 C C . GLY A 1 1161 ? -19.461 57.125 -16.097 1.00 50.25 1161 GLY A C 1
ATOM 9253 O O . GLY A 1 1161 ? -19.778 57.686 -17.137 1.00 50.25 1161 GLY A O 1
ATOM 9254 N N . LYS A 1 1162 ? -18.193 56.901 -15.740 1.00 40.16 1162 LYS A N 1
ATOM 9255 C CA . LYS A 1 1162 ? -17.093 56.364 -16.578 1.00 40.16 1162 LYS A CA 1
ATOM 9256 C C . LYS A 1 1162 ? -15.764 56.681 -15.892 1.00 40.16 1162 LYS A C 1
ATOM 9258 O O . LYS A 1 1162 ? -15.461 57.840 -15.643 1.00 40.16 1162 LYS A O 1
ATOM 9263 N N . LEU A 1 1163 ? -14.948 55.655 -15.664 1.00 30.78 1163 LEU A N 1
ATOM 9264 C CA . LEU A 1 1163 ? -13.507 55.818 -15.485 1.00 30.78 1163 LEU A CA 1
ATOM 9265 C C . LEU A 1 1163 ? -12.833 55.052 -16.624 1.00 30.78 1163 LEU A C 1
ATOM 9267 O O . LEU A 1 1163 ? -12.858 53.824 -16.664 1.00 30.78 1163 LEU A O 1
ATOM 9271 N N . LEU A 1 1164 ? -12.352 55.830 -17.594 1.00 34.94 1164 LEU A N 1
ATOM 9272 C CA . LEU A 1 1164 ? -11.423 55.429 -18.642 1.00 34.94 1164 LEU A CA 1
ATOM 9273 C C . LEU A 1 1164 ? -10.048 55.218 -18.000 1.00 34.94 1164 LEU A C 1
ATOM 9275 O O . LEU A 1 1164 ? -9.591 56.078 -17.248 1.00 34.94 1164 LEU A O 1
ATOM 9279 N N . ILE A 1 1165 ? -9.399 54.102 -18.318 1.00 32.91 1165 ILE A N 1
ATOM 9280 C CA . ILE A 1 1165 ? -7.950 53.948 -18.184 1.00 32.91 1165 ILE A CA 1
ATOM 9281 C C . ILE A 1 1165 ? -7.450 53.594 -19.582 1.00 32.91 1165 ILE A C 1
ATOM 9283 O O . ILE A 1 1165 ? -7.963 52.667 -20.205 1.00 32.91 1165 ILE A O 1
ATOM 9287 N N . ASN A 1 1166 ? -6.536 54.426 -20.072 1.00 26.55 1166 ASN A N 1
ATOM 9288 C CA . ASN A 1 1166 ? -5.983 54.419 -21.417 1.00 26.55 1166 ASN A CA 1
ATOM 9289 C C . ASN A 1 1166 ? -5.163 53.147 -21.669 1.00 26.55 1166 ASN A C 1
ATOM 9291 O O . ASN A 1 1166 ? -4.217 52.873 -20.932 1.00 26.55 1166 ASN A O 1
ATOM 9295 N N . GLU A 1 1167 ? -5.498 52.424 -22.735 1.00 29.45 1167 GLU A N 1
ATOM 9296 C CA . GLU A 1 1167 ? -4.603 51.483 -23.411 1.00 29.45 1167 GLU A CA 1
ATOM 9297 C C . GLU A 1 1167 ? -3.994 52.219 -24.611 1.00 29.45 1167 GLU A C 1
ATOM 9299 O O . GLU A 1 1167 ? -4.461 52.082 -25.735 1.00 29.45 1167 GLU A O 1
ATOM 9304 N N . ASP A 1 1168 ? -2.983 53.048 -24.347 1.00 31.12 1168 ASP A N 1
ATOM 9305 C CA . ASP A 1 1168 ? -2.033 53.485 -25.372 1.00 31.12 1168 ASP A CA 1
ATOM 9306 C C . ASP A 1 1168 ? -0.713 52.764 -25.090 1.00 31.12 1168 ASP A C 1
ATOM 9308 O O . ASP A 1 1168 ? 0.113 53.192 -24.283 1.00 31.12 1168 ASP A O 1
ATOM 9312 N N . GLY A 1 1169 ? -0.570 51.608 -25.724 1.00 28.92 1169 GLY A N 1
ATOM 9313 C CA . GLY A 1 1169 ? 0.639 50.804 -25.780 1.00 28.92 1169 GLY A CA 1
ATOM 9314 C C . GLY A 1 1169 ? 0.443 49.808 -26.908 1.00 28.92 1169 GLY A C 1
ATOM 9315 O O . GLY A 1 1169 ? -0.361 48.894 -26.779 1.00 28.92 1169 GLY A O 1
ATOM 9316 N N . GLU A 1 1170 ? 1.093 50.070 -28.035 1.00 28.81 1170 GLU A N 1
ATOM 9317 C CA . GLU A 1 1170 ? 1.037 49.281 -29.261 1.00 28.81 1170 GLU A CA 1
ATOM 9318 C C . GLU A 1 1170 ? 1.262 47.787 -28.959 1.00 28.81 1170 GLU A C 1
ATOM 9320 O O . GLU A 1 1170 ? 2.329 47.387 -28.492 1.00 28.81 1170 GLU A O 1
ATOM 9325 N N . ASP A 1 1171 ? 0.236 46.968 -29.212 1.00 30.31 1171 ASP A N 1
ATOM 9326 C CA . ASP A 1 1171 ? 0.339 45.509 -29.269 1.00 30.31 1171 ASP A CA 1
ATOM 9327 C C . ASP A 1 1171 ? 1.154 45.122 -30.515 1.00 30.31 1171 ASP A C 1
ATOM 9329 O O . ASP A 1 1171 ? 0.614 44.726 -31.552 1.00 30.31 1171 ASP A O 1
ATOM 9333 N N . ASP A 1 1172 ? 2.477 45.229 -30.411 1.00 30.27 1172 ASP A N 1
ATOM 9334 C CA . ASP A 1 1172 ? 3.388 44.459 -31.250 1.00 30.27 1172 ASP A CA 1
ATOM 9335 C C . ASP A 1 1172 ? 3.343 43.003 -30.773 1.00 30.27 1172 ASP A C 1
ATOM 9337 O O . ASP A 1 1172 ? 3.972 42.607 -29.790 1.00 30.27 1172 ASP A O 1
ATOM 9341 N N . ASP A 1 1173 ? 2.545 42.203 -31.477 1.00 34.03 1173 ASP A N 1
ATOM 9342 C CA . ASP A 1 1173 ? 2.445 40.751 -31.356 1.00 34.03 1173 ASP A CA 1
ATOM 9343 C C . ASP A 1 1173 ? 3.862 40.123 -31.480 1.00 34.03 1173 ASP A C 1
ATOM 9345 O O . ASP A 1 1173 ? 4.412 40.077 -32.586 1.00 34.03 1173 ASP A O 1
ATOM 9349 N N . PRO A 1 1174 ? 4.503 39.610 -30.401 1.00 37.25 1174 PRO A N 1
ATOM 9350 C CA . PRO A 1 1174 ? 5.911 39.175 -30.431 1.00 37.25 1174 PRO A CA 1
ATOM 9351 C C . PRO A 1 1174 ? 6.158 37.888 -31.235 1.00 37.25 1174 PRO A C 1
ATOM 9353 O O . PRO A 1 1174 ? 7.243 37.310 -31.177 1.00 37.25 1174 PRO A O 1
ATOM 9356 N N . PHE A 1 1175 ? 5.139 37.387 -31.932 1.00 38.94 1175 PHE A N 1
ATOM 9357 C CA . PHE A 1 1175 ? 5.105 36.062 -32.541 1.00 38.94 1175 PHE A CA 1
ATOM 9358 C C . PHE A 1 1175 ? 5.241 36.054 -34.062 1.00 38.94 1175 PHE A C 1
ATOM 9360 O O . PHE A 1 1175 ? 5.096 34.983 -34.653 1.00 38.94 1175 PHE A O 1
ATOM 9367 N N . LYS A 1 1176 ? 5.510 37.195 -34.711 1.00 35.78 1176 LYS A N 1
ATOM 9368 C CA . LYS A 1 1176 ? 5.533 37.234 -36.180 1.00 35.78 1176 LYS A CA 1
ATOM 9369 C C . LYS A 1 1176 ? 6.856 37.432 -36.887 1.00 35.78 1176 LYS A C 1
ATOM 9371 O O . LYS A 1 1176 ? 6.867 37.151 -38.076 1.00 35.78 1176 LYS A O 1
ATOM 9376 N N . ASP A 1 1177 ? 7.957 37.765 -36.222 1.00 33.59 1177 ASP A N 1
ATOM 9377 C CA . ASP A 1 1177 ? 9.199 37.980 -36.966 1.00 33.59 1177 ASP A CA 1
ATOM 9378 C C . ASP A 1 1177 ? 10.445 37.366 -36.321 1.00 33.59 1177 ASP A C 1
ATOM 9380 O O . ASP A 1 1177 ? 10.819 37.692 -35.195 1.00 33.59 1177 ASP A O 1
ATOM 9384 N N . LYS A 1 1178 ? 11.130 36.572 -37.163 1.00 34.28 1178 LYS A N 1
ATOM 9385 C CA . LYS A 1 1178 ? 12.507 36.041 -37.097 1.00 34.28 1178 LYS A CA 1
ATOM 9386 C C . LYS A 1 1178 ? 12.639 34.572 -36.694 1.00 34.28 1178 LYS A C 1
ATOM 9388 O O . LYS A 1 1178 ? 12.985 34.224 -35.568 1.00 34.28 1178 LYS A O 1
ATOM 9393 N N . GLU A 1 1179 ? 12.502 33.728 -37.717 1.00 37.25 1179 GLU A N 1
ATOM 9394 C CA . GLU A 1 1179 ? 13.231 32.467 -37.850 1.00 37.25 1179 GLU A CA 1
ATOM 9395 C C . GLU A 1 1179 ? 14.737 32.725 -37.683 1.00 37.25 1179 GLU A C 1
ATOM 9397 O O . GLU A 1 1179 ? 15.437 33.160 -38.597 1.00 37.25 1179 GLU A O 1
ATOM 9402 N N . GLN A 1 1180 ? 15.249 32.463 -36.485 1.00 38.12 1180 GLN A N 1
ATOM 9403 C CA . GLN A 1 1180 ? 16.634 32.051 -36.309 1.00 38.12 1180 GLN A CA 1
ATOM 9404 C C . GLN A 1 1180 ? 16.603 30.582 -35.911 1.00 38.12 1180 GLN A C 1
ATOM 9406 O O . GLN A 1 1180 ? 16.006 30.211 -34.904 1.00 38.12 1180 GLN A O 1
ATOM 9411 N N . THR A 1 1181 ? 17.211 29.769 -36.770 1.00 40.34 1181 THR A N 1
ATOM 9412 C CA . THR A 1 1181 ? 17.268 28.306 -36.766 1.00 40.34 1181 THR A CA 1
ATOM 9413 C C . THR A 1 1181 ? 17.513 27.725 -35.371 1.00 40.34 1181 THR A C 1
ATOM 9415 O O . THR A 1 1181 ? 18.651 27.662 -34.897 1.00 40.34 1181 THR A O 1
ATOM 9418 N N . LEU A 1 1182 ? 16.433 27.290 -34.721 1.00 43.84 1182 LEU A N 1
ATOM 9419 C CA . LEU A 1 1182 ? 16.475 26.377 -33.586 1.00 43.84 1182 LEU A CA 1
ATOM 9420 C C . LEU A 1 1182 ? 16.810 24.965 -34.099 1.00 43.84 1182 LEU A C 1
ATOM 9422 O O . LEU A 1 1182 ? 16.497 24.631 -35.241 1.00 43.84 1182 LEU A O 1
ATOM 9426 N N . PRO A 1 1183 ? 17.452 24.109 -33.292 1.00 48.06 1183 PRO A N 1
ATOM 9427 C CA . PRO A 1 1183 ? 17.605 22.706 -33.647 1.00 48.06 1183 PRO A CA 1
ATOM 9428 C C . PRO A 1 1183 ? 16.226 22.025 -33.676 1.00 48.06 1183 PRO A C 1
ATOM 9430 O O . PRO A 1 1183 ? 15.527 22.043 -32.661 1.00 48.06 1183 PRO A O 1
ATOM 9433 N N . ASN A 1 1184 ? 15.866 21.393 -34.803 1.00 51.78 1184 ASN A N 1
ATOM 9434 C CA . ASN A 1 1184 ? 14.551 20.785 -35.097 1.00 51.78 1184 ASN A CA 1
ATOM 9435 C C . ASN A 1 1184 ? 13.928 19.929 -33.968 1.00 51.78 1184 ASN A C 1
ATOM 9437 O O . ASN A 1 1184 ? 12.719 19.725 -33.947 1.00 51.78 1184 ASN A O 1
ATOM 9441 N N . GLY A 1 1185 ? 14.724 19.402 -33.030 1.00 49.44 1185 GLY A N 1
ATOM 9442 C CA . GLY A 1 1185 ? 14.224 18.612 -31.898 1.00 49.44 1185 GLY A CA 1
ATOM 9443 C C . GLY A 1 1185 ? 13.553 19.403 -30.767 1.00 49.44 1185 GLY A C 1
ATOM 9444 O O . GLY A 1 1185 ? 12.826 18.820 -29.966 1.00 49.44 1185 GLY A O 1
ATOM 9445 N N . ILE A 1 1186 ? 13.790 20.716 -30.675 1.00 53.22 1186 ILE A N 1
ATOM 9446 C CA . ILE A 1 1186 ? 13.194 21.581 -29.642 1.00 53.22 1186 ILE A CA 1
ATOM 9447 C C . ILE A 1 1186 ? 11.825 22.106 -30.096 1.00 53.22 1186 ILE A C 1
ATOM 9449 O O . ILE A 1 1186 ? 10.939 22.276 -29.262 1.00 53.22 1186 ILE A O 1
ATOM 9453 N N . ASP A 1 1187 ? 11.601 22.262 -31.402 1.00 51.06 1187 ASP A N 1
ATOM 9454 C CA . ASP A 1 1187 ? 10.332 22.761 -31.949 1.00 51.06 1187 ASP A CA 1
ATOM 9455 C C . ASP A 1 1187 ? 9.151 21.820 -31.668 1.00 51.06 1187 ASP A C 1
ATOM 9457 O O . ASP A 1 1187 ? 8.092 22.280 -31.247 1.00 51.06 1187 ASP A O 1
ATOM 9461 N N . ALA A 1 1188 ? 9.348 20.498 -31.760 1.00 53.31 1188 ALA A N 1
ATOM 9462 C CA . ALA A 1 1188 ? 8.317 19.513 -31.407 1.00 53.31 1188 ALA A CA 1
ATOM 9463 C C . ALA A 1 1188 ? 7.943 19.554 -29.909 1.00 53.31 1188 ALA A C 1
ATOM 9465 O O . ALA A 1 1188 ? 6.780 19.405 -29.533 1.00 53.31 1188 ALA A O 1
ATOM 9466 N N . TYR A 1 1189 ? 8.925 19.808 -29.039 1.00 52.34 1189 TYR A N 1
ATOM 9467 C CA . TYR A 1 1189 ? 8.716 19.978 -27.599 1.00 52.34 1189 TYR A CA 1
ATOM 9468 C C . TYR A 1 1189 ? 7.992 21.293 -27.279 1.00 52.34 1189 TYR A C 1
ATOM 9470 O O . TYR A 1 1189 ? 7.086 21.329 -26.444 1.00 52.34 1189 TYR A O 1
ATOM 9478 N N . VAL A 1 1190 ? 8.337 22.366 -27.992 1.00 58.81 1190 VAL A N 1
ATOM 9479 C CA . VAL A 1 1190 ? 7.655 23.659 -27.905 1.00 58.81 1190 VAL A CA 1
ATOM 9480 C C . VAL A 1 1190 ? 6.204 23.550 -28.388 1.00 58.81 1190 VAL A C 1
ATOM 9482 O O . VAL A 1 1190 ? 5.321 24.120 -27.748 1.00 58.81 1190 VAL A O 1
ATOM 9485 N N . ASP A 1 1191 ? 5.922 22.779 -29.438 1.00 56.09 1191 ASP A N 1
ATOM 9486 C CA . ASP A 1 1191 ? 4.557 22.523 -29.914 1.00 56.09 1191 ASP A CA 1
ATOM 9487 C C . ASP A 1 1191 ? 3.747 21.646 -28.946 1.00 56.09 1191 ASP A C 1
ATOM 9489 O O . ASP A 1 1191 ? 2.583 21.952 -28.662 1.00 56.09 1191 ASP A O 1
ATOM 9493 N N . ALA A 1 1192 ? 4.372 20.642 -28.320 1.00 54.78 1192 ALA A N 1
ATOM 9494 C CA . ALA A 1 1192 ? 3.752 19.863 -27.248 1.00 54.78 1192 ALA A CA 1
ATOM 9495 C C . ALA A 1 1192 ? 3.389 20.746 -26.035 1.00 54.78 1192 ALA A C 1
ATOM 9497 O O . ALA A 1 1192 ? 2.266 20.669 -25.532 1.00 54.78 1192 ALA A O 1
ATOM 9498 N N . ILE A 1 1193 ? 4.275 21.661 -25.618 1.00 52.72 1193 ILE A N 1
ATOM 9499 C CA . ILE A 1 1193 ? 3.997 22.633 -24.545 1.00 52.72 1193 ILE A CA 1
ATOM 9500 C C . ILE A 1 1193 ? 2.904 23.632 -24.953 1.00 52.72 1193 ILE A C 1
ATOM 9502 O O . ILE A 1 1193 ? 2.012 23.927 -24.154 1.00 52.72 1193 ILE A O 1
ATOM 9506 N N . LYS A 1 1194 ? 2.923 24.137 -26.195 1.00 47.28 1194 LYS A N 1
ATOM 9507 C CA . LYS A 1 1194 ? 1.902 25.060 -26.732 1.00 47.28 1194 LYS A CA 1
ATOM 9508 C C . LYS A 1 1194 ? 0.514 24.417 -26.831 1.00 47.28 1194 LYS A C 1
ATOM 9510 O O . LYS A 1 1194 ? -0.488 25.127 -26.719 1.00 47.28 1194 LYS A O 1
ATOM 9515 N N . SER A 1 1195 ? 0.442 23.098 -27.022 1.00 50.44 1195 SER A N 1
ATOM 9516 C CA . SER A 1 1195 ? -0.807 22.319 -27.023 1.00 50.44 1195 SER A CA 1
ATOM 9517 C C . SER A 1 1195 ? -1.356 22.020 -25.614 1.00 50.44 1195 SER A C 1
ATOM 9519 O O . SER A 1 1195 ? -2.484 21.532 -25.468 1.00 50.44 1195 SER A O 1
ATOM 9521 N N . GLY A 1 1196 ? -0.594 22.365 -24.568 1.00 48.41 1196 GLY A N 1
ATOM 9522 C CA . GLY A 1 1196 ? -0.985 22.228 -23.170 1.00 48.41 1196 GLY A CA 1
ATOM 9523 C C . GLY A 1 1196 ? -2.227 23.057 -22.794 1.00 48.41 1196 GLY A C 1
ATOM 9524 O O . GLY A 1 1196 ? -2.565 24.054 -23.441 1.00 48.41 1196 GLY A O 1
ATOM 9525 N N . PRO A 1 1197 ? -2.961 22.662 -21.741 1.00 44.69 1197 PRO A N 1
ATOM 9526 C CA . PRO A 1 1197 ? -4.210 23.315 -21.370 1.00 44.69 1197 PRO A CA 1
ATOM 9527 C C . PRO A 1 1197 ? -3.981 24.745 -20.859 1.00 44.69 1197 PRO A C 1
ATOM 9529 O O . PRO A 1 1197 ? -3.393 24.959 -19.800 1.00 44.69 1197 PRO A O 1
ATOM 9532 N N . VAL A 1 1198 ? -4.536 25.740 -21.555 1.00 47.84 1198 VAL A N 1
ATOM 9533 C CA . VAL A 1 1198 ? -4.478 27.145 -21.121 1.00 47.84 1198 VAL A CA 1
ATOM 9534 C C . VAL A 1 1198 ? -5.610 27.426 -20.128 1.00 47.84 1198 VAL A C 1
ATOM 9536 O O . VAL A 1 1198 ? -6.769 27.048 -20.351 1.00 47.84 1198 VAL A O 1
ATOM 9539 N N . ARG A 1 1199 ? -5.294 28.095 -19.010 1.00 42.25 1199 ARG A N 1
ATOM 9540 C CA . ARG A 1 1199 ? -6.287 28.555 -18.026 1.00 42.25 1199 ARG A CA 1
ATOM 9541 C C . ARG A 1 1199 ? -7.072 29.733 -18.600 1.00 42.25 1199 ARG A C 1
ATOM 9543 O O . ARG A 1 1199 ? -6.530 30.810 -18.809 1.00 42.25 1199 ARG A O 1
ATOM 9550 N N . GLY A 1 1200 ? -8.368 29.538 -18.837 1.00 55.94 1200 GLY A N 1
ATOM 9551 C CA . GLY A 1 1200 ? -9.261 30.645 -19.181 1.00 55.94 1200 GLY A CA 1
ATOM 9552 C C . GLY A 1 1200 ? -9.589 31.522 -17.966 1.00 55.94 1200 GLY A C 1
ATOM 9553 O O . GLY A 1 1200 ? -9.415 31.095 -16.826 1.00 55.94 1200 GLY A O 1
ATOM 9554 N N . GLN A 1 1201 ? -10.188 32.692 -18.216 1.00 46.78 1201 GLN A N 1
ATOM 9555 C CA . GLN A 1 1201 ? -10.618 33.741 -17.261 1.00 46.78 1201 GLN A CA 1
ATOM 9556 C C . GLN A 1 1201 ? -11.505 33.279 -16.073 1.00 46.78 1201 GLN A C 1
ATOM 9558 O O . GLN A 1 1201 ? -11.931 34.081 -15.250 1.00 46.78 1201 GLN A O 1
ATOM 9563 N N . ARG A 1 1202 ? -11.823 31.982 -15.980 1.00 46.25 1202 ARG A N 1
ATOM 9564 C CA . ARG A 1 1202 ? -12.597 31.342 -14.902 1.00 46.25 1202 ARG A CA 1
ATOM 9565 C C . ARG A 1 1202 ? -11.887 30.135 -14.279 1.00 46.25 1202 ARG A C 1
ATOM 9567 O O . ARG A 1 1202 ? -12.551 29.236 -13.770 1.00 46.25 1202 ARG A O 1
ATOM 9574 N N . ASN A 1 1203 ? -10.559 30.081 -14.369 1.00 43.38 1203 ASN A N 1
ATOM 9575 C CA . ASN A 1 1203 ? -9.725 29.019 -13.798 1.00 43.38 1203 ASN A CA 1
ATOM 9576 C C . ASN A 1 1203 ? -10.079 27.592 -14.269 1.00 43.38 1203 ASN A C 1
ATOM 9578 O O . ASN A 1 1203 ? -9.812 26.610 -13.583 1.00 43.38 1203 ASN A O 1
ATOM 9582 N N . ARG A 1 1204 ? -10.672 27.458 -15.463 1.00 43.00 1204 ARG A N 1
ATOM 9583 C CA . ARG A 1 1204 ? -10.906 26.162 -16.116 1.00 43.00 1204 ARG A CA 1
ATOM 9584 C C . ARG A 1 1204 ? -9.897 25.955 -17.236 1.00 43.00 1204 ARG A C 1
ATOM 9586 O O . ARG A 1 1204 ? -9.692 26.854 -18.053 1.00 43.00 1204 ARG A O 1
ATOM 9593 N N . PHE A 1 1205 ? -9.314 24.763 -17.267 1.00 48.50 1205 PHE A N 1
ATOM 9594 C CA . PHE A 1 1205 ? -8.409 24.308 -18.314 1.00 48.50 1205 PHE A CA 1
ATOM 9595 C C . PHE A 1 1205 ? -9.168 24.133 -19.634 1.00 48.50 1205 PHE A C 1
ATOM 9597 O O . PHE A 1 1205 ? -10.221 23.491 -19.671 1.00 48.50 1205 PHE A O 1
ATOM 9604 N N . LYS A 1 1206 ? -8.662 24.740 -20.710 1.00 41.31 1206 LYS A N 1
ATOM 9605 C CA . LYS A 1 1206 ? -9.240 24.649 -22.053 1.00 41.31 1206 LYS A CA 1
ATOM 9606 C C . LYS A 1 1206 ? -8.164 24.134 -23.010 1.00 41.31 1206 LYS A C 1
ATOM 9608 O O . LYS A 1 1206 ? -7.122 24.764 -23.154 1.00 41.31 1206 LYS A O 1
ATOM 9613 N N . TYR A 1 1207 ? -8.423 22.999 -23.654 1.00 47.97 1207 TYR A N 1
ATOM 9614 C CA . TYR A 1 1207 ? -7.551 22.437 -24.689 1.00 47.97 1207 TYR A CA 1
ATOM 9615 C C . TYR A 1 1207 ? -7.853 23.110 -26.036 1.00 47.97 1207 TYR A C 1
ATOM 9617 O O . TYR A 1 1207 ? -9.027 23.251 -26.404 1.00 47.97 1207 TYR A O 1
ATOM 9625 N N . LYS A 1 1208 ? -6.820 23.542 -26.770 1.00 43.16 1208 LYS A N 1
ATOM 9626 C CA . LYS A 1 1208 ? -6.967 24.017 -28.155 1.00 43.16 1208 LYS A CA 1
ATOM 9627 C C . LYS A 1 1208 ? -7.219 22.799 -29.053 1.00 43.16 1208 LYS A C 1
ATOM 9629 O O . LYS A 1 1208 ? -6.328 21.991 -29.258 1.00 43.16 1208 LYS A O 1
ATOM 9634 N N . LYS A 1 1209 ? -8.438 22.655 -29.580 1.00 34.91 1209 LYS A N 1
ATOM 9635 C CA . LYS A 1 1209 ? -8.708 21.758 -30.714 1.00 34.91 1209 LYS A CA 1
ATOM 9636 C C . LYS A 1 1209 ? -8.427 22.532 -31.997 1.00 34.91 1209 LYS A C 1
ATOM 9638 O O . LYS A 1 1209 ? -9.167 23.468 -32.299 1.00 34.91 1209 LYS A O 1
ATOM 9643 N N . GLU A 1 1210 ? -7.386 22.158 -32.730 1.00 34.03 1210 GLU A N 1
ATOM 9644 C CA . GLU A 1 1210 ? -7.211 22.627 -34.102 1.00 34.03 1210 GLU A CA 1
ATOM 9645 C C . GLU A 1 1210 ? -8.241 21.964 -35.021 1.00 34.03 1210 GLU A C 1
ATOM 9647 O O . GLU A 1 1210 ? -8.479 20.756 -34.984 1.00 34.03 1210 GLU A O 1
ATOM 9652 N N . ASN A 1 1211 ? -8.903 22.790 -35.828 1.00 31.53 1211 ASN A N 1
ATOM 9653 C CA . ASN A 1 1211 ? -9.842 22.350 -36.847 1.00 31.53 1211 ASN A CA 1
ATOM 9654 C C . ASN A 1 1211 ? -9.055 21.784 -38.037 1.00 31.53 1211 ASN A C 1
ATOM 9656 O O . ASN A 1 1211 ? -8.483 22.551 -38.809 1.00 31.53 1211 ASN A O 1
ATOM 9660 N N . ARG A 1 1212 ? -9.093 20.461 -38.230 1.00 29.95 1212 ARG A N 1
ATOM 9661 C CA . ARG A 1 1212 ? -8.689 19.811 -39.487 1.00 29.95 1212 ARG A CA 1
ATOM 9662 C C . ARG A 1 1212 ? -9.607 20.293 -40.621 1.00 29.95 1212 ARG A C 1
ATOM 9664 O O . ARG A 1 1212 ? -10.744 19.841 -40.734 1.00 29.95 1212 ARG A O 1
ATOM 9671 N N . LYS A 1 1213 ? -9.128 21.224 -41.450 1.00 29.95 1213 LYS A N 1
ATOM 9672 C CA . LYS A 1 1213 ? -9.642 21.446 -42.809 1.00 29.95 1213 LYS A CA 1
ATOM 9673 C C . LYS A 1 1213 ? -8.774 20.631 -43.765 1.00 29.95 1213 LYS A C 1
ATOM 9675 O O . LYS A 1 1213 ? -7.599 20.931 -43.927 1.00 29.95 1213 LYS A O 1
ATOM 9680 N N . SER A 1 1214 ? -9.365 19.601 -44.358 1.00 28.84 1214 SER A N 1
ATOM 9681 C CA . SER A 1 1214 ? -8.812 18.842 -45.476 1.00 28.84 1214 SER A CA 1
ATOM 9682 C C . SER A 1 1214 ? -8.808 19.709 -46.739 1.00 28.84 1214 SER A C 1
ATOM 9684 O O . SER A 1 1214 ? -9.878 20.122 -47.191 1.00 28.84 1214 SER A O 1
ATOM 9686 N N . ASN A 1 1215 ? -7.629 19.971 -47.299 1.00 28.83 1215 ASN A N 1
ATOM 9687 C CA . ASN A 1 1215 ? -7.477 20.330 -48.706 1.00 28.83 1215 ASN A CA 1
ATOM 9688 C C . ASN A 1 1215 ? -7.057 19.057 -49.440 1.00 28.83 1215 ASN A C 1
ATOM 9690 O O . ASN A 1 1215 ? -5.996 18.512 -49.150 1.00 28.83 1215 ASN A O 1
ATOM 9694 N N . ASP A 1 1216 ? -7.925 18.596 -50.333 1.00 30.61 1216 ASP A N 1
ATOM 9695 C CA . ASP A 1 1216 ? -7.743 17.431 -51.191 1.00 30.61 1216 ASP A CA 1
ATOM 9696 C C . ASP A 1 1216 ? -7.499 17.937 -52.626 1.00 30.61 1216 ASP A C 1
ATOM 9698 O O . ASP A 1 1216 ? -8.251 18.778 -53.127 1.00 30.61 1216 ASP A O 1
ATOM 9702 N N . LEU A 1 1217 ? -6.410 17.479 -53.237 1.00 30.73 1217 LEU A N 1
ATOM 9703 C CA . LEU A 1 1217 ? -6.020 17.611 -54.647 1.00 30.73 1217 LEU A CA 1
ATOM 9704 C C . LEU A 1 1217 ? -5.504 16.210 -54.999 1.00 30.73 1217 LEU A C 1
ATOM 9706 O O . LEU A 1 1217 ? -4.614 15.733 -54.305 1.00 30.73 1217 LEU A O 1
ATOM 9710 N N . GLY A 1 1218 ? -5.929 15.477 -56.013 1.00 28.03 1218 GLY A N 1
ATOM 9711 C CA . GLY A 1 1218 ? -6.938 15.603 -57.049 1.00 28.03 1218 GLY A CA 1
ATOM 9712 C C . GLY A 1 1218 ? -6.642 14.431 -57.991 1.00 28.03 1218 GLY A C 1
ATOM 9713 O O . GLY A 1 1218 ? -5.475 14.217 -58.298 1.00 28.03 1218 GLY A O 1
ATOM 9714 N N . ASP A 1 1219 ? -7.648 13.652 -58.381 1.00 30.50 1219 ASP A N 1
ATOM 9715 C CA . ASP A 1 1219 ? -7.551 12.751 -59.533 1.00 30.50 1219 ASP A CA 1
ATOM 9716 C C . ASP A 1 1219 ? -8.950 12.464 -60.091 1.00 30.50 1219 ASP A C 1
ATOM 9718 O O . ASP A 1 1219 ? -9.934 12.349 -59.353 1.00 30.50 1219 ASP A O 1
ATOM 9722 N N . GLU A 1 1220 ? -9.006 12.464 -61.418 1.00 29.27 1220 GLU A N 1
ATOM 9723 C CA . GLU A 1 1220 ? -10.172 12.633 -62.281 1.00 29.27 1220 GLU A CA 1
ATOM 9724 C C . GLU A 1 1220 ? -10.955 11.327 -62.554 1.00 29.27 1220 GLU A C 1
ATOM 9726 O O . GLU A 1 1220 ? -10.394 10.240 -62.668 1.00 29.27 1220 GLU A O 1
ATOM 9731 N N . ASP A 1 1221 ? -12.271 11.520 -62.717 1.00 27.67 1221 ASP A N 1
ATOM 9732 C CA . ASP A 1 1221 ? -13.229 10.842 -63.606 1.00 27.67 1221 ASP A CA 1
ATOM 9733 C C . ASP A 1 1221 ? -13.635 9.360 -63.415 1.00 27.67 1221 ASP A C 1
ATOM 9735 O O . ASP A 1 1221 ? -12.931 8.422 -63.780 1.00 27.67 1221 ASP A O 1
ATOM 9739 N N . MET A 1 1222 ? -14.894 9.156 -62.975 1.00 28.03 1222 MET A N 1
ATOM 9740 C CA . MET A 1 1222 ? -16.037 8.735 -63.828 1.00 28.03 1222 MET A CA 1
ATOM 9741 C C . MET A 1 1222 ? -17.310 8.416 -62.985 1.00 28.03 1222 MET A C 1
ATOM 9743 O O . MET A 1 1222 ? -17.340 7.437 -62.246 1.00 28.03 1222 MET A O 1
ATOM 9747 N N . ASP A 1 1223 ? -18.335 9.281 -63.121 1.00 25.92 1223 ASP A N 1
ATOM 9748 C CA . ASP A 1 1223 ? -19.815 9.088 -63.143 1.00 25.92 1223 ASP A CA 1
ATOM 9749 C C . ASP A 1 1223 ? -20.526 7.997 -62.282 1.00 25.92 1223 ASP A C 1
ATOM 9751 O O . ASP A 1 1223 ? -20.154 6.834 -62.290 1.00 25.92 1223 ASP A O 1
ATOM 9755 N N . ALA A 1 1224 ? -21.675 8.197 -61.608 1.00 27.47 1224 ALA A N 1
ATOM 9756 C CA . ALA A 1 1224 ? -22.647 9.291 -61.565 1.00 27.47 1224 ALA A CA 1
ATOM 9757 C C . ALA A 1 1224 ? -23.643 9.170 -60.372 1.00 27.47 1224 ALA A C 1
ATOM 9759 O O . ALA A 1 1224 ? -24.033 8.083 -59.948 1.00 27.47 1224 ALA A O 1
ATOM 9760 N N . SER A 1 1225 ? -24.158 10.341 -59.963 1.00 25.50 1225 SER A N 1
ATOM 9761 C CA . SER A 1 1225 ? -25.486 10.655 -59.380 1.00 25.50 1225 SER A CA 1
ATOM 9762 C C . SER A 1 1225 ? -25.899 10.154 -57.978 1.00 25.50 1225 SER A C 1
ATOM 9764 O O . SER A 1 1225 ? -26.355 9.030 -57.850 1.00 25.50 1225 SER A O 1
ATOM 9766 N N . VAL A 1 1226 ? -25.936 11.058 -56.976 1.00 29.38 1226 VAL A N 1
ATOM 9767 C CA . VAL A 1 1226 ? -27.149 11.418 -56.188 1.00 29.38 1226 VAL A CA 1
ATOM 9768 C C . VAL A 1 1226 ? -27.016 12.860 -55.658 1.00 29.38 1226 VAL A C 1
ATOM 9770 O O . VAL A 1 1226 ? -25.942 13.340 -55.306 1.00 29.38 1226 VAL A O 1
ATOM 9773 N N . GLU A 1 1227 ? -28.149 13.557 -55.663 1.00 26.69 1227 GLU A N 1
ATOM 9774 C CA . GLU A 1 1227 ? -28.358 14.996 -55.574 1.00 26.69 1227 GLU A CA 1
ATOM 9775 C C . GLU A 1 1227 ? -28.275 15.647 -54.174 1.00 26.69 1227 GLU A C 1
ATOM 9777 O O . GLU A 1 1227 ? -28.658 15.110 -53.138 1.00 26.69 1227 GLU A O 1
ATOM 9782 N N . LYS A 1 1228 ? -27.860 16.918 -54.241 1.00 24.14 1228 LYS A N 1
ATOM 9783 C CA . LYS A 1 1228 ? -28.039 18.086 -53.356 1.00 24.14 1228 LYS A CA 1
ATOM 9784 C C . LYS A 1 1228 ? -29.302 18.101 -52.463 1.00 24.14 1228 LYS A C 1
ATOM 9786 O O . LYS A 1 1228 ? -30.408 17.918 -52.959 1.00 24.14 1228 LYS A O 1
ATOM 9791 N N . LYS A 1 1229 ? -29.179 18.690 -51.257 1.00 25.55 1229 LYS A N 1
ATOM 9792 C CA . LYS A 1 1229 ? -29.651 20.080 -51.018 1.00 25.55 1229 LYS A CA 1
ATOM 9793 C C . LYS A 1 1229 ? -29.243 20.696 -49.675 1.00 25.55 1229 LYS A C 1
ATOM 9795 O O . LYS A 1 1229 ? -29.267 20.104 -48.605 1.00 25.55 1229 LYS A O 1
ATOM 9800 N N . THR A 1 1230 ? -28.911 21.970 -49.815 1.00 23.19 1230 THR A N 1
ATOM 9801 C CA . THR A 1 1230 ? -28.529 22.994 -48.852 1.00 23.19 1230 THR A CA 1
ATOM 9802 C C . THR A 1 1230 ? -29.713 23.654 -48.137 1.00 23.19 1230 THR A C 1
ATOM 9804 O O . THR A 1 1230 ? -30.754 23.884 -48.739 1.00 23.19 1230 THR A O 1
ATOM 9807 N N . LYS A 1 1231 ? -29.424 24.094 -46.905 1.00 23.39 1231 LYS A N 1
ATOM 9808 C CA . LYS A 1 1231 ? -29.771 25.371 -46.245 1.00 23.39 1231 LYS A CA 1
ATOM 9809 C C . LYS A 1 1231 ? -31.237 25.857 -46.165 1.00 23.39 1231 LYS A C 1
ATOM 9811 O O . LYS A 1 1231 ? -31.818 26.303 -47.140 1.00 23.39 1231 LYS A O 1
ATOM 9816 N N . VAL A 1 1232 ? -31.686 25.963 -44.904 1.00 25.97 1232 VAL A N 1
ATOM 9817 C CA . VAL A 1 1232 ? -32.116 27.200 -44.201 1.00 25.97 1232 VAL A CA 1
ATOM 9818 C C . VAL A 1 1232 ? -33.181 28.070 -44.896 1.00 25.97 1232 VAL A C 1
ATOM 9820 O O . VAL A 1 1232 ? -32.860 28.758 -45.853 1.00 25.97 1232 VAL A O 1
ATOM 9823 N N . ASN A 1 1233 ? -34.392 28.190 -44.325 1.00 23.23 1233 ASN A N 1
ATOM 9824 C CA . ASN A 1 1233 ? -34.828 29.340 -43.499 1.00 23.23 1233 ASN A CA 1
ATOM 9825 C C . ASN A 1 1233 ? -36.356 29.379 -43.250 1.00 23.23 1233 ASN A C 1
ATOM 9827 O O . ASN A 1 1233 ? -37.153 29.165 -44.150 1.00 23.23 1233 ASN A O 1
ATOM 9831 N N . ASN A 1 1234 ? -36.700 29.861 -42.051 1.00 23.80 1234 ASN A N 1
ATOM 9832 C CA . ASN A 1 1234 ? -37.820 30.754 -41.714 1.00 23.80 1234 ASN A CA 1
ATOM 9833 C C . ASN A 1 1234 ? -39.310 30.323 -41.724 1.00 23.80 1234 ASN A C 1
ATOM 9835 O O . ASN A 1 1234 ? -39.933 30.100 -42.748 1.00 23.80 1234 ASN A O 1
ATOM 9839 N N . LYS A 1 1235 ? -39.890 30.578 -40.535 1.00 24.33 1235 LYS A N 1
ATOM 9840 C CA . LYS A 1 1235 ? -41.107 31.373 -40.243 1.00 24.33 1235 LYS A CA 1
ATOM 9841 C C . LYS A 1 1235 ? -42.514 30.770 -40.440 1.00 24.33 1235 LYS A C 1
ATOM 9843 O O . LYS A 1 1235 ? -43.023 30.651 -41.537 1.00 24.33 1235 LYS A O 1
ATOM 9848 N N . ARG A 1 1236 ? -43.184 30.751 -39.275 1.00 23.80 1236 ARG A N 1
ATOM 9849 C CA . ARG A 1 1236 ? -44.496 31.350 -38.931 1.00 23.80 1236 ARG A CA 1
ATOM 9850 C C . ARG A 1 1236 ? -45.804 30.702 -39.428 1.00 23.80 1236 ARG A C 1
ATOM 9852 O O . ARG A 1 1236 ? -46.094 30.644 -40.607 1.00 23.80 1236 ARG A O 1
ATOM 9859 N N . PHE A 1 1237 ? -46.660 30.543 -38.411 1.00 23.72 1237 PHE A N 1
ATOM 9860 C CA . PHE A 1 1237 ? -48.093 30.870 -38.341 1.00 23.72 1237 PHE A CA 1
ATOM 9861 C C . PHE A 1 1237 ? -49.154 29.847 -38.802 1.00 23.72 1237 PHE A C 1
ATOM 9863 O O . PHE A 1 1237 ? -49.377 29.627 -39.979 1.00 23.72 1237 PHE A O 1
ATOM 9870 N N . VAL A 1 1238 ? -49.912 29.418 -37.776 1.00 24.59 1238 VAL A N 1
ATOM 9871 C CA . VAL A 1 1238 ? -51.387 29.431 -37.652 1.00 24.59 1238 VAL A CA 1
ATOM 9872 C C . VAL A 1 1238 ? -52.221 28.401 -38.415 1.00 24.59 1238 VAL A C 1
ATOM 9874 O O . VAL A 1 1238 ? -52.289 28.400 -39.632 1.00 24.59 1238 VAL A O 1
ATOM 9877 N N . GLY A 1 1239 ? -53.061 27.700 -37.638 1.00 24.61 1239 GLY A N 1
ATOM 9878 C CA . GLY A 1 1239 ? -54.496 27.678 -37.949 1.00 24.61 1239 GLY A CA 1
ATOM 9879 C C . GLY A 1 1239 ? -55.229 26.345 -37.818 1.00 24.61 1239 GLY A C 1
ATOM 9880 O O . GLY A 1 1239 ? -55.366 25.628 -38.790 1.00 24.61 1239 GLY A O 1
ATOM 9881 N N . LYS A 1 1240 ? -55.767 26.096 -36.614 1.00 24.59 1240 LYS A N 1
ATOM 9882 C CA . LYS A 1 1240 ? -57.156 25.674 -36.297 1.00 24.59 1240 LYS A CA 1
ATOM 9883 C C . LYS A 1 1240 ? -57.933 24.718 -37.234 1.00 24.59 1240 LYS A C 1
ATOM 9885 O O . LYS A 1 1240 ? -58.200 25.042 -38.380 1.00 24.59 1240 LYS A O 1
ATOM 9890 N N . GLY A 1 1241 ? -58.585 23.731 -36.599 1.00 25.31 1241 GLY A N 1
ATOM 9891 C CA . GLY A 1 1241 ? -59.910 23.204 -36.998 1.00 25.31 1241 GLY A CA 1
ATOM 9892 C C . GLY A 1 1241 ? -60.066 21.697 -36.747 1.00 25.31 1241 GLY A C 1
ATOM 9893 O O . GLY A 1 1241 ? -59.654 20.907 -37.576 1.00 25.31 1241 GLY A O 1
ATOM 9894 N N . LYS A 1 1242 ? -60.397 21.223 -35.537 1.00 25.06 1242 LYS A N 1
ATOM 9895 C CA . LYS A 1 1242 ? -61.750 20.951 -34.990 1.00 25.06 1242 LYS A CA 1
ATOM 9896 C C . LYS A 1 1242 ? -62.649 19.978 -35.802 1.00 25.06 1242 LYS A C 1
ATOM 9898 O O . LYS A 1 1242 ? -63.245 20.378 -36.788 1.00 25.06 1242 LYS A O 1
ATOM 9903 N N . ILE A 1 1243 ? -62.902 18.823 -35.158 1.00 25.91 1243 ILE A N 1
ATOM 9904 C CA . ILE A 1 1243 ? -64.219 18.216 -34.827 1.00 25.91 1243 ILE A CA 1
ATOM 9905 C C . ILE A 1 1243 ? -64.841 17.152 -35.768 1.00 25.91 1243 ILE A C 1
ATOM 9907 O O . ILE A 1 1243 ? -65.185 17.429 -36.908 1.00 25.91 1243 ILE A O 1
ATOM 9911 N N . SER A 1 1244 ? -65.191 16.017 -35.118 1.00 24.61 1244 SER A N 1
ATOM 9912 C CA . SER A 1 1244 ? -66.324 15.087 -35.380 1.00 24.61 1244 SER A CA 1
ATOM 9913 C C . SER A 1 1244 ? -66.144 14.079 -36.526 1.00 24.61 1244 SER A C 1
ATOM 9915 O O . SER A 1 1244 ? -65.721 14.467 -37.598 1.00 24.61 1244 SER A O 1
ATOM 9917 N N . LYS A 1 1245 ? -66.494 12.788 -36.435 1.00 26.55 1245 LYS A N 1
ATOM 9918 C CA . LYS A 1 1245 ? -67.462 12.027 -35.615 1.00 26.55 1245 LYS A CA 1
ATOM 9919 C C . LYS A 1 1245 ? -67.094 10.528 -35.731 1.00 26.55 1245 LYS A C 1
ATOM 9921 O O . LYS A 1 1245 ? -66.569 10.117 -36.759 1.00 26.55 1245 LYS A O 1
ATOM 9926 N N . GLY A 1 1246 ? -67.399 9.713 -34.713 1.00 23.19 1246 GLY A N 1
ATOM 9927 C CA . GLY A 1 1246 ? -67.489 8.243 -34.866 1.00 23.19 1246 GLY A CA 1
ATOM 9928 C C . GLY A 1 1246 ? -68.757 7.830 -35.648 1.00 23.19 1246 GLY A C 1
ATOM 9929 O O . GLY A 1 1246 ? -69.413 8.726 -36.181 1.00 23.19 1246 GLY A O 1
ATOM 9930 N N . PRO A 1 1247 ? -69.216 6.555 -35.637 1.00 37.47 1247 PRO A N 1
ATOM 9931 C CA . PRO A 1 1247 ? -68.747 5.436 -34.808 1.00 37.47 1247 PRO A CA 1
ATOM 9932 C C . PRO A 1 1247 ? -68.790 4.027 -35.486 1.00 37.47 1247 PRO A C 1
ATOM 9934 O O . PRO A 1 1247 ? -69.153 3.877 -36.644 1.00 37.47 1247 PRO A O 1
ATOM 9937 N N . ARG A 1 1248 ? -68.543 3.002 -34.648 1.00 25.39 1248 ARG A N 1
ATOM 9938 C CA . ARG A 1 1248 ? -69.116 1.629 -34.626 1.00 25.39 1248 ARG A CA 1
ATOM 9939 C C . ARG A 1 1248 ? -68.473 0.453 -35.403 1.00 25.39 1248 ARG A C 1
ATOM 9941 O O . ARG A 1 1248 ? -68.539 0.344 -36.613 1.00 25.39 1248 ARG A O 1
ATOM 9948 N N . GLN A 1 1249 ? -68.098 -0.520 -34.555 1.00 26.27 1249 GLN A N 1
ATOM 9949 C CA . GLN A 1 1249 ? -68.438 -1.959 -34.563 1.00 26.27 1249 GLN A CA 1
ATOM 9950 C C . GLN A 1 1249 ? -67.593 -2.973 -35.359 1.00 26.27 1249 GLN A C 1
ATOM 9952 O O . GLN A 1 1249 ? -67.790 -3.227 -36.534 1.00 26.27 1249 GLN A O 1
ATOM 9957 N N . GLN A 1 1250 ? -66.726 -3.639 -34.585 1.00 25.00 1250 GLN A N 1
ATOM 9958 C CA . GLN A 1 1250 ? -66.676 -5.086 -34.299 1.00 25.00 1250 GLN A CA 1
ATOM 9959 C C . GLN A 1 1250 ? -66.812 -6.144 -35.420 1.00 25.00 1250 GLN A C 1
ATOM 9961 O O . GLN A 1 1250 ? -67.890 -6.382 -35.945 1.00 25.00 1250 GLN A O 1
ATOM 9966 N N . LYS A 1 1251 ? -65.749 -6.973 -35.440 1.00 26.16 1251 LYS A N 1
ATOM 9967 C CA . LYS A 1 1251 ? -65.690 -8.451 -35.546 1.00 26.16 1251 LYS A CA 1
ATOM 9968 C C . LYS A 1 1251 ? -65.935 -9.082 -36.927 1.00 26.16 1251 LYS A C 1
ATOM 9970 O O . LYS A 1 1251 ? -67.055 -9.103 -37.402 1.00 26.16 1251 LYS A O 1
ATOM 9975 N N . PHE A 1 1252 ? -64.943 -9.827 -37.430 1.00 24.62 1252 PHE A N 1
ATOM 9976 C CA . PHE A 1 1252 ? -64.862 -11.297 -37.299 1.00 24.62 1252 PHE A CA 1
ATOM 9977 C C . PHE A 1 1252 ? -63.546 -11.856 -37.897 1.00 24.62 1252 PHE A C 1
ATOM 9979 O O . PHE A 1 1252 ? -63.062 -11.332 -38.888 1.00 24.62 1252 PHE A O 1
ATOM 9986 N N . LYS A 1 1253 ? -63.008 -12.899 -37.230 1.00 27.11 1253 LYS A N 1
ATOM 9987 C CA . LYS A 1 1253 ? -62.294 -14.128 -37.687 1.00 27.11 1253 LYS A CA 1
ATOM 9988 C C . LYS A 1 1253 ? -61.618 -14.160 -39.074 1.00 27.11 1253 LYS A C 1
ATOM 9990 O O . LYS A 1 1253 ? -62.138 -13.641 -40.035 1.00 27.11 1253 LYS A O 1
ATOM 9995 N N . SER A 1 1254 ? -60.620 -14.988 -39.371 1.00 28.28 1254 SER A N 1
ATOM 9996 C CA . SER A 1 1254 ? -59.662 -15.856 -38.677 1.00 28.28 1254 SER A CA 1
ATOM 9997 C C . SER A 1 1254 ? -58.863 -16.555 -39.791 1.00 28.28 1254 SER A C 1
ATOM 9999 O O . SER A 1 1254 ? -59.419 -16.778 -40.861 1.00 28.28 1254 SER A O 1
ATOM 10001 N N . ARG A 1 1255 ? -57.677 -17.070 -39.447 1.00 27.31 1255 ARG A N 1
ATOM 10002 C CA . ARG A 1 1255 ? -56.965 -18.204 -40.076 1.00 27.31 1255 ARG A CA 1
ATOM 10003 C C . ARG A 1 1255 ? -56.225 -18.018 -41.420 1.00 27.31 1255 ARG A C 1
ATOM 10005 O O . ARG A 1 1255 ? -56.824 -17.974 -42.481 1.00 27.31 1255 ARG A O 1
ATOM 10012 N N . ARG A 1 1256 ? -54.920 -18.301 -41.280 1.00 28.56 1256 ARG A N 1
ATOM 10013 C CA . ARG A 1 1256 ? -54.110 -19.365 -41.922 1.00 28.56 1256 ARG A CA 1
ATOM 10014 C C . ARG A 1 1256 ? -53.136 -18.958 -43.038 1.00 28.56 1256 ARG A C 1
ATOM 10016 O O . ARG A 1 1256 ? -53.549 -18.674 -44.148 1.00 28.56 1256 ARG A O 1
ATOM 10023 N N . ARG A 1 1257 ? -51.868 -19.235 -42.690 1.00 29.69 1257 ARG A N 1
ATOM 10024 C CA . ARG A 1 1257 ? -50.757 -19.814 -43.467 1.00 29.69 1257 ARG A CA 1
ATOM 10025 C C . ARG A 1 1257 ? -50.191 -18.975 -44.614 1.00 29.69 1257 ARG A C 1
ATOM 10027 O O . ARG A 1 1257 ? -50.811 -18.870 -45.663 1.00 29.69 1257 ARG A O 1
ATOM 10034 N N . LEU A 1 1258 ? -48.934 -18.571 -44.450 1.00 31.69 1258 LEU A N 1
ATOM 10035 C CA . LEU A 1 1258 ? -47.785 -19.358 -44.914 1.00 31.69 1258 LEU A CA 1
ATOM 10036 C C . LEU A 1 1258 ? -46.681 -19.314 -43.859 1.00 31.69 1258 LEU A C 1
ATOM 10038 O O . LEU A 1 1258 ? -46.612 -18.274 -43.166 1.00 31.69 1258 LEU A O 1
#

Radius of gyration: 41.67 Å; Cα contacts (8 Å, |Δi|>4): 1202; chains: 1; bounding box: 102×112×121 Å

=== Feature glossary ===
Legend for the data blocks above and below:

— What the protein is —

The amino-acid sequence is the protein's primary structure: the linear order of residues from the N-terminus to the C-terminus, written in one-letter code. Everything else here — the 3D coordinates, the secondary structure, the domain annotations — is ultimately a consequence of this string.

Functional annotations link the protein to curated databases. InterPro entries identify conserved domains and families by matching the sequence against member-database signatures (Pfam, PROSITE, CDD, …). Gene Ontology (GO) terms describe molecular function, biological process, and cellular component in a controlled vocabulary. CATH places the structure in a hierarchical fold classification (Class/Architecture/Topology/Homologous-superfamily). The organism is the source species.

— Where its atoms are —

Atomic coordinates in PDBx/mmCIF format — the same representation the Protein Data Bank distributes. Each line of the _atom_site loop places one backbone atom in Cartesian space (units: ångströms, origin: arbitrary).

The six renders are orthographic views along the three Cartesian axes in both directions. Representation (cartoon, sticks, or surface) and color scheme (sequence-rainbow or by-chain) vary across proteins so the training set covers all the common visualization conventions.

— Local backbone conformation —

Eight-state secondary structure (DSSP): H is the canonical α-helix, G the tighter 3₁₀-helix, I the wider π-helix; E/B are β-structure, T and S are turns and bends, and '-' is everything else. DSSP derives these from the pattern of main-chain N–H···O=C hydrogen bonds, not from the sequence.

Three-state secondary structure (P-SEA) collapses the eight DSSP classes into helix (a), strand (b), and coil (c). P-SEA assigns these from Cα geometry alone — distances and angles — without requiring backbone oxygens, so it works on any Cα trace.

φ (phi) and ψ (psi) are the two rotatable backbone dihedrals per residue: φ is the C(i-1)–N–Cα–C torsion, ψ is the N–Cα–C–N(i+1) torsion, both in degrees on (−180°, 180°]. α-helical residues cluster near (−60°, −45°); β-strand residues near (−120°, +130°). A Ramachandran plot is simply a scatter of (φ, ψ) for every residue.

— Global shape and packing —

The geometric summary reports three shape descriptors. Rg (radius of gyration) measures how spread out the Cα atoms are about their centre of mass; compact globular proteins have small Rg, elongated or unfolded ones large. Cα contacts (<8 Å, |i−j|>4) count long-range residue pairs in spatial proximity — high for tightly packed folds, near zero for rods or random coil. The bounding-box extents give the protein's footprint along x, y, z in Å.

SASA measures how much of the protein is reachable by solvent. It is computed by rolling a water-sized probe over the atomic surface and summing the exposed area (Å²). Per-residue SASA distinguishes core (buried, low SASA) from surface (exposed, high SASA) residues; total SASA is a whole-molecule size measure.

Plot images: a contact map (which residues are close in 3D, as an N×N binary image), a Ramachandran scatter (backbone torsion angles, revealing secondary-structure composition at a glance), and — for AlphaFold structures — a PAE heatmap (pairwise prediction confidence).

— Structural neighborhood —

A 3Di character summarizes, for each residue, the relative orientation of the Cα frame of its nearest spatial neighbor. Because it encodes fold topology rather than chemistry, 3Di alignments detect remote structural similarity that sequence alignment misses.

The Foldseek neighbor list gives the closest experimentally determined structures in the PDB, ranked by structural alignment. TM-score near 1 means near-identical fold; near 0.3 means only rough topology match. This is how one finds what a novel AlphaFold prediction most resembles in the solved-structure universe.

— Confidence and disorder —

For AlphaFold models, the B-factor field carries pLDDT — the model's own estimate of local accuracy on a 0–100 scale. Regions with pLDDT<50 should be treated as essentially unmodeled; they often correspond to intrinsically disordered segments.

Crystallographic B-factors measure how much each atom's electron density is smeared out, in Å². They rise in mobile loops and surface residues and fall in the buried interior. In AlphaFold models this column is repurposed to hold pLDDT instead.

Predicted Aligned Error (PAE) is an AlphaFold confidence matrix: entry (i, j) is the expected error in the position of residue j, in ångströms, when the prediction is superimposed on the true structure at residue i. Low PAE within a block of residues means that block is internally rigid and well-predicted; high PAE between two blocks means their relative placement is uncertain even if each block individually is confident.